Protein AF-0000000072101162 (afdb_homodimer)

InterPro domains:
  IPR002129 Pyridoxal phosphate-dependent decarboxylase, major domain [PF00282] (118-331)
  IPR015421 Pyridoxal phosphate-dependent transferase, major domain [G3DSA:3.40.640.10] (48-287)
  IPR015422 Pyridoxal phosphate-dependent transferase, small domain [G3DSA:3.90.1150.10] (288-378)
  IPR015424 Pyridoxal phosphate-dependent transferase [SSF53383] (5-379)
  IPR021115 Pyridoxal-phosphate binding site [PS00392] (230-251)
  IPR051151 Group II amino acid decarboxylase [PTHR46101] (6-407)

Foldseek 3Di:
DDPPDDPPDDDPVVVVVVVVVVCVVQVLQAFAAQFDPPDPCVVVLVVVVVAAEWDFFFLVDDDPDDRYQSVLFLVLQVVLCVLQPHDSVWKGWTKFQALLQQLLLQVVLFCLLFVQAEEEEEPLDDVSNVVSCVVSVHHYDYFYADLLREGDLVRVLVVCLVVVVGAYEYEWEQQRSARTDGYQQVSNVVSCVVSPHDLSRYEYEYSNAACSLQVSLVHNRRHVVDSHFKYKYWCCGQLRDPGTMMMIMGTPVSQVVSCVVPVPCDSSNSGPDRIDRRSRSVSSSVSDVVCDDCNSSVLSVQLLVLLVVLLVLCVVLLWQWAHDNRFSKIKTFAQPDVVLCVSSVWDDDDRITITRRHSPHDNVSSVVNSVVSSVVVCVVCPPPPDWGDACCSNHNLCRGRTPVSNDPPPPD/DDPPDDPPDDDPVVVVVVVVVVCVVQVLQAFAAQFDPPDPCVVVLVVVVVAAEWDFFFLVDDDPDPRYQSVLFLVLQVVLCVLQPHDSVWKGWTKFQALLQQLLLQVVLFCLLFVQAEEEEEPLDDVSNVVSCVVSVHHYDYFYADLLREGDLVRVLVVCLVVVVGAYEYEWEQQRSARTDGYQQVSNVVSCVVSPHDLSRYEYEYSNAACSLQVSLVHNRRHVVDSHFKYKYWCCGQLRDPGTMMMIMGTPVSLVVSCVVPVPCDSSNSGPDRIDRRSRSVSSSVSDVVCDDCNSSVLSVQLLVLQVVLLVLCVVLLWQWAHDPRFSKIKTFAQPDVVLCVSSVWDDDDRITITRRHSPHDNVSSVVNSVVSSVVVCVVCPPPPDWGDACCSNHNLCRGRTPVSNDPPPPD

pLDDT: mean 89.55, std 12.21, range [34.84, 98.94]

Radius of gyration: 28.06 Å; Cα contacts (8 Å, |Δi|>4): 1674; chains: 2; bounding box: 61×104×65 Å

Secondary structure (DSSP, 8-state):
--TT--TTSPPHHHHHHHHHHHHHHHTT---SS------TTHHHHGGGGGS--B--S-TTS--S-S---HHHHHHHHHHHHHHTT--TTTEEEEEESSHHHHHHHHHHHHHHHSTTPEEEEETTS-HHHHHHHHHTT-EEEEEPB-TTS-B-HHHHHHHHHHTTTS-EEEEEEBS-TTT--B--HHHHHHHHHHTT--GGGEEEEEE-TTTTTTHHHH-S-S-TTSS--EEEEETIIIII-SS--EEEEEEHHHHHHHHHH-TT--GGGGSS-SS-BSHHHHHHHHHHHHHTTTHHHHHHHHHHHHHHHHHHHHHHTT--EEE-TT--EEEEEPPS-HHHHHHTT-EEETTEEEEE--TT--HHHHHHHHHHHHHHHHHHTTTSSSPPP--HHHH-GGG--STTT-------/--TT--TTS--HHHHHHHHHHHHHHHTT---SS------TTHHHHGGGGGS--B--S-TTS--S-S---HHHHHHHHHHHHHHTT--TTTEEEEEESSHHHHHHHHHHHHHHHSTTPEEEEETTS-HHHHHHHHHTT-EEEEEPB-TTS-B-HHHHHHHHHHTTTS-EEEEEEBS-TTT--B--HHHHHHHHHHTT--GGGEEEEEE-TTTTTTHHHH-S-S-TTSS--EEEEETIIIII-SS--EEEEEEHHHHHHHHHH-TT--GGGGSS-SS-BSHHHHHHHHHHHHHTTTHHHHHHHHHHHHHHHHHHHHHHTT--EEE-TT--EEEEEPPS-HHHHHHHT-EEETTEEEEE--TT--HHHHHHHHHHHHHHHHHHTGGGSSPPP--HHHH-GGG--STTT-------

Organism: Capsicum annuum (NCBI:txid4072)

Structure (mmCIF, N/CA/C/O backbone):
data_AF-0000000072101162-model_v1
#
loop_
_entity.id
_entity.type
_entity.pdbx_description
1 polymer 'Serine decarboxylase 1'
#
loop_
_atom_site.group_PDB
_atom_site.id
_atom_site.type_symbol
_atom_site.label_atom_id
_atom_site.label_alt_id
_atom_site.label_comp_id
_atom_site.label_asym_id
_atom_site.label_entity_id
_atom_site.label_seq_id
_atom_site.pdbx_PDB_ins_code
_atom_site.Cartn_x
_atom_site.Cartn_y
_atom_site.Cartn_z
_atom_site.occupancy
_atom_site.B_iso_or_equiv
_atom_site.auth_seq_id
_atom_site.auth_comp_id
_atom_site.auth_asym_id
_atom_site.auth_atom_id
_atom_site.pdbx_PDB_model_num
ATOM 1 N N . MET A 1 1 ? -25.672 -1.918 -5.711 1 63.66 1 MET A N 1
ATOM 2 C CA . MET A 1 1 ? -24.406 -1.812 -6.434 1 63.66 1 MET A CA 1
ATOM 3 C C . MET A 1 1 ? -23.703 -3.162 -6.492 1 63.66 1 MET A C 1
ATOM 5 O O . MET A 1 1 ? -22.484 -3.223 -6.688 1 63.66 1 MET A O 1
ATOM 9 N N . GLU A 1 2 ? -24.453 -4.07 -6.176 1 69.19 2 GLU A N 1
ATOM 10 C CA . GLU A 1 2 ? -23.859 -5.402 -6.25 1 69.19 2 GLU A CA 1
ATOM 11 C C . GLU A 1 2 ? -23.406 -5.727 -7.668 1 69.19 2 GLU A C 1
ATOM 13 O O . GLU A 1 2 ? -24.141 -5.516 -8.625 1 69.19 2 GLU A O 1
ATOM 18 N N . PRO A 1 3 ? -22.094 -6.141 -7.676 1 70.5 3 PRO A N 1
ATOM 19 C CA . PRO A 1 3 ? -21.656 -6.508 -9.023 1 70.5 3 PRO A CA 1
ATOM 20 C C . PRO A 1 3 ? -22.484 -7.641 -9.625 1 70.5 3 PRO A C 1
ATOM 22 O O . PRO A 1 3 ? -22.875 -8.57 -8.914 1 70.5 3 PRO A O 1
ATOM 25 N N . GLY A 1 4 ? -22.734 -7.492 -10.891 1 62.41 4 GLY A N 1
ATOM 26 C CA . GLY A 1 4 ? -23.453 -8.523 -11.617 1 62.41 4 GLY A CA 1
ATOM 27 C C . GLY A 1 4 ? -24.969 -8.422 -11.477 1 62.41 4 GLY A C 1
ATOM 28 O O . GLY A 1 4 ? -25.656 -9.438 -11.414 1 62.41 4 GLY A O 1
ATOM 29 N N . LEU A 1 5 ? -25.422 -7.203 -11.289 1 56.94 5 LEU A N 1
ATOM 30 C CA . LEU A 1 5 ? -26.812 -6.859 -11.031 1 56.94 5 LEU A CA 1
ATOM 31 C C . LEU A 1 5 ? -27.734 -7.504 -12.07 1 56.94 5 LEU A C 1
ATOM 33 O O . LEU A 1 5 ? -27.312 -7.797 -13.188 1 56.94 5 LEU A O 1
ATOM 37 N N . ARG A 1 6 ? -29.078 -7.379 -11.734 1 55.53 6 ARG A N 1
ATOM 38 C CA . ARG A 1 6 ? -30.312 -7.828 -12.359 1 55.53 6 ARG A CA 1
ATOM 39 C C . ARG A 1 6 ? -30.484 -7.215 -13.742 1 55.53 6 ARG A C 1
ATOM 41 O O . ARG A 1 6 ? -30.094 -6.066 -13.969 1 55.53 6 ARG A O 1
ATOM 48 N N . LYS A 1 7 ? -30.609 -7.969 -14.641 1 57.16 7 LYS A N 1
ATOM 49 C CA . LYS A 1 7 ? -30.984 -7.656 -16.016 1 57.16 7 LYS A CA 1
ATOM 50 C C . LYS A 1 7 ? -31.781 -6.359 -16.094 1 57.16 7 LYS A C 1
ATOM 52 O O . LYS A 1 7 ? -31.656 -5.598 -17.047 1 57.16 7 LYS A O 1
ATOM 57 N N . ASP A 1 8 ? -32.406 -5.988 -15.086 1 60.22 8 ASP A N 1
ATOM 58 C CA . ASP A 1 8 ? -33.375 -4.883 -15.172 1 60.22 8 ASP A CA 1
ATOM 59 C C . ASP A 1 8 ? -32.844 -3.646 -14.453 1 60.22 8 ASP A C 1
ATOM 61 O O . ASP A 1 8 ? -33.531 -2.641 -14.336 1 60.22 8 ASP A O 1
ATOM 65 N N . GLY A 1 9 ? -31.531 -3.648 -14 1 61.78 9 GLY A N 1
ATOM 66 C CA . GLY A 1 9 ? -31 -2.492 -13.297 1 61.78 9 GLY A CA 1
ATOM 67 C C . GLY A 1 9 ? -30.281 -1.511 -14.211 1 61.78 9 GLY A C 1
ATOM 68 O O . GLY A 1 9 ? -30.25 -1.704 -15.422 1 61.78 9 GLY A O 1
ATOM 69 N N . PRO A 1 10 ? -30.078 -0.328 -13.68 1 69.88 10 PRO A N 1
ATOM 70 C CA . PRO A 1 10 ? -29.344 0.659 -14.469 1 69.88 10 PRO A CA 1
ATOM 71 C C . PRO A 1 10 ? -28.078 0.085 -15.086 1 69.88 10 PRO A C 1
ATOM 73 O O . PRO A 1 10 ? -27.5 -0.865 -14.547 1 69.88 10 PRO A O 1
ATOM 76 N N . SER A 1 11 ? -27.828 0.609 -16.25 1 78.25 11 SER A N 1
ATOM 77 C CA . SER A 1 11 ? -26.594 0.182 -16.922 1 78.25 11 SER A CA 1
ATOM 78 C C . SER A 1 11 ? -25.359 0.574 -16.094 1 78.25 11 SER A C 1
ATOM 80 O O . SER A 1 11 ? -25.422 1.503 -15.289 1 78.25 11 SER A O 1
ATOM 82 N N . LEU A 1 12 ? -24.344 -0.136 -16.188 1 79.12 12 LEU A N 1
ATOM 83 C CA . LEU A 1 12 ? -23.078 0.163 -15.531 1 79.12 12 LEU A CA 1
ATOM 84 C C . LEU A 1 12 ? -22.656 1.599 -15.812 1 79.12 12 LEU A C 1
ATOM 86 O O . LEU A 1 12 ? -22.203 2.305 -14.906 1 79.12 12 LEU A O 1
ATOM 90 N N . ASP A 1 13 ? -22.938 2.023 -17 1 78.5 13 ASP A N 1
ATOM 91 C CA . ASP A 1 13 ? -22.531 3.363 -17.406 1 78.5 13 ASP A CA 1
ATOM 92 C C . ASP A 1 13 ? -23.359 4.434 -16.688 1 78.5 13 ASP A C 1
ATOM 94 O O . ASP A 1 13 ? -22.844 5.488 -16.328 1 78.5 13 ASP A O 1
ATOM 98 N N . SER A 1 14 ? -24.609 4.086 -16.516 1 80.69 14 SER A N 1
ATOM 99 C CA . SER A 1 14 ? -25.469 5.047 -15.844 1 80.69 14 SER A CA 1
ATOM 100 C C . SER A 1 14 ? -25.062 5.223 -14.383 1 80.69 14 SER A C 1
ATOM 102 O O . SER A 1 14 ? -25.109 6.332 -13.852 1 80.69 14 SER A O 1
ATOM 104 N N . ILE A 1 15 ? -24.719 4.199 -13.805 1 83.38 15 ILE A N 1
ATOM 105 C CA . ILE A 1 15 ? -24.266 4.25 -12.414 1 83.38 15 ILE A CA 1
ATOM 106 C C . ILE A 1 15 ? -23 5.098 -12.312 1 83.38 15 ILE A C 1
ATOM 108 O O . ILE A 1 15 ? -22.891 5.949 -11.43 1 83.38 15 ILE A O 1
ATOM 112 N N . LEU A 1 16 ? -22.094 4.93 -13.258 1 82.69 16 LEU A N 1
ATOM 113 C CA . LEU A 1 16 ? -20.828 5.664 -13.25 1 82.69 16 LEU A CA 1
ATOM 114 C C . LEU A 1 16 ? -21.062 7.148 -13.516 1 82.69 16 LEU A C 1
ATOM 116 O O . LEU A 1 16 ? -20.438 8 -12.898 1 82.69 16 LEU A O 1
ATOM 120 N N . VAL A 1 17 ? -21.953 7.418 -14.43 1 79.94 17 VAL A N 1
ATOM 121 C CA . VAL A 1 17 ? -22.25 8.805 -14.773 1 79.94 17 VAL A CA 1
ATOM 122 C C . VAL A 1 17 ? -22.859 9.523 -13.57 1 79.94 17 VAL A C 1
ATOM 124 O O . VAL A 1 17 ? -22.5 10.664 -13.281 1 79.94 17 VAL A O 1
ATOM 127 N N . ASN A 1 18 ? -23.766 8.828 -12.883 1 85.69 18 ASN A N 1
ATOM 128 C CA . ASN A 1 18 ? -24.359 9.414 -11.695 1 85.69 18 ASN A CA 1
ATOM 129 C C . ASN A 1 18 ? -23.328 9.664 -10.602 1 85.69 18 ASN A C 1
ATOM 131 O O . ASN A 1 18 ? -23.391 10.672 -9.906 1 85.69 18 ASN A O 1
ATOM 135 N N . TYR A 1 19 ? -22.5 8.773 -10.492 1 87.56 19 TYR A N 1
ATOM 136 C CA . TYR A 1 19 ? -21.438 8.93 -9.516 1 87.56 19 TYR A CA 1
ATOM 137 C C . TYR A 1 19 ? -20.531 10.109 -9.875 1 87.56 19 TYR A C 1
ATOM 139 O O . TYR A 1 19 ? -20.203 10.922 -9.016 1 87.56 19 TYR A O 1
ATOM 147 N N . LEU A 1 20 ? -20.141 10.258 -11.125 1 83.56 20 LEU A N 1
ATOM 148 C CA . LEU A 1 20 ? -19.297 11.359 -11.586 1 83.56 20 LEU A CA 1
ATOM 149 C C . LEU A 1 20 ? -20 12.695 -11.359 1 83.56 20 LEU A C 1
ATOM 151 O O . LEU A 1 20 ? -19.344 13.688 -11 1 83.56 20 LEU A O 1
ATOM 155 N N . ASP A 1 21 ? -21.25 12.68 -11.547 1 83.38 21 ASP A N 1
ATOM 156 C CA . ASP A 1 21 ? -22.031 13.891 -11.328 1 83.38 21 ASP A CA 1
ATOM 157 C C . ASP A 1 21 ? -22 14.305 -9.859 1 83.38 21 ASP A C 1
ATOM 159 O O . ASP A 1 21 ? -21.906 15.492 -9.547 1 83.38 21 ASP A O 1
ATOM 163 N N . THR A 1 22 ? -22.078 13.359 -9.031 1 84.19 22 THR A N 1
ATOM 164 C CA . THR A 1 22 ? -22.031 13.633 -7.602 1 84.19 22 THR A CA 1
ATOM 165 C C . THR A 1 22 ? -20.672 14.227 -7.219 1 84.19 22 THR A C 1
ATOM 167 O O . THR A 1 22 ? -20.609 15.156 -6.414 1 84.19 22 THR A O 1
ATOM 170 N N . LEU A 1 23 ? -19.625 13.727 -7.766 1 83.81 23 LEU A N 1
ATOM 171 C CA . LEU A 1 23 ? -18.281 14.242 -7.492 1 83.81 23 LEU A CA 1
ATOM 172 C C . LEU A 1 23 ? -18.141 15.68 -7.988 1 83.81 23 LEU A C 1
ATOM 174 O O . LEU A 1 23 ? -17.562 16.531 -7.301 1 83.81 23 LEU A O 1
ATOM 178 N N . THR A 1 24 ? -18.688 15.938 -9.117 1 81.31 24 THR A N 1
ATOM 179 C CA . THR A 1 24 ? -18.562 17.25 -9.75 1 81.31 24 THR A CA 1
ATOM 180 C C . THR A 1 24 ? -19.25 18.312 -8.906 1 81.31 24 THR A C 1
ATOM 182 O O . THR A 1 24 ? -18.781 19.453 -8.828 1 81.31 24 THR A O 1
ATOM 185 N N . GLN A 1 25 ? -20.25 17.953 -8.242 1 79.75 25 GLN A N 1
ATOM 186 C CA . GLN A 1 25 ? -21.016 18.891 -7.434 1 79.75 25 GLN A CA 1
ATOM 187 C C . GLN A 1 25 ? -20.281 19.234 -6.145 1 79.75 25 GLN A C 1
ATOM 189 O O . GLN A 1 25 ? -20.531 20.281 -5.535 1 79.75 25 GLN A O 1
ATOM 194 N N . ARG A 1 26 ? -19.312 18.469 -5.863 1 79.31 26 ARG A N 1
ATOM 195 C CA . ARG A 1 26 ? -18.719 18.609 -4.539 1 79.31 26 ARG A CA 1
ATOM 196 C C . ARG A 1 26 ? -17.266 19.094 -4.645 1 79.31 26 ARG A C 1
ATOM 198 O O . ARG A 1 26 ? -16.688 19.531 -3.652 1 79.31 26 ARG A O 1
ATOM 205 N N . VAL A 1 27 ? -16.734 19.156 -5.758 1 75.44 27 VAL A N 1
ATOM 206 C CA . VAL A 1 27 ? -15.305 19.375 -5.965 1 75.44 27 VAL A CA 1
ATOM 207 C C . VAL A 1 27 ? -14.914 20.781 -5.539 1 75.44 27 VAL A C 1
ATOM 209 O O . VAL A 1 27 ? -13.781 21.031 -5.133 1 75.44 27 VAL A O 1
ATOM 212 N N . ASN A 1 28 ? -15.836 21.641 -5.453 1 73.69 28 ASN A N 1
ATOM 213 C CA . ASN A 1 28 ? -15.508 23.031 -5.152 1 73.69 28 ASN A CA 1
ATOM 214 C C . ASN A 1 28 ? -15.648 23.328 -3.664 1 73.69 28 ASN A C 1
ATOM 216 O O . ASN A 1 28 ? -15.352 24.438 -3.221 1 73.69 28 ASN A O 1
ATOM 220 N N . PHE A 1 29 ? -16.016 22.328 -2.889 1 78.5 29 PHE A N 1
ATOM 221 C CA . PHE A 1 29 ? -16.281 22.562 -1.472 1 78.5 29 PHE A CA 1
ATOM 222 C C . PHE A 1 29 ? -15.406 21.656 -0.609 1 78.5 29 PHE A C 1
ATOM 224 O O . PHE A 1 29 ? -15.914 20.906 0.23 1 78.5 29 PHE A O 1
ATOM 231 N N . HIS A 1 30 ? -14.07 21.703 -0.846 1 80.56 30 HIS A N 1
ATOM 232 C CA . HIS A 1 30 ? -13.195 20.812 -0.093 1 80.56 30 HIS A CA 1
ATOM 233 C C . HIS A 1 30 ? -12.102 21.594 0.623 1 80.56 30 HIS A C 1
ATOM 235 O O . HIS A 1 30 ? -10.922 21.469 0.279 1 80.56 30 HIS A O 1
ATOM 241 N N . LEU A 1 31 ? -12.422 22.141 1.758 1 86.69 31 LEU A N 1
ATOM 242 C CA . LEU A 1 31 ? -11.438 22.984 2.428 1 86.69 31 LEU A CA 1
ATOM 243 C C . LEU A 1 31 ? -10.781 22.25 3.59 1 86.69 31 LEU A C 1
ATOM 245 O O . LEU A 1 31 ? -9.758 22.688 4.113 1 86.69 31 LEU A O 1
ATOM 249 N N . GLY A 1 32 ? -11.367 21.109 3.957 1 84 32 GLY A N 1
ATOM 250 C CA . GLY A 1 32 ? -10.93 20.484 5.199 1 84 32 GLY A CA 1
ATOM 251 C C . GLY A 1 32 ? -9.93 19.375 4.996 1 84 32 GLY A C 1
ATOM 252 O O . GLY A 1 32 ? -9.414 18.797 5.961 1 84 32 GLY A O 1
ATOM 253 N N . TYR A 1 33 ? -9.562 19.047 3.812 1 80.69 33 TYR A N 1
ATOM 254 C CA . TYR A 1 33 ? -8.68 17.906 3.539 1 80.69 33 TYR A CA 1
ATOM 255 C C . TYR A 1 33 ? -7.613 18.281 2.514 1 80.69 33 TYR A C 1
ATOM 257 O O . TYR A 1 33 ? -7.852 19.125 1.64 1 80.69 33 TYR A O 1
ATOM 265 N N . PRO A 1 34 ? -6.492 17.688 2.668 1 78.81 34 PRO A N 1
ATOM 266 C CA . PRO A 1 34 ? -5.375 18.062 1.803 1 78.81 34 PRO A CA 1
ATOM 267 C C . PRO A 1 34 ? -5.457 17.422 0.417 1 78.81 34 PRO A C 1
ATOM 269 O O . PRO A 1 34 ? -4.715 16.484 0.122 1 78.81 34 PRO A O 1
ATOM 272 N N . VAL A 1 35 ? -6.352 17.938 -0.38 1 75.56 35 VAL A N 1
ATOM 273 C CA . VAL A 1 35 ? -6.52 17.438 -1.742 1 75.56 35 VAL A CA 1
ATOM 274 C C . VAL A 1 35 ? -6.242 18.562 -2.738 1 75.56 35 VAL A C 1
ATOM 276 O O . VAL A 1 35 ? -6.676 19.703 -2.535 1 75.56 35 VAL A O 1
ATOM 279 N N . ASN A 1 36 ? -5.355 18.188 -3.68 1 72.19 36 ASN A N 1
ATOM 280 C CA . ASN A 1 36 ? -5.086 19.094 -4.785 1 72.19 36 ASN A CA 1
ATOM 281 C C . ASN A 1 36 ? -5.699 18.594 -6.09 1 72.19 36 ASN A C 1
ATOM 283 O O . ASN A 1 36 ? -5.227 17.609 -6.664 1 72.19 36 ASN A O 1
ATOM 287 N N . ILE A 1 37 ? -6.73 19.266 -6.516 1 64.31 37 ILE A N 1
ATOM 288 C CA . ILE A 1 37 ? -7.492 18.797 -7.664 1 64.31 37 ILE A CA 1
ATOM 289 C C . ILE A 1 37 ? -7.066 19.562 -8.914 1 64.31 37 ILE A C 1
ATOM 291 O O . ILE A 1 37 ? -7.68 19.406 -9.977 1 64.31 37 ILE A O 1
ATOM 295 N N . CYS A 1 38 ? -6.078 20.25 -8.859 1 58.94 38 CYS A N 1
ATOM 296 C CA . CYS A 1 38 ? -5.645 21.047 -10.016 1 58.94 38 CYS A CA 1
ATOM 297 C C . CYS A 1 38 ? -4.805 20.188 -10.969 1 58.94 38 CYS A C 1
ATOM 299 O O . CYS A 1 38 ? -3.578 20.281 -10.961 1 58.94 38 CYS A O 1
ATOM 301 N N . TYR A 1 39 ? -5.387 19.141 -11.5 1 63.59 39 TYR A N 1
ATOM 302 C CA . TYR A 1 39 ? -4.57 18.422 -12.469 1 63.59 39 TYR A CA 1
ATOM 303 C C . TYR A 1 39 ? -5.23 18.422 -13.844 1 63.59 39 TYR A C 1
ATOM 305 O O . TYR A 1 39 ? -6.051 17.547 -14.141 1 63.59 39 TYR A O 1
ATOM 313 N N . ASP A 1 40 ? -4.969 19.422 -14.602 1 62.16 40 ASP A N 1
ATOM 314 C CA . ASP A 1 40 ? -5.527 19.641 -15.93 1 62.16 40 ASP A CA 1
ATOM 315 C C . ASP A 1 40 ? -4.941 18.672 -16.938 1 62.16 40 ASP A C 1
ATOM 317 O O . ASP A 1 40 ? -5.355 18.641 -18.109 1 62.16 40 ASP A O 1
ATOM 321 N N . HIS A 1 41 ? -4.094 17.844 -16.484 1 67.12 41 HIS A N 1
ATOM 322 C CA . HIS A 1 41 ? -3.41 17.047 -17.484 1 67.12 41 HIS A CA 1
ATOM 323 C C . HIS A 1 41 ? -3.869 15.586 -17.422 1 67.12 41 HIS A C 1
ATOM 325 O O . HIS A 1 41 ? -3.252 14.711 -18.031 1 67.12 41 HIS A O 1
ATOM 331 N N . TYR A 1 42 ? -4.941 15.383 -16.766 1 70.38 42 TYR A N 1
ATOM 332 C CA . TYR A 1 42 ? -5.414 14.016 -16.578 1 70.38 42 TYR A CA 1
ATOM 333 C C . TYR A 1 42 ? -5.812 13.398 -17.922 1 70.38 42 TYR A C 1
ATOM 335 O O . TYR A 1 42 ? -5.645 12.195 -18.125 1 70.38 42 TYR A O 1
ATOM 343 N N . ALA A 1 43 ? -6.273 14.172 -18.75 1 69.69 43 ALA A N 1
ATOM 344 C CA . ALA A 1 43 ? -6.758 13.656 -20.031 1 69.69 43 ALA A CA 1
ATOM 345 C C . ALA A 1 43 ? -5.625 13.023 -20.828 1 69.69 43 ALA A C 1
ATOM 347 O O . ALA A 1 43 ? -5.812 11.992 -21.484 1 69.69 43 ALA A O 1
ATOM 348 N N . ASN A 1 44 ? -4.469 13.602 -20.766 1 74.62 44 ASN A N 1
ATOM 349 C CA . ASN A 1 44 ? -3.311 13.086 -21.484 1 74.62 44 ASN A CA 1
ATOM 350 C C . ASN A 1 44 ? -2.834 11.758 -20.906 1 74.62 44 ASN A C 1
ATOM 352 O O . ASN A 1 44 ? -2.254 10.938 -21.625 1 74.62 44 ASN A O 1
ATOM 356 N N . LEU A 1 45 ? -3.17 11.578 -19.688 1 81.81 45 LEU A N 1
ATOM 357 C CA . LEU A 1 45 ? -2.635 10.406 -19 1 81.81 45 LEU A CA 1
ATOM 358 C C . LEU A 1 45 ? -3.664 9.281 -18.953 1 81.81 45 LEU A C 1
ATOM 360 O O . LEU A 1 45 ? -3.346 8.156 -18.562 1 81.81 45 LEU A O 1
ATOM 364 N N . ALA A 1 46 ? -4.855 9.586 -19.438 1 83.81 46 ALA A N 1
ATOM 365 C CA . ALA A 1 46 ? -5.953 8.625 -19.422 1 83.81 46 ALA A CA 1
ATOM 366 C C . ALA A 1 46 ? -5.613 7.383 -20.234 1 83.81 46 ALA A C 1
ATOM 368 O O . ALA A 1 46 ? -6.047 6.277 -19.922 1 83.81 46 ALA A O 1
ATOM 369 N N . ARG A 1 47 ? -4.805 7.539 -21.25 1 81.94 47 ARG A N 1
ATOM 370 C CA . ARG A 1 47 ? -4.465 6.441 -22.156 1 81.94 47 ARG A CA 1
ATOM 371 C C . ARG A 1 47 ? -3.629 5.387 -21.438 1 81.94 47 ARG A C 1
ATOM 373 O O . ARG A 1 47 ? -3.566 4.234 -21.875 1 81.94 47 ARG A O 1
ATOM 380 N N . LEU A 1 48 ? -3.002 5.785 -20.375 1 85.56 48 LEU A N 1
ATOM 381 C CA . LEU A 1 48 ? -2.18 4.852 -19.625 1 85.56 48 LEU A CA 1
ATOM 382 C C . LEU A 1 48 ? -3.037 3.75 -19 1 85.56 48 LEU A C 1
ATOM 384 O O . LEU A 1 48 ? -2.533 2.67 -18.688 1 85.56 48 LEU A O 1
ATOM 388 N N . LEU A 1 49 ? -4.332 3.998 -18.875 1 86.94 49 LEU A N 1
ATOM 389 C CA . LEU A 1 49 ? -5.23 3.062 -18.219 1 86.94 49 LEU A CA 1
ATOM 390 C C . LEU A 1 49 ? -5.469 1.825 -19.078 1 86.94 49 LEU A C 1
ATOM 392 O O . LEU A 1 49 ? -5.996 0.821 -18.594 1 86.94 49 LEU A O 1
ATOM 396 N N . GLN A 1 50 ? -5.008 1.822 -20.297 1 81.88 50 GLN A N 1
ATOM 397 C CA . GLN A 1 50 ? -5.164 0.678 -21.203 1 81.88 50 GLN A CA 1
ATOM 398 C C . GLN A 1 50 ? -4.137 -0.408 -20.875 1 81.88 50 GLN A C 1
ATOM 400 O O . GLN A 1 50 ? -4.277 -1.55 -21.328 1 81.88 50 GLN A O 1
ATOM 405 N N . PHE A 1 51 ? -3.182 -0.022 -20.094 1 83.5 51 PHE A N 1
ATOM 406 C CA . PHE A 1 51 ? -2.092 -0.944 -19.781 1 83.5 51 PHE A CA 1
ATOM 407 C C . PHE A 1 51 ? -2.055 -1.271 -18.297 1 83.5 51 PHE A C 1
ATOM 409 O O . PHE A 1 51 ? -2.555 -0.503 -17.469 1 83.5 51 PHE A O 1
ATOM 416 N N . HIS A 1 52 ? -1.545 -2.453 -18.031 1 86.75 52 HIS A N 1
ATOM 417 C CA . HIS A 1 52 ? -1.198 -2.791 -16.656 1 86.75 52 HIS A CA 1
ATOM 418 C C . HIS A 1 52 ? 0.226 -2.359 -16.328 1 86.75 52 HIS A C 1
ATOM 420 O O . HIS A 1 52 ? 1.188 -2.881 -16.891 1 86.75 52 HIS A O 1
ATOM 426 N N . LEU A 1 53 ? 0.346 -1.385 -15.531 1 89.25 53 LEU A N 1
ATOM 427 C CA . LEU A 1 53 ? 1.665 -0.896 -15.148 1 89.25 53 LEU A CA 1
ATOM 428 C C . LEU A 1 53 ? 1.964 -1.235 -13.688 1 89.25 53 LEU A C 1
ATOM 430 O O . LEU A 1 53 ? 1.235 -0.816 -12.789 1 89.25 53 LEU A O 1
ATOM 434 N N . ASN A 1 54 ? 2.969 -1.987 -13.461 1 90.62 54 ASN A N 1
ATOM 435 C CA . ASN A 1 54 ? 3.385 -2.463 -12.148 1 90.62 54 ASN A CA 1
ATOM 436 C C . ASN A 1 54 ? 4.883 -2.26 -11.93 1 90.62 54 ASN A C 1
ATOM 438 O O . ASN A 1 54 ? 5.703 -2.854 -12.625 1 90.62 54 ASN A O 1
ATOM 442 N N . ASN A 1 55 ? 5.277 -1.38 -11.047 1 91 55 ASN A N 1
ATOM 443 C CA . ASN A 1 55 ? 6.668 -1.213 -10.641 1 91 55 ASN A CA 1
ATOM 444 C C . ASN A 1 55 ? 7.027 -2.143 -9.484 1 91 55 ASN A C 1
ATOM 446 O O . ASN A 1 55 ? 7.07 -1.715 -8.328 1 91 55 ASN A O 1
ATOM 450 N N . CYS A 1 56 ? 7.41 -3.242 -9.766 1 85.62 56 CYS A N 1
ATOM 451 C CA . CYS A 1 56 ? 7.648 -4.258 -8.75 1 85.62 56 CYS A CA 1
ATOM 452 C C . CYS A 1 56 ? 9.023 -4.086 -8.117 1 85.62 56 CYS A C 1
ATOM 454 O O . CYS A 1 56 ? 10.016 -3.9 -8.828 1 85.62 56 CYS A O 1
ATOM 456 N N . GLY A 1 57 ? 9.133 -4.062 -6.836 1 82.81 57 GLY A N 1
ATOM 457 C CA . GLY A 1 57 ? 10.375 -4.152 -6.086 1 82.81 57 GLY A CA 1
ATOM 458 C C . GLY A 1 57 ? 11.211 -2.893 -6.164 1 82.81 57 GLY A C 1
ATOM 459 O O . GLY A 1 57 ? 10.688 -1.783 -6.039 1 82.81 57 GLY A O 1
ATOM 460 N N . ASP A 1 58 ? 12.539 -3.098 -6.324 1 87.12 58 ASP A N 1
ATOM 461 C CA . ASP A 1 58 ? 13.562 -2.055 -6.273 1 87.12 58 ASP A CA 1
ATOM 462 C C . ASP A 1 58 ? 13.594 -1.25 -7.57 1 87.12 58 ASP A C 1
ATOM 464 O O . ASP A 1 58 ? 13.906 -1.787 -8.633 1 87.12 58 ASP A O 1
ATOM 468 N N . PRO A 1 59 ? 13.32 0.043 -7.449 1 90.12 59 PRO A N 1
ATOM 469 C CA . PRO A 1 59 ? 13.336 0.864 -8.664 1 90.12 59 PRO A CA 1
ATOM 470 C C . PRO A 1 59 ? 14.711 0.928 -9.32 1 90.12 59 PRO A C 1
ATOM 472 O O . PRO A 1 59 ? 14.82 1.248 -10.508 1 90.12 59 PRO A O 1
ATOM 475 N N . PHE A 1 60 ? 15.758 0.614 -8.602 1 89.69 60 PHE A N 1
ATOM 476 C CA . PHE A 1 60 ? 17.125 0.756 -9.094 1 89.69 60 PHE A CA 1
ATOM 477 C C . PHE A 1 60 ? 17.578 -0.511 -9.812 1 89.69 60 PHE A C 1
ATOM 479 O O . PHE A 1 60 ? 18.656 -0.551 -10.383 1 89.69 60 PHE A O 1
ATOM 486 N N . MET A 1 61 ? 16.734 -1.488 -9.844 1 83.12 61 MET A N 1
ATOM 487 C CA . MET A 1 61 ? 17.047 -2.746 -10.516 1 83.12 61 MET A CA 1
ATOM 488 C C . MET A 1 61 ? 16.156 -2.941 -11.742 1 83.12 61 MET A C 1
ATOM 490 O O . MET A 1 61 ? 14.992 -2.537 -11.742 1 83.12 61 MET A O 1
ATOM 494 N N . LYS A 1 62 ? 16.719 -3.545 -12.703 1 74.75 62 LYS A N 1
ATOM 495 C CA . LYS A 1 62 ? 15.969 -3.785 -13.93 1 74.75 62 LYS A CA 1
ATOM 496 C C . LYS A 1 62 ? 14.945 -4.898 -13.734 1 74.75 62 LYS A C 1
ATOM 498 O O . LYS A 1 62 ? 15.188 -5.852 -12.992 1 74.75 62 LYS A O 1
ATOM 503 N N . ASN A 1 63 ? 13.812 -4.625 -14.375 1 66.5 63 ASN A N 1
ATOM 504 C CA . ASN A 1 63 ? 12.773 -5.645 -14.367 1 66.5 63 ASN A CA 1
ATOM 505 C C . ASN A 1 63 ? 12.859 -6.551 -15.594 1 66.5 63 ASN A C 1
ATOM 507 O O . ASN A 1 63 ? 13.391 -6.152 -16.625 1 66.5 63 ASN A O 1
ATOM 511 N N . THR A 1 64 ? 12.398 -7.684 -15.344 1 62.53 64 THR A N 1
ATOM 512 C CA . THR A 1 64 ? 12.312 -8.602 -16.484 1 62.53 64 THR A CA 1
ATOM 513 C C . THR A 1 64 ? 11.055 -8.336 -17.297 1 62.53 64 THR A C 1
ATOM 515 O O . THR A 1 64 ? 10.938 -8.789 -18.438 1 62.53 64 THR A O 1
ATOM 518 N N . VAL A 1 65 ? 10.18 -7.559 -16.625 1 69.75 65 VAL A N 1
ATOM 519 C CA . VAL A 1 65 ? 8.938 -7.273 -17.328 1 69.75 65 VAL A CA 1
ATOM 520 C C . VAL A 1 65 ? 8.953 -5.84 -17.859 1 69.75 65 VAL A C 1
ATOM 522 O O . VAL A 1 65 ? 9.469 -4.938 -17.188 1 69.75 65 VAL A O 1
ATOM 525 N N . ASP A 1 66 ? 8.367 -5.633 -18.984 1 74.44 66 ASP A N 1
ATOM 526 C CA . ASP A 1 66 ? 8.453 -4.332 -19.641 1 74.44 66 ASP A CA 1
ATOM 527 C C . ASP A 1 66 ? 7.289 -3.434 -19.234 1 74.44 66 ASP A C 1
ATOM 529 O O . ASP A 1 66 ? 7.289 -2.236 -19.531 1 74.44 66 ASP A O 1
ATOM 533 N N . PHE A 1 67 ? 6.379 -3.924 -18.547 1 83.56 67 PHE A N 1
ATOM 534 C CA . PHE A 1 67 ? 5.207 -3.135 -18.203 1 83.56 67 PHE A CA 1
ATOM 535 C C . PHE A 1 67 ? 5.402 -2.434 -16.859 1 83.56 67 PHE A C 1
ATOM 537 O O . PHE A 1 67 ? 4.711 -2.74 -15.891 1 83.56 67 PHE A O 1
ATOM 544 N N . HIS A 1 68 ? 6.312 -1.536 -16.891 1 87.38 68 HIS A N 1
ATOM 545 C CA . HIS A 1 68 ? 6.625 -0.755 -15.703 1 87.38 68 HIS A CA 1
ATOM 546 C C . HIS A 1 68 ? 6.945 0.692 -16.062 1 87.38 68 HIS A C 1
ATOM 548 O O . HIS A 1 68 ? 7.055 1.034 -17.234 1 87.38 68 HIS A O 1
ATOM 554 N N . SER A 1 69 ? 7.047 1.526 -15.086 1 92.94 69 SER A N 1
ATOM 555 C CA . SER A 1 69 ? 7.367 2.938 -15.273 1 92.94 69 SER A CA 1
ATOM 556 C C . SER A 1 69 ? 8.547 3.357 -14.398 1 92.94 69 SER A C 1
ATOM 558 O O . SER A 1 69 ? 8.562 4.469 -13.867 1 92.94 69 SER A O 1
ATOM 560 N N . LYS A 1 70 ? 9.508 2.518 -14.211 1 92.38 70 LYS A N 1
ATOM 561 C CA . LYS A 1 70 ? 10.594 2.736 -13.266 1 92.38 70 LYS A CA 1
ATOM 562 C C . LYS A 1 70 ? 11.445 3.938 -13.672 1 92.38 70 LYS A C 1
ATOM 564 O O . LYS A 1 70 ? 11.977 4.648 -12.82 1 92.38 70 LYS A O 1
ATOM 569 N N . ASP A 1 71 ? 11.547 4.195 -15.008 1 92 71 ASP A N 1
ATOM 570 C CA . ASP A 1 71 ? 12.305 5.363 -15.438 1 92 71 ASP A CA 1
ATOM 571 C C . ASP A 1 71 ? 11.664 6.652 -14.922 1 92 71 ASP A C 1
ATOM 573 O O . ASP A 1 71 ? 12.367 7.582 -14.516 1 92 71 ASP A O 1
ATOM 577 N N . PHE A 1 72 ? 10.352 6.711 -15 1 93.56 72 PHE A N 1
ATOM 578 C CA . PHE A 1 72 ? 9.641 7.855 -14.445 1 93.56 72 PHE A CA 1
ATOM 579 C C . PHE A 1 72 ? 9.812 7.914 -12.93 1 93.56 72 PHE A C 1
ATOM 581 O O . PHE A 1 72 ? 9.969 8.992 -12.359 1 93.56 72 PHE A O 1
ATOM 588 N N . GLU A 1 73 ? 9.742 6.711 -12.32 1 95.69 73 GLU A N 1
ATOM 589 C CA . GLU A 1 73 ? 9.93 6.613 -10.875 1 95.69 73 GLU A CA 1
ATOM 590 C C . GLU A 1 73 ? 11.297 7.16 -10.461 1 95.69 73 GLU A C 1
ATOM 592 O O . GLU A 1 73 ? 11.391 7.961 -9.523 1 95.69 73 GLU A O 1
ATOM 597 N N . MET A 1 74 ? 12.305 6.816 -11.18 1 95.25 74 MET A N 1
ATOM 598 C CA . MET A 1 74 ? 13.664 7.27 -10.883 1 95.25 74 MET A CA 1
ATOM 599 C C . MET A 1 74 ? 13.781 8.781 -11.062 1 95.25 74 MET A C 1
ATOM 601 O O . MET A 1 74 ? 14.461 9.453 -10.281 1 95.25 74 MET A O 1
ATOM 605 N N . ALA A 1 75 ? 13.156 9.281 -12.078 1 94.75 75 ALA A N 1
ATOM 606 C CA . ALA A 1 75 ? 13.195 10.719 -12.32 1 94.75 75 ALA A CA 1
ATOM 607 C C . ALA A 1 75 ? 12.555 11.492 -11.172 1 94.75 75 ALA A C 1
ATOM 609 O O . ALA A 1 75 ? 13.055 12.539 -10.758 1 94.75 75 ALA A O 1
ATOM 610 N N . VAL A 1 76 ? 11.477 10.969 -10.68 1 96.06 76 VAL A N 1
ATOM 611 C CA . VAL A 1 76 ? 10.789 11.586 -9.547 1 96.06 76 VAL A CA 1
ATOM 612 C C . VAL A 1 76 ? 11.688 11.531 -8.312 1 96.06 76 VAL A C 1
ATOM 614 O O . VAL A 1 76 ? 11.844 12.531 -7.602 1 96.06 76 VAL A O 1
ATOM 617 N N . LEU A 1 77 ? 12.273 10.367 -8.086 1 97.38 77 LEU A N 1
ATOM 618 C CA . LEU A 1 77 ? 13.148 10.195 -6.938 1 97.38 77 LEU A CA 1
ATOM 619 C C . LEU A 1 77 ? 14.344 11.141 -7.016 1 97.38 77 LEU A C 1
ATOM 621 O O . LEU A 1 77 ? 14.734 11.734 -6.016 1 97.38 77 LEU A O 1
ATOM 625 N N . ASP A 1 78 ? 14.875 11.297 -8.188 1 96.56 78 ASP A N 1
ATOM 626 C CA . ASP A 1 78 ? 16 12.203 -8.398 1 96.56 78 ASP A CA 1
ATOM 627 C C . ASP A 1 78 ? 15.625 13.641 -8.047 1 96.56 78 ASP A C 1
ATOM 629 O O . ASP A 1 78 ? 16.422 14.375 -7.461 1 96.56 78 ASP A O 1
ATOM 633 N N . TRP A 1 79 ? 14.5 14.008 -8.445 1 95 79 TRP A N 1
ATOM 634 C CA . TRP A 1 79 ? 14.023 15.359 -8.172 1 95 79 TRP A CA 1
ATOM 635 C C . TRP A 1 79 ? 13.961 15.625 -6.668 1 95 79 TRP A C 1
ATOM 637 O O . TRP A 1 79 ? 14.43 16.656 -6.191 1 95 79 TRP A O 1
ATOM 647 N N . PHE A 1 80 ? 13.453 14.734 -5.922 1 95.75 80 PHE A N 1
ATOM 648 C CA . PHE A 1 80 ? 13.312 14.898 -4.48 1 95.75 80 PHE A CA 1
ATOM 649 C C . PHE A 1 80 ? 14.664 14.773 -3.783 1 95.75 80 PHE A C 1
ATOM 651 O O . PHE A 1 80 ? 14.906 15.438 -2.773 1 95.75 80 PHE A O 1
ATOM 658 N N . ALA A 1 81 ? 15.469 13.836 -4.285 1 96.62 81 ALA A N 1
ATOM 659 C CA . ALA A 1 81 ? 16.828 13.734 -3.738 1 96.62 81 ALA A CA 1
ATOM 660 C C . ALA A 1 81 ? 17.547 15.078 -3.812 1 96.62 81 ALA A C 1
ATOM 662 O O . ALA A 1 81 ? 18.219 15.477 -2.863 1 96.62 81 ALA A O 1
ATOM 663 N N . GLN A 1 82 ? 17.391 15.727 -4.926 1 94.69 82 GLN A N 1
ATOM 664 C CA . GLN A 1 82 ? 17.984 17.047 -5.086 1 94.69 82 GLN A CA 1
ATOM 665 C C . GLN A 1 82 ? 17.359 18.047 -4.129 1 94.69 82 GLN A C 1
ATOM 667 O O . GLN A 1 82 ? 18.062 18.859 -3.52 1 94.69 82 GLN A O 1
ATOM 672 N N . LEU A 1 83 ? 16.094 18 -4.023 1 93.75 83 LEU A N 1
ATOM 673 C CA . LEU A 1 83 ? 15.367 18.906 -3.146 1 93.75 83 LEU A CA 1
ATOM 674 C C . LEU A 1 83 ? 15.859 18.797 -1.71 1 93.75 83 LEU A C 1
ATOM 676 O O . LEU A 1 83 ? 15.984 19.797 -1.01 1 93.75 83 LEU A O 1
ATOM 680 N N . TRP A 1 84 ? 16.156 17.578 -1.281 1 96.06 84 TRP A N 1
ATOM 681 C CA . TRP A 1 84 ? 16.531 17.328 0.109 1 96.06 84 TRP A CA 1
ATOM 682 C C . TRP A 1 84 ? 18.031 17.156 0.251 1 96.06 84 TRP A C 1
ATOM 684 O O . TRP A 1 84 ? 18.531 16.75 1.306 1 96.06 84 TRP A O 1
ATOM 694 N N . GLU A 1 85 ? 18.766 17.406 -0.788 1 96.81 85 GLU A N 1
ATOM 695 C CA . GLU A 1 85 ? 20.219 17.578 -0.807 1 96.81 85 GLU A CA 1
ATOM 696 C C . GLU A 1 85 ? 20.938 16.266 -0.496 1 96.81 85 GLU A C 1
ATOM 698 O O . GLU A 1 85 ? 21.828 16.234 0.361 1 96.81 85 GLU A O 1
ATOM 703 N N . ILE A 1 86 ? 20.594 15.25 -1.174 1 97.44 86 ILE A N 1
ATOM 704 C CA . ILE A 1 86 ? 21.359 14.008 -1.132 1 97.44 86 ILE A CA 1
ATOM 705 C C . ILE A 1 86 ? 21.812 13.633 -2.539 1 97.44 86 ILE A C 1
ATOM 707 O O . ILE A 1 86 ? 21.062 13.781 -3.504 1 97.44 86 ILE A O 1
ATOM 711 N N . GLU A 1 87 ? 23.047 13.18 -2.656 1 97.12 87 GLU A N 1
ATOM 712 C CA . GLU A 1 87 ? 23.625 12.875 -3.957 1 97.12 87 GLU A CA 1
ATOM 713 C C . GLU A 1 87 ? 22.984 11.633 -4.574 1 97.12 87 GLU A C 1
ATOM 715 O O . GLU A 1 87 ? 22.547 10.734 -3.855 1 97.12 87 GLU A O 1
ATOM 720 N N . LYS A 1 88 ? 23.016 11.555 -5.883 1 94.88 88 LYS A N 1
ATOM 721 C CA . LYS A 1 88 ? 22.344 10.508 -6.656 1 94.88 88 LYS A CA 1
ATOM 722 C C . LYS A 1 88 ? 22.875 9.125 -6.285 1 94.88 88 LYS A C 1
ATOM 724 O O . LYS A 1 88 ? 22.125 8.156 -6.273 1 94.88 88 LYS A O 1
ATOM 729 N N . ASP A 1 89 ? 24.094 9.016 -5.945 1 95.56 89 ASP A N 1
ATOM 730 C CA . ASP A 1 89 ? 24.703 7.711 -5.664 1 95.56 89 ASP A CA 1
ATOM 731 C C . ASP A 1 89 ? 24.609 7.383 -4.176 1 95.56 89 ASP A C 1
ATOM 733 O O . ASP A 1 89 ? 25.078 6.324 -3.74 1 95.56 89 ASP A O 1
ATOM 737 N N . GLN A 1 90 ? 23.953 8.258 -3.436 1 97.31 90 GLN A N 1
ATOM 738 C CA . GLN A 1 90 ? 23.938 8.078 -1.988 1 97.31 90 GLN A CA 1
ATOM 739 C C . GLN A 1 90 ? 22.531 7.816 -1.477 1 97.31 90 GLN A C 1
ATOM 741 O O . GLN A 1 90 ? 22.328 7.527 -0.295 1 97.31 90 GLN A O 1
ATOM 746 N N . TYR A 1 91 ? 21.594 7.914 -2.395 1 96.94 91 TYR A N 1
ATOM 747 C CA . TYR A 1 91 ? 20.234 7.727 -1.901 1 96.94 91 TYR A CA 1
ATOM 748 C C . TYR A 1 91 ? 19.625 6.461 -2.482 1 96.94 91 TYR A C 1
ATOM 750 O O . TYR A 1 91 ? 20.094 5.941 -3.5 1 96.94 91 TYR A O 1
ATOM 758 N N . TRP A 1 92 ? 18.734 5.949 -1.756 1 95.88 92 TRP A N 1
ATOM 759 C CA . TRP A 1 92 ? 17.766 4.957 -2.209 1 95.88 92 TRP A CA 1
ATOM 760 C C . TRP A 1 92 ? 16.344 5.422 -1.935 1 95.88 92 TRP A C 1
ATOM 762 O O . TRP A 1 92 ? 16.125 6.355 -1.159 1 95.88 92 TRP A O 1
ATOM 772 N N . GLY A 1 93 ? 15.406 4.871 -2.594 1 96.62 93 GLY A N 1
ATOM 773 C CA . GLY A 1 93 ? 14.016 5.242 -2.361 1 96.62 93 GLY A CA 1
ATOM 774 C C . GLY A 1 93 ? 13.055 4.621 -3.359 1 96.62 93 GLY A C 1
ATOM 775 O O . GLY A 1 93 ? 13.469 3.822 -4.207 1 96.62 93 GLY A O 1
ATOM 776 N N . TYR A 1 94 ? 11.789 4.945 -3.238 1 96.75 94 TYR A N 1
ATOM 777 C CA . TYR A 1 94 ? 10.773 4.484 -4.18 1 96.75 94 TYR A CA 1
ATOM 778 C C . TYR A 1 94 ? 9.484 5.285 -4.027 1 96.75 94 TYR A C 1
ATOM 780 O O . TYR A 1 94 ? 9.32 6.023 -3.057 1 96.75 94 TYR A O 1
ATOM 788 N N . VAL A 1 95 ? 8.664 5.262 -5.066 1 97.44 95 VAL A N 1
ATOM 789 C CA . VAL A 1 95 ? 7.324 5.832 -4.996 1 97.44 95 VAL A CA 1
ATOM 790 C C . VAL A 1 95 ? 6.391 4.863 -4.273 1 97.44 95 VAL A C 1
ATOM 792 O O . VAL A 1 95 ? 6.289 3.691 -4.648 1 97.44 95 VAL A O 1
ATOM 795 N N . THR A 1 96 ? 5.797 5.363 -3.195 1 97.31 96 THR A N 1
ATOM 796 C CA . THR A 1 96 ? 4.965 4.531 -2.334 1 97.31 96 THR A CA 1
ATOM 797 C C . THR A 1 96 ? 3.488 4.695 -2.682 1 97.31 96 THR A C 1
ATOM 799 O O . THR A 1 96 ? 3.135 5.508 -3.539 1 97.31 96 THR A O 1
ATOM 802 N N . ASN A 1 97 ? 2.666 3.881 -2.008 1 95.75 97 ASN A N 1
ATOM 803 C CA . ASN A 1 97 ? 1.221 3.975 -2.178 1 95.75 97 ASN A CA 1
ATOM 804 C C . ASN A 1 97 ? 0.624 5.07 -1.301 1 95.75 97 ASN A C 1
ATOM 806 O O . ASN A 1 97 ? -0.59 5.285 -1.305 1 95.75 97 ASN A O 1
ATOM 810 N N . GLY A 1 98 ? 1.443 5.785 -0.569 1 95.38 98 GLY A N 1
ATOM 811 C CA . GLY A 1 98 ? 0.994 6.859 0.304 1 95.38 98 GLY A CA 1
ATOM 812 C C . GLY A 1 98 ? 1.977 7.176 1.416 1 95.38 98 GLY A C 1
ATOM 813 O O . GLY A 1 98 ? 2.975 6.473 1.588 1 95.38 98 GLY A O 1
ATOM 814 N N . GLY A 1 99 ? 1.657 8.219 2.133 1 95.19 99 GLY A N 1
ATOM 815 C CA . GLY A 1 99 ? 2.516 8.625 3.232 1 95.19 99 GLY A CA 1
ATOM 816 C C . GLY A 1 99 ? 2.631 7.578 4.32 1 95.19 99 GLY A C 1
ATOM 817 O O . GLY A 1 99 ? 3.682 7.441 4.949 1 95.19 99 GLY A O 1
ATOM 818 N N . THR A 1 100 ? 1.58 6.84 4.559 1 95.69 100 THR A N 1
ATOM 819 C CA . THR A 1 100 ? 1.6 5.785 5.566 1 95.69 100 THR A CA 1
ATOM 820 C C . THR A 1 100 ? 2.658 4.738 5.234 1 95.69 100 THR A C 1
ATOM 822 O O . THR A 1 100 ? 3.422 4.316 6.105 1 95.69 100 THR A O 1
ATOM 825 N N . GLU A 1 101 ? 2.664 4.34 3.998 1 96.75 101 GLU A N 1
ATOM 826 C CA . GLU A 1 101 ? 3.686 3.369 3.611 1 96.75 101 GLU A CA 1
ATOM 827 C C . GLU A 1 101 ? 5.09 3.941 3.795 1 96.75 101 GLU A C 1
ATOM 829 O O . GLU A 1 101 ? 6.016 3.221 4.168 1 96.75 101 GLU A O 1
ATOM 834 N N . GLY A 1 102 ? 5.266 5.199 3.482 1 97.56 102 GLY A N 1
ATOM 835 C CA . GLY A 1 102 ? 6.547 5.844 3.73 1 97.56 102 GLY A CA 1
ATOM 836 C C . GLY A 1 102 ? 6.957 5.816 5.191 1 97.56 102 GLY A C 1
ATOM 837 O O . GLY A 1 102 ? 8.117 5.543 5.508 1 97.56 102 GLY A O 1
ATOM 838 N N . ASN A 1 103 ? 6.008 6.141 6.086 1 97.94 103 ASN A N 1
ATOM 839 C CA . ASN A 1 103 ? 6.277 6.09 7.52 1 97.94 103 ASN A CA 1
ATOM 840 C C . ASN A 1 103 ? 6.625 4.676 7.977 1 97.94 103 ASN A C 1
ATOM 842 O O . ASN A 1 103 ? 7.578 4.48 8.734 1 97.94 103 ASN A O 1
ATOM 846 N N . LEU A 1 104 ? 5.848 3.719 7.469 1 97.44 104 LEU A N 1
ATOM 847 C CA . LEU A 1 104 ? 6.125 2.33 7.816 1 97.44 104 LEU A CA 1
ATOM 848 C C . LEU A 1 104 ? 7.535 1.933 7.391 1 97.44 104 LEU A C 1
ATOM 850 O O . LEU A 1 104 ? 8.273 1.316 8.164 1 97.44 104 LEU A O 1
ATOM 854 N N . HIS A 1 105 ? 7.891 2.283 6.203 1 97.06 105 HIS A N 1
ATOM 855 C CA . HIS A 1 105 ? 9.195 1.915 5.664 1 97.06 105 HIS A CA 1
ATOM 856 C C . HIS A 1 105 ? 10.32 2.609 6.422 1 97.06 105 HIS A C 1
ATOM 858 O O . HIS A 1 105 ? 11.312 1.971 6.793 1 97.06 105 HIS A O 1
ATOM 864 N N . GLY A 1 106 ? 10.211 3.934 6.617 1 98.12 106 GLY A N 1
ATOM 865 C CA . GLY A 1 106 ? 11.234 4.684 7.324 1 98.12 106 GLY A CA 1
ATOM 866 C C . GLY A 1 106 ? 11.484 4.18 8.734 1 98.12 106 GLY A C 1
ATOM 867 O O . GLY A 1 106 ? 12.633 3.977 9.133 1 98.12 106 GLY A O 1
ATOM 868 N N . ILE A 1 107 ? 10.438 3.945 9.461 1 98.44 107 ILE A N 1
ATOM 869 C CA . ILE A 1 107 ? 10.555 3.48 10.836 1 98.44 107 ILE A CA 1
ATOM 870 C C . ILE A 1 107 ? 11.109 2.061 10.852 1 98.44 107 ILE A C 1
ATOM 872 O O . ILE A 1 107 ? 11.906 1.713 11.727 1 98.44 107 ILE A O 1
ATOM 876 N N . LEU A 1 108 ? 10.703 1.256 9.859 1 96.88 108 LEU A N 1
ATOM 877 C CA . LEU A 1 108 ? 11.227 -0.104 9.773 1 96.88 108 LEU A CA 1
ATOM 878 C C . LEU A 1 108 ? 12.742 -0.095 9.586 1 96.88 108 LEU A C 1
ATOM 880 O O . LEU A 1 108 ? 13.445 -0.908 10.18 1 96.88 108 LEU A O 1
ATOM 884 N N . ILE A 1 109 ? 13.25 0.788 8.711 1 96.19 109 ILE A N 1
ATOM 885 C CA . ILE A 1 109 ? 14.688 0.9 8.5 1 96.19 109 ILE A CA 1
ATOM 886 C C . ILE A 1 109 ? 15.383 1.216 9.828 1 96.19 109 ILE A C 1
ATOM 888 O O . ILE A 1 109 ? 16.375 0.578 10.18 1 96.19 109 ILE A O 1
ATOM 892 N N . GLY A 1 110 ? 14.859 2.217 10.57 1 97.5 110 GLY A N 1
ATOM 893 C CA . GLY A 1 110 ? 15.414 2.547 11.875 1 97.5 110 GLY A CA 1
ATOM 894 C C . GLY A 1 110 ? 15.438 1.369 12.828 1 97.5 110 GLY A C 1
ATOM 895 O O . GLY A 1 110 ? 16.453 1.119 13.484 1 97.5 110 GLY A O 1
ATOM 896 N N . ARG A 1 111 ? 14.328 0.623 12.844 1 97 111 ARG A N 1
ATOM 897 C CA . ARG A 1 111 ? 14.18 -0.522 13.734 1 97 111 ARG A CA 1
ATOM 898 C C . ARG A 1 111 ? 15.172 -1.628 13.383 1 97 111 ARG A C 1
ATOM 900 O O . ARG A 1 111 ? 15.688 -2.312 14.266 1 97 111 ARG A O 1
ATOM 907 N N . GLU A 1 112 ? 15.352 -1.879 12.117 1 94 112 GLU A N 1
ATOM 908 C CA . GLU A 1 112 ? 16.266 -2.924 11.688 1 94 112 GLU A CA 1
ATOM 909 C C . GLU A 1 112 ? 17.719 -2.521 11.953 1 94 112 GLU A C 1
ATOM 911 O O . GLU A 1 112 ? 18.562 -3.369 12.25 1 94 112 GLU A O 1
ATOM 916 N N . LEU A 1 113 ? 18.047 -1.253 11.82 1 95.12 113 LEU A N 1
ATOM 917 C CA . LEU A 1 113 ? 19.391 -0.751 12.094 1 95.12 113 LEU A CA 1
ATOM 918 C C . LEU A 1 113 ? 19.672 -0.741 13.586 1 95.12 113 LEU A C 1
ATOM 920 O O . LEU A 1 113 ? 20.812 -0.943 14.008 1 95.12 113 LEU A O 1
ATOM 924 N N . LEU A 1 114 ? 18.656 -0.399 14.375 1 97.19 114 LEU A N 1
ATOM 925 C CA . LEU A 1 114 ? 18.719 -0.324 15.836 1 97.19 114 LEU A CA 1
ATOM 926 C C . LEU A 1 114 ? 17.656 -1.208 16.484 1 97.19 114 LEU A C 1
ATOM 928 O O . LEU A 1 114 ? 16.688 -0.705 17.047 1 97.19 114 LEU A O 1
ATOM 932 N N . PRO A 1 115 ? 17.844 -2.531 16.469 1 95.38 115 PRO A N 1
ATOM 933 C CA . PRO A 1 115 ? 16.797 -3.488 16.844 1 95.38 115 PRO A CA 1
ATOM 934 C C . PRO A 1 115 ? 16.281 -3.277 18.266 1 95.38 115 PRO A C 1
ATOM 936 O O . PRO A 1 115 ? 15.141 -3.623 18.562 1 95.38 115 PRO A O 1
ATOM 939 N N . ASP A 1 116 ? 17.078 -2.656 19.156 1 97.31 116 ASP A N 1
ATOM 940 C CA . ASP A 1 116 ? 16.656 -2.42 20.531 1 97.31 116 ASP A CA 1
ATOM 941 C C . ASP A 1 116 ? 16.281 -0.955 20.75 1 97.31 116 ASP A C 1
ATOM 943 O O . ASP A 1 116 ? 16.156 -0.503 21.891 1 97.31 116 ASP A O 1
ATOM 947 N N . GLY A 1 117 ? 16.156 -0.224 19.672 1 98.44 117 GLY A N 1
ATOM 948 C CA . GLY A 1 117 ? 15.844 1.193 19.766 1 98.44 117 GLY A CA 1
ATOM 949 C C . GLY A 1 117 ? 14.422 1.462 20.219 1 98.44 117 GLY A C 1
ATOM 950 O O . GLY A 1 117 ? 13.523 0.66 19.969 1 98.44 117 GLY A O 1
ATOM 951 N N . ILE A 1 118 ? 14.266 2.607 20.859 1 98.88 118 ILE A N 1
ATOM 952 C CA . ILE A 1 118 ? 12.953 3.096 21.266 1 98.88 118 ILE A CA 1
ATOM 953 C C . ILE A 1 118 ? 12.453 4.137 20.266 1 98.88 118 ILE A C 1
ATOM 955 O O . ILE A 1 118 ? 13.203 5.031 19.859 1 98.88 118 ILE A O 1
ATOM 959 N N . LEU A 1 119 ? 11.211 4 19.812 1 98.88 119 LEU A N 1
ATOM 960 C CA . LEU A 1 119 ? 10.609 5.008 18.938 1 98.88 119 LEU A CA 1
ATOM 961 C C . LEU A 1 119 ? 10.078 6.184 19.766 1 98.88 119 LEU A C 1
ATOM 963 O O . LEU A 1 119 ? 9.32 5.992 20.719 1 98.88 119 LEU A O 1
ATOM 967 N N . TYR A 1 120 ? 10.562 7.344 19.484 1 98.94 120 TYR A N 1
ATOM 968 C CA . TYR A 1 120 ? 10.062 8.586 20.062 1 98.94 120 TYR A CA 1
ATOM 969 C C . TYR A 1 120 ? 9.219 9.352 19.031 1 98.94 120 TYR A C 1
ATOM 971 O O . TYR A 1 120 ? 9.688 9.641 17.938 1 98.94 120 TYR A O 1
ATOM 979 N N . ALA A 1 121 ? 7.988 9.68 19.359 1 98.69 121 ALA A N 1
ATOM 980 C CA . ALA A 1 121 ? 7.074 10.406 18.484 1 98.69 121 ALA A CA 1
ATOM 981 C C . ALA A 1 121 ? 6.141 11.305 19.281 1 98.69 121 ALA A C 1
ATOM 983 O O . ALA A 1 121 ? 5.684 10.93 20.359 1 98.69 121 ALA A O 1
ATOM 984 N N . SER A 1 122 ? 5.898 12.469 18.75 1 98.12 122 SER A N 1
ATO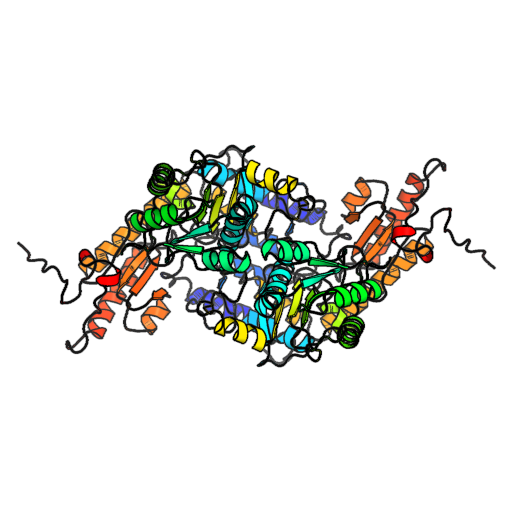M 985 C CA . SER A 1 122 ? 4.965 13.367 19.438 1 98.12 122 SER A CA 1
ATOM 986 C C . SER A 1 122 ? 3.557 12.789 19.453 1 98.12 122 SER A C 1
ATOM 988 O O . SER A 1 122 ? 3.184 12.016 18.562 1 98.12 122 SER A O 1
ATOM 990 N N . LYS A 1 123 ? 2.773 13.172 20.422 1 96.38 123 LYS A N 1
ATOM 991 C CA . LYS A 1 123 ? 1.41 12.664 20.547 1 96.38 123 LYS A CA 1
ATOM 992 C C . LYS A 1 123 ? 0.549 13.125 19.359 1 96.38 123 LYS A C 1
ATOM 994 O O . LYS A 1 123 ? -0.505 12.539 19.094 1 96.38 123 LYS A O 1
ATOM 999 N N . ASP A 1 124 ? 1.029 14.156 18.641 1 95 124 ASP A N 1
ATOM 1000 C CA . ASP A 1 124 ? 0.268 14.672 17.5 1 95 124 ASP A CA 1
ATOM 1001 C C . ASP A 1 124 ? 0.785 14.086 16.188 1 95 124 ASP A C 1
ATOM 1003 O O . ASP A 1 124 ? 0.396 14.531 15.117 1 95 124 ASP A O 1
ATOM 1007 N N . SER A 1 125 ? 1.707 13.078 16.328 1 96.06 125 SER A N 1
ATOM 1008 C CA . SER A 1 125 ? 2.156 12.375 15.125 1 96.06 125 SER A CA 1
ATOM 1009 C C . SER A 1 125 ? 1 11.656 14.438 1 96.06 125 SER A C 1
ATOM 1011 O O . SER A 1 125 ? -0.018 11.359 15.062 1 96.06 125 SER A O 1
ATOM 1013 N N . HIS A 1 126 ? 1.132 11.5 13.172 1 94.31 126 HIS A N 1
ATOM 1014 C CA . HIS A 1 126 ? 0.144 10.742 12.414 1 94.31 126 HIS A CA 1
ATOM 1015 C C . HIS A 1 126 ? -0.038 9.344 12.977 1 94.31 126 HIS A C 1
ATOM 1017 O O . HIS A 1 126 ? 0.928 8.719 13.422 1 94.31 126 HIS A O 1
ATOM 1023 N N . TYR A 1 127 ? -1.184 8.797 12.977 1 91.5 127 TYR A N 1
ATOM 1024 C CA . TYR A 1 127 ? -1.522 7.527 13.609 1 91.5 127 TYR A CA 1
ATOM 1025 C C . TYR A 1 127 ? -0.689 6.391 13.031 1 91.5 127 TYR A C 1
ATOM 1027 O O . TYR A 1 127 ? -0.452 5.383 13.703 1 91.5 127 TYR A O 1
ATOM 1035 N N . SER A 1 128 ? -0.226 6.504 11.781 1 94.38 128 SER A N 1
ATOM 1036 C CA . SER A 1 128 ? 0.565 5.457 11.141 1 94.38 128 SER A CA 1
ATOM 1037 C C . SER A 1 128 ? 1.886 5.238 11.875 1 94.38 128 SER A C 1
ATOM 1039 O O . SER A 1 128 ? 2.479 4.164 11.789 1 94.38 128 SER A O 1
ATOM 1041 N N . VAL A 1 129 ? 2.357 6.25 12.57 1 96.69 129 VAL A N 1
ATOM 1042 C CA . VAL A 1 129 ? 3.596 6.125 13.336 1 96.69 129 VAL A CA 1
ATOM 1043 C C . VAL A 1 129 ? 3.383 5.18 14.516 1 96.69 129 VAL A C 1
ATOM 1045 O O . VAL A 1 129 ? 4.211 4.301 14.766 1 96.69 129 VAL A O 1
ATOM 1048 N N . PHE A 1 130 ? 2.303 5.348 15.195 1 94.56 130 PHE A N 1
ATOM 1049 C CA . PHE A 1 130 ? 1.975 4.488 16.328 1 94.56 130 PHE A CA 1
ATOM 1050 C C . PHE A 1 130 ? 1.625 3.082 15.859 1 94.56 130 PHE A C 1
ATOM 1052 O O . PHE A 1 130 ? 1.947 2.1 16.531 1 94.56 130 PHE A O 1
ATOM 1059 N N . LYS A 1 131 ? 0.966 3.012 14.758 1 93.19 131 LYS A N 1
ATOM 1060 C CA . LYS A 1 131 ? 0.699 1.72 14.133 1 93.19 131 LYS A CA 1
ATOM 1061 C C . LYS A 1 131 ? 1.996 0.97 13.844 1 93.19 131 LYS A C 1
ATOM 1063 O O . LYS A 1 131 ? 2.084 -0.239 14.07 1 93.19 131 LYS A O 1
ATOM 1068 N N . ALA A 1 132 ? 2.99 1.637 13.289 1 96.06 132 ALA A N 1
ATOM 1069 C CA . ALA A 1 132 ? 4.289 1.029 13.016 1 96.06 132 ALA A CA 1
ATOM 1070 C C . ALA A 1 132 ? 4.906 0.448 14.281 1 96.06 132 ALA A C 1
ATOM 1072 O O . ALA A 1 132 ? 5.434 -0.667 14.266 1 96.06 132 ALA A O 1
ATOM 1073 N N . ALA A 1 133 ? 4.824 1.227 15.352 1 96.31 133 ALA A N 1
ATOM 1074 C CA . ALA A 1 133 ? 5.383 0.762 16.609 1 96.31 133 ALA A CA 1
ATOM 1075 C C . ALA A 1 133 ? 4.73 -0.548 17.062 1 96.31 133 ALA A C 1
ATOM 1077 O O . ALA A 1 133 ? 5.418 -1.468 17.5 1 96.31 133 ALA A O 1
ATOM 1078 N N . ARG A 1 134 ? 3.451 -0.612 16.922 1 93.56 134 ARG A N 1
ATOM 1079 C CA . ARG A 1 134 ? 2.711 -1.808 17.312 1 93.56 134 ARG A CA 1
ATOM 1080 C C . ARG A 1 134 ? 3.029 -2.975 16.391 1 93.56 134 ARG A C 1
ATOM 1082 O O . ARG A 1 134 ? 3.307 -4.086 16.844 1 93.56 134 ARG A O 1
ATOM 1089 N N . MET A 1 135 ? 2.971 -2.713 15.141 1 94.56 135 MET A N 1
ATOM 1090 C CA . MET A 1 135 ? 3.219 -3.75 14.141 1 94.56 135 MET A CA 1
ATOM 1091 C C . MET A 1 135 ? 4.613 -4.348 14.312 1 94.56 135 MET A C 1
ATOM 1093 O O . MET A 1 135 ? 4.789 -5.562 14.211 1 94.56 135 MET A O 1
ATOM 1097 N N . TYR A 1 136 ? 5.605 -3.486 14.609 1 97 136 TYR A N 1
ATOM 1098 C CA . TYR A 1 136 ? 7 -3.908 14.609 1 97 136 TYR A CA 1
ATOM 1099 C C . TYR A 1 136 ? 7.457 -4.285 16.016 1 97 136 TYR A C 1
ATOM 1101 O O . TYR A 1 136 ? 8.641 -4.551 16.234 1 97 136 TYR A O 1
ATOM 1109 N N . ARG A 1 137 ? 6.535 -4.285 17.047 1 97.06 137 ARG A N 1
ATOM 1110 C CA . ARG A 1 137 ? 6.824 -4.59 18.438 1 97.06 137 ARG A CA 1
ATOM 1111 C C . ARG A 1 137 ? 7.992 -3.756 18.953 1 97.06 137 ARG A C 1
ATOM 1113 O O . ARG A 1 137 ? 8.961 -4.297 19.5 1 97.06 137 ARG A O 1
ATOM 1120 N N . MET A 1 138 ? 7.82 -2.449 18.812 1 97.88 138 MET A N 1
ATOM 1121 C CA . MET A 1 138 ? 8.812 -1.496 19.297 1 97.88 138 MET A CA 1
ATOM 1122 C C . MET A 1 138 ? 8.367 -0.874 20.609 1 97.88 138 MET A C 1
ATOM 1124 O O . MET A 1 138 ? 7.168 -0.709 20.859 1 97.88 138 MET A O 1
ATOM 1128 N N . ASP A 1 139 ? 9.359 -0.603 21.453 1 98.31 139 ASP A N 1
ATOM 1129 C CA . ASP A 1 139 ? 9.062 0.297 22.562 1 98.31 139 ASP A CA 1
ATOM 1130 C C . ASP A 1 139 ? 8.789 1.713 22.062 1 98.31 139 ASP A C 1
ATOM 1132 O O . ASP A 1 139 ? 9.445 2.186 21.125 1 98.31 139 ASP A O 1
ATOM 1136 N N . LEU A 1 140 ? 7.777 2.322 22.672 1 98.38 140 LEU A N 1
ATOM 1137 C CA . LEU A 1 140 ? 7.332 3.633 22.219 1 98.38 140 LEU A CA 1
ATOM 1138 C C . LEU A 1 140 ? 7.297 4.633 23.359 1 98.38 140 LEU A C 1
ATOM 1140 O O . LEU A 1 140 ? 6.785 4.324 24.438 1 98.38 140 LEU A O 1
ATOM 1144 N N . GLU A 1 141 ? 7.945 5.727 23.188 1 98.75 141 GLU A N 1
ATOM 1145 C CA . GLU A 1 141 ? 7.797 6.883 24.062 1 98.75 141 GLU A CA 1
ATOM 1146 C C . GLU A 1 141 ? 7.02 8 23.375 1 98.75 141 GLU A C 1
ATOM 1148 O O . GLU A 1 141 ? 7.512 8.609 22.422 1 98.75 141 GLU A O 1
ATOM 1153 N N . MET A 1 142 ? 5.875 8.242 23.812 1 98.25 142 MET A N 1
ATOM 1154 C CA . MET A 1 142 ? 5.062 9.328 23.297 1 98.25 142 MET A CA 1
ATOM 1155 C C . MET A 1 142 ? 5.453 10.656 23.922 1 98.25 142 MET A C 1
ATOM 1157 O O . MET A 1 142 ? 5.414 10.805 25.156 1 98.25 142 MET A O 1
ATOM 1161 N N . ILE A 1 143 ? 5.797 11.609 23.172 1 98.81 143 ILE A N 1
ATOM 1162 C CA . ILE A 1 143 ? 6.27 12.906 23.641 1 98.81 143 ILE A CA 1
ATOM 1163 C C . ILE A 1 143 ? 5.113 13.898 23.656 1 98.81 143 ILE A C 1
ATOM 1165 O O . ILE A 1 143 ? 4.324 13.961 22.703 1 98.81 143 ILE A O 1
ATOM 1169 N N . ASN A 1 144 ? 5.035 14.703 24.656 1 98.38 144 ASN A N 1
ATOM 1170 C CA . ASN A 1 144 ? 4.031 15.758 24.719 1 98.38 144 ASN A CA 1
ATOM 1171 C C . ASN A 1 144 ? 4.254 16.812 23.641 1 98.38 144 ASN A C 1
ATOM 1173 O O . ASN A 1 144 ? 5.324 16.875 23.031 1 98.38 144 ASN A O 1
ATOM 1177 N N . THR A 1 145 ? 3.182 17.562 23.406 1 97.88 145 THR A N 1
ATOM 1178 C CA . THR A 1 145 ? 3.262 18.656 22.453 1 97.88 145 THR A CA 1
ATOM 1179 C C . THR A 1 145 ? 2.869 19.984 23.109 1 97.88 145 THR A C 1
ATOM 1181 O O . THR A 1 145 ? 2.168 19.984 24.125 1 97.88 145 THR A O 1
ATOM 1184 N N . SER A 1 146 ? 3.404 21.078 22.578 1 96 146 SER A N 1
ATOM 1185 C CA . SER A 1 146 ? 2.939 22.406 22.953 1 96 146 SER A CA 1
ATOM 1186 C C . SER A 1 146 ? 1.547 22.688 22.391 1 96 146 SER A C 1
ATOM 1188 O O . SER A 1 146 ? 1.014 21.891 21.609 1 96 146 SER A O 1
ATOM 1190 N N . VAL A 1 147 ? 0.983 23.766 22.766 1 94.81 147 VAL A N 1
ATOM 1191 C CA . VAL A 1 147 ? -0.379 24.125 22.375 1 94.81 147 VAL A CA 1
ATOM 1192 C C . VAL A 1 147 ? -0.473 24.234 20.859 1 94.81 147 VAL A C 1
ATOM 1194 O O . VAL A 1 147 ? -1.508 23.922 20.266 1 94.81 147 VAL A O 1
ATOM 1197 N N . ASN A 1 148 ? 0.596 24.594 20.234 1 95.25 148 ASN A N 1
ATOM 1198 C CA . ASN A 1 148 ? 0.574 24.781 18.781 1 95.25 148 ASN A CA 1
ATOM 1199 C C . ASN A 1 148 ? 0.736 23.453 18.031 1 95.25 148 ASN A C 1
ATOM 1201 O O . ASN A 1 148 ? 0.662 23.422 16.812 1 95.25 148 ASN A O 1
ATOM 1205 N N . GLY A 1 149 ? 1.016 22.359 18.766 1 96.44 149 GLY A N 1
ATOM 1206 C CA . GLY A 1 149 ? 1.114 21.047 18.156 1 96.44 149 GLY A CA 1
ATOM 1207 C C . GLY A 1 149 ? 2.547 20.578 17.969 1 96.44 149 GLY A C 1
ATOM 1208 O O . GLY A 1 149 ? 2.787 19.422 17.594 1 96.44 149 GLY A O 1
ATOM 1209 N N . GLU A 1 150 ? 3.51 21.422 18.234 1 97.25 150 GLU A N 1
ATOM 1210 C CA . GLU A 1 150 ? 4.926 21.094 18.109 1 97.25 150 GLU A CA 1
ATOM 1211 C C . GLU A 1 150 ? 5.398 20.219 19.266 1 97.25 150 GLU A C 1
ATOM 1213 O O . GLU A 1 150 ? 4.914 20.359 20.391 1 97.25 150 GLU A O 1
ATOM 1218 N N . MET A 1 151 ? 6.387 19.391 19 1 98.31 151 MET A N 1
ATOM 1219 C CA . MET A 1 151 ? 6.977 18.516 20 1 98.31 151 MET A CA 1
ATOM 1220 C C . MET A 1 151 ? 7.504 19.328 21.188 1 98.31 151 MET A C 1
ATOM 1222 O O . MET A 1 151 ? 8.102 20.391 21 1 98.31 151 MET A O 1
ATOM 1226 N N . ASP A 1 152 ? 7.184 18.875 22.406 1 98.69 152 ASP A N 1
ATOM 1227 C CA . ASP A 1 152 ? 7.793 19.438 23.594 1 98.69 152 ASP A CA 1
ATOM 1228 C C . ASP A 1 152 ? 9.211 18.906 23.797 1 98.69 152 ASP A C 1
ATOM 1230 O O . ASP A 1 152 ? 9.406 17.812 24.328 1 98.69 152 ASP A O 1
ATOM 1234 N N . TYR A 1 153 ? 10.211 19.688 23.562 1 98.62 153 TYR A N 1
ATOM 1235 C CA . TYR A 1 153 ? 11.602 19.234 23.531 1 98.62 153 TYR A CA 1
ATOM 1236 C C . TYR A 1 153 ? 12.117 18.984 24.938 1 98.62 153 TYR A C 1
ATOM 1238 O O . TYR A 1 153 ? 13.07 18.234 25.141 1 98.62 153 TYR A O 1
ATOM 1246 N N . SER A 1 154 ? 11.5 19.656 25.938 1 98.69 154 SER A N 1
ATOM 1247 C CA . SER A 1 154 ? 11.867 19.344 27.328 1 98.69 154 SER A CA 1
ATOM 1248 C C . SER A 1 154 ? 11.438 17.938 27.703 1 98.69 154 SER A C 1
ATOM 1250 O O . SER A 1 154 ? 12.164 17.234 28.422 1 98.69 154 SER A O 1
ATOM 1252 N N . ASP A 1 155 ? 10.273 17.594 27.234 1 98.81 155 ASP A N 1
ATOM 1253 C CA . ASP A 1 155 ? 9.789 16.234 27.484 1 98.81 155 ASP A CA 1
ATOM 1254 C C . ASP A 1 155 ? 10.641 15.211 26.734 1 98.81 155 ASP A C 1
ATOM 1256 O O . ASP A 1 155 ? 10.953 14.148 27.266 1 98.81 155 ASP A O 1
ATOM 1260 N N . LEU A 1 156 ? 11.008 15.5 25.5 1 98.88 156 LEU A N 1
ATOM 1261 C CA . LEU A 1 156 ? 11.891 14.625 24.734 1 98.88 156 LEU A CA 1
ATOM 1262 C C . LEU A 1 156 ? 13.211 14.406 25.469 1 98.88 156 LEU A C 1
ATOM 1264 O O . LEU A 1 156 ? 13.672 13.273 25.609 1 98.88 156 LEU A O 1
ATOM 1268 N N . ARG A 1 157 ? 13.773 15.508 25.969 1 98.75 157 ARG A N 1
ATOM 1269 C CA . ARG A 1 157 ? 15.031 15.445 26.688 1 98.75 157 ARG A CA 1
ATOM 1270 C C . ARG A 1 157 ? 14.922 14.531 27.906 1 98.75 157 ARG A C 1
ATOM 1272 O O . ARG A 1 157 ? 15.781 13.68 28.125 1 98.75 157 ARG A O 1
ATOM 1279 N N . ALA A 1 158 ? 13.898 14.703 28.672 1 98.81 158 ALA A N 1
ATOM 1280 C CA . ALA A 1 158 ? 13.703 13.922 29.891 1 98.81 158 ALA A CA 1
ATOM 1281 C C . ALA A 1 158 ? 13.602 12.43 29.562 1 98.81 158 ALA A C 1
ATOM 1283 O O . ALA A 1 158 ? 14.203 11.602 30.266 1 98.81 158 ALA A O 1
ATOM 1284 N N . LYS A 1 159 ? 12.906 12.086 28.547 1 98.75 159 LYS A N 1
ATOM 1285 C CA . LYS A 1 159 ? 12.672 10.688 28.203 1 98.75 159 LYS A CA 1
ATOM 1286 C C . LYS A 1 159 ? 13.914 10.055 27.578 1 98.75 159 LYS A C 1
ATOM 1288 O O . LYS A 1 159 ? 14.18 8.867 27.781 1 98.75 159 LYS A O 1
ATOM 1293 N N . LEU A 1 160 ? 14.633 10.836 26.812 1 98.75 160 LEU A N 1
ATOM 1294 C CA . LEU A 1 160 ? 15.898 10.344 26.266 1 98.75 160 LEU A CA 1
ATOM 1295 C C . LEU A 1 160 ? 16.875 10.031 27.406 1 98.75 160 LEU A C 1
ATOM 1297 O O . LEU A 1 160 ? 17.562 9.016 27.359 1 98.75 160 LEU A O 1
ATOM 1301 N N . LEU A 1 161 ? 16.938 10.914 28.406 1 98.56 161 LEU A N 1
ATOM 1302 C CA . LEU A 1 161 ? 17.844 10.719 29.531 1 98.56 161 LEU A CA 1
ATOM 1303 C C . LEU A 1 161 ? 17.453 9.492 30.359 1 98.56 161 LEU A C 1
ATOM 1305 O O . LEU A 1 161 ? 18.312 8.773 30.859 1 98.56 161 LEU A O 1
ATOM 1309 N N . GLN A 1 162 ? 16.188 9.25 30.469 1 98.31 162 GLN A N 1
ATOM 1310 C CA . GLN A 1 162 ? 15.68 8.094 31.203 1 98.31 162 GLN A CA 1
ATOM 1311 C C . GLN A 1 162 ? 16.062 6.793 30.5 1 98.31 162 GLN A C 1
ATOM 1313 O O . GLN A 1 162 ? 16.172 5.742 31.141 1 98.31 162 GLN A O 1
ATOM 1318 N N . ASN A 1 163 ? 16.25 6.871 29.125 1 98.19 163 ASN A N 1
ATOM 1319 C CA . ASN A 1 163 ? 16.531 5.68 28.328 1 98.19 163 ASN A CA 1
ATOM 1320 C C . ASN A 1 163 ? 17.891 5.766 27.641 1 98.19 163 ASN A C 1
ATOM 1322 O O . ASN A 1 163 ? 18.047 5.285 26.516 1 98.19 163 ASN A O 1
ATOM 1326 N N . LYS A 1 164 ? 18.828 6.402 28.266 1 95.12 164 LYS A N 1
ATOM 1327 C CA . LYS A 1 164 ? 20.078 6.789 27.641 1 95.12 164 LYS A CA 1
ATOM 1328 C C . LYS A 1 164 ? 20.875 5.566 27.203 1 95.12 164 LYS A C 1
ATOM 1330 O O . LYS A 1 164 ? 21.734 5.664 26.328 1 95.12 164 LYS A O 1
ATOM 1335 N N . ASP A 1 165 ? 20.594 4.391 27.688 1 95.94 165 ASP A N 1
ATOM 1336 C CA . ASP A 1 165 ? 21.344 3.174 27.391 1 95.94 165 ASP A CA 1
ATOM 1337 C C . ASP A 1 165 ? 20.781 2.482 26.141 1 95.94 165 ASP A C 1
ATOM 1339 O O . ASP A 1 165 ? 21.375 1.509 25.656 1 95.94 165 ASP A O 1
ATOM 1343 N N . LYS A 1 166 ? 19.688 2.965 25.562 1 98.12 166 LYS A N 1
ATOM 1344 C CA . LYS A 1 166 ? 19.078 2.389 24.375 1 98.12 166 LYS A CA 1
ATOM 1345 C C . LYS A 1 166 ? 19.156 3.361 23.203 1 98.12 166 LYS A C 1
ATOM 1347 O O . LYS A 1 166 ? 19.094 4.578 23.391 1 98.12 166 LYS A O 1
ATOM 1352 N N . PRO A 1 167 ? 19.281 2.816 21.969 1 98.69 167 PRO A N 1
ATOM 1353 C CA . PRO A 1 167 ? 19.234 3.709 20.812 1 98.69 167 PRO A CA 1
ATOM 1354 C C . PRO A 1 167 ? 17.891 4.41 20.656 1 98.69 167 PRO A C 1
ATOM 1356 O O . PRO A 1 167 ? 16.891 3.971 21.234 1 98.69 167 PRO A O 1
ATOM 1359 N N . ALA A 1 168 ? 17.953 5.5 19.938 1 98.88 168 ALA A N 1
ATOM 1360 C CA . ALA A 1 168 ? 16.75 6.305 19.766 1 98.88 168 ALA A CA 1
ATOM 1361 C C . ALA A 1 168 ? 16.344 6.371 18.297 1 98.88 168 ALA A C 1
ATOM 1363 O O . ALA A 1 168 ? 17.172 6.676 17.438 1 98.88 168 ALA A O 1
ATOM 1364 N N . ILE A 1 169 ? 15.164 6.004 18 1 98.94 169 ILE A N 1
ATOM 1365 C CA . ILE A 1 169 ? 14.531 6.246 16.703 1 98.94 169 ILE A CA 1
ATOM 1366 C C . ILE A 1 169 ? 13.508 7.371 16.828 1 98.94 169 ILE A C 1
ATOM 1368 O O . ILE A 1 169 ? 12.523 7.238 17.562 1 98.94 169 ILE A O 1
ATOM 1372 N N . ILE A 1 170 ? 13.711 8.492 16.156 1 98.94 170 ILE A N 1
ATOM 1373 C CA . ILE A 1 170 ? 12.883 9.672 16.344 1 98.94 170 ILE A CA 1
ATOM 1374 C C . ILE A 1 170 ? 12.055 9.93 15.078 1 98.94 170 ILE A C 1
ATOM 1376 O O . ILE A 1 170 ? 12.602 10.023 13.977 1 98.94 170 ILE A O 1
ATOM 1380 N N . ASN A 1 171 ? 10.766 9.969 15.219 1 98.88 171 ASN A N 1
ATOM 1381 C CA . ASN A 1 171 ? 9.898 10.492 14.164 1 98.88 171 ASN A CA 1
ATOM 1382 C C . ASN A 1 171 ? 9.711 12.008 14.297 1 98.88 171 ASN A C 1
ATOM 1384 O O . ASN A 1 171 ? 9.211 12.492 15.312 1 98.88 171 ASN A O 1
ATOM 1388 N N . VAL A 1 172 ? 10.141 12.703 13.336 1 98.69 172 VAL A N 1
ATOM 1389 C CA . VAL A 1 172 ? 9.969 14.148 13.273 1 98.69 172 VAL A CA 1
ATOM 1390 C C . VAL A 1 172 ? 8.766 14.484 12.391 1 98.69 172 VAL A C 1
ATOM 1392 O O . VAL A 1 172 ? 8.75 14.18 11.195 1 98.69 172 VAL A O 1
ATOM 1395 N N . THR A 1 173 ? 7.797 15.109 12.969 1 97.94 173 THR A N 1
ATOM 1396 C CA . THR A 1 173 ? 6.586 15.453 12.227 1 97.94 173 THR A CA 1
ATOM 1397 C C . THR A 1 173 ? 6.727 16.812 11.562 1 97.94 173 THR A C 1
ATOM 1399 O O . THR A 1 173 ? 6.898 17.828 12.25 1 97.94 173 THR A O 1
ATOM 1402 N N . ILE A 1 174 ? 6.664 16.812 10.305 1 96.75 174 ILE A N 1
ATOM 1403 C CA . ILE A 1 174 ? 6.73 18.047 9.531 1 96.75 174 ILE A CA 1
ATOM 1404 C C . ILE A 1 174 ? 5.352 18.391 8.977 1 96.75 174 ILE A C 1
ATOM 1406 O O . ILE A 1 174 ? 5.098 18.219 7.785 1 96.75 174 ILE A O 1
ATOM 1410 N N . GLY A 1 175 ? 4.547 19.047 9.797 1 95.19 175 GLY A N 1
ATOM 1411 C CA . GLY A 1 175 ? 3.156 19.312 9.477 1 95.19 175 GLY A CA 1
ATOM 1412 C C . GLY A 1 175 ? 2.195 18.328 10.117 1 95.19 175 GLY A C 1
ATOM 1413 O O . GLY A 1 175 ? 1.774 17.359 9.484 1 95.19 175 GLY A O 1
ATOM 1414 N N . THR A 1 176 ? 1.851 18.609 11.391 1 94.44 176 THR A N 1
ATOM 1415 C CA . THR A 1 176 ? 0.846 17.766 12.031 1 94.44 176 THR A CA 1
ATOM 1416 C C . THR A 1 176 ? -0.486 17.844 11.289 1 94.44 176 THR A C 1
ATOM 1418 O O . THR A 1 176 ? -0.792 18.875 10.672 1 94.44 176 THR A O 1
ATOM 1421 N N . THR A 1 177 ? -1.22 16.797 11.367 1 87.88 177 THR A N 1
ATOM 1422 C CA . THR A 1 177 ? -2.432 16.641 10.578 1 87.88 177 THR A CA 1
ATOM 1423 C C . THR A 1 177 ? -3.439 17.734 10.891 1 87.88 177 THR A C 1
ATOM 1425 O O . THR A 1 177 ? -4.027 18.328 9.977 1 87.88 177 THR A O 1
ATOM 1428 N N . PHE A 1 178 ? -3.625 18.062 12.094 1 92.81 178 PHE A N 1
ATOM 1429 C CA . PHE A 1 178 ? -4.746 18.922 12.422 1 92.81 178 PHE A CA 1
ATOM 1430 C C . PHE A 1 178 ? -4.293 20.375 12.523 1 92.81 178 PHE A C 1
ATOM 1432 O O . PHE A 1 178 ? -5.004 21.281 12.086 1 92.81 178 PHE A O 1
ATOM 1439 N N . LYS A 1 179 ? -3.098 20.641 13.102 1 95.81 179 LYS A N 1
ATOM 1440 C CA . LYS A 1 179 ? -2.715 22.016 13.383 1 95.81 179 LYS A CA 1
ATOM 1441 C C . LYS A 1 179 ? -1.608 22.484 12.445 1 95.81 179 LYS A C 1
ATOM 1443 O O . LYS A 1 179 ? -1.304 23.672 12.375 1 95.81 179 LYS A O 1
ATOM 1448 N N . GLY A 1 180 ? -0.997 21.578 11.773 1 95.62 180 GLY A N 1
ATOM 1449 C CA . GLY A 1 180 ? 0.038 21.938 10.812 1 95.62 180 GLY A CA 1
ATOM 1450 C C . GLY A 1 180 ? 1.354 22.312 11.469 1 95.62 180 GLY A C 1
ATOM 1451 O O . GLY A 1 180 ? 2.156 23.047 10.891 1 95.62 180 GLY A O 1
ATOM 1452 N N . ALA A 1 181 ? 1.554 21.828 12.648 1 96.5 181 ALA A N 1
ATOM 1453 C CA . ALA A 1 181 ? 2.781 22.156 13.367 1 96.5 181 ALA A CA 1
ATOM 1454 C C . ALA A 1 181 ? 3.977 21.406 12.781 1 96.5 181 ALA A C 1
ATOM 1456 O O . ALA A 1 181 ? 3.842 20.281 12.328 1 96.5 181 ALA A O 1
ATOM 1457 N N . ILE A 1 182 ? 5.129 22.016 12.836 1 96.62 182 ILE A N 1
ATOM 1458 C CA . ILE A 1 182 ? 6.375 21.438 12.336 1 96.62 182 ILE A CA 1
ATOM 1459 C C . ILE A 1 182 ? 7.367 21.297 13.492 1 96.62 182 ILE A C 1
ATOM 1461 O O . ILE A 1 182 ? 7.707 22.266 14.156 1 96.62 182 ILE A O 1
ATOM 1465 N N . ASP A 1 183 ? 7.816 20.047 13.766 1 97.62 183 ASP A N 1
ATOM 1466 C CA . ASP A 1 183 ? 8.891 19.828 14.727 1 97.62 183 ASP A CA 1
ATOM 1467 C C . ASP A 1 183 ? 10.211 20.406 14.211 1 97.62 183 ASP A C 1
ATOM 1469 O O . ASP A 1 183 ? 10.523 20.297 13.023 1 97.62 183 ASP A O 1
ATOM 1473 N N . ASP A 1 184 ? 10.93 21.031 15.094 1 96.75 184 ASP A N 1
ATOM 1474 C CA . ASP A 1 184 ? 12.203 21.641 14.711 1 96.75 184 ASP A CA 1
ATOM 1475 C C . ASP A 1 184 ? 13.328 20.609 14.766 1 96.75 184 ASP A C 1
ATOM 1477 O O . ASP A 1 184 ? 13.859 20.297 15.836 1 96.75 184 ASP A O 1
ATOM 1481 N N . LEU A 1 185 ? 13.773 20.125 13.602 1 97.75 185 LEU A N 1
ATOM 1482 C CA . LEU A 1 185 ? 14.789 19.094 13.477 1 97.75 185 LEU A CA 1
ATOM 1483 C C . LEU A 1 185 ? 16.094 19.531 14.125 1 97.75 185 LEU A C 1
ATOM 1485 O O . LEU A 1 185 ? 16.781 18.734 14.773 1 97.75 185 LEU A O 1
ATOM 1489 N N . ASP A 1 186 ? 16.484 20.797 14 1 97.44 186 ASP A N 1
ATOM 1490 C CA . ASP A 1 186 ? 17.734 21.281 14.555 1 97.44 186 ASP A CA 1
ATOM 1491 C C . ASP A 1 186 ? 17.719 21.234 16.078 1 97.44 186 ASP A C 1
ATOM 1493 O O . ASP A 1 186 ? 18.719 20.891 16.703 1 97.44 186 ASP A O 1
ATOM 1497 N N . VAL A 1 187 ? 16.594 21.594 16.656 1 98.12 187 VAL A N 1
ATOM 1498 C CA . VAL A 1 187 ? 16.453 21.531 18.109 1 98.12 187 VAL A CA 1
ATOM 1499 C C . VAL A 1 187 ? 16.531 20.078 18.578 1 98.12 187 VAL A C 1
ATOM 1501 O O . VAL A 1 187 ? 17.156 19.781 19.594 1 98.12 187 VAL A O 1
ATOM 1504 N N . ILE A 1 188 ? 15.938 19.156 17.859 1 98.69 188 ILE A N 1
ATOM 1505 C CA . ILE A 1 188 ? 15.938 17.734 18.203 1 98.69 188 ILE A CA 1
ATOM 1506 C C . ILE A 1 188 ? 17.375 17.203 18.156 1 98.69 188 ILE A C 1
ATOM 1508 O O . ILE A 1 188 ? 17.781 16.453 19.047 1 98.69 188 ILE A O 1
ATOM 1512 N N . LEU A 1 189 ? 18.125 17.578 17.125 1 98.44 189 LEU A N 1
ATOM 1513 C CA . LEU A 1 189 ? 19.5 17.141 17 1 98.44 189 LEU A CA 1
ATOM 1514 C C . LEU A 1 189 ? 20.344 17.672 18.156 1 98.44 189 LEU A C 1
ATOM 1516 O O . LEU A 1 189 ? 21.219 16.953 18.672 1 98.44 189 LEU A O 1
ATOM 1520 N N . GLU A 1 190 ? 20.078 18.906 18.547 1 98.38 190 GLU A N 1
ATOM 1521 C CA . GLU A 1 190 ? 20.781 19.484 19.703 1 98.38 190 GLU A CA 1
ATOM 1522 C C . GLU A 1 190 ? 20.438 18.734 20.984 1 98.38 190 GLU A C 1
ATOM 1524 O O . GLU A 1 190 ? 21.312 18.484 21.812 1 98.38 190 GLU A O 1
ATOM 1529 N N . VAL A 1 191 ? 19.172 18.406 21.156 1 98.69 191 VAL A N 1
ATOM 1530 C CA . VAL A 1 191 ? 18.734 17.672 22.344 1 98.69 191 VAL A CA 1
ATOM 1531 C C . VAL A 1 191 ? 19.422 16.312 22.391 1 98.69 191 VAL A C 1
ATOM 1533 O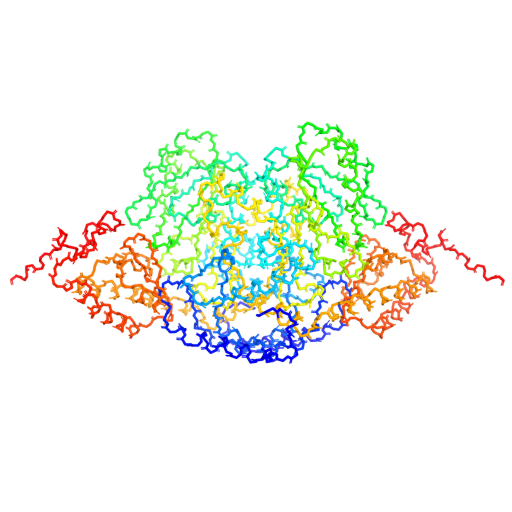 O . VAL A 1 191 ? 19.891 15.883 23.438 1 98.69 191 VAL A O 1
ATOM 1536 N N . LEU A 1 192 ? 19.531 15.586 21.25 1 98.62 192 LEU A N 1
ATOM 1537 C CA . LEU A 1 192 ? 20.203 14.297 21.172 1 98.62 192 LEU A CA 1
ATOM 1538 C C . LEU A 1 192 ? 21.672 14.43 21.562 1 98.62 192 LEU A C 1
ATOM 1540 O O . LEU A 1 192 ? 22.172 13.633 22.359 1 98.62 192 LEU A O 1
ATOM 1544 N N . LYS A 1 193 ? 22.312 15.461 21.031 1 97.94 193 LYS A N 1
ATOM 1545 C CA . LYS A 1 193 ? 23.719 15.719 21.344 1 97.94 193 LYS A CA 1
ATOM 1546 C C . LYS A 1 193 ? 23.906 15.977 22.844 1 97.94 193 LYS A C 1
ATOM 1548 O O . LYS A 1 193 ? 24.797 15.398 23.469 1 97.94 193 LYS A O 1
ATOM 1553 N N . ASP A 1 194 ? 23.062 16.797 23.359 1 97.94 194 ASP A N 1
ATOM 1554 C CA . ASP A 1 194 ? 23.156 17.172 24.766 1 97.94 194 ASP A CA 1
ATOM 1555 C C . ASP A 1 194 ? 22.938 15.953 25.672 1 97.94 194 ASP A C 1
ATOM 1557 O O . ASP A 1 194 ? 23.484 15.883 26.766 1 97.94 194 ASP A O 1
ATOM 1561 N N . CYS A 1 195 ? 22.109 15.023 25.234 1 98.25 195 CYS A N 1
ATOM 1562 C CA . CYS A 1 195 ? 21.797 13.836 26.016 1 98.25 195 CYS A CA 1
ATOM 1563 C C . CYS A 1 195 ? 22.875 12.766 25.828 1 98.25 195 CYS A C 1
ATOM 1565 O O . CYS A 1 195 ? 22.828 11.711 26.469 1 98.25 195 CYS A O 1
ATOM 1567 N N . GLY A 1 196 ? 23.812 12.961 24.891 1 97.62 196 GLY A N 1
ATOM 1568 C CA . GLY A 1 196 ? 24.969 12.086 24.766 1 97.62 196 GLY A CA 1
ATOM 1569 C C . GLY A 1 196 ? 24.812 11.047 23.672 1 97.62 196 GLY A C 1
ATOM 1570 O O . GLY A 1 196 ? 25.562 10.07 23.625 1 97.62 196 GLY A O 1
ATOM 1571 N N . TYR A 1 197 ? 23.875 11.188 22.781 1 98.19 197 TYR A N 1
ATOM 1572 C CA . TYR A 1 197 ? 23.672 10.227 21.703 1 98.19 197 TYR A CA 1
ATOM 1573 C C . TYR A 1 197 ? 24.672 10.477 20.562 1 98.19 197 TYR A C 1
ATOM 1575 O O . TYR A 1 197 ? 24.719 11.57 20 1 98.19 197 TYR A O 1
ATOM 1583 N N . SER A 1 198 ? 25.406 9.516 20.266 1 97.19 198 SER A N 1
ATOM 1584 C CA . SER A 1 198 ? 26.219 9.562 19.062 1 97.19 198 SER A CA 1
ATOM 1585 C C . SER A 1 198 ? 25.406 9.211 17.828 1 97.19 198 SER A C 1
ATOM 1587 O O . SER A 1 198 ? 24.297 8.664 17.938 1 97.19 198 SER A O 1
ATOM 1589 N N . GLN A 1 199 ? 25.906 9.461 16.703 1 95.12 199 GLN A N 1
ATOM 1590 C CA . GLN A 1 199 ? 25.156 9.305 15.461 1 95.12 199 GLN A CA 1
ATOM 1591 C C . GLN A 1 199 ? 24.781 7.848 15.219 1 95.12 199 GLN A C 1
ATOM 1593 O O . GLN A 1 199 ? 23.781 7.555 14.555 1 95.12 199 GLN A O 1
ATOM 1598 N N . ASP A 1 200 ? 25.578 6.949 15.773 1 95.44 200 ASP A N 1
ATOM 1599 C CA . ASP A 1 200 ? 25.297 5.527 15.578 1 95.44 200 ASP A CA 1
ATOM 1600 C C . ASP A 1 200 ? 24.266 5.023 16.578 1 95.44 200 ASP A C 1
ATOM 1602 O O . ASP A 1 200 ? 23.828 3.873 16.516 1 95.44 200 ASP A O 1
ATOM 1606 N N . MET A 1 201 ? 23.812 5.949 17.391 1 97.75 201 MET A N 1
ATOM 1607 C CA . MET A 1 201 ? 22.875 5.551 18.438 1 97.75 201 MET A CA 1
ATOM 1608 C C . MET A 1 201 ? 21.5 6.133 18.188 1 97.75 201 MET A C 1
ATOM 1610 O O . MET A 1 201 ? 20.609 6.023 19.047 1 97.75 201 MET A O 1
ATOM 1614 N N . PHE A 1 202 ? 21.328 6.766 17.062 1 98.62 202 PHE A N 1
ATOM 1615 C CA . PHE A 1 202 ? 19.969 7.234 16.781 1 98.62 202 PHE A CA 1
ATOM 1616 C C . PHE A 1 202 ? 19.688 7.18 15.281 1 98.62 202 PHE A C 1
ATOM 1618 O O . PHE A 1 202 ? 20.594 7.027 14.477 1 98.62 202 PHE A O 1
ATOM 1625 N N . TYR A 1 203 ? 18.469 7.168 14.906 1 98.75 203 TYR A N 1
ATOM 1626 C CA . TYR A 1 203 ? 17.891 7.227 13.562 1 98.75 203 TYR A CA 1
ATOM 1627 C C . TYR A 1 203 ? 16.734 8.219 13.508 1 98.75 203 TYR A C 1
ATOM 1629 O O . TYR A 1 203 ? 15.867 8.211 14.383 1 98.75 203 TYR A O 1
ATOM 1637 N N . ILE A 1 204 ? 16.766 9.094 12.547 1 98.88 204 ILE A N 1
ATOM 1638 C CA . ILE A 1 204 ? 15.719 10.102 12.445 1 98.88 204 ILE A CA 1
ATOM 1639 C C . ILE A 1 204 ? 14.906 9.875 11.172 1 98.88 204 ILE A C 1
ATOM 1641 O O . ILE A 1 204 ? 15.469 9.844 10.07 1 98.88 204 ILE A O 1
ATOM 1645 N N . HIS A 1 205 ? 13.656 9.664 11.273 1 98.88 205 HIS A N 1
ATOM 1646 C CA . HIS A 1 205 ? 12.703 9.656 10.172 1 98.88 205 HIS A CA 1
ATOM 1647 C C . HIS A 1 205 ? 11.898 10.953 10.125 1 98.88 205 HIS A C 1
ATOM 1649 O O . HIS A 1 205 ? 11.32 11.359 11.141 1 98.88 205 HIS A O 1
ATOM 1655 N N . CYS A 1 206 ? 11.844 11.578 9 1 98.75 206 CYS A N 1
ATOM 1656 C CA . CYS A 1 206 ? 11.055 12.789 8.812 1 98.75 206 CYS A CA 1
ATOM 1657 C C . CYS A 1 206 ? 9.742 12.484 8.102 1 98.75 206 CYS A C 1
ATOM 1659 O O . CYS A 1 206 ? 9.734 12.219 6.898 1 98.75 206 CYS A O 1
ATOM 1661 N N . ASP A 1 207 ? 8.672 12.5 8.883 1 98.5 207 ASP A N 1
ATOM 1662 C CA . ASP A 1 207 ? 7.336 12.438 8.289 1 98.5 207 ASP A CA 1
ATOM 1663 C C . ASP A 1 207 ? 6.895 13.805 7.77 1 98.5 207 ASP A C 1
ATOM 1665 O O . ASP A 1 207 ? 6.324 14.602 8.516 1 98.5 207 ASP A O 1
ATOM 1669 N N . ALA A 1 208 ? 7.094 13.969 6.508 1 97.56 208 ALA A N 1
ATOM 1670 C CA . ALA A 1 208 ? 6.777 15.242 5.863 1 97.56 208 ALA A CA 1
ATOM 1671 C C . ALA A 1 208 ? 5.664 15.078 4.836 1 97.56 208 ALA A C 1
ATOM 1673 O O . ALA A 1 208 ? 5.711 15.672 3.754 1 97.56 208 ALA A O 1
ATOM 1674 N N . ALA A 1 209 ? 4.648 14.305 5.172 1 95.31 209 ALA A N 1
ATOM 1675 C CA . ALA A 1 209 ? 3.594 13.93 4.234 1 95.31 209 ALA A CA 1
ATOM 1676 C C . ALA A 1 209 ? 2.961 15.164 3.6 1 95.31 209 ALA A C 1
ATOM 1678 O O . ALA A 1 209 ? 2.744 15.211 2.387 1 95.31 209 ALA A O 1
ATOM 1679 N N . LEU A 1 210 ? 2.701 16.156 4.34 1 90.31 210 LEU A N 1
ATOM 1680 C CA . LEU A 1 210 ? 2.016 17.328 3.816 1 90.31 210 LEU A CA 1
ATOM 1681 C C . LEU A 1 210 ? 3.014 18.422 3.432 1 90.31 210 LEU A C 1
ATOM 1683 O O . LEU A 1 210 ? 2.979 18.922 2.311 1 90.31 210 LEU A O 1
ATOM 1687 N N . CYS A 1 211 ? 4.031 18.672 4.273 1 89.5 211 CYS A N 1
ATOM 1688 C CA . CYS A 1 211 ? 4.82 19.891 4.133 1 89.5 211 CYS A CA 1
ATOM 1689 C C . CYS A 1 211 ? 6.207 19.578 3.58 1 89.5 211 CYS A C 1
ATOM 1691 O O . CYS A 1 211 ? 7.051 20.469 3.469 1 89.5 211 CYS A O 1
ATOM 1693 N N . GLY A 1 212 ? 6.477 18.375 3.219 1 89.25 212 GLY A N 1
ATOM 1694 C CA . GLY A 1 212 ? 7.789 18 2.725 1 89.25 212 GLY A CA 1
ATOM 1695 C C . GLY A 1 212 ? 8.164 18.688 1.43 1 89.25 212 GLY A C 1
ATOM 1696 O O . GLY A 1 212 ? 9.344 18.875 1.136 1 89.25 212 GLY A O 1
ATOM 1697 N N . LEU A 1 213 ? 7.176 19.031 0.694 1 88.19 213 LEU A N 1
ATOM 1698 C CA . LEU A 1 213 ? 7.41 19.734 -0.555 1 88.19 213 LEU A CA 1
ATOM 1699 C C . LEU A 1 213 ? 7.395 21.25 -0.33 1 88.19 213 LEU A C 1
ATOM 1701 O O . LEU A 1 213 ? 7.781 22.016 -1.213 1 88.19 213 LEU A O 1
ATOM 1705 N N . MET A 1 214 ? 7.059 21.672 0.818 1 91.5 214 MET A N 1
ATOM 1706 C CA . MET A 1 214 ? 6.914 23.109 1.094 1 91.5 214 MET A CA 1
ATOM 1707 C C . MET A 1 214 ? 8.141 23.641 1.823 1 91.5 214 MET A C 1
ATOM 1709 O O . MET A 1 214 ? 8.75 24.625 1.39 1 91.5 214 MET A O 1
ATOM 1713 N N . VAL A 1 215 ? 8.555 22.938 2.779 1 91.75 215 VAL A N 1
ATOM 1714 C CA . VAL A 1 215 ? 9.523 23.422 3.764 1 91.75 215 VAL A CA 1
ATOM 1715 C C . VAL A 1 215 ? 10.844 23.75 3.078 1 91.75 215 VAL A C 1
ATOM 1717 O O . VAL A 1 215 ? 11.469 24.766 3.371 1 91.75 215 VAL A O 1
ATOM 1720 N N . PRO A 1 216 ? 11.203 22.969 2.111 1 91.12 216 PRO A N 1
ATOM 1721 C CA . PRO A 1 216 ? 12.5 23.25 1.492 1 91.12 216 PRO A CA 1
ATOM 1722 C C . PRO A 1 216 ? 12.531 24.562 0.729 1 91.12 216 PRO A C 1
ATOM 1724 O O . PRO A 1 216 ? 13.609 25.094 0.446 1 91.12 216 PRO A O 1
ATOM 1727 N N . PHE A 1 217 ? 11.406 25.078 0.379 1 90.94 217 PHE A N 1
ATOM 1728 C CA . PHE A 1 217 ? 11.344 26.344 -0.333 1 90.94 217 PHE A CA 1
ATOM 1729 C C . PHE A 1 217 ? 11.258 27.5 0.646 1 90.94 217 PHE A C 1
ATOM 1731 O O . PHE A 1 217 ? 11.336 28.672 0.243 1 90.94 217 PHE A O 1
ATOM 1738 N N . ILE A 1 218 ? 11.117 27.203 1.848 1 89.94 218 ILE A N 1
ATOM 1739 C CA . ILE A 1 218 ? 11.031 28.203 2.896 1 89.94 218 ILE A CA 1
ATOM 1740 C C . ILE A 1 218 ? 12.352 28.266 3.668 1 89.94 218 ILE A C 1
ATOM 1742 O O . ILE A 1 218 ? 12.883 29.344 3.926 1 89.94 218 ILE A O 1
ATOM 1746 N N . ASN A 1 219 ? 12.852 27.078 4.051 1 88.38 219 ASN A N 1
ATOM 1747 C CA . ASN A 1 219 ? 14.133 26.969 4.738 1 88.38 219 ASN A CA 1
ATOM 1748 C C . ASN A 1 219 ? 14.789 25.609 4.496 1 88.38 219 ASN A C 1
ATOM 1750 O O . ASN A 1 219 ? 14.281 24.812 3.715 1 88.38 219 ASN A O 1
ATOM 1754 N N . ASN A 1 220 ? 15.945 25.375 5.129 1 84.81 220 ASN A N 1
ATOM 1755 C CA . ASN A 1 220 ? 16.703 24.156 4.875 1 84.81 220 ASN A CA 1
ATOM 1756 C C . ASN A 1 220 ? 16.578 23.172 6.031 1 84.81 220 ASN A C 1
ATOM 1758 O O . ASN A 1 220 ? 17.516 22.422 6.324 1 84.81 220 ASN A O 1
ATOM 1762 N N . MET A 1 221 ? 15.469 23.188 6.602 1 89.5 221 MET A N 1
ATOM 1763 C CA . MET A 1 221 ? 15.289 22.359 7.789 1 89.5 221 MET A CA 1
ATOM 1764 C C . MET A 1 221 ? 15.352 20.875 7.43 1 89.5 221 MET A C 1
ATOM 1766 O O . MET A 1 221 ? 15.938 20.078 8.164 1 89.5 221 MET A O 1
ATOM 1770 N N . ILE A 1 222 ? 14.812 20.5 6.34 1 93 222 ILE A N 1
ATOM 1771 C CA . ILE A 1 222 ? 14.875 19.109 5.898 1 93 222 ILE A CA 1
ATOM 1772 C C . ILE A 1 222 ? 16 18.953 4.883 1 93 222 ILE A C 1
ATOM 1774 O O . ILE A 1 222 ? 15.867 19.344 3.723 1 93 222 ILE A O 1
ATOM 1778 N N . SER A 1 223 ? 17.078 18.312 5.297 1 96.69 223 SER A N 1
ATOM 1779 C CA . SER A 1 223 ? 18.25 18.109 4.438 1 96.69 223 SER A CA 1
ATOM 1780 C C . SER A 1 223 ? 19.031 16.875 4.855 1 96.69 223 SER A C 1
ATOM 1782 O O . SER A 1 223 ? 19.234 16.641 6.051 1 96.69 223 SER A O 1
ATOM 1784 N N . PHE A 1 224 ? 19.5 16.109 3.891 1 97.88 224 PHE A N 1
ATOM 1785 C CA . PHE A 1 224 ? 20.312 14.93 4.18 1 97.88 224 PHE A CA 1
ATOM 1786 C C . PHE A 1 224 ? 21.75 15.32 4.484 1 97.88 224 PHE A C 1
ATOM 1788 O O . PHE A 1 224 ? 22.562 14.469 4.828 1 97.88 224 PHE A O 1
ATOM 1795 N N . LYS A 1 225 ? 22.047 16.625 4.395 1 97.44 225 LYS A N 1
ATOM 1796 C CA . LYS A 1 225 ? 23.297 17.094 4.961 1 97.44 225 LYS A CA 1
ATOM 1797 C C . LYS A 1 225 ? 23.312 16.969 6.48 1 97.44 225 LYS A C 1
ATOM 1799 O O . LYS A 1 225 ? 24.375 16.953 7.102 1 97.44 225 LYS A O 1
ATOM 1804 N N . LYS A 1 226 ? 22.172 16.938 7.035 1 97.69 226 LYS A N 1
ATOM 1805 C CA . LYS A 1 226 ? 21.984 16.578 8.438 1 97.69 226 LYS A CA 1
ATOM 1806 C C . LYS A 1 226 ? 21.875 15.062 8.609 1 97.69 226 LYS A C 1
ATOM 1808 O O . LYS A 1 226 ? 21.641 14.336 7.641 1 97.69 226 LYS A O 1
ATOM 1813 N N . PRO A 1 227 ? 22.109 14.555 9.828 1 97.94 227 PRO A N 1
ATOM 1814 C CA . PRO A 1 227 ? 22.125 13.109 10.023 1 97.94 227 PRO A CA 1
ATOM 1815 C C . PRO A 1 227 ? 20.719 12.508 10.133 1 97.94 227 PRO A C 1
ATOM 1817 O O . PRO A 1 227 ? 20.422 11.781 11.086 1 97.94 227 PRO A O 1
ATOM 1820 N N . ILE A 1 228 ? 19.922 12.703 9.133 1 98.19 228 ILE A N 1
ATOM 1821 C CA . ILE A 1 228 ? 18.594 12.086 9.086 1 98.19 228 ILE A CA 1
ATOM 1822 C C . ILE A 1 228 ? 18.656 10.789 8.281 1 98.19 228 ILE A C 1
ATOM 1824 O O . ILE A 1 228 ? 19.547 10.625 7.43 1 98.19 228 ILE A O 1
ATOM 1828 N N . GLY A 1 229 ? 17.781 9.891 8.57 1 98.25 229 GLY A N 1
ATOM 1829 C CA . GLY A 1 229 ? 17.781 8.578 7.945 1 98.25 229 GLY A CA 1
ATOM 1830 C C . GLY A 1 229 ? 16.844 8.484 6.754 1 98.25 229 GLY A C 1
ATOM 1831 O O . GLY A 1 229 ? 17.172 7.832 5.758 1 98.25 229 GLY A O 1
ATOM 1832 N N . SER A 1 230 ? 15.68 9.109 6.84 1 98.5 230 SER A N 1
ATOM 1833 C CA . SER A 1 230 ? 14.703 9 5.766 1 98.5 230 SER A CA 1
ATOM 1834 C C . SER A 1 230 ? 13.695 10.141 5.812 1 98.5 230 SER A C 1
ATOM 1836 O O . SER A 1 230 ? 13.508 10.766 6.859 1 98.5 230 SER A O 1
ATOM 1838 N N . VAL A 1 231 ? 13.125 10.484 4.672 1 98.44 231 VAL A N 1
ATOM 1839 C CA . VAL A 1 231 ? 12.07 11.484 4.516 1 98.44 231 VAL A CA 1
ATOM 1840 C C . VAL A 1 231 ? 10.953 10.93 3.639 1 98.44 231 VAL A C 1
ATOM 1842 O O . VAL A 1 231 ? 11.211 10.242 2.65 1 98.44 231 VAL A O 1
ATOM 1845 N N . THR A 1 232 ? 9.703 11.172 4.051 1 98.06 232 THR A N 1
ATOM 1846 C CA . THR A 1 232 ? 8.57 10.734 3.246 1 98.06 232 THR A CA 1
ATOM 1847 C C . THR A 1 232 ? 7.625 11.898 2.965 1 98.06 232 THR A C 1
ATOM 1849 O O . THR A 1 232 ? 7.473 12.797 3.795 1 98.06 232 THR A O 1
ATOM 1852 N N . ILE A 1 233 ? 6.988 11.891 1.774 1 96.88 233 ILE A N 1
ATOM 1853 C CA . ILE A 1 233 ? 5.906 12.82 1.464 1 96.88 233 ILE A CA 1
ATOM 1854 C C . ILE A 1 233 ? 4.715 12.055 0.897 1 96.88 233 ILE A C 1
ATOM 1856 O O . ILE A 1 233 ? 4.867 10.93 0.407 1 96.88 233 ILE A O 1
ATOM 1860 N N . SER A 1 234 ? 3.553 12.648 1.012 1 95.62 234 SER A N 1
ATOM 1861 C CA . SER A 1 234 ? 2.396 12.227 0.229 1 95.62 234 SER A CA 1
ATOM 1862 C C . SER A 1 234 ? 2.305 13 -1.082 1 95.62 234 SER A C 1
ATOM 1864 O O . SER A 1 234 ? 2.139 14.219 -1.078 1 95.62 234 SER A O 1
ATOM 1866 N N . GLY A 1 235 ? 2.369 12.312 -2.119 1 91.88 235 GLY A N 1
ATOM 1867 C CA . GLY A 1 235 ? 2.354 12.945 -3.43 1 91.88 235 GLY A CA 1
ATOM 1868 C C . GLY A 1 235 ? 0.979 13.445 -3.832 1 91.88 235 GLY A C 1
ATOM 1869 O O . GLY A 1 235 ? 0.862 14.375 -4.637 1 91.88 235 GLY A O 1
ATOM 1870 N N . HIS A 1 236 ? -0.022 12.914 -3.266 1 89.12 236 HIS A N 1
ATOM 1871 C CA . HIS A 1 236 ? -1.382 13.25 -3.672 1 89.12 236 HIS A CA 1
ATOM 1872 C C . HIS A 1 236 ? -1.919 14.438 -2.871 1 89.12 236 HIS A C 1
ATOM 1874 O O . HIS A 1 236 ? -3.047 14.875 -3.092 1 89.12 236 HIS A O 1
ATOM 1880 N N . LYS A 1 237 ? -1.181 14.891 -1.98 1 90.94 237 LYS A N 1
ATOM 1881 C CA . LYS A 1 237 ? -1.62 16.031 -1.184 1 90.94 237 LYS A CA 1
ATOM 1882 C C . LYS A 1 237 ? -1.25 17.344 -1.858 1 90.94 237 LYS A C 1
ATOM 1884 O O . LYS A 1 237 ? -1.951 17.812 -2.764 1 90.94 237 LYS A O 1
ATOM 1889 N N . PHE A 1 238 ? -0.027 17.891 -1.606 1 88.88 238 PHE A N 1
ATOM 1890 C CA . PHE A 1 238 ? 0.356 19.219 -2.09 1 88.88 238 PHE A CA 1
ATOM 1891 C C . PHE A 1 238 ? 0.541 19.203 -3.602 1 88.88 238 PHE A C 1
ATOM 1893 O O . PHE A 1 238 ? 0.12 20.141 -4.289 1 88.88 238 PHE A O 1
ATOM 1900 N N . LEU A 1 239 ? 1.188 18.172 -4.137 1 87.31 239 LEU A N 1
ATOM 1901 C CA . LEU A 1 239 ? 1.485 18.094 -5.562 1 87.31 239 LEU A CA 1
ATOM 1902 C C . LEU A 1 239 ? 0.231 17.766 -6.367 1 87.31 239 LEU A C 1
ATOM 1904 O O . LEU A 1 239 ? 0.041 18.281 -7.469 1 87.31 239 LEU A O 1
ATOM 1908 N N . GLY A 1 240 ? -0.488 16.922 -5.781 1 85.75 240 GLY A N 1
ATOM 1909 C CA . GLY A 1 240 ? -1.71 16.516 -6.457 1 85.75 240 GLY A CA 1
ATOM 1910 C C . GLY A 1 240 ? -1.542 15.266 -7.301 1 85.75 240 GLY A C 1
ATOM 1911 O O . GLY A 1 240 ? -0.577 15.148 -8.062 1 85.75 240 GLY A O 1
ATOM 1912 N N . CYS A 1 241 ? -2.33 14.383 -7.137 1 88.69 241 CYS A N 1
ATOM 1913 C CA . CYS A 1 241 ? -2.439 13.117 -7.855 1 88.69 241 CYS A CA 1
ATOM 1914 C C . CYS A 1 241 ? -3.838 12.523 -7.711 1 88.69 241 CYS A C 1
ATOM 1916 O O . CYS A 1 241 ? -4.449 12.625 -6.645 1 88.69 241 CYS A O 1
ATOM 1918 N N . PRO A 1 242 ? -4.414 11.945 -8.734 1 88.56 242 PRO A N 1
ATOM 1919 C CA . PRO A 1 242 ? -5.789 11.445 -8.664 1 88.56 242 PRO A CA 1
ATOM 1920 C C . PRO A 1 242 ? -5.945 10.289 -7.676 1 88.56 242 PRO A C 1
ATOM 1922 O O . PRO A 1 242 ? -7.066 9.961 -7.281 1 88.56 242 PRO A O 1
ATOM 1925 N N . MET A 1 243 ? -4.883 9.656 -7.316 1 92.25 243 MET A N 1
ATOM 1926 C CA . MET A 1 243 ? -4.918 8.562 -6.344 1 92.25 243 MET A CA 1
ATOM 1927 C C . MET A 1 243 ? -3.803 8.719 -5.312 1 92.25 243 MET A C 1
ATOM 1929 O O . MET A 1 243 ? -2.789 9.367 -5.582 1 92.25 243 MET A O 1
ATOM 1933 N N . PRO A 1 244 ? -3.982 8.133 -4.176 1 94.44 244 PRO A N 1
ATOM 1934 C CA . PRO A 1 244 ? -2.938 8.227 -3.154 1 94.44 244 PRO A CA 1
ATOM 1935 C C . PRO A 1 244 ? -1.596 7.676 -3.629 1 94.44 244 PRO A C 1
ATOM 1937 O O . PRO A 1 244 ? -1.555 6.66 -4.328 1 94.44 244 PRO A O 1
ATOM 1940 N N . CYS A 1 245 ? -0.557 8.305 -3.279 1 96.38 245 CYS A N 1
ATOM 1941 C CA . CYS A 1 245 ? 0.825 7.902 -3.521 1 96.38 245 CYS A CA 1
ATOM 1942 C C . CYS A 1 245 ? 1.783 8.68 -2.629 1 96.38 245 CYS A C 1
ATOM 1944 O O . CYS A 1 245 ? 1.36 9.555 -1.87 1 96.38 245 CYS A O 1
ATOM 1946 N N . GLY A 1 246 ? 3.016 8.375 -2.621 1 96.75 246 GLY A N 1
ATOM 1947 C CA . GLY A 1 246 ? 4.047 9.047 -1.846 1 96.75 246 GLY A CA 1
ATOM 1948 C C . GLY A 1 246 ? 5.441 8.836 -2.398 1 96.75 246 GLY A C 1
ATOM 1949 O O . GLY A 1 246 ? 5.621 8.148 -3.408 1 96.75 246 GLY A O 1
ATOM 1950 N N . VAL A 1 247 ? 6.395 9.492 -1.845 1 97.75 247 VAL A N 1
ATOM 1951 C CA . VAL A 1 247 ? 7.812 9.336 -2.154 1 97.75 247 VAL A CA 1
ATOM 1952 C C . VAL A 1 247 ? 8.602 9.102 -0.867 1 97.75 247 VAL A C 1
ATOM 1954 O O . VAL A 1 247 ? 8.43 9.828 0.114 1 97.75 247 VAL A O 1
ATOM 1957 N N . GLN A 1 248 ? 9.336 8.07 -0.871 1 98.06 248 GLN A N 1
ATOM 1958 C CA . GLN A 1 248 ? 10.219 7.734 0.244 1 98.06 248 GLN A CA 1
ATOM 1959 C C . GLN A 1 248 ? 11.68 7.793 -0.176 1 98.06 248 GLN A C 1
ATOM 1961 O O . GLN A 1 248 ? 12.078 7.148 -1.149 1 98.06 248 GLN A O 1
ATOM 1966 N N . ILE A 1 249 ? 12.484 8.625 0.495 1 98.12 249 ILE A N 1
ATOM 1967 C CA . ILE A 1 249 ? 13.922 8.688 0.249 1 98.12 249 ILE A CA 1
ATOM 1968 C C . ILE A 1 249 ? 14.68 8.289 1.515 1 98.12 249 ILE A C 1
ATOM 1970 O O . ILE A 1 249 ? 14.312 8.695 2.619 1 98.12 249 ILE A O 1
ATOM 1974 N N . THR A 1 250 ? 15.68 7.469 1.41 1 97.62 250 THR A N 1
ATOM 1975 C CA . THR A 1 250 ? 16.562 7.062 2.504 1 97.62 250 THR A CA 1
ATOM 1976 C C . THR A 1 250 ? 18.016 6.996 2.039 1 97.62 250 THR A C 1
ATOM 1978 O O . THR A 1 250 ? 18.297 7.203 0.859 1 97.62 250 THR A O 1
ATOM 1981 N N . ARG A 1 251 ? 18.891 6.859 2.924 1 97.38 251 ARG A N 1
ATOM 1982 C CA . ARG A 1 251 ? 20.297 6.688 2.578 1 97.38 251 ARG A CA 1
ATOM 1983 C C . ARG A 1 251 ? 20.547 5.297 2.012 1 97.38 251 ARG A C 1
ATOM 1985 O O . ARG A 1 251 ? 20.109 4.297 2.576 1 97.38 251 ARG A O 1
ATOM 1992 N N . LYS A 1 252 ? 21.25 5.25 0.923 1 95.06 252 LYS A N 1
ATOM 1993 C CA . LYS A 1 252 ? 21.609 3.975 0.309 1 95.06 252 LYS A CA 1
ATOM 1994 C C . LYS A 1 252 ? 22.391 3.1 1.281 1 95.06 252 LYS A C 1
ATOM 1996 O O . LYS A 1 252 ? 22.234 1.875 1.284 1 95.06 252 LYS A O 1
ATOM 2001 N N . SER A 1 253 ? 23.188 3.67 2.055 1 93.94 253 SER A N 1
ATOM 2002 C CA . SER A 1 253 ? 23.984 2.943 3.025 1 93.94 253 SER A CA 1
ATOM 2003 C C . SER A 1 253 ? 23.125 2.176 4.012 1 93.94 253 SER A C 1
ATOM 2005 O O . SER A 1 253 ? 23.469 1.074 4.438 1 93.94 253 SER A O 1
ATOM 2007 N N . ASN A 1 254 ? 22.016 2.783 4.449 1 93.19 254 ASN A N 1
ATOM 2008 C CA . ASN A 1 254 ? 21.094 2.102 5.359 1 93.19 254 ASN A CA 1
ATOM 2009 C C . ASN A 1 254 ? 20.5 0.846 4.727 1 93.19 254 ASN A C 1
ATOM 2011 O O . ASN A 1 254 ? 20.359 -0.183 5.387 1 93.19 254 ASN A O 1
ATOM 2015 N N . ILE A 1 255 ? 20.156 0.903 3.434 1 89.44 255 ILE A N 1
ATOM 2016 C CA . ILE A 1 255 ? 19.594 -0.222 2.699 1 89.44 255 ILE A CA 1
ATOM 2017 C C . ILE A 1 255 ? 20.641 -1.318 2.539 1 89.44 255 ILE A C 1
ATOM 2019 O O . ILE A 1 255 ? 20.344 -2.504 2.703 1 89.44 255 ILE A O 1
ATOM 2023 N N . ASN A 1 256 ? 21.797 -0.955 2.209 1 84.44 256 ASN A N 1
ATOM 2024 C CA . ASN A 1 256 ? 22.891 -1.903 2.055 1 84.44 256 ASN A CA 1
ATOM 2025 C C . ASN A 1 256 ? 23.172 -2.645 3.357 1 84.44 256 ASN A C 1
ATOM 2027 O O . ASN A 1 256 ? 23.469 -3.842 3.346 1 84.44 256 ASN A O 1
ATOM 2031 N N . ASN A 1 257 ? 23.156 -1.942 4.379 1 80.75 257 ASN A N 1
ATOM 2032 C CA . ASN A 1 257 ? 23.391 -2.549 5.688 1 80.75 257 ASN A CA 1
ATOM 2033 C C . ASN A 1 257 ? 22.312 -3.588 6.02 1 80.75 257 ASN A C 1
ATOM 2035 O O . ASN A 1 257 ? 22.625 -4.633 6.602 1 80.75 257 ASN A O 1
ATOM 2039 N N . LEU A 1 258 ? 21.125 -3.299 5.633 1 78.94 258 LEU A N 1
ATOM 2040 C CA . LEU A 1 258 ? 20.031 -4.23 5.891 1 78.94 258 LEU A CA 1
ATOM 2041 C C . LEU A 1 258 ? 20.172 -5.484 5.031 1 78.94 258 LEU A C 1
ATOM 2043 O O . LEU A 1 258 ? 19.875 -6.59 5.488 1 78.94 258 LEU A O 1
ATOM 2047 N N . SER A 1 259 ? 20.484 -5.34 3.812 1 68 259 SER A N 1
ATOM 2048 C CA . SER A 1 259 ? 20.641 -6.461 2.893 1 68 259 SER A CA 1
ATOM 2049 C C . SER A 1 259 ? 21.75 -7.398 3.352 1 68 259 SER A C 1
ATOM 2051 O O . SER A 1 259 ? 21.672 -8.609 3.143 1 68 259 SER A O 1
ATOM 2053 N N . ARG A 1 260 ? 22.75 -6.93 3.762 1 58.16 260 ARG A N 1
ATOM 2054 C CA . ARG A 1 260 ? 23.875 -7.734 4.23 1 58.16 260 ARG A CA 1
ATOM 2055 C C . ARG A 1 260 ? 23.484 -8.555 5.461 1 58.16 260 ARG A C 1
ATOM 2057 O O . ARG A 1 260 ? 23.906 -9.703 5.605 1 58.16 260 ARG A O 1
ATOM 2064 N N . ASN A 1 261 ? 22.828 -7.941 6.223 1 50.03 261 ASN A N 1
ATOM 2065 C CA . ASN A 1 261 ? 22.484 -8.578 7.496 1 50.03 261 ASN A CA 1
ATOM 2066 C C . ASN A 1 261 ? 21.344 -9.57 7.344 1 50.03 261 ASN A C 1
ATOM 2068 O O . ASN A 1 261 ? 21.219 -10.508 8.133 1 50.03 261 ASN A O 1
ATOM 2072 N N . VAL A 1 262 ? 20.609 -9.273 6.312 1 46.81 262 VAL A N 1
ATOM 2073 C CA . VAL A 1 262 ? 19.469 -10.148 6.129 1 46.81 262 VAL A CA 1
ATOM 2074 C C . VAL A 1 262 ? 19.594 -10.914 4.809 1 46.81 262 VAL A C 1
ATOM 2076 O O . VAL A 1 262 ? 19.469 -10.328 3.732 1 46.81 262 VAL A O 1
ATOM 2079 N N . GLU A 1 263 ? 20.281 -12.016 4.762 1 44.72 263 GLU A N 1
ATOM 2080 C CA . GLU A 1 263 ? 20.562 -12.828 3.582 1 44.72 263 GLU A CA 1
ATOM 2081 C C . GLU A 1 263 ? 19.406 -12.781 2.588 1 44.72 263 GLU A C 1
ATOM 2083 O O . GLU A 1 263 ? 19.625 -12.906 1.379 1 44.72 263 GLU A O 1
ATOM 2088 N N . TYR A 1 264 ? 18.188 -12.719 3.139 1 38.81 264 TYR A N 1
ATOM 2089 C CA . TYR A 1 264 ? 17.062 -13.016 2.26 1 38.81 264 TYR A CA 1
ATOM 2090 C C . TYR A 1 264 ? 16.5 -11.742 1.651 1 38.81 264 TYR A C 1
ATOM 2092 O O . TYR A 1 264 ? 15.539 -11.789 0.876 1 38.81 264 TYR A O 1
ATOM 2100 N N . ILE A 1 265 ? 17.094 -10.633 2.041 1 40.59 265 ILE A N 1
ATOM 2101 C CA . ILE A 1 265 ? 16.391 -9.477 1.476 1 40.59 265 ILE A CA 1
ATOM 2102 C C . ILE A 1 265 ? 16.797 -9.297 0.016 1 40.59 265 ILE A C 1
ATOM 2104 O O . ILE A 1 265 ? 17.922 -8.859 -0.272 1 40.59 265 ILE A O 1
ATOM 2108 N N . ALA A 1 266 ? 16.172 -10.148 -0.836 1 48.5 266 ALA A N 1
ATOM 2109 C CA . ALA A 1 266 ? 16.281 -9.969 -2.283 1 48.5 266 ALA A CA 1
ATOM 2110 C C . ALA A 1 266 ? 15.68 -8.633 -2.717 1 48.5 266 ALA A C 1
ATOM 2112 O O . ALA A 1 266 ? 14.953 -8 -1.955 1 48.5 266 ALA A O 1
ATOM 2113 N N . SER A 1 267 ? 16.172 -8.039 -3.82 1 51.44 267 SER A N 1
ATOM 2114 C CA . SER A 1 267 ? 15.789 -6.789 -4.465 1 51.44 267 SER A CA 1
ATOM 2115 C C . SER A 1 267 ? 14.289 -6.551 -4.352 1 51.44 267 SER A C 1
ATOM 2117 O O . SER A 1 267 ? 13.844 -5.422 -4.137 1 51.44 267 SER A O 1
ATOM 2119 N N . VAL A 1 268 ? 13.531 -7.613 -4.281 1 51.5 268 VAL A N 1
ATOM 2120 C CA . VAL A 1 268 ? 12.078 -7.504 -4.281 1 51.5 268 VAL A CA 1
ATOM 2121 C C . VAL A 1 268 ? 11.586 -7.168 -2.875 1 51.5 268 VAL A C 1
ATOM 2123 O O . VAL A 1 268 ? 10.492 -6.625 -2.709 1 51.5 268 VAL A O 1
ATOM 2126 N N . ASP A 1 269 ? 12.5 -7.129 -1.916 1 65.81 269 ASP A N 1
ATOM 2127 C CA . ASP A 1 269 ? 12.102 -6.992 -0.518 1 65.81 269 ASP A CA 1
ATOM 2128 C C . ASP A 1 269 ? 12.422 -5.598 0.011 1 65.81 269 ASP A C 1
ATOM 2130 O O . ASP A 1 269 ? 12.18 -5.297 1.182 1 65.81 269 ASP A O 1
ATOM 2134 N N . ALA A 1 270 ? 12.789 -4.855 -0.844 1 76.38 270 ALA A N 1
ATOM 2135 C CA . ALA A 1 270 ? 13.273 -3.582 -0.32 1 76.38 270 ALA A CA 1
ATOM 2136 C C . ALA A 1 270 ? 12.109 -2.633 -0.031 1 76.38 270 ALA A C 1
ATOM 2138 O O . ALA A 1 270 ? 12.25 -1.698 0.762 1 76.38 270 ALA A O 1
ATOM 2139 N N . THR A 1 271 ? 11 -2.861 -0.62 1 88.69 271 THR A N 1
ATOM 2140 C CA . THR A 1 271 ? 9.82 -2.027 -0.405 1 88.69 271 THR A CA 1
ATOM 2141 C C . THR A 1 271 ? 8.812 -2.738 0.492 1 88.69 271 THR A C 1
ATOM 2143 O O . THR A 1 271 ? 8.891 -3.953 0.684 1 88.69 271 THR A O 1
ATOM 2146 N N . ILE A 1 272 ? 7.984 -1.935 1.13 1 92.88 272 ILE A N 1
ATOM 2147 C CA . ILE A 1 272 ? 6.938 -2.541 1.946 1 92.88 272 ILE A CA 1
ATOM 2148 C C . ILE A 1 272 ? 5.977 -3.322 1.056 1 92.88 272 ILE A C 1
ATOM 2150 O O . ILE A 1 272 ? 5.652 -4.477 1.342 1 92.88 272 ILE A O 1
ATOM 2154 N N . SER A 1 273 ? 5.727 -2.533 -0.029 1 88.88 273 SER A N 1
ATOM 2155 C CA . SER A 1 273 ? 4.805 -3.162 -0.97 1 88.88 273 SER A CA 1
ATOM 2156 C C . SER A 1 273 ? 5.559 -3.928 -2.053 1 88.88 273 SER A C 1
ATOM 2158 O O . SER A 1 273 ? 6.715 -3.619 -2.35 1 88.88 273 SER A O 1
ATOM 2160 N N . GLY A 1 274 ? 5.289 -5.164 -2.533 1 87.69 274 GLY A N 1
ATOM 2161 C CA . GLY A 1 274 ? 5.809 -5.895 -3.676 1 87.69 274 GLY A CA 1
ATOM 2162 C C . GLY A 1 274 ? 5.402 -5.293 -5.008 1 87.69 274 GLY A C 1
ATOM 2163 O O . GLY A 1 274 ? 6.129 -4.473 -5.57 1 87.69 274 GLY A O 1
ATOM 2164 N N . SER A 1 275 ? 4.27 -5.367 -5.391 1 90.5 275 SER A N 1
ATOM 2165 C CA . SER A 1 275 ? 3.67 -4.68 -6.531 1 90.5 275 SER A CA 1
ATOM 2166 C C . SER A 1 275 ? 3.26 -3.258 -6.168 1 90.5 275 SER A C 1
ATOM 2168 O O . SER A 1 275 ? 2.682 -3.027 -5.102 1 90.5 275 SER A O 1
ATOM 2170 N N . ARG A 1 276 ? 3.691 -2.318 -7.023 1 93.81 276 ARG A N 1
ATOM 2171 C CA . ARG A 1 276 ? 3.354 -0.919 -6.789 1 93.81 276 ARG A CA 1
ATOM 2172 C C . ARG A 1 276 ? 2.723 -0.295 -8.031 1 93.81 276 ARG A C 1
ATOM 2174 O O . ARG A 1 276 ? 3.004 -0.714 -9.156 1 93.81 276 ARG A O 1
ATOM 2181 N N . ASN A 1 277 ? 1.915 0.7 -7.82 1 96.06 277 ASN A N 1
ATOM 2182 C CA . ASN A 1 277 ? 1.195 1.376 -8.898 1 96.06 277 ASN A CA 1
ATOM 2183 C C . ASN A 1 277 ? 2.15 2.084 -9.852 1 96.06 277 ASN A C 1
ATOM 2185 O O . ASN A 1 277 ? 2.793 3.068 -9.477 1 96.06 277 ASN A O 1
ATOM 2189 N N . GLY A 1 278 ? 2.186 1.601 -11.094 1 94.12 278 GLY A N 1
ATOM 2190 C CA . GLY A 1 278 ? 3.086 2.184 -12.078 1 94.12 278 GLY A CA 1
ATOM 2191 C C . GLY A 1 278 ? 2.561 3.475 -12.672 1 94.12 278 GLY A C 1
ATOM 2192 O O . GLY A 1 278 ? 3.289 4.184 -13.375 1 94.12 278 GLY A O 1
ATOM 2193 N N . LEU A 1 279 ? 1.332 3.871 -12.398 1 92.81 279 LEU A N 1
ATOM 2194 C CA . LEU A 1 279 ? 0.747 5.102 -12.922 1 92.81 279 LEU A CA 1
ATOM 2195 C C . LEU A 1 279 ? 1.207 6.309 -12.117 1 92.81 279 LEU A C 1
ATOM 2197 O O . LEU A 1 279 ? 1.452 7.379 -12.68 1 92.81 279 LEU A O 1
ATOM 2201 N N . THR A 1 280 ? 1.349 6.168 -10.852 1 95.44 280 THR A N 1
ATOM 2202 C CA . THR A 1 280 ? 1.558 7.297 -9.953 1 95.44 280 THR A CA 1
ATOM 2203 C C . THR A 1 280 ? 2.906 7.961 -10.227 1 95.44 280 THR A C 1
ATOM 2205 O O . THR A 1 280 ? 3.014 9.188 -10.211 1 95.44 280 THR A O 1
ATOM 2208 N N . PRO A 1 281 ? 4.012 7.168 -10.547 1 95.38 281 PRO A N 1
ATOM 2209 C CA . PRO A 1 281 ? 5.258 7.852 -10.898 1 95.38 281 PRO A CA 1
ATOM 2210 C C . PRO A 1 281 ? 5.117 8.734 -12.141 1 95.38 281 PRO A C 1
ATOM 2212 O O . PRO A 1 281 ? 5.742 9.789 -12.219 1 95.38 281 PRO A O 1
ATOM 2215 N N . ILE A 1 282 ? 4.332 8.281 -13.086 1 92.81 282 ILE A N 1
ATOM 2216 C CA . ILE A 1 282 ? 4.145 9.047 -14.305 1 92.81 282 ILE A CA 1
ATOM 2217 C C . ILE A 1 282 ? 3.385 10.336 -13.992 1 92.81 282 ILE A C 1
ATOM 2219 O O . ILE A 1 282 ? 3.738 11.406 -14.484 1 92.81 282 ILE A O 1
ATOM 2223 N N . PHE A 1 283 ? 2.371 10.25 -13.188 1 91 283 PHE A N 1
ATOM 2224 C CA . PHE A 1 283 ? 1.603 11.422 -12.805 1 91 283 PHE A CA 1
ATOM 2225 C C . PHE A 1 283 ? 2.477 12.414 -12.047 1 91 283 PHE A C 1
ATOM 2227 O O . PHE A 1 283 ? 2.42 13.617 -12.297 1 91 283 PHE A O 1
ATOM 2234 N N . LEU A 1 284 ? 3.232 11.922 -11.07 1 92.44 284 LEU A N 1
ATOM 2235 C CA . LEU A 1 284 ? 4.121 12.781 -10.305 1 92.44 284 LEU A CA 1
ATOM 2236 C C . LEU A 1 284 ? 5.145 13.453 -11.211 1 92.44 284 LEU A C 1
ATOM 2238 O O . LEU A 1 284 ? 5.398 14.656 -11.094 1 92.44 284 LEU A O 1
ATOM 2242 N N . TRP A 1 285 ? 5.711 12.633 -12.086 1 92.19 285 TRP A N 1
ATOM 2243 C CA . TRP A 1 285 ? 6.695 13.148 -13.031 1 92.19 285 TRP A CA 1
ATOM 2244 C C . TRP A 1 285 ? 6.094 14.25 -13.898 1 92.19 285 TRP A C 1
ATOM 2246 O O . TRP A 1 285 ? 6.715 15.289 -14.102 1 92.19 285 TRP A O 1
ATOM 2256 N N . TYR A 1 286 ? 4.934 13.992 -14.414 1 88.75 286 TYR A N 1
ATOM 2257 C CA . TYR A 1 286 ? 4.266 14.953 -15.281 1 88.75 286 TYR A CA 1
ATOM 2258 C C . TYR A 1 286 ? 3.975 16.25 -14.539 1 88.75 286 TYR A C 1
ATOM 2260 O O . TYR A 1 286 ? 4.199 17.344 -15.07 1 88.75 286 TYR A O 1
ATOM 2268 N N . SER A 1 287 ? 3.461 16.172 -13.328 1 86.88 287 SER A N 1
ATOM 2269 C CA . SER A 1 287 ? 3.131 17.344 -12.516 1 86.88 287 SER A CA 1
ATOM 2270 C C . SER A 1 287 ? 4.375 18.172 -12.203 1 86.88 287 SER A C 1
ATOM 2272 O O . SER A 1 287 ? 4.355 19.391 -12.32 1 86.88 287 SER A O 1
ATOM 2274 N N . LEU A 1 288 ? 5.422 17.516 -11.773 1 88.94 288 LEU A N 1
ATOM 2275 C CA . LEU A 1 288 ? 6.668 18.203 -11.445 1 88.94 288 LEU A CA 1
ATOM 2276 C C . LEU A 1 288 ? 7.254 18.859 -12.688 1 88.94 288 LEU A C 1
ATOM 2278 O O . LEU A 1 288 ? 7.75 20 -12.617 1 88.94 288 LEU A O 1
ATOM 2282 N N . SER A 1 289 ? 7.172 18.141 -13.82 1 87.44 289 SER A N 1
ATOM 2283 C CA . SER A 1 289 ? 7.727 18.656 -15.07 1 87.44 289 SER A CA 1
ATOM 2284 C C . SER A 1 289 ? 6.918 19.844 -15.578 1 87.44 289 SER A C 1
ATOM 2286 O O . SER A 1 289 ? 7.488 20.828 -16.062 1 87.44 289 SER A O 1
ATOM 2288 N N . ALA A 1 290 ? 5.645 19.719 -15.484 1 83.56 290 ALA A N 1
ATOM 2289 C CA . ALA A 1 290 ? 4.766 20.797 -15.953 1 83.56 290 ALA A CA 1
ATOM 2290 C C . ALA A 1 290 ? 4.945 22.047 -15.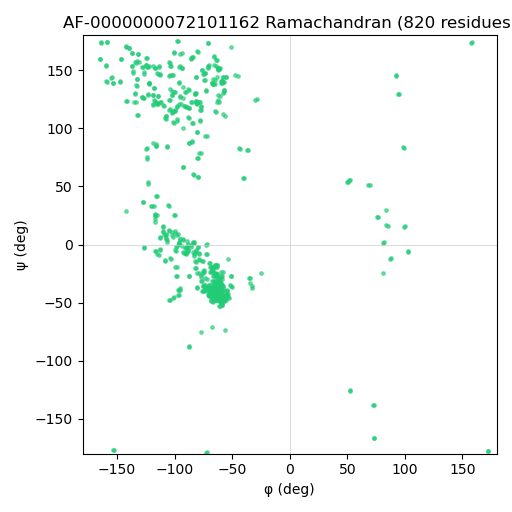109 1 83.56 290 ALA A C 1
ATOM 2292 O O . ALA A 1 290 ? 4.863 23.172 -15.625 1 83.56 290 ALA A O 1
ATOM 2293 N N . LYS A 1 291 ? 5.156 21.938 -13.852 1 84.19 291 LYS A N 1
ATOM 2294 C CA . LYS A 1 291 ? 5.328 23.062 -12.945 1 84.19 291 LYS A CA 1
ATOM 2295 C C . LYS A 1 291 ? 6.719 23.672 -13.078 1 84.19 291 LYS A C 1
ATOM 2297 O O . LYS A 1 291 ? 6.902 24.875 -12.844 1 84.19 291 LYS A O 1
ATOM 2302 N N . GLY A 1 292 ? 7.633 22.844 -13.398 1 81.25 292 GLY A N 1
ATOM 2303 C CA . GLY A 1 292 ? 9 23.328 -13.5 1 81.25 292 GLY A CA 1
ATOM 2304 C C . GLY A 1 292 ? 9.633 23.609 -12.148 1 81.25 292 GLY A C 1
ATOM 2305 O O . GLY A 1 292 ? 9.062 23.266 -11.109 1 81.25 292 GLY A O 1
ATOM 2306 N N . HIS A 1 293 ? 10.766 24.312 -12.164 1 77.69 293 HIS A N 1
ATOM 2307 C CA . HIS A 1 293 ? 11.547 24.531 -10.953 1 77.69 293 HIS A CA 1
ATOM 2308 C C . HIS A 1 293 ? 10.922 25.609 -10.078 1 77.69 293 HIS A C 1
ATOM 2310 O O . HIS A 1 293 ? 11.023 25.562 -8.852 1 77.69 293 HIS A O 1
ATOM 2316 N N . ILE A 1 294 ? 10.227 26.5 -10.672 1 87.25 294 ILE A N 1
ATOM 2317 C CA . ILE A 1 294 ? 9.742 27.656 -9.938 1 87.25 294 ILE A CA 1
ATOM 2318 C C . ILE A 1 294 ? 8.289 27.438 -9.508 1 87.25 294 ILE A C 1
ATOM 2320 O O . ILE A 1 294 ? 7.812 28.062 -8.555 1 87.25 294 ILE A O 1
ATOM 2324 N N . GLY A 1 295 ? 7.668 26.531 -10.164 1 88.19 295 GLY A N 1
ATOM 2325 C CA . GLY A 1 295 ? 6.25 26.297 -9.953 1 88.19 295 GLY A CA 1
ATOM 2326 C C . GLY A 1 295 ? 5.91 25.922 -8.516 1 88.19 295 GLY A C 1
ATOM 2327 O O . GLY A 1 295 ? 5.09 26.594 -7.883 1 88.19 295 GLY A O 1
ATOM 2328 N N . PRO A 1 296 ? 6.586 24.953 -8.008 1 89.06 296 PRO A N 1
ATOM 2329 C CA . PRO A 1 296 ? 6.312 24.578 -6.625 1 89.06 296 PRO A CA 1
ATOM 2330 C C . PRO A 1 296 ? 6.59 25.703 -5.633 1 89.06 296 PRO A C 1
ATOM 2332 O O . PRO A 1 296 ? 5.848 25.875 -4.664 1 89.06 296 PRO A O 1
ATOM 2335 N N . LYS A 1 297 ? 7.629 26.422 -5.844 1 92.62 297 LYS A N 1
ATOM 2336 C CA . LYS A 1 297 ? 7.953 27.562 -4.988 1 92.62 297 LYS A CA 1
ATOM 2337 C C . LYS A 1 297 ? 6.828 28.594 -4.988 1 92.62 297 LYS A C 1
ATOM 2339 O O . LYS A 1 297 ? 6.457 29.109 -3.936 1 92.62 297 LYS A O 1
ATOM 2344 N N . ASN A 1 298 ? 6.316 28.875 -6.156 1 93.81 298 ASN A N 1
ATOM 2345 C CA . ASN A 1 298 ? 5.211 29.812 -6.285 1 93.81 298 ASN A CA 1
ATOM 2346 C C . ASN A 1 298 ? 3.953 29.297 -5.594 1 93.81 298 ASN A C 1
ATOM 2348 O O . ASN A 1 298 ? 3.225 30.078 -4.969 1 93.81 298 ASN A O 1
ATOM 2352 N N . ASP A 1 299 ? 3.688 28.047 -5.762 1 92.44 299 ASP A N 1
ATOM 2353 C CA . ASP A 1 299 ? 2.539 27.453 -5.094 1 92.44 299 ASP A CA 1
ATOM 2354 C C . ASP A 1 299 ? 2.65 27.594 -3.576 1 92.44 299 ASP A C 1
ATOM 2356 O O . ASP A 1 299 ? 1.677 27.953 -2.908 1 92.44 299 ASP A O 1
ATOM 2360 N N . VAL A 1 300 ? 3.826 27.312 -3.068 1 94.44 300 VAL A N 1
ATOM 2361 C CA . VAL A 1 300 ? 4.062 27.391 -1.631 1 94.44 300 VAL A CA 1
ATOM 2362 C C . VAL A 1 300 ? 3.824 28.812 -1.135 1 94.44 300 VAL A C 1
ATOM 2364 O O . VAL A 1 300 ? 3.121 29.016 -0.144 1 94.44 300 VAL A O 1
ATOM 2367 N N . LYS A 1 301 ? 4.379 29.734 -1.823 1 95.25 301 LYS A N 1
ATOM 2368 C CA . LYS A 1 301 ? 4.23 31.141 -1.442 1 95.25 301 LYS A CA 1
ATOM 2369 C C . LYS A 1 301 ? 2.76 31.547 -1.427 1 95.25 301 LYS A C 1
ATOM 2371 O O . LYS A 1 301 ? 2.295 32.188 -0.471 1 95.25 301 LYS A O 1
ATOM 2376 N N . ARG A 1 302 ? 2.092 31.203 -2.436 1 95.5 302 ARG A N 1
ATOM 2377 C CA . ARG A 1 302 ? 0.682 31.547 -2.553 1 95.5 302 ARG A CA 1
ATOM 2378 C C . ARG A 1 302 ? -0.139 30.922 -1.438 1 95.5 302 ARG A C 1
ATOM 2380 O O . ARG A 1 302 ? -1.002 31.562 -0.845 1 95.5 302 ARG A O 1
ATOM 2387 N N . CYS A 1 303 ? 0.098 29.656 -1.169 1 95.56 303 CYS A N 1
ATOM 2388 C CA . CYS A 1 303 ? -0.64 28.938 -0.131 1 95.56 303 CYS A CA 1
ATOM 2389 C C . CYS A 1 303 ? -0.401 29.578 1.236 1 95.56 303 CYS A C 1
ATOM 2391 O O . CYS A 1 303 ? -1.338 29.75 2.016 1 95.56 303 CYS A O 1
ATOM 2393 N N . LEU A 1 304 ? 0.816 29.922 1.496 1 96.75 304 LEU A N 1
ATOM 2394 C CA . LEU A 1 304 ? 1.155 30.547 2.773 1 96.75 304 LEU A CA 1
ATOM 2395 C C . LEU A 1 304 ? 0.484 31.906 2.916 1 96.75 304 LEU A C 1
ATOM 2397 O O . LEU A 1 304 ? -0.058 32.219 3.975 1 96.75 304 LEU A O 1
ATOM 2401 N N . GLU A 1 305 ? 0.51 32.688 1.891 1 97.56 305 GLU A N 1
ATOM 2402 C CA . GLU A 1 305 ? -0.12 34 1.904 1 97.56 305 GLU A CA 1
ATOM 2403 C C . GLU A 1 305 ? -1.631 33.875 2.092 1 97.56 305 GLU A C 1
ATOM 2405 O O . GLU A 1 305 ? -2.225 34.656 2.859 1 97.56 305 GLU A O 1
ATOM 2410 N N . ASN A 1 306 ? -2.195 32.938 1.373 1 97.5 306 ASN A N 1
ATOM 2411 C CA . ASN A 1 306 ? -3.639 32.75 1.47 1 97.5 306 ASN A CA 1
ATOM 2412 C C . ASN A 1 306 ? -4.043 32.25 2.85 1 97.5 306 ASN A C 1
ATOM 2414 O O . ASN A 1 306 ? -5.121 32.562 3.348 1 97.5 306 ASN A O 1
ATOM 2418 N N . ALA A 1 307 ? -3.223 31.406 3.439 1 97.88 307 ALA A N 1
ATOM 2419 C CA . ALA A 1 307 ? -3.496 30.922 4.793 1 97.88 307 ALA A CA 1
ATOM 2420 C C . ALA A 1 307 ? -3.471 32.094 5.797 1 97.88 307 ALA A C 1
ATOM 2422 O O . ALA A 1 307 ? -4.328 32.156 6.676 1 97.88 307 ALA A O 1
ATOM 2423 N N . ARG A 1 308 ? -2.535 32.938 5.664 1 98 308 ARG A N 1
ATOM 2424 C CA . ARG A 1 308 ? -2.457 34.125 6.516 1 98 308 ARG A CA 1
ATOM 2425 C C . ARG A 1 308 ? -3.666 35.031 6.312 1 98 308 ARG A C 1
ATOM 2427 O O . ARG A 1 308 ? -4.219 35.562 7.273 1 98 308 ARG A O 1
ATOM 2434 N N . TYR A 1 309 ? -3.973 35.188 5.059 1 98.25 309 TYR A N 1
ATOM 2435 C CA . TYR A 1 309 ? -5.145 35.969 4.719 1 98.25 309 TYR A CA 1
ATOM 2436 C C . TYR A 1 309 ? -6.391 35.438 5.406 1 98.25 309 TYR A C 1
ATOM 2438 O O . TYR A 1 309 ? -7.156 36.188 6.004 1 98.25 309 TYR A O 1
ATOM 2446 N N . LEU A 1 310 ? -6.562 34.156 5.324 1 98.44 310 LEU A N 1
ATOM 2447 C CA . LEU A 1 310 ? -7.723 33.531 5.938 1 98.44 310 LEU A CA 1
ATOM 2448 C C . LEU A 1 310 ? -7.73 33.75 7.445 1 98.44 310 LEU A C 1
ATOM 2450 O O . LEU A 1 310 ? -8.75 34.156 8.016 1 98.44 310 LEU A O 1
ATOM 2454 N N . LYS A 1 311 ? -6.641 33.406 8.102 1 98.19 311 LYS A N 1
ATOM 2455 C CA . LYS A 1 311 ? -6.535 33.594 9.547 1 98.19 311 LYS A CA 1
ATOM 2456 C C . LYS A 1 311 ? -6.871 35.031 9.953 1 98.19 311 LYS A C 1
ATOM 2458 O O . LYS A 1 311 ? -7.66 35.25 10.875 1 98.19 311 LYS A O 1
ATOM 2463 N N . ASP A 1 312 ? -6.324 36 9.234 1 97.31 312 ASP A N 1
ATOM 2464 C CA . ASP A 1 312 ? -6.527 37.406 9.555 1 97.31 312 ASP A CA 1
ATOM 2465 C C . ASP A 1 312 ? -7.992 37.781 9.383 1 97.31 312 ASP A C 1
ATOM 2467 O O . ASP A 1 312 ? -8.555 38.5 10.227 1 97.31 312 ASP A O 1
ATOM 2471 N N . ARG A 1 313 ? -8.562 37.375 8.312 1 97.62 313 ARG A N 1
ATOM 2472 C CA . ARG A 1 313 ? -9.961 37.719 8.039 1 97.62 313 ARG A CA 1
ATOM 2473 C C . ARG A 1 313 ? -10.891 37.094 9.07 1 97.62 313 ARG A C 1
ATOM 2475 O O . ARG A 1 313 ? -11.898 37.688 9.453 1 97.62 313 ARG A O 1
ATOM 2482 N N . LEU A 1 314 ? -10.602 35.906 9.484 1 97.5 314 LEU A N 1
ATOM 2483 C CA . LEU A 1 314 ? -11.398 35.25 10.516 1 97.5 314 LEU A CA 1
ATOM 2484 C C . LEU A 1 314 ? -11.312 36 11.836 1 97.5 314 LEU A C 1
ATOM 2486 O O . LEU A 1 314 ? -12.336 36.281 12.469 1 97.5 314 LEU A O 1
ATOM 2490 N N . GLN A 1 315 ? -10.164 36.312 12.203 1 95.69 315 GLN A N 1
ATOM 2491 C CA . GLN A 1 315 ? -9.969 37.031 13.461 1 95.69 315 GLN A CA 1
ATOM 2492 C C . GLN A 1 315 ? -10.633 38.406 13.43 1 95.69 315 GLN A C 1
ATOM 2494 O O . GLN A 1 315 ? -11.219 38.844 14.414 1 95.69 315 GLN A O 1
ATOM 2499 N N . GLN A 1 316 ? -10.5 39.062 12.32 1 95.19 316 GLN A N 1
ATOM 2500 C CA . GLN A 1 316 ? -11.156 40.344 12.148 1 95.19 316 GLN A CA 1
ATOM 2501 C C . GLN A 1 316 ? -12.672 40.219 12.305 1 95.19 316 GLN A C 1
ATOM 2503 O O . GLN A 1 316 ? -13.328 41.156 12.781 1 95.19 316 GLN A O 1
ATOM 2508 N N . ALA A 1 317 ? -13.125 39.062 11.953 1 95 317 ALA A N 1
ATOM 2509 C CA . ALA A 1 317 ? -14.57 38.844 12.031 1 95 317 ALA A CA 1
ATOM 2510 C C . ALA A 1 317 ? -14.961 38.312 13.406 1 95 317 ALA A C 1
ATOM 2512 O O . ALA A 1 317 ? -16.125 37.969 13.633 1 95 317 ALA A O 1
ATOM 2513 N N . GLY A 1 318 ? -14.016 38.188 14.305 1 93.38 318 GLY A N 1
ATOM 2514 C CA . GLY A 1 318 ? -14.297 37.719 15.664 1 93.38 318 GLY A CA 1
ATOM 2515 C C . GLY A 1 318 ? -14.344 36.219 15.797 1 93.38 318 GLY A C 1
ATOM 2516 O O . GLY A 1 318 ? -14.906 35.688 16.766 1 93.38 318 GLY A O 1
ATOM 2517 N N . VAL A 1 319 ? -13.836 35.531 14.859 1 96 319 VAL A N 1
ATOM 2518 C CA . VAL A 1 319 ? -13.789 34.062 14.898 1 96 319 VAL A CA 1
ATOM 2519 C C . VAL A 1 319 ? -12.438 33.594 15.43 1 96 319 VAL A C 1
ATOM 2521 O O . VAL A 1 319 ? -11.391 34.062 14.961 1 96 319 VAL A O 1
ATOM 2524 N N . SER A 1 320 ? -12.438 32.719 16.469 1 96.81 320 SER A N 1
ATOM 2525 C CA . SER A 1 320 ? -11.18 32.156 16.953 1 96.81 320 SER A CA 1
ATOM 2526 C C . SER A 1 320 ? -10.43 31.438 15.844 1 96.81 320 SER A C 1
ATOM 2528 O O . SER A 1 320 ? -11.016 30.625 15.125 1 96.81 320 SER A O 1
ATOM 2530 N N . ALA A 1 321 ? -9.148 31.75 15.711 1 97.56 321 ALA A N 1
ATOM 2531 C CA . ALA A 1 321 ? -8.367 31.125 14.641 1 97.56 321 ALA A CA 1
ATOM 2532 C C . ALA A 1 321 ? -6.883 31.109 14.992 1 97.56 321 ALA A C 1
ATOM 2534 O O . ALA A 1 321 ? -6.375 32.031 15.625 1 97.56 321 ALA A O 1
ATOM 2535 N N . MET A 1 322 ? -6.254 30.078 14.609 1 97.75 322 MET A N 1
ATOM 2536 C CA . MET A 1 322 ? -4.82 29.906 14.828 1 97.75 322 MET A CA 1
ATOM 2537 C C . MET A 1 322 ? -4.125 29.453 13.547 1 97.75 322 MET A C 1
ATOM 2539 O O . MET A 1 322 ? -4.691 28.703 12.758 1 97.75 322 MET A O 1
ATOM 2543 N N . LEU A 1 323 ? -2.947 29.922 13.305 1 98.06 323 LEU A N 1
ATOM 2544 C CA . LEU A 1 323 ? -2.08 29.516 12.203 1 98.06 323 LEU A CA 1
ATOM 2545 C C . LEU A 1 323 ? -0.624 29.453 12.648 1 98.06 323 LEU A C 1
ATOM 2547 O O . LEU A 1 323 ? -0.076 30.438 13.141 1 98.06 323 LEU A O 1
ATOM 2551 N N . ASN A 1 324 ? -0.032 28.312 12.469 1 96.06 324 ASN A N 1
ATOM 2552 C CA . ASN A 1 324 ? 1.396 28.188 12.742 1 96.06 324 ASN A CA 1
ATOM 2553 C C . ASN A 1 324 ? 2.234 28.844 11.648 1 96.06 324 ASN A C 1
ATOM 2555 O O . ASN A 1 324 ? 1.809 28.922 10.492 1 96.06 324 ASN A O 1
ATOM 2559 N N . GLU A 1 325 ? 3.42 29.438 11.922 1 85.88 325 GLU A N 1
ATOM 2560 C CA . GLU A 1 325 ? 4.273 30.25 11.055 1 85.88 325 GLU A CA 1
ATOM 2561 C C . GLU A 1 325 ? 4.566 29.547 9.742 1 85.88 325 GLU A C 1
ATOM 2563 O O . GLU A 1 325 ? 4.52 30.156 8.672 1 85.88 325 GLU A O 1
ATOM 2568 N N . LEU A 1 326 ? 4.734 28.328 9.5 1 88.56 326 LEU A N 1
ATOM 2569 C CA . LEU A 1 326 ? 5.102 27.594 8.297 1 88.56 326 LEU A CA 1
ATOM 2570 C C . LEU A 1 326 ? 4.012 26.594 7.906 1 88.56 326 LEU A C 1
ATOM 2572 O O . LEU A 1 326 ? 4.289 25.578 7.273 1 88.56 326 LEU A O 1
ATOM 2576 N N . SER A 1 327 ? 2.852 27.016 8.195 1 94.69 327 SER A N 1
ATOM 2577 C CA . SER A 1 327 ? 1.771 26.062 7.969 1 94.69 327 SER A CA 1
ATOM 2578 C C . SER A 1 327 ? 0.726 26.625 7.012 1 94.69 327 SER A C 1
ATOM 2580 O O . SER A 1 327 ? 0.628 27.844 6.84 1 94.69 327 SER A O 1
ATOM 2582 N N . ILE A 1 328 ? 0.045 25.781 6.332 1 96.06 328 ILE A N 1
ATOM 2583 C CA . ILE A 1 328 ? -1.067 26.172 5.473 1 96.06 328 ILE A CA 1
ATOM 2584 C C . ILE A 1 328 ? -2.381 25.688 6.074 1 96.06 328 ILE A C 1
ATOM 2586 O O . ILE A 1 328 ? -3.416 25.672 5.402 1 96.06 328 ILE A O 1
ATOM 2590 N N . VAL A 1 329 ? -2.312 25.219 7.348 1 97 329 VAL A N 1
ATOM 2591 C CA . VAL A 1 329 ? -3.488 24.734 8.062 1 97 329 VAL A CA 1
ATOM 2592 C C . VAL A 1 329 ? -3.998 25.812 9.008 1 97 329 VAL A C 1
ATOM 2594 O O . VAL A 1 329 ? -3.307 26.188 9.961 1 97 329 VAL A O 1
ATOM 2597 N N . VAL A 1 330 ? -5.164 26.312 8.758 1 98.12 330 VAL A N 1
ATOM 2598 C CA . VAL A 1 330 ? -5.797 27.297 9.641 1 98.12 330 VAL A CA 1
ATOM 2599 C C . VAL A 1 330 ? -6.816 26.594 10.539 1 98.12 330 VAL A C 1
ATOM 2601 O O . VAL A 1 330 ? -7.805 26.047 10.055 1 98.12 330 VAL A O 1
ATOM 2604 N N . VAL A 1 331 ? -6.543 26.594 11.82 1 98 331 VAL A N 1
ATOM 2605 C CA . VAL A 1 331 ? -7.473 26.031 12.797 1 98 331 VAL A CA 1
ATOM 2606 C C . VAL A 1 331 ? -8.469 27.094 13.242 1 98 331 VAL A C 1
ATOM 2608 O O . VAL A 1 331 ? -8.094 28.234 13.492 1 98 331 VAL A O 1
ATOM 2611 N N . LEU A 1 332 ? -9.727 26.812 13.289 1 97.62 332 LEU A N 1
ATOM 2612 C CA . LEU A 1 332 ? -10.766 27.766 13.711 1 97.62 332 LEU A CA 1
ATOM 2613 C C . LEU A 1 332 ? -11.773 27.078 14.633 1 97.62 332 LEU A C 1
ATOM 2615 O O . LEU A 1 332 ? -11.766 25.859 14.781 1 97.62 332 LEU A O 1
ATOM 2619 N N . GLU A 1 333 ? -12.539 27.938 15.297 1 96.62 333 GLU A N 1
ATOM 2620 C CA . GLU A 1 333 ? -13.609 27.375 16.109 1 96.62 333 GLU A CA 1
ATOM 2621 C C . GLU A 1 333 ? -14.578 26.547 15.258 1 96.62 333 GLU A C 1
ATOM 2623 O O . GLU A 1 333 ? -14.891 26.938 14.133 1 96.62 333 GLU A O 1
ATOM 2628 N N . ARG A 1 334 ? -15 25.484 15.719 1 95.88 334 ARG A N 1
ATOM 2629 C CA . ARG A 1 334 ? -15.875 24.562 15 1 95.88 334 ARG A CA 1
ATOM 2630 C C . ARG A 1 334 ? -17.219 25.219 14.688 1 95.88 334 ARG A C 1
ATOM 2632 O O . ARG A 1 334 ? -17.891 25.719 15.586 1 95.88 334 ARG A O 1
ATOM 2639 N N . PRO A 1 335 ? -17.578 25.266 13.391 1 95.25 335 PRO A N 1
ATOM 2640 C CA . PRO A 1 335 ? -18.953 25.703 13.078 1 95.25 335 PRO A CA 1
ATOM 2641 C C . PRO A 1 335 ? -20.016 24.844 13.766 1 95.25 335 PRO A C 1
ATOM 2643 O O . PRO A 1 335 ? -19.875 23.625 13.844 1 95.25 335 PRO A O 1
ATOM 2646 N N . ARG A 1 336 ? -21.031 25.406 14.242 1 92.06 336 ARG A N 1
ATOM 2647 C CA . ARG A 1 336 ? -22.062 24.734 15.031 1 92.06 336 ARG A CA 1
ATOM 2648 C C . ARG A 1 336 ? -22.953 23.859 14.141 1 92.06 336 ARG A C 1
ATOM 2650 O O . ARG A 1 336 ? -23.406 22.797 14.555 1 92.06 336 ARG A O 1
ATOM 2657 N N . ASP A 1 337 ? -23.188 24.281 13 1 92.31 337 ASP A N 1
ATOM 2658 C CA . ASP A 1 337 ? -24.109 23.625 12.078 1 92.31 337 ASP A CA 1
ATOM 2659 C C . ASP A 1 337 ? -23.406 22.5 11.312 1 92.31 337 ASP A C 1
ATOM 2661 O O . ASP A 1 337 ? -22.453 22.766 10.562 1 92.31 337 ASP A O 1
ATOM 2665 N N . GLN A 1 338 ? -23.922 21.344 11.422 1 90.56 338 GLN A N 1
ATOM 2666 C CA . GLN A 1 338 ? -23.344 20.172 10.766 1 90.56 338 GLN A CA 1
ATOM 2667 C C . GLN A 1 338 ? -23.469 20.281 9.25 1 90.56 338 GLN A C 1
ATOM 2669 O O . GLN A 1 338 ? -22.609 19.781 8.516 1 90.56 338 GLN A O 1
ATOM 2674 N N . GLU A 1 339 ? -24.469 20.906 8.828 1 90.38 339 GLU A N 1
ATOM 2675 C CA . GLU A 1 339 ? -24.641 21.094 7.387 1 90.38 339 GLU A CA 1
ATOM 2676 C C . GLU A 1 339 ? -23.547 21.969 6.805 1 90.38 339 GLU A C 1
ATOM 2678 O O . GLU A 1 339 ? -23.094 21.766 5.676 1 90.38 339 GLU A O 1
ATOM 2683 N N . PHE A 1 340 ? -23.156 22.984 7.582 1 93.62 340 PHE A N 1
ATOM 2684 C CA . PHE A 1 340 ? -22.062 23.844 7.16 1 93.62 340 PHE A CA 1
ATOM 2685 C C . PHE A 1 340 ? -20.766 23.062 7.066 1 93.62 340 PHE A C 1
ATOM 2687 O O . PHE A 1 340 ? -20.016 23.203 6.094 1 93.62 340 PHE A O 1
ATOM 2694 N N . VAL A 1 341 ? -20.516 22.25 8.086 1 92.31 341 VAL A N 1
ATOM 2695 C CA . VAL A 1 341 ? -19.312 21.422 8.133 1 92.31 341 VAL A CA 1
ATOM 2696 C C . VAL A 1 341 ? -19.297 20.469 6.945 1 92.31 341 VAL A C 1
ATOM 2698 O O . VAL A 1 341 ? -18.266 20.281 6.305 1 92.31 341 VAL A O 1
ATOM 2701 N N . ARG A 1 342 ? -20.406 19.922 6.617 1 87.88 342 ARG A N 1
ATOM 2702 C CA . ARG A 1 342 ? -20.531 18.984 5.508 1 87.88 342 ARG A CA 1
ATOM 2703 C C . ARG A 1 342 ? -20.344 19.688 4.168 1 87.88 342 ARG A C 1
ATOM 2705 O O . ARG A 1 342 ? -19.672 19.172 3.277 1 87.88 342 ARG A O 1
ATOM 2712 N N . ARG A 1 343 ? -20.938 20.812 4.059 1 87.81 343 ARG A N 1
ATOM 2713 C CA . ARG A 1 343 ? -20.875 21.562 2.809 1 87.81 343 ARG A CA 1
ATOM 2714 C C . ARG A 1 343 ? -19.438 21.891 2.443 1 87.81 343 ARG A C 1
ATOM 2716 O O . ARG A 1 343 ? -19.016 21.672 1.306 1 87.81 343 ARG A O 1
ATOM 2723 N N . TRP A 1 344 ? -18.719 22.312 3.439 1 91.75 344 TRP A N 1
ATOM 2724 C CA . TRP A 1 344 ? -17.344 22.734 3.174 1 91.75 344 TRP A CA 1
ATOM 2725 C C . TRP A 1 344 ? -16.359 21.609 3.457 1 91.75 344 TRP A C 1
ATOM 2727 O O . TRP A 1 344 ? -15.148 21.797 3.338 1 91.75 344 TRP A O 1
ATOM 2737 N N . GLN A 1 345 ? -16.891 20.453 3.85 1 89.06 345 GLN A N 1
ATOM 2738 C CA . GLN A 1 345 ? -16.109 19.25 4.133 1 89.06 345 GLN A CA 1
ATOM 2739 C C . GLN A 1 345 ? -14.953 19.562 5.082 1 89.06 345 GLN A C 1
ATOM 2741 O O . GLN A 1 345 ? -13.805 19.234 4.797 1 89.06 345 GLN A O 1
ATOM 2746 N N . LEU A 1 346 ? -15.273 20.156 6.188 1 91.69 346 LEU A N 1
ATOM 2747 C CA . LEU A 1 346 ? -14.289 20.5 7.207 1 91.69 346 LEU A CA 1
ATOM 2748 C C . LEU A 1 346 ? -13.969 19.281 8.078 1 91.69 346 LEU A C 1
ATOM 2750 O O . LEU A 1 346 ? -14.805 18.391 8.234 1 91.69 346 LEU A O 1
ATOM 2754 N N . SER A 1 347 ? -12.773 19.203 8.461 1 89.81 347 SER A N 1
ATOM 2755 C CA . SER A 1 347 ? -12.398 18.234 9.484 1 89.81 347 SER A CA 1
ATOM 2756 C C . SER A 1 347 ? -12.492 18.844 10.883 1 89.81 347 SER A C 1
ATOM 2758 O O . SER A 1 347 ? -11.977 19.922 11.133 1 89.81 347 SER A O 1
ATOM 2760 N N . CYS A 1 348 ? -13.164 18.094 11.773 1 91.25 348 CYS A N 1
ATOM 2761 C CA . CYS A 1 348 ? -13.422 18.641 13.094 1 91.25 348 CYS A CA 1
ATOM 2762 C C . CYS A 1 348 ? -12.836 17.75 14.18 1 91.25 348 CYS A C 1
ATOM 2764 O O . CYS A 1 348 ? -12.852 16.531 14.055 1 91.25 348 CYS A O 1
ATOM 2766 N N . VAL A 1 349 ? -12.281 18.328 15.141 1 90.44 349 VAL A N 1
ATOM 2767 C CA . VAL A 1 349 ? -11.836 17.688 16.375 1 90.44 349 VAL A CA 1
ATOM 2768 C C . VAL A 1 349 ? -12.25 18.547 17.578 1 90.44 349 VAL A C 1
ATOM 2770 O O . VAL A 1 349 ? -11.922 19.734 17.641 1 90.44 349 VAL A O 1
ATOM 2773 N N . LYS A 1 350 ? -13.008 17.953 18.484 1 92.69 350 LYS A N 1
ATOM 2774 C CA . LYS A 1 350 ? -13.531 18.719 19.609 1 92.69 350 LYS A CA 1
ATOM 2775 C C . LYS A 1 350 ? -14.258 19.969 19.141 1 92.69 350 LYS A C 1
ATOM 2777 O O . LYS A 1 350 ? -15.141 19.891 18.281 1 92.69 350 LYS A O 1
ATOM 2782 N N . ASP A 1 351 ? -13.875 21.125 19.625 1 95.19 351 ASP A N 1
ATOM 2783 C CA . ASP A 1 351 ? -14.547 22.375 19.266 1 95.19 351 ASP A CA 1
ATOM 2784 C C . ASP A 1 351 ? -13.766 23.141 18.203 1 95.19 351 ASP A C 1
ATOM 2786 O O . ASP A 1 351 ? -13.883 24.359 18.094 1 95.19 351 ASP A O 1
ATOM 2790 N N . MET A 1 352 ? -13 22.375 17.453 1 96.69 352 MET A N 1
ATOM 2791 C CA . MET A 1 352 ? -12.18 23 16.438 1 96.69 352 MET A CA 1
ATOM 2792 C C . MET A 1 352 ? -12.453 22.391 15.062 1 96.69 352 MET A C 1
ATOM 2794 O O . MET A 1 352 ? -12.984 21.281 14.961 1 96.69 352 MET A O 1
ATOM 2798 N N . ALA A 1 353 ? -12.219 23.125 14.086 1 95.88 353 ALA A N 1
ATOM 2799 C CA . ALA A 1 353 ? -12.133 22.688 12.695 1 95.88 353 ALA A CA 1
ATOM 2800 C C . ALA A 1 353 ? -10.883 23.25 12.023 1 95.88 353 ALA A C 1
ATOM 2802 O O . ALA A 1 353 ? -10.188 24.094 12.594 1 95.88 353 ALA A O 1
ATOM 2803 N N . HIS A 1 354 ? -10.562 22.688 10.938 1 96.38 354 HIS A N 1
ATOM 2804 C CA . HIS A 1 354 ? -9.445 23.328 10.234 1 96.38 354 HIS A CA 1
ATOM 2805 C C . HIS A 1 354 ? -9.719 23.422 8.734 1 96.38 354 HIS A C 1
ATOM 2807 O O . HIS A 1 354 ? -10.578 22.703 8.219 1 96.38 354 HIS A O 1
ATOM 2813 N N . VAL A 1 355 ? -9.109 24.375 8.164 1 95.75 355 VAL A N 1
ATOM 2814 C CA . VAL A 1 355 ? -9.039 24.578 6.719 1 95.75 355 VAL A CA 1
ATOM 2815 C C . VAL A 1 355 ? -7.594 24.422 6.246 1 95.75 355 VAL A C 1
ATOM 2817 O O . VAL A 1 355 ? -6.676 25.016 6.812 1 95.75 355 VAL A O 1
ATOM 2820 N N . ILE A 1 356 ? -7.398 23.609 5.285 1 95.44 356 ILE A N 1
ATOM 2821 C CA . ILE A 1 356 ? -6.082 23.438 4.684 1 95.44 356 ILE A CA 1
ATOM 2822 C C . ILE A 1 356 ? -6.023 24.188 3.352 1 95.44 356 ILE A C 1
ATOM 2824 O O . ILE A 1 356 ? -6.676 23.797 2.383 1 95.44 356 ILE A O 1
ATOM 2828 N N . VAL A 1 357 ? -5.219 25.203 3.289 1 95.56 357 VAL A N 1
ATOM 2829 C CA . VAL A 1 357 ? -5.168 26.062 2.115 1 95.56 357 VAL A CA 1
ATOM 2830 C C . VAL A 1 357 ? -4.23 25.469 1.07 1 95.56 357 VAL A C 1
ATOM 2832 O O . VAL A 1 357 ? -3.084 25.906 0.935 1 95.56 357 VAL A O 1
ATOM 2835 N N . MET A 1 358 ? -4.742 24.672 0.27 1 93.12 358 MET A N 1
ATOM 2836 C CA . MET A 1 358 ? -4.012 23.953 -0.767 1 93.12 358 MET A CA 1
ATOM 2837 C C . MET A 1 358 ? -3.857 24.797 -2.021 1 93.12 358 MET A C 1
ATOM 2839 O O . MET A 1 358 ? -4.5 25.844 -2.15 1 93.12 358 MET A O 1
ATOM 2843 N N . PRO A 1 359 ? -2.891 24.516 -3.012 1 88.75 359 PRO A N 1
ATOM 2844 C CA . PRO A 1 359 ? -2.645 25.328 -4.207 1 88.75 359 PRO A CA 1
ATOM 2845 C C . PRO A 1 359 ? -3.92 25.625 -4.992 1 88.75 359 PRO A C 1
ATOM 2847 O O . PRO A 1 359 ? -4.023 26.672 -5.629 1 88.75 359 PRO A O 1
ATOM 2850 N N . GLY A 1 360 ? -4.945 24.875 -4.977 1 84.81 360 GLY A N 1
ATOM 2851 C CA . GLY A 1 360 ? -6.18 25.094 -5.715 1 84.81 360 GLY A CA 1
ATOM 2852 C C . GLY A 1 360 ? -7.156 26 -4.988 1 84.81 360 GLY A C 1
ATOM 2853 O O . GLY A 1 360 ? -8.141 26.453 -5.57 1 84.81 360 GLY A O 1
ATOM 2854 N N . ILE A 1 361 ? -6.875 26.453 -3.84 1 90.75 361 ILE A N 1
ATOM 2855 C CA . ILE A 1 361 ? -7.754 27.297 -3.041 1 90.75 361 ILE A CA 1
ATOM 2856 C C . ILE A 1 361 ? -7.414 28.766 -3.283 1 90.75 361 ILE A C 1
ATOM 2858 O O . ILE A 1 361 ? -6.301 29.219 -2.998 1 90.75 361 ILE A O 1
ATOM 2862 N N . THR A 1 362 ? -8.391 29.5 -3.752 1 90.62 362 THR A N 1
ATOM 2863 C CA . THR A 1 362 ? -8.188 30.906 -4.102 1 90.62 362 THR A CA 1
ATOM 2864 C C . THR A 1 362 ? -8.711 31.812 -3.002 1 90.62 362 THR A C 1
ATOM 2866 O O . THR A 1 362 ? -9.469 31.375 -2.135 1 90.62 362 THR A O 1
ATOM 2869 N N . ARG A 1 363 ? -8.32 33.062 -3.078 1 94.81 363 ARG A N 1
ATOM 2870 C CA . ARG A 1 363 ? -8.828 34.062 -2.129 1 94.81 363 ARG A CA 1
ATOM 2871 C C . ARG A 1 363 ? -10.336 34.219 -2.287 1 94.81 363 ARG A C 1
ATOM 2873 O O . ARG A 1 363 ? -11.047 34.469 -1.309 1 94.81 363 ARG A O 1
ATOM 2880 N N . GLU A 1 364 ? -10.75 34.125 -3.527 1 94.38 364 GLU A N 1
ATOM 2881 C CA . GLU A 1 364 ? -12.188 34.219 -3.783 1 94.38 364 GLU A CA 1
ATOM 2882 C C . GLU A 1 364 ? -12.961 33.156 -3.039 1 94.38 364 GLU A C 1
ATOM 2884 O O . GLU A 1 364 ? -14 33.406 -2.439 1 94.38 364 GLU A O 1
ATOM 2889 N N . MET A 1 365 ? -12.453 31.984 -3.123 1 92.56 365 MET A N 1
ATOM 2890 C CA . MET A 1 365 ? -13.086 30.891 -2.41 1 92.56 365 MET A CA 1
ATOM 2891 C C . MET A 1 365 ? -13.078 31.125 -0.905 1 92.56 365 MET A C 1
ATOM 2893 O O . MET A 1 365 ? -14.047 30.828 -0.214 1 92.56 365 MET A O 1
ATOM 2897 N N . LEU A 1 366 ? -11.984 31.609 -0.431 1 96.5 366 LEU A N 1
ATOM 2898 C CA . LEU A 1 366 ? -11.859 31.906 0.994 1 96.5 366 LEU A CA 1
ATOM 2899 C C . LEU A 1 366 ? -12.836 33 1.412 1 96.5 366 LEU A C 1
ATOM 2901 O O . LEU A 1 366 ? -13.43 32.906 2.49 1 96.5 366 LEU A O 1
ATOM 2905 N N . ASP A 1 367 ? -13.008 33.938 0.544 1 97.06 367 ASP A N 1
ATOM 2906 C CA . ASP A 1 367 ? -13.953 35 0.835 1 97.06 367 ASP A CA 1
ATOM 2907 C C . ASP A 1 367 ? -15.383 34.469 0.935 1 97.06 367 ASP A C 1
ATOM 2909 O O . ASP A 1 367 ? -16.156 34.906 1.801 1 97.06 367 ASP A O 1
ATOM 2913 N N . ILE A 1 368 ? -15.703 33.625 0.044 1 95.62 368 ILE A N 1
ATOM 2914 C CA . ILE A 1 368 ? -17.031 33.031 0.067 1 95.62 368 ILE A CA 1
ATOM 2915 C C . ILE A 1 368 ? -17.203 32.219 1.353 1 95.62 368 ILE A C 1
ATOM 2917 O O . ILE A 1 368 ? -18.25 32.344 2.018 1 95.62 368 ILE A O 1
ATOM 2921 N N . PHE A 1 369 ? -16.281 31.484 1.692 1 96.44 369 PHE A N 1
ATOM 2922 C CA . PHE A 1 369 ? -16.312 30.672 2.906 1 96.44 369 PHE A CA 1
ATOM 2923 C C . PHE A 1 369 ? -16.5 31.562 4.137 1 96.44 369 PHE A C 1
ATOM 2925 O O . PHE A 1 369 ? -17.391 31.312 4.957 1 96.44 369 PHE A O 1
ATOM 2932 N N . ILE A 1 370 ? -15.672 32.594 4.227 1 97.5 370 ILE A N 1
ATOM 2933 C CA . ILE A 1 370 ? -15.711 33.5 5.363 1 97.5 370 ILE A CA 1
ATOM 2934 C C . ILE A 1 370 ? -17.078 34.188 5.438 1 97.5 370 ILE A C 1
ATOM 2936 O O . ILE A 1 370 ? -17.656 34.281 6.512 1 97.5 370 ILE A O 1
ATOM 2940 N N . GLY A 1 371 ? -17.484 34.656 4.289 1 97.19 371 GLY A N 1
ATOM 2941 C CA . GLY A 1 371 ? -18.781 35.312 4.246 1 97.19 371 GLY A CA 1
ATOM 2942 C C . GLY A 1 371 ? -19.906 34.406 4.742 1 97.19 371 GLY A C 1
ATOM 2943 O O . GLY A 1 371 ? -20.75 34.844 5.535 1 97.19 371 GLY A O 1
ATOM 2944 N N . GLU A 1 372 ? -19.906 33.219 4.293 1 96.25 372 GLU A N 1
ATOM 2945 C CA . GLU A 1 372 ? -20.938 32.281 4.723 1 96.25 372 GLU A CA 1
ATOM 2946 C C . GLU A 1 372 ? -20.797 31.953 6.207 1 96.25 372 GLU A C 1
ATOM 2948 O O . GLU A 1 372 ? -21.812 31.828 6.914 1 96.25 372 GLU A O 1
ATOM 2953 N N . LEU A 1 373 ? -19.625 31.766 6.648 1 96.81 373 LEU A N 1
ATOM 2954 C CA . LEU A 1 373 ? -19.375 31.438 8.047 1 96.81 373 LEU A CA 1
ATOM 2955 C C . LEU A 1 373 ? -19.875 32.562 8.953 1 96.81 373 LEU A C 1
ATOM 2957 O O . LEU A 1 373 ? -20.562 32.312 9.945 1 96.81 373 LEU A O 1
ATOM 2961 N N . VAL A 1 374 ? -19.562 33.75 8.609 1 95.69 374 VAL A N 1
ATOM 2962 C CA . VAL A 1 374 ? -19.922 34.906 9.43 1 95.69 374 VAL A CA 1
ATOM 2963 C C . VAL A 1 374 ? -21.438 35.062 9.461 1 95.69 374 VAL A C 1
ATOM 2965 O O . VAL A 1 374 ? -22.016 35.344 10.516 1 95.69 374 VAL A O 1
ATOM 2968 N N . GLN A 1 375 ? -22 34.906 8.328 1 95.56 375 GLN A N 1
ATOM 2969 C CA . GLN A 1 375 ? -23.453 35 8.242 1 95.56 375 GLN A CA 1
ATOM 2970 C C . GLN A 1 375 ? -24.141 33.938 9.102 1 95.56 375 GLN A C 1
ATOM 2972 O O . GLN A 1 375 ? -25.047 34.25 9.875 1 95.56 375 GLN A O 1
ATOM 2977 N N . GLN A 1 376 ? -23.734 32.781 8.992 1 95.06 376 GLN A N 1
ATOM 2978 C CA . GLN A 1 376 ? -24.359 31.688 9.742 1 95.06 376 GLN A CA 1
ATOM 2979 C C . GLN A 1 376 ? -24.031 31.797 11.234 1 95.06 376 GLN A C 1
ATOM 2981 O O . GLN A 1 376 ? -24.875 31.484 12.078 1 95.06 376 GLN A O 1
ATOM 2986 N N . ARG A 1 377 ? -22.844 32.125 11.508 1 93.88 377 ARG A N 1
ATOM 2987 C CA . ARG A 1 377 ? -22.406 32.281 12.891 1 93.88 377 ARG A CA 1
ATOM 2988 C C . ARG A 1 377 ? -23.297 33.25 13.633 1 93.88 377 ARG A C 1
ATOM 2990 O O . ARG A 1 377 ? -23.625 33.062 14.805 1 93.88 377 ARG A O 1
ATOM 2997 N N . LYS A 1 378 ? -23.734 34.312 13.031 1 91.44 378 LYS A N 1
ATOM 2998 C CA . LYS A 1 378 ? -24.656 35.281 13.617 1 91.44 378 LYS A CA 1
ATOM 2999 C C . LYS A 1 378 ? -25.969 34.625 14.016 1 91.44 378 LYS A C 1
ATOM 3001 O O . LYS A 1 378 ? -26.562 34.969 15.047 1 91.44 378 LYS A O 1
ATOM 3006 N N . GLN A 1 379 ? -26.297 33.688 13.203 1 91.88 379 GLN A N 1
ATOM 3007 C CA . GLN A 1 379 ? -27.531 32.969 13.484 1 91.88 379 GLN A CA 1
ATOM 3008 C C . GLN A 1 379 ? -27.359 31.984 14.625 1 91.88 379 GLN A C 1
ATOM 3010 O O . GLN A 1 379 ? -28.25 31.797 15.445 1 91.88 379 GLN A O 1
ATOM 3015 N N . TRP A 1 380 ? -26.188 31.297 14.641 1 92.12 380 TRP A N 1
ATOM 3016 C CA . TRP A 1 380 ? -25.922 30.281 15.648 1 92.12 380 TRP A CA 1
ATOM 3017 C C . TRP A 1 380 ? -25.969 30.875 17.047 1 92.12 380 TRP A C 1
ATOM 3019 O O . TRP A 1 380 ? -26.391 30.219 18 1 92.12 380 TRP A O 1
ATOM 3029 N N . TYR A 1 381 ? -25.562 32.094 17.141 1 88.62 381 TYR A N 1
ATOM 3030 C CA . TYR A 1 381 ? -25.375 32.656 18.469 1 88.62 381 TYR A CA 1
ATOM 3031 C C . TYR A 1 381 ? -26.312 33.812 18.703 1 88.62 381 TYR A C 1
ATOM 3033 O O . TYR A 1 381 ? -26.094 34.625 19.609 1 88.62 381 TYR A O 1
ATOM 3041 N N . GLN A 1 382 ? -27.297 33.75 17.859 1 84.31 382 GLN A N 1
ATOM 3042 C CA . GLN A 1 382 ? -28.297 34.781 18.031 1 84.31 382 GLN A CA 1
ATOM 3043 C C . GLN A 1 382 ? -29.016 34.656 19.359 1 84.31 382 GLN A C 1
ATOM 3045 O O . GLN A 1 382 ? -29.328 33.531 19.781 1 84.31 382 GLN A O 1
ATOM 3050 N N . GLY A 1 383 ? -29.328 35.781 20.016 1 79.12 383 GLY A N 1
ATOM 3051 C CA . GLY A 1 383 ? -30.141 35.781 21.219 1 79.12 383 GLY A CA 1
ATOM 3052 C C . GLY A 1 383 ? -29.328 35.594 22.484 1 79.12 383 GLY A C 1
ATOM 3053 O O . GLY A 1 383 ? -29.828 35.781 23.594 1 79.12 383 GLY A O 1
ATOM 3054 N N . GLY A 1 384 ? -28.062 35.219 22.406 1 73.5 384 GLY A N 1
ATOM 3055 C CA . GLY A 1 384 ? -27.141 35.156 23.547 1 73.5 384 GLY A CA 1
ATOM 3056 C C . GLY A 1 384 ? -27.281 33.906 24.375 1 73.5 384 GLY A C 1
ATOM 3057 O O . GLY A 1 384 ? -26.594 33.719 25.375 1 73.5 384 GLY A O 1
ATOM 3058 N N . GLU A 1 385 ? -28.172 32.938 24.047 1 79.31 385 GLU A N 1
ATOM 3059 C CA . GLU A 1 385 ? -28.375 31.734 24.828 1 79.31 385 GLU A CA 1
ATOM 3060 C C . GLU A 1 385 ? -27.203 30.766 24.656 1 79.31 385 GLU A C 1
ATOM 3062 O O . GLU A 1 385 ? -26.859 30.031 25.594 1 79.31 385 GLU A O 1
ATOM 3067 N N . VAL A 1 386 ? -26.562 30.797 23.547 1 86.31 386 VAL A N 1
ATOM 3068 C CA . VAL A 1 386 ? -25.391 29.969 23.266 1 86.31 386 VAL A CA 1
ATOM 3069 C C . VAL A 1 386 ? -24.203 30.844 22.891 1 86.31 386 VAL A C 1
ATOM 3071 O O . VAL A 1 386 ? -24.359 31.812 22.141 1 86.31 386 VAL A O 1
ATOM 3074 N N . GLU A 1 387 ? -23.078 30.625 23.547 1 88 387 GLU A N 1
ATOM 3075 C CA . GLU A 1 387 ? -21.875 31.406 23.281 1 88 387 GLU A CA 1
ATOM 3076 C C . GLU A 1 387 ? -20.875 30.609 22.438 1 88 387 GLU A C 1
ATOM 3078 O O . GLU A 1 387 ? -20.922 29.375 22.438 1 88 387 GLU A O 1
ATOM 3083 N N . PRO A 1 388 ? -20.062 31.375 21.719 1 91 388 PRO A N 1
ATOM 3084 C CA . PRO A 1 388 ? -19 30.672 21 1 91 388 PRO A CA 1
ATOM 3085 C C . PRO A 1 388 ? -18.094 29.859 21.938 1 91 388 PRO A C 1
ATOM 3087 O O . PRO A 1 388 ? -17.844 30.281 23.062 1 91 388 PRO A O 1
ATOM 3090 N N . PRO A 1 389 ? -17.672 28.734 21.453 1 92 389 PRO A N 1
ATOM 3091 C CA . PRO A 1 389 ? -16.844 27.891 22.297 1 92 389 PRO A CA 1
ATOM 3092 C C . PRO A 1 389 ? -15.484 28.516 22.641 1 92 389 PRO A C 1
ATOM 3094 O O . PRO A 1 389 ? -14.883 29.172 21.781 1 92 389 PRO A O 1
ATOM 3097 N N . CYS A 1 390 ? -15.086 28.375 23.859 1 94.19 390 CYS A N 1
ATOM 3098 C CA . CYS A 1 390 ? -13.719 28.719 24.25 1 94.19 390 CYS A CA 1
ATOM 3099 C C . CYS A 1 390 ? -12.75 27.625 23.828 1 94.19 390 CYS A C 1
ATOM 3101 O O . CYS A 1 390 ? -12.852 26.484 24.297 1 94.19 390 CYS A O 1
ATOM 3103 N N . ILE A 1 391 ? -11.828 28.016 22.891 1 95.69 391 ILE A N 1
ATOM 3104 C CA . ILE A 1 391 ? -10.867 27 22.453 1 95.69 391 ILE A CA 1
ATOM 3105 C C . ILE A 1 391 ? -9.453 27.438 22.828 1 95.69 391 ILE A C 1
ATOM 3107 O O . ILE A 1 391 ? -8.477 27.047 22.188 1 95.69 391 ILE A O 1
ATOM 3111 N N . ALA A 1 392 ? -9.305 28.25 23.859 1 95 392 ALA A N 1
ATOM 3112 C CA . ALA A 1 392 ? -8.023 28.797 24.297 1 95 392 ALA A CA 1
ATOM 3113 C C . ALA A 1 392 ? -7.059 27.703 24.719 1 95 392 ALA A C 1
ATOM 3115 O O . ALA A 1 392 ? -5.855 27.781 24.453 1 95 392 ALA A O 1
ATOM 3116 N N . ASP A 1 393 ? -7.57 26.719 25.344 1 94 393 ASP A N 1
ATOM 3117 C CA . ASP A 1 393 ? -6.73 25.625 25.812 1 94 393 ASP A CA 1
ATOM 3118 C C . ASP A 1 393 ? -6.145 24.828 24.641 1 94 393 ASP A C 1
ATOM 3120 O O . ASP A 1 393 ? -5.098 24.203 24.781 1 94 393 ASP A O 1
ATOM 3124 N N . ASP A 1 394 ? -6.832 24.938 23.531 1 95.06 394 ASP A N 1
ATOM 3125 C CA . ASP A 1 394 ? -6.438 24.125 22.391 1 95.06 394 ASP A CA 1
ATOM 3126 C C . ASP A 1 394 ? -5.582 24.922 21.406 1 95.06 394 ASP A C 1
ATOM 3128 O O . ASP A 1 394 ? -4.762 24.344 20.688 1 95.06 394 ASP A O 1
ATOM 3132 N N . VAL A 1 395 ? -5.793 26.234 21.406 1 95.75 395 VAL A N 1
ATOM 3133 C CA . VAL A 1 395 ? -5.113 27 20.359 1 95.75 395 VAL A CA 1
ATOM 3134 C C . VAL A 1 395 ? -4.316 28.141 20.984 1 95.75 395 VAL A C 1
ATOM 3136 O O . VAL A 1 395 ? -3.572 28.828 20.297 1 95.75 395 VAL A O 1
ATOM 3139 N N . GLY A 1 396 ? -4.328 28.375 22.25 1 94.44 396 GLY A N 1
ATOM 3140 C CA . GLY A 1 396 ? -3.721 29.516 22.922 1 94.44 396 GLY A CA 1
ATOM 3141 C C . GLY A 1 396 ? -4.68 30.672 23.109 1 94.44 396 GLY A C 1
ATOM 3142 O O . GLY A 1 396 ? -5.488 30.969 22.234 1 94.44 396 GLY A O 1
ATOM 3143 N N . ALA A 1 397 ? -4.539 31.359 24.188 1 93.69 397 ALA A N 1
ATOM 3144 C CA . ALA A 1 397 ? -5.445 32.438 24.547 1 93.69 397 ALA A CA 1
ATOM 3145 C C . ALA A 1 397 ? -5.434 33.531 23.5 1 93.69 397 ALA A C 1
ATOM 3147 O O . ALA A 1 397 ? -6.465 34.156 23.219 1 93.69 397 ALA A O 1
ATOM 3148 N N . GLN A 1 398 ? -4.34 33.75 22.906 1 92.19 398 GLN A N 1
ATOM 3149 C CA . GLN A 1 398 ? -4.188 34.844 21.953 1 92.19 398 GLN A CA 1
ATOM 3150 C C . GLN A 1 398 ? -4.965 34.562 20.672 1 92.19 398 GLN A C 1
ATOM 3152 O O . GLN A 1 398 ? -5.219 35.469 19.875 1 92.19 398 GLN A O 1
ATOM 3157 N N . ASN A 1 399 ? -5.359 33.281 20.469 1 94.94 399 ASN A N 1
ATOM 3158 C CA . ASN A 1 399 ? -6.039 32.875 19.234 1 94.94 399 ASN A CA 1
ATOM 3159 C C . ASN A 1 399 ? -7.527 32.625 19.469 1 94.94 399 ASN A C 1
ATOM 3161 O O . ASN A 1 399 ? -8.242 32.219 18.562 1 94.94 399 ASN A O 1
ATOM 3165 N N . CYS A 1 400 ? -7.992 32.875 20.688 1 95.38 400 CYS A N 1
ATOM 3166 C CA . CYS A 1 400 ? -9.391 32.625 21.062 1 95.38 400 CYS A CA 1
ATOM 3167 C C . CYS A 1 400 ? -10.148 33.969 21.125 1 95.38 400 CYS A C 1
ATOM 3169 O O . CYS A 1 400 ? -9.703 34.906 21.781 1 95.38 400 CYS A O 1
ATOM 3171 N N . SER A 1 401 ? -11.344 34 20.516 1 91.25 401 SER A N 1
ATOM 3172 C CA . SER A 1 401 ? -12.125 35.25 20.469 1 91.25 401 SER A CA 1
ATOM 3173 C C . SER A 1 401 ? -13.445 35.094 21.219 1 91.25 401 SER A C 1
ATOM 3175 O O . SER A 1 401 ? -14.43 35.75 20.906 1 9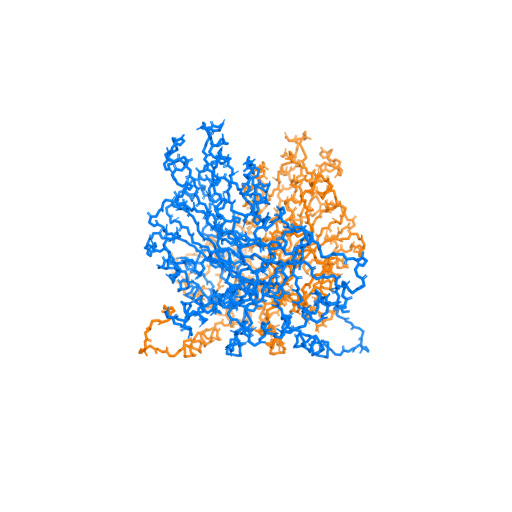1.25 401 SER A O 1
ATOM 3177 N N . CYS A 1 402 ? -13.453 34.188 22.125 1 89.44 402 CYS A N 1
ATOM 3178 C CA . CYS A 1 402 ? -14.672 34.062 22.906 1 89.44 402 CYS A CA 1
ATOM 3179 C C . CYS A 1 402 ? -14.844 35.219 23.875 1 89.44 402 CYS A C 1
ATOM 3181 O O . CYS A 1 402 ? -14 36.125 23.922 1 89.44 402 CYS A O 1
ATOM 3183 N N . SER A 1 403 ? -15.945 35.156 24.656 1 84.56 403 SER A N 1
ATOM 3184 C CA . SER A 1 403 ? -16.312 36.281 25.516 1 84.56 403 SER A CA 1
ATOM 3185 C C . SER A 1 403 ? -15.266 36.531 26.594 1 84.56 403 SER A C 1
ATOM 3187 O O . SER A 1 403 ? -15.078 37.656 27.047 1 84.56 403 SER A O 1
ATOM 3189 N N . TYR A 1 404 ? -14.492 35.438 26.922 1 86.5 404 TYR A N 1
ATOM 3190 C CA . TYR A 1 404 ? -13.508 35.531 27.984 1 86.5 404 TYR A CA 1
ATOM 3191 C C . TYR A 1 404 ? -12.172 36.031 27.453 1 86.5 404 TYR A C 1
ATOM 3193 O O . TYR A 1 404 ? -11.391 36.656 28.188 1 86.5 404 TYR A O 1
ATOM 3201 N N . HIS A 1 405 ? -11.906 35.781 26.188 1 86.5 405 HIS A N 1
ATOM 3202 C CA . HIS A 1 405 ? -10.578 36.062 25.641 1 86.5 405 HIS A CA 1
ATOM 3203 C C . HIS A 1 405 ? -10.625 37.188 24.641 1 86.5 405 HIS A C 1
ATOM 3205 O O . HIS A 1 405 ? -9.578 37.656 24.156 1 86.5 405 HIS A O 1
ATOM 3211 N N . LYS A 1 406 ? -11.789 37.656 24.344 1 73.88 406 LYS A N 1
ATOM 3212 C CA . LYS A 1 406 ? -11.945 38.75 23.375 1 73.88 406 LYS A CA 1
ATOM 3213 C C . LYS A 1 406 ? -11.141 39.969 23.781 1 73.88 406 LYS A C 1
ATOM 3215 O O . LYS A 1 406 ? -11.156 40.375 24.953 1 73.88 406 LYS A O 1
ATOM 3220 N N . ILE A 1 407 ? -10.133 40.219 23.016 1 56.47 407 ILE A N 1
ATOM 3221 C CA . ILE A 1 407 ? -9.391 41.469 23.25 1 56.47 407 ILE A CA 1
ATOM 3222 C C . ILE A 1 407 ? -10.227 42.656 22.797 1 56.47 407 ILE A C 1
ATOM 3224 O O . ILE A 1 407 ? -10.734 42.688 21.672 1 56.47 407 ILE A O 1
ATOM 3228 N N . ASP A 1 408 ? -10.938 43.25 23.594 1 49.19 408 ASP A N 1
ATOM 3229 C CA . ASP A 1 408 ? -11.633 44.5 23.312 1 49.19 408 ASP A CA 1
ATOM 3230 C C . ASP A 1 408 ? -10.781 45.406 22.406 1 49.19 408 ASP A C 1
ATOM 3232 O O . ASP A 1 408 ? -9.617 45.688 22.703 1 49.19 408 ASP A O 1
ATOM 3236 N N . ASP A 1 409 ? -10.82 45.156 21.188 1 44.22 409 ASP A N 1
ATOM 3237 C CA . ASP A 1 409 ? -10.289 46.25 20.375 1 44.22 409 ASP A CA 1
ATOM 3238 C C . ASP A 1 409 ? -10.742 47.594 20.922 1 44.22 409 ASP A C 1
ATOM 3240 O O . ASP A 1 409 ? -11.891 48 20.734 1 44.22 409 ASP A O 1
ATOM 3244 N N . ILE A 1 410 ? -10.5 47.969 22.125 1 38.75 410 ILE A N 1
ATOM 3245 C CA . ILE A 1 410 ? -10.648 49.375 22.469 1 38.75 410 ILE A CA 1
ATOM 3246 C C . ILE A 1 410 ? -10.039 50.25 21.375 1 38.75 410 ILE A C 1
ATOM 3248 O O . ILE A 1 410 ? -8.844 50.156 21.094 1 38.75 410 ILE A O 1
ATOM 3252 N N . SER A 1 411 ? -10.82 50.5 20.266 1 35.88 411 SER A N 1
ATOM 3253 C CA . SER A 1 411 ? -10.438 51.688 19.5 1 35.88 411 SER A CA 1
ATOM 3254 C C . SER A 1 411 ? -9.781 52.719 20.406 1 35.88 411 SER A C 1
ATOM 3256 O O . SER A 1 411 ? -10.305 53.062 21.469 1 35.88 411 SER A O 1
ATOM 3258 N N . PRO A 1 412 ? -8.594 53.094 20 1 34.84 412 PRO A N 1
ATOM 3259 C CA . PRO A 1 412 ? -8.172 54.312 20.703 1 34.84 412 PRO A CA 1
ATOM 3260 C C . PRO A 1 412 ? -9.211 55.438 20.609 1 34.84 412 PRO A C 1
ATOM 3262 O O . PRO A 1 412 ? -9.961 55.5 19.625 1 34.84 412 PRO A O 1
ATOM 3265 N N . MET B 1 1 ? 15.055 12.375 -18.375 1 64.56 1 MET B N 1
ATOM 3266 C CA . MET B 1 1 ? 13.672 12.375 -17.906 1 64.56 1 MET B CA 1
ATOM 3267 C C . MET B 1 1 ? 13.539 13.195 -16.625 1 64.56 1 MET B C 1
ATOM 3269 O O . MET B 1 1 ? 12.57 13.039 -15.883 1 64.56 1 MET B O 1
ATOM 3273 N N . GLU B 1 2 ? 14.531 13.906 -16.453 1 68.56 2 GLU B N 1
ATOM 3274 C CA . GLU B 1 2 ? 14.461 14.75 -15.273 1 68.56 2 GLU B CA 1
ATOM 3275 C C . GLU B 1 2 ? 13.305 15.742 -15.367 1 68.56 2 GLU B C 1
ATOM 3277 O O . GLU B 1 2 ? 13.141 16.422 -16.391 1 68.56 2 GLU B O 1
ATOM 3282 N N . PRO B 1 3 ? 12.484 15.758 -14.281 1 71.75 3 PRO B N 1
ATOM 3283 C CA . PRO B 1 3 ? 11.375 16.719 -14.352 1 71.75 3 PRO B CA 1
ATOM 3284 C C . PRO B 1 3 ? 11.852 18.172 -14.414 1 71.75 3 PRO B C 1
ATOM 3286 O O . PRO B 1 3 ? 12.805 18.531 -13.727 1 71.75 3 PRO B O 1
ATOM 3289 N N . GLY B 1 4 ? 11.18 19.094 -15.164 1 60.72 4 GLY B N 1
ATOM 3290 C CA . GLY B 1 4 ? 11.328 20.547 -15.188 1 60.72 4 GLY B CA 1
ATOM 3291 C C . GLY B 1 4 ? 12.5 21.016 -16.031 1 60.72 4 GLY B C 1
ATOM 3292 O O . GLY B 1 4 ? 12.711 22.219 -16.188 1 60.72 4 GLY B O 1
ATOM 3293 N N . LEU B 1 5 ? 13.5 20.359 -16.297 1 52.19 5 LEU B N 1
ATOM 3294 C CA . LEU B 1 5 ? 14.75 21 -16.703 1 52.19 5 LEU B CA 1
ATOM 3295 C C . LEU B 1 5 ? 14.688 21.453 -18.156 1 52.19 5 LEU B C 1
ATOM 3297 O O . LEU B 1 5 ? 15.156 22.547 -18.484 1 52.19 5 LEU B O 1
ATOM 3301 N N . ARG B 1 6 ? 14.781 20.594 -19.281 1 53.94 6 ARG B N 1
ATOM 3302 C CA . ARG B 1 6 ? 15.492 21.125 -20.422 1 53.94 6 ARG B CA 1
ATOM 3303 C C . ARG B 1 6 ? 14.531 21.797 -21.406 1 53.94 6 ARG B C 1
ATOM 3305 O O . ARG B 1 6 ? 13.547 21.188 -21.828 1 53.94 6 ARG B O 1
ATOM 3312 N N . LYS B 1 7 ? 14.422 23.141 -21.406 1 55.84 7 LYS B N 1
ATOM 3313 C CA . LYS B 1 7 ? 13.727 23.953 -22.391 1 55.84 7 LYS B CA 1
ATOM 3314 C C . LYS B 1 7 ? 13.836 23.344 -23.781 1 55.84 7 LYS B C 1
ATOM 3316 O O . LYS B 1 7 ? 12.898 23.438 -24.578 1 55.84 7 LYS B O 1
ATOM 3321 N N . ASP B 1 8 ? 14.844 22.75 -24.047 1 59.94 8 ASP B N 1
ATOM 3322 C CA . ASP B 1 8 ? 15.109 22.312 -25.406 1 59.94 8 ASP B CA 1
ATOM 3323 C C . ASP B 1 8 ? 14.836 20.828 -25.578 1 59.94 8 ASP B C 1
ATOM 3325 O O . ASP B 1 8 ? 15.117 20.25 -26.641 1 59.94 8 ASP B O 1
ATOM 3329 N N . GLY B 1 9 ? 14.188 20.188 -24.547 1 61.62 9 GLY B N 1
ATOM 3330 C CA . GLY B 1 9 ? 13.945 18.766 -24.656 1 61.62 9 GLY B CA 1
ATOM 3331 C C . GLY B 1 9 ? 12.562 18.438 -25.203 1 61.62 9 GLY B C 1
ATOM 3332 O O . GLY B 1 9 ? 11.805 19.344 -25.547 1 61.62 9 GLY B O 1
ATOM 3333 N N . PRO B 1 10 ? 12.422 17.203 -25.625 1 69.69 10 PRO B N 1
ATOM 3334 C CA . PRO B 1 10 ? 11.102 16.781 -26.078 1 69.69 10 PRO B CA 1
ATOM 3335 C C . PRO B 1 10 ? 9.977 17.219 -25.156 1 69.69 10 PRO B C 1
ATOM 3337 O O . PRO B 1 10 ? 10.203 17.406 -23.953 1 69.69 10 PRO B O 1
ATOM 3340 N N . SER B 1 11 ? 8.891 17.516 -25.812 1 78.06 11 SER B N 1
ATOM 3341 C CA . SER B 1 11 ? 7.727 17.891 -25.016 1 78.06 11 SER B CA 1
ATOM 3342 C C . SER B 1 11 ? 7.289 16.75 -24.094 1 78.06 11 SER B C 1
ATOM 3344 O O . SER B 1 11 ? 7.594 15.586 -24.375 1 78.06 11 SER B O 1
ATOM 3346 N N . LEU B 1 12 ? 6.727 17.031 -23.031 1 79.38 12 LEU B N 1
ATOM 3347 C CA . LEU B 1 12 ? 6.191 16.047 -22.094 1 79.38 12 LEU B CA 1
ATOM 3348 C C . LEU B 1 12 ? 5.293 15.055 -22.812 1 79.38 12 LEU B C 1
ATOM 3350 O O . LEU B 1 12 ? 5.379 13.844 -22.578 1 79.38 12 LEU B O 1
ATOM 3354 N N . ASP B 1 13 ? 4.594 15.555 -23.781 1 78.62 13 ASP B N 1
ATOM 3355 C CA . ASP B 1 13 ? 3.654 14.719 -24.516 1 78.62 13 ASP B CA 1
ATOM 3356 C C . ASP B 1 13 ? 4.391 13.734 -25.422 1 78.62 13 ASP B C 1
ATOM 3358 O O . ASP B 1 13 ? 3.959 12.586 -25.578 1 78.62 13 ASP B O 1
ATOM 3362 N N . SER B 1 14 ? 5.453 14.234 -25.953 1 80.81 14 SER B N 1
ATOM 3363 C CA . SER B 1 14 ? 6.227 13.359 -26.844 1 80.81 14 SER B CA 1
ATOM 3364 C C . SER B 1 14 ? 6.859 12.211 -26.062 1 80.81 14 SER B C 1
ATOM 3366 O O . SER B 1 14 ? 6.922 11.086 -26.547 1 80.81 14 SER B O 1
ATOM 3368 N N . ILE B 1 15 ? 7.305 12.5 -24.938 1 83.44 15 ILE B N 1
ATOM 3369 C CA . ILE B 1 15 ? 7.895 11.477 -24.094 1 83.44 15 ILE B CA 1
ATOM 3370 C C . ILE B 1 15 ? 6.84 10.43 -23.734 1 83.44 15 ILE B C 1
ATOM 3372 O O . ILE B 1 15 ? 7.105 9.227 -23.812 1 83.44 15 ILE B O 1
ATOM 3376 N N . LEU B 1 16 ? 5.633 10.875 -23.438 1 82.88 16 LEU B N 1
ATOM 3377 C CA . LEU B 1 16 ? 4.551 9.969 -23.062 1 82.88 16 LEU B CA 1
ATOM 3378 C C . LEU B 1 16 ? 4.109 9.125 -24.25 1 82.88 16 LEU B C 1
ATOM 3380 O O . LEU B 1 16 ? 3.834 7.93 -24.094 1 82.88 16 LEU B O 1
ATOM 3384 N N . VAL B 1 17 ? 4.047 9.75 -25.391 1 79.94 17 VAL B N 1
ATOM 3385 C CA . VAL B 1 17 ? 3.625 9.039 -26.594 1 79.94 17 VAL B CA 1
ATOM 3386 C C . VAL B 1 17 ? 4.629 7.938 -26.922 1 79.94 17 VAL B C 1
ATOM 3388 O O . VAL B 1 17 ? 4.246 6.82 -27.266 1 79.94 17 VAL B O 1
ATOM 3391 N N . ASN B 1 18 ? 5.906 8.273 -26.797 1 85.75 18 ASN B N 1
ATOM 3392 C CA . ASN B 1 18 ? 6.941 7.277 -27.062 1 85.75 18 ASN B CA 1
ATOM 3393 C C . ASN B 1 18 ? 6.867 6.121 -26.062 1 85.75 18 ASN B C 1
ATOM 3395 O O . ASN B 1 18 ? 7.07 4.965 -26.438 1 85.75 18 ASN B O 1
ATOM 3399 N N . TYR B 1 19 ? 6.629 6.473 -24.922 1 87.69 19 TYR B N 1
ATOM 3400 C CA . TYR B 1 19 ? 6.477 5.449 -23.891 1 87.69 19 TYR B CA 1
ATOM 3401 C C . TYR B 1 19 ? 5.277 4.559 -24.188 1 87.69 19 TYR B C 1
ATOM 3403 O O . TYR B 1 19 ? 5.371 3.33 -24.094 1 87.69 19 TYR B O 1
ATOM 3411 N N . LEU B 1 20 ? 4.133 5.109 -24.547 1 83.81 20 LEU B N 1
ATOM 3412 C CA . LEU B 1 20 ? 2.932 4.352 -24.875 1 83.81 20 LEU B CA 1
ATOM 3413 C C . LEU B 1 20 ? 3.18 3.43 -26.062 1 83.81 20 LEU B C 1
ATOM 3415 O O . LEU B 1 20 ? 2.682 2.303 -26.094 1 83.81 20 LEU B O 1
ATOM 3419 N N . ASP B 1 21 ? 3.934 3.92 -26.953 1 83.62 21 ASP B N 1
ATOM 3420 C CA . ASP B 1 21 ? 4.273 3.121 -28.141 1 83.62 21 ASP B CA 1
ATOM 3421 C C . ASP B 1 21 ? 5.102 1.897 -27.75 1 83.62 21 ASP B C 1
ATOM 3423 O O . ASP B 1 21 ? 4.898 0.808 -28.281 1 83.62 21 ASP B O 1
ATOM 3427 N N . THR B 1 22 ? 5.973 2.105 -26.859 1 84.31 22 THR B N 1
ATOM 3428 C CA . THR B 1 22 ? 6.797 1.002 -26.375 1 84.31 22 THR B CA 1
ATOM 3429 C C . THR B 1 22 ? 5.938 -0.055 -25.688 1 84.31 22 THR B C 1
ATOM 3431 O O . THR B 1 22 ? 6.148 -1.255 -25.875 1 84.31 22 THR B O 1
ATOM 3434 N N . LEU B 1 23 ? 5 0.348 -24.922 1 84.06 23 LEU B N 1
ATOM 3435 C CA . LEU B 1 23 ? 4.098 -0.578 -24.25 1 84.06 23 LEU B CA 1
ATOM 3436 C C . LEU B 1 23 ? 3.262 -1.359 -25.25 1 84.06 23 LEU B C 1
ATOM 3438 O O . LEU B 1 23 ? 3.072 -2.568 -25.094 1 84.06 23 LEU B O 1
ATOM 3442 N N . THR B 1 24 ? 2.816 -0.686 -26.25 1 81.38 24 THR B N 1
ATOM 3443 C CA . THR B 1 24 ? 1.943 -1.283 -27.25 1 81.38 24 THR B CA 1
ATOM 3444 C C . THR B 1 24 ? 2.664 -2.398 -28 1 81.38 24 THR B C 1
ATOM 3446 O O . THR B 1 24 ? 2.057 -3.412 -28.344 1 81.38 24 THR B O 1
ATOM 3449 N N . GLN B 1 25 ? 3.895 -2.252 -28.156 1 79.81 25 GLN B N 1
ATOM 3450 C CA . GLN B 1 25 ? 4.688 -3.225 -28.906 1 79.81 25 GLN B CA 1
ATOM 3451 C C . GLN B 1 25 ? 4.926 -4.488 -28.078 1 79.81 25 GLN B C 1
ATOM 3453 O O . GLN B 1 25 ? 5.207 -5.555 -28.625 1 79.81 25 GLN B O 1
ATOM 3458 N N . ARG B 1 26 ? 4.672 -4.371 -26.844 1 79.44 26 ARG B N 1
ATOM 3459 C CA . ARG B 1 26 ? 5.082 -5.469 -25.969 1 79.44 26 ARG B CA 1
ATOM 3460 C C . ARG B 1 26 ? 3.871 -6.176 -25.375 1 79.44 26 ARG B C 1
ATOM 3462 O O . ARG B 1 26 ? 3.992 -7.277 -24.844 1 79.44 26 ARG B O 1
ATOM 3469 N N . VAL B 1 27 ? 2.74 -5.688 -25.531 1 75.38 27 VAL B N 1
ATOM 3470 C CA . VAL B 1 27 ? 1.552 -6.117 -24.797 1 75.38 27 VAL B CA 1
ATOM 3471 C C . VAL B 1 27 ? 1.152 -7.523 -25.234 1 75.38 27 VAL B C 1
ATOM 3473 O O . VAL B 1 27 ? 0.566 -8.281 -24.469 1 75.38 27 VAL B O 1
ATOM 3476 N N . ASN B 1 28 ? 1.603 -7.93 -26.328 1 73.81 28 ASN B N 1
ATOM 3477 C CA . ASN B 1 28 ? 1.166 -9.219 -26.844 1 73.81 28 ASN B CA 1
ATOM 3478 C C . ASN B 1 28 ? 2.148 -10.328 -26.484 1 73.81 28 ASN B C 1
ATOM 3480 O O . ASN B 1 28 ? 1.912 -11.5 -26.797 1 73.81 28 ASN B O 1
ATOM 3484 N N . PHE B 1 29 ? 3.199 -9.992 -25.781 1 78.5 29 PHE B N 1
ATOM 3485 C CA . PHE B 1 29 ? 4.246 -10.969 -25.5 1 78.5 29 PHE B CA 1
ATOM 3486 C C . PHE B 1 29 ? 4.469 -11.102 -24 1 78.5 29 PHE B C 1
ATOM 3488 O O . PHE B 1 29 ? 5.594 -10.953 -23.516 1 78.5 29 PHE B O 1
ATOM 3495 N N . HIS B 1 30 ? 3.375 -11.336 -23.25 1 80.69 30 HIS B N 1
ATOM 3496 C CA . HIS B 1 30 ? 3.527 -11.414 -21.812 1 80.69 30 HIS B CA 1
ATOM 3497 C C . HIS B 1 30 ? 3.006 -12.742 -21.266 1 80.69 30 HIS B C 1
ATOM 3499 O O . HIS B 1 30 ? 1.968 -12.781 -20.594 1 80.69 30 HIS B O 1
ATOM 3505 N N . LEU B 1 31 ? 3.818 -13.766 -21.312 1 86.69 31 LEU B N 1
ATOM 3506 C CA . LEU B 1 31 ? 3.332 -15.078 -20.906 1 86.69 31 LEU B CA 1
ATOM 3507 C C . LEU B 1 31 ? 3.852 -15.445 -19.531 1 86.69 31 LEU B C 1
ATOM 3509 O O . LEU B 1 31 ? 3.357 -16.391 -18.906 1 86.69 31 LEU B O 1
ATOM 3513 N N . GLY B 1 32 ? 4.828 -14.672 -19.031 1 84.5 32 GLY B N 1
ATOM 3514 C CA . GLY B 1 32 ? 5.52 -15.117 -17.844 1 84.5 32 GLY B CA 1
ATOM 3515 C C . GLY B 1 32 ? 5 -14.469 -16.578 1 84.5 32 GLY B C 1
ATOM 3516 O O . GLY B 1 32 ? 5.441 -14.797 -15.469 1 84.5 32 GLY B O 1
ATOM 3517 N N . TYR B 1 33 ? 4.066 -13.594 -16.641 1 81.12 33 TYR B N 1
ATOM 3518 C CA . TYR B 1 33 ? 3.596 -12.859 -15.469 1 81.12 33 TYR B CA 1
ATOM 3519 C C . TYR B 1 33 ? 2.072 -12.797 -15.445 1 81.12 33 TYR B C 1
ATOM 3521 O O . TYR B 1 33 ? 1.426 -12.797 -16.5 1 81.12 33 TYR B O 1
ATOM 3529 N N . PRO B 1 34 ? 1.566 -12.766 -14.258 1 79.12 34 PRO B N 1
ATOM 3530 C CA . PRO B 1 34 ? 0.108 -12.828 -14.133 1 79.12 34 PRO B CA 1
ATOM 3531 C C . PRO B 1 34 ? -0.563 -11.484 -14.383 1 79.12 34 PRO B C 1
ATOM 3533 O O . PRO B 1 34 ? -0.995 -10.82 -13.438 1 79.12 34 PRO B O 1
ATOM 3536 N N . VAL B 1 35 ? -0.616 -11.109 -15.625 1 75.75 35 VAL B N 1
ATOM 3537 C CA . VAL B 1 35 ? -1.252 -9.859 -16.016 1 75.75 35 VAL B CA 1
ATOM 3538 C C . VAL B 1 35 ? -2.424 -10.141 -16.953 1 75.75 35 VAL B C 1
ATOM 3540 O O . VAL B 1 35 ? -2.318 -10.977 -17.859 1 75.75 35 VAL B O 1
ATOM 3543 N N . ASN B 1 36 ? -3.545 -9.516 -16.531 1 72.5 36 ASN B N 1
ATOM 3544 C CA . ASN B 1 36 ? -4.723 -9.578 -17.391 1 72.5 36 ASN B CA 1
ATOM 3545 C C . ASN B 1 36 ? -5.008 -8.227 -18.047 1 72.5 36 ASN B C 1
ATOM 3547 O O . ASN B 1 36 ? -5.43 -7.285 -17.375 1 72.5 36 ASN B O 1
ATOM 3551 N N . ILE B 1 37 ? -4.758 -8.18 -19.328 1 64.56 37 ILE B N 1
ATOM 3552 C CA . ILE B 1 37 ? -4.855 -6.902 -20.031 1 64.56 37 ILE B CA 1
ATOM 3553 C C . ILE B 1 37 ? -6.199 -6.809 -20.766 1 64.56 37 ILE B C 1
ATOM 3555 O O . ILE B 1 37 ? -6.449 -5.852 -21.5 1 64.56 37 ILE B O 1
ATOM 3559 N N . CYS B 1 38 ? -7.039 -7.652 -20.531 1 59.09 38 CYS B N 1
ATOM 3560 C CA . CYS B 1 38 ? -8.328 -7.645 -21.219 1 59.09 38 CYS B CA 1
ATOM 3561 C C . CYS B 1 38 ? -9.297 -6.684 -20.547 1 59.09 38 CYS B C 1
ATOM 3563 O O . CYS B 1 38 ? -10.188 -7.109 -19.797 1 59.09 38 CYS B O 1
ATOM 3565 N N . TYR B 1 39 ? -8.898 -5.41 -20.5 1 63.53 39 TYR B N 1
ATOM 3566 C CA . TYR B 1 39 ? -9.867 -4.492 -19.922 1 63.53 39 TYR B CA 1
ATOM 3567 C C . TYR B 1 39 ? -10.344 -3.475 -20.953 1 63.53 39 TYR B C 1
ATOM 3569 O O . TYR B 1 39 ? -9.719 -2.424 -21.125 1 63.53 39 TYR B O 1
ATOM 3577 N N . ASP B 1 40 ? -11.328 -3.832 -21.688 1 62.06 40 ASP B N 1
ATOM 3578 C CA . ASP B 1 40 ? -11.875 -3.035 -22.781 1 62.06 40 ASP B CA 1
ATOM 3579 C C . ASP B 1 40 ? -12.656 -1.838 -22.25 1 62.06 40 ASP B C 1
ATOM 3581 O O . ASP B 1 40 ? -13.117 -0.991 -23.016 1 62.06 40 ASP B O 1
ATOM 3585 N N . HIS B 1 41 ? -12.711 -1.736 -20.984 1 67.12 41 HIS B N 1
ATOM 3586 C CA . HIS B 1 41 ? -13.617 -0.702 -20.484 1 67.12 41 HIS B CA 1
ATOM 3587 C C . HIS B 1 41 ? -12.844 0.45 -19.859 1 67.12 41 HIS B C 1
ATOM 3589 O O . HIS B 1 41 ? -13.422 1.284 -19.156 1 67.12 41 HIS B O 1
ATOM 3595 N N . TYR B 1 42 ? -11.602 0.492 -20.156 1 70.12 42 TYR B N 1
ATOM 3596 C CA . TYR B 1 42 ? -10.766 1.515 -19.547 1 70.12 42 TYR B CA 1
ATOM 3597 C C . TYR B 1 42 ? -11.188 2.908 -20 1 70.12 42 TYR B C 1
ATOM 3599 O O . TYR B 1 42 ? -11.102 3.867 -19.219 1 70.12 42 TYR B O 1
ATOM 3607 N N . ALA B 1 43 ? -11.641 3 -21.125 1 69 43 ALA B N 1
ATOM 3608 C CA . ALA B 1 43 ? -11.992 4.309 -21.672 1 69 43 ALA B CA 1
ATOM 3609 C C . ALA B 1 43 ? -13.133 4.945 -20.891 1 69 43 ALA B C 1
ATOM 3611 O O . ALA B 1 43 ? -13.125 6.156 -20.641 1 69 43 ALA B O 1
ATOM 3612 N N . ASN B 1 44 ? -14.062 4.168 -20.469 1 74.38 44 ASN B N 1
ATOM 3613 C CA . ASN B 1 44 ? -15.195 4.668 -19.703 1 74.38 44 ASN B CA 1
ATOM 3614 C C . ASN B 1 44 ? -14.766 5.137 -18.312 1 74.38 44 ASN B C 1
ATOM 3616 O O . ASN B 1 44 ? -15.406 6.008 -17.719 1 74.38 44 ASN B O 1
ATOM 3620 N N . LEU B 1 45 ? -13.68 4.594 -17.891 1 81.81 45 LEU B N 1
ATOM 3621 C CA . LEU B 1 45 ? -13.266 4.867 -16.516 1 81.81 45 LEU B CA 1
ATOM 3622 C C . LEU B 1 45 ? -12.203 5.961 -16.469 1 81.81 45 LEU B C 1
ATOM 3624 O O . LEU B 1 45 ? -11.844 6.441 -15.398 1 81.81 45 LEU B O 1
ATOM 3628 N N . ALA B 1 46 ? -11.773 6.379 -17.656 1 83.81 46 ALA B N 1
ATOM 3629 C CA . ALA B 1 46 ? -10.719 7.383 -17.766 1 83.81 46 ALA B CA 1
ATOM 3630 C C . ALA B 1 46 ? -11.141 8.703 -17.125 1 83.81 46 ALA B C 1
ATOM 3632 O O . ALA B 1 46 ? -10.312 9.43 -16.594 1 83.81 46 ALA B O 1
ATOM 3633 N N . ARG B 1 47 ? -12.422 8.992 -17.125 1 82.06 47 ARG B N 1
ATOM 3634 C CA . ARG B 1 47 ? -12.938 10.258 -16.594 1 82.06 47 ARG B CA 1
ATOM 3635 C C . ARG B 1 47 ? -12.75 10.344 -15.086 1 82.06 47 ARG B C 1
ATOM 3637 O O . ARG B 1 47 ? -12.75 11.438 -14.523 1 82.06 47 ARG B O 1
ATOM 3644 N N . LEU B 1 48 ? -12.602 9.211 -14.477 1 85.69 48 LEU B N 1
ATOM 3645 C CA . LEU B 1 48 ? -12.406 9.188 -13.031 1 85.69 48 LEU B CA 1
ATOM 3646 C C . LEU B 1 48 ? -11.094 9.852 -12.641 1 85.69 48 LEU B C 1
ATOM 3648 O O . LEU B 1 48 ? -10.93 10.305 -11.508 1 85.69 48 LEU B O 1
ATOM 3652 N N . LEU B 1 49 ? -10.18 9.969 -13.594 1 87 49 LEU B N 1
ATOM 3653 C CA . LEU B 1 49 ? -8.852 10.492 -13.32 1 87 49 LEU B CA 1
ATOM 3654 C C . LEU B 1 49 ? -8.898 12 -13.07 1 87 49 LEU B C 1
ATOM 3656 O O . LEU B 1 49 ? -7.93 12.586 -12.594 1 87 49 LEU B O 1
ATOM 3660 N N . GLN B 1 50 ? -10.023 12.633 -13.289 1 82.06 50 GLN B N 1
ATOM 3661 C CA . GLN B 1 50 ? -10.18 14.07 -13.062 1 82.06 50 GLN B CA 1
ATOM 3662 C C . GLN B 1 50 ? -10.383 14.367 -11.578 1 82.06 50 GLN B C 1
ATOM 3664 O O . GLN B 1 50 ? -10.258 15.516 -11.148 1 82.06 50 GLN B O 1
ATOM 3669 N N . PHE B 1 51 ? -10.641 13.32 -10.852 1 83.69 51 PHE B N 1
ATOM 3670 C CA . PHE B 1 51 ? -10.945 13.5 -9.43 1 83.69 51 PHE B CA 1
ATOM 3671 C C . PHE B 1 51 ? -9.898 12.805 -8.562 1 83.69 51 PHE B C 1
ATOM 3673 O O . PHE B 1 51 ? -9.227 11.875 -9.016 1 83.69 51 PHE B O 1
ATOM 3680 N N . HIS B 1 52 ? -9.734 13.359 -7.395 1 86.94 52 HIS B N 1
ATOM 3681 C CA . HIS B 1 52 ? -8.977 12.664 -6.363 1 86.94 52 HIS B CA 1
ATOM 3682 C C . HIS B 1 52 ? -9.875 11.734 -5.551 1 86.94 52 HIS B C 1
ATOM 3684 O O . HIS B 1 52 ? -10.773 12.188 -4.848 1 86.94 52 HIS B O 1
ATOM 3690 N N . LEU B 1 53 ? -9.711 10.5 -5.73 1 89.5 53 LEU B N 1
ATOM 3691 C CA . LEU B 1 53 ? -10.516 9.531 -5 1 89.5 53 LEU B CA 1
ATOM 3692 C C . LEU B 1 53 ? -9.664 8.789 -3.971 1 89.5 53 LEU B C 1
ATOM 3694 O O . LEU B 1 53 ? -8.688 8.125 -4.328 1 89.5 53 LEU B O 1
ATOM 3698 N N . ASN B 1 54 ? -10.008 8.898 -2.742 1 90.81 54 ASN B N 1
ATOM 3699 C CA . ASN B 1 54 ? -9.297 8.312 -1.612 1 90.81 54 ASN B CA 1
ATOM 3700 C C . ASN B 1 54 ? -10.25 7.598 -0.661 1 90.81 54 ASN B C 1
ATOM 3702 O O . ASN B 1 54 ? -11.109 8.227 -0.051 1 90.81 54 ASN B O 1
ATOM 3706 N N . ASN B 1 55 ? -10.195 6.305 -0.572 1 91.19 55 ASN B N 1
ATOM 3707 C CA . ASN B 1 55 ? -10.938 5.531 0.411 1 91.19 55 ASN B CA 1
ATOM 3708 C C . ASN B 1 55 ? -10.172 5.387 1.719 1 91.19 55 ASN B C 1
ATOM 3710 O O . ASN B 1 55 ? -9.57 4.34 1.978 1 91.19 55 ASN B O 1
ATOM 3714 N N . CYS B 1 56 ? -10.305 6.254 2.529 1 85.81 56 CYS B N 1
ATOM 3715 C CA . CYS B 1 56 ? -9.508 6.293 3.75 1 85.81 56 CYS B CA 1
ATOM 3716 C C . CYS B 1 56 ? -10.102 5.383 4.82 1 85.81 56 CYS B C 1
ATOM 3718 O O . CYS B 1 56 ? -11.312 5.402 5.051 1 85.81 56 CYS B O 1
ATOM 3720 N N . GLY B 1 57 ? -9.336 4.543 5.434 1 82.94 57 GLY B N 1
ATOM 3721 C CA . GLY B 1 57 ? -9.68 3.795 6.629 1 82.94 57 GLY B CA 1
ATOM 3722 C C . GLY B 1 57 ? -10.68 2.68 6.367 1 82.94 57 GLY B C 1
ATOM 3723 O O . GLY B 1 57 ? -10.547 1.94 5.391 1 82.94 57 GLY B O 1
ATOM 3724 N N . ASP B 1 58 ? -11.648 2.555 7.301 1 87.25 58 ASP B N 1
ATOM 3725 C CA . ASP B 1 58 ? -12.625 1.471 7.348 1 87.25 58 ASP B CA 1
ATOM 3726 C C . ASP B 1 58 ? -13.727 1.679 6.316 1 87.25 58 ASP B C 1
ATOM 3728 O O . ASP B 1 58 ? -14.5 2.641 6.406 1 87.25 58 ASP B O 1
ATOM 3732 N N . PRO B 1 59 ? -13.836 0.733 5.391 1 90.25 59 PRO B N 1
ATOM 3733 C CA . PRO B 1 59 ? -14.883 0.883 4.375 1 90.25 59 PRO B CA 1
ATOM 3734 C C . PRO B 1 59 ? -16.297 0.85 4.961 1 90.25 59 PRO B C 1
ATOM 3736 O O . PRO B 1 59 ? -17.234 1.323 4.332 1 90.25 59 PRO B O 1
ATOM 3739 N N . PHE B 1 60 ? -16.453 0.336 6.148 1 89.75 60 PHE B N 1
ATOM 3740 C CA . PHE B 1 60 ? -17.766 0.148 6.75 1 89.75 60 PHE B CA 1
ATOM 3741 C C . PHE B 1 60 ? -18.188 1.389 7.527 1 89.75 60 PHE B C 1
ATOM 3743 O O . PHE B 1 60 ? -19.312 1.462 8.031 1 89.75 60 PHE B O 1
ATOM 3750 N N . MET B 1 61 ? -17.344 2.363 7.562 1 83.19 61 MET B N 1
ATOM 3751 C CA . MET B 1 61 ? -17.641 3.611 8.258 1 83.19 61 MET B CA 1
ATOM 3752 C C . MET B 1 61 ? -17.781 4.766 7.27 1 83.19 61 MET B C 1
ATOM 3754 O O . MET B 1 61 ? -17.094 4.801 6.25 1 83.19 61 MET B O 1
ATOM 3758 N N . LYS B 1 62 ? -18.641 5.637 7.598 1 74.75 62 LYS B N 1
ATOM 3759 C CA . LYS B 1 62 ? -18.859 6.785 6.723 1 74.75 62 LYS B CA 1
ATOM 3760 C C . LYS B 1 62 ? -17.703 7.777 6.82 1 74.75 62 LYS B C 1
ATOM 3762 O O . LYS B 1 62 ? -17.109 7.949 7.891 1 74.75 62 LYS B O 1
ATOM 3767 N N . ASN B 1 63 ? -17.406 8.297 5.625 1 66.62 63 ASN B N 1
ATOM 3768 C CA . ASN B 1 63 ? -16.391 9.336 5.578 1 66.62 63 ASN B CA 1
ATOM 3769 C C . ASN B 1 63 ? -17 10.727 5.66 1 66.62 63 ASN B C 1
ATOM 3771 O O . ASN B 1 63 ? -18.156 10.922 5.305 1 66.62 63 ASN B O 1
ATOM 3775 N N . THR B 1 64 ? -16.203 11.539 6.176 1 62.53 64 THR B N 1
ATOM 3776 C CA . THR B 1 64 ? -16.641 12.93 6.199 1 62.53 64 THR B CA 1
ATOM 3777 C C . THR B 1 64 ? -16.375 13.602 4.855 1 62.53 64 THR B C 1
ATOM 3779 O O . THR B 1 64 ? -16.938 14.656 4.559 1 62.53 64 THR B O 1
ATOM 3782 N N . VAL B 1 65 ? -15.531 12.875 4.098 1 69.69 65 VAL B N 1
ATOM 3783 C CA . VAL B 1 65 ? -15.211 13.461 2.801 1 69.69 65 VAL B CA 1
ATOM 3784 C C . VAL B 1 65 ? -15.977 12.727 1.701 1 69.69 65 VAL B C 1
ATOM 3786 O O . VAL B 1 65 ? -16.156 11.508 1.77 1 69.69 65 VAL B O 1
ATOM 3789 N N . ASP B 1 66 ? -16.359 13.438 0.7 1 74.31 66 ASP B N 1
ATOM 3790 C CA . ASP B 1 66 ? -17.234 12.867 -0.333 1 74.31 66 ASP B CA 1
ATOM 3791 C C . ASP B 1 66 ? -16.406 12.305 -1.484 1 74.31 66 ASP B C 1
ATOM 3793 O O . ASP B 1 66 ? -16.938 11.609 -2.355 1 74.31 66 ASP B O 1
ATOM 3797 N N . PHE B 1 67 ? -15.172 12.492 -1.479 1 83.69 67 PHE B N 1
ATOM 3798 C CA . PHE B 1 67 ? -14.352 12.039 -2.592 1 83.69 67 PHE B CA 1
ATOM 3799 C C . PHE B 1 67 ? -13.797 10.641 -2.326 1 83.69 67 PHE B C 1
ATOM 3801 O O . PHE B 1 67 ? -12.594 10.461 -2.176 1 83.69 67 PHE B O 1
ATOM 3808 N N . HIS B 1 68 ? -14.711 9.75 -2.289 1 87.5 68 HIS B N 1
ATOM 3809 C CA . HIS B 1 68 ? -14.359 8.352 -2.062 1 87.5 68 HIS B CA 1
ATOM 3810 C C . HIS B 1 68 ? -15.234 7.422 -2.902 1 87.5 68 HIS B C 1
ATOM 3812 O O . HIS B 1 68 ? -16.188 7.871 -3.551 1 87.5 68 HIS B O 1
ATOM 3818 N N . SER B 1 69 ? -14.914 6.176 -2.934 1 93 69 SER B N 1
ATOM 3819 C CA . SER B 1 69 ? -15.656 5.172 -3.68 1 93 69 SER B CA 1
ATOM 3820 C C . SER B 1 69 ? -16.031 3.986 -2.793 1 93 69 SER B C 1
ATOM 3822 O O . SER B 1 69 ? -16.016 2.84 -3.242 1 93 69 SER B O 1
ATOM 3824 N N . LYS B 1 70 ? -16.344 4.215 -1.566 1 92.44 70 LYS B N 1
ATOM 3825 C CA . LYS B 1 70 ? -16.547 3.156 -0.58 1 92.44 70 LYS B CA 1
ATOM 3826 C C . LYS B 1 70 ? -17.75 2.289 -0.944 1 92.44 70 LYS B C 1
ATOM 3828 O O . LYS B 1 70 ? -17.75 1.089 -0.665 1 92.44 70 LYS B O 1
ATOM 3833 N N . ASP B 1 71 ? -18.766 2.896 -1.598 1 92.06 71 ASP B N 1
ATOM 3834 C CA . ASP B 1 71 ? -19.906 2.092 -2.012 1 92.06 71 ASP B CA 1
ATOM 3835 C C . ASP B 1 71 ? -19.484 1.013 -3.008 1 92.06 71 ASP B C 1
ATOM 3837 O O . ASP B 1 71 ? -19.969 -0.118 -2.947 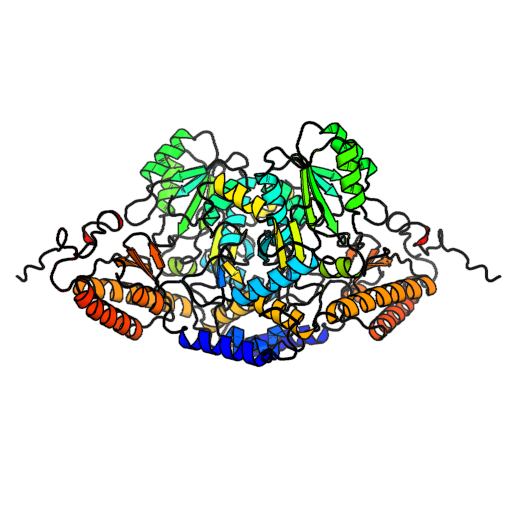1 92.06 71 ASP B O 1
ATOM 3841 N N . PHE B 1 72 ? -18.641 1.395 -3.943 1 93.62 72 PHE B N 1
ATOM 3842 C CA . PHE B 1 72 ? -18.109 0.416 -4.883 1 93.62 72 PHE B CA 1
ATOM 3843 C C . PHE B 1 72 ? -17.25 -0.614 -4.156 1 93.62 72 PHE B C 1
ATOM 3845 O O . PHE B 1 72 ? -17.297 -1.804 -4.48 1 93.62 72 PHE B O 1
ATOM 3852 N N . GLU B 1 73 ? -16.453 -0.095 -3.199 1 95.75 73 GLU B N 1
ATOM 3853 C CA . GLU B 1 73 ? -15.609 -0.975 -2.396 1 95.75 73 GLU B CA 1
ATOM 3854 C C . GLU B 1 73 ? -16.438 -2.021 -1.662 1 95.75 73 GLU B C 1
ATOM 3856 O O . GLU B 1 73 ? -16.125 -3.211 -1.698 1 95.75 73 GLU B O 1
ATOM 3861 N N . MET B 1 74 ? -17.516 -1.609 -1.087 1 95.25 74 MET B N 1
ATOM 3862 C CA . MET B 1 74 ? -18.391 -2.514 -0.35 1 95.25 74 MET B CA 1
ATOM 3863 C C . MET B 1 74 ? -19.031 -3.539 -1.284 1 95.25 74 MET B C 1
ATOM 3865 O O . MET B 1 74 ? -19.188 -4.707 -0.921 1 95.25 74 MET B O 1
ATOM 3869 N N . ALA B 1 75 ? -19.406 -3.098 -2.438 1 94.75 75 ALA B N 1
ATOM 3870 C CA . ALA B 1 75 ? -20.016 -4.008 -3.41 1 94.75 75 ALA B CA 1
ATOM 3871 C C . ALA B 1 75 ? -19.031 -5.102 -3.814 1 94.75 75 ALA B C 1
ATOM 3873 O O . ALA B 1 75 ? -19.406 -6.266 -3.955 1 94.75 75 ALA B O 1
ATOM 3874 N N . VAL B 1 76 ? -17.797 -4.715 -3.992 1 96.06 76 VAL B N 1
ATOM 3875 C CA . VAL B 1 76 ? -16.75 -5.676 -4.34 1 96.06 76 VAL B CA 1
ATOM 3876 C C . VAL B 1 76 ? -16.547 -6.656 -3.188 1 96.06 76 VAL B C 1
ATOM 3878 O O . VAL B 1 76 ? -16.484 -7.867 -3.402 1 96.06 76 VAL B O 1
ATOM 3881 N N . LEU B 1 77 ? -16.484 -6.109 -1.987 1 97.31 77 LEU B N 1
ATOM 3882 C CA . LEU B 1 77 ? -16.281 -6.949 -0.809 1 97.31 77 LEU B CA 1
ATOM 3883 C C . LEU B 1 77 ? -17.438 -7.93 -0.642 1 97.31 77 LEU B C 1
ATOM 3885 O O . LEU B 1 77 ? -17.219 -9.102 -0.332 1 97.31 77 LEU B O 1
ATOM 3889 N N . ASP B 1 78 ? -18.625 -7.477 -0.896 1 96.56 78 ASP B N 1
ATOM 3890 C CA . ASP B 1 78 ? -19.797 -8.328 -0.803 1 96.56 78 ASP B CA 1
ATOM 3891 C C . ASP B 1 78 ? -19.719 -9.484 -1.795 1 96.56 78 ASP B C 1
ATOM 3893 O O . ASP B 1 78 ? -20.094 -10.617 -1.472 1 96.56 78 ASP B O 1
ATOM 3897 N N . TRP B 1 79 ? -19.312 -9.188 -2.932 1 95.06 79 TRP B N 1
ATOM 3898 C CA . TRP B 1 79 ? -19.188 -10.211 -3.965 1 95.06 79 TRP B CA 1
ATOM 3899 C C . TRP B 1 79 ? -18.219 -11.312 -3.525 1 95.06 79 TRP B C 1
ATOM 3901 O O . TRP B 1 79 ? -18.531 -12.5 -3.652 1 95.06 79 TRP B O 1
ATOM 3911 N N . PHE B 1 80 ? -17.125 -10.984 -2.984 1 95.75 80 PHE B N 1
ATOM 3912 C CA . PHE B 1 80 ? -16.125 -11.953 -2.568 1 95.75 80 PHE B CA 1
ATOM 3913 C C . PHE B 1 80 ? -16.562 -12.688 -1.306 1 95.75 80 PHE B C 1
ATOM 3915 O O . PHE B 1 80 ? -16.266 -13.867 -1.123 1 95.75 80 PHE B O 1
ATOM 3922 N N . ALA B 1 81 ? -17.188 -11.922 -0.402 1 96.62 81 ALA B N 1
ATOM 3923 C CA . ALA B 1 81 ? -17.75 -12.57 0.784 1 96.62 81 ALA B CA 1
ATOM 3924 C C . ALA B 1 81 ? -18.688 -13.711 0.397 1 96.62 81 ALA B C 1
ATOM 3926 O O . ALA B 1 81 ? -18.641 -14.789 0.999 1 96.62 81 ALA B O 1
ATOM 3927 N N . GLN B 1 82 ? -19.484 -13.453 -0.582 1 94.69 82 GLN B N 1
ATOM 3928 C CA . GLN B 1 82 ? -20.391 -14.492 -1.077 1 94.69 82 GLN B CA 1
ATOM 3929 C C . GLN B 1 82 ? -19.609 -15.641 -1.708 1 94.69 82 GLN B C 1
ATOM 3931 O O . GLN B 1 82 ? -19.922 -16.812 -1.485 1 94.69 82 GLN B O 1
ATOM 3936 N N . LEU B 1 83 ? -18.656 -15.312 -2.463 1 93.75 83 LEU B N 1
ATOM 3937 C CA . LEU B 1 83 ? -17.812 -16.312 -3.133 1 93.75 83 LEU B CA 1
ATOM 3938 C C . LEU B 1 83 ? -17.188 -17.25 -2.121 1 93.75 83 LEU B C 1
ATOM 3940 O O . LEU B 1 83 ? -17.109 -18.469 -2.363 1 93.75 83 LEU B O 1
ATOM 3944 N N . TRP B 1 84 ? -16.75 -16.719 -0.982 1 96.12 84 TRP B N 1
ATOM 3945 C CA . TRP B 1 84 ? -16.031 -17.5 0.008 1 96.12 84 TRP B CA 1
ATOM 3946 C C . TRP B 1 84 ? -16.938 -17.906 1.163 1 96.12 84 TRP B C 1
ATOM 3948 O O . TRP B 1 84 ? -16.469 -18.391 2.191 1 96.12 84 TRP B O 1
ATOM 3958 N N . GLU B 1 85 ? -18.203 -17.625 1.051 1 96.81 85 GLU B N 1
ATOM 3959 C CA . GLU B 1 85 ? -19.281 -18.156 1.886 1 96.81 85 GLU B CA 1
ATOM 3960 C C . GLU B 1 85 ? -19.203 -17.594 3.303 1 96.81 85 GLU B C 1
ATOM 3962 O O . GLU B 1 85 ? -19.25 -18.359 4.277 1 96.81 85 GLU B O 1
ATOM 3967 N N . ILE B 1 86 ? -19.125 -16.344 3.426 1 97.44 86 ILE B N 1
ATOM 3968 C CA . ILE B 1 86 ? -19.281 -15.68 4.715 1 97.44 86 ILE B CA 1
ATOM 3969 C C . ILE B 1 86 ? -20.422 -14.664 4.645 1 97.44 86 ILE B C 1
ATOM 3971 O O . ILE B 1 86 ? -20.562 -13.953 3.645 1 97.44 86 ILE B O 1
ATOM 3975 N N . GLU B 1 87 ? -21.219 -14.602 5.676 1 97.06 87 GLU B N 1
ATOM 3976 C CA . GLU B 1 87 ? -22.391 -13.742 5.695 1 97.06 87 GLU B CA 1
ATOM 3977 C C . GLU B 1 87 ? -22 -12.273 5.781 1 97.06 87 GLU B C 1
ATOM 3979 O O . GLU B 1 87 ? -20.969 -11.93 6.359 1 97.06 87 GLU B O 1
ATOM 3984 N N . LYS B 1 88 ? -22.859 -11.406 5.289 1 94.75 88 LYS B N 1
ATOM 3985 C CA . LYS B 1 88 ? -22.594 -9.977 5.168 1 94.75 88 LYS B CA 1
ATOM 3986 C C . LYS B 1 88 ? -22.328 -9.344 6.531 1 94.75 88 LYS B C 1
ATOM 3988 O O . LYS B 1 88 ? -21.516 -8.422 6.645 1 94.75 88 LYS B O 1
ATOM 3993 N N . ASP B 1 89 ? -22.922 -9.82 7.555 1 95.5 89 ASP B N 1
ATOM 3994 C CA . ASP B 1 89 ? -22.781 -9.219 8.875 1 95.5 89 ASP B CA 1
ATOM 3995 C C . ASP B 1 89 ? -21.656 -9.875 9.664 1 95.5 89 ASP B C 1
ATOM 3997 O O . ASP B 1 89 ? -21.391 -9.5 10.805 1 95.5 89 ASP B O 1
ATOM 4001 N N . GLN B 1 90 ? -20.953 -10.789 9 1 97.31 90 GLN B N 1
ATOM 4002 C CA . GLN B 1 90 ? -19.953 -11.547 9.727 1 97.31 90 GLN B CA 1
ATOM 4003 C C . GLN B 1 90 ? -18.547 -11.273 9.172 1 97.31 90 GLN B C 1
ATOM 4005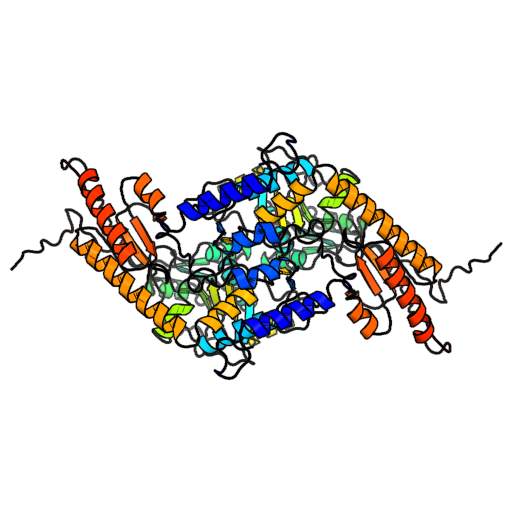 O O . GLN B 1 90 ? -17.547 -11.742 9.727 1 97.31 90 GLN B O 1
ATOM 4010 N N . TYR B 1 91 ? -18.531 -10.516 8.109 1 96.94 91 TYR B N 1
ATOM 4011 C CA . TYR B 1 91 ? -17.203 -10.297 7.543 1 96.94 91 TYR B CA 1
ATOM 4012 C C . TYR B 1 91 ? -16.797 -8.836 7.672 1 96.94 91 TYR B C 1
ATOM 4014 O O . TYR B 1 91 ? -17.641 -7.957 7.867 1 96.94 91 TYR B O 1
ATOM 4022 N N . TRP B 1 92 ? -15.547 -8.656 7.723 1 95.81 92 TRP B N 1
ATOM 4023 C CA . TRP B 1 92 ? -14.883 -7.375 7.508 1 95.81 92 TRP B CA 1
ATOM 4024 C C . TRP B 1 92 ? -13.844 -7.48 6.398 1 95.81 92 TRP B C 1
ATOM 4026 O O . TRP B 1 92 ? -13.453 -8.586 6.004 1 95.81 92 TRP B O 1
ATOM 4036 N N . GLY B 1 93 ? -13.461 -6.402 5.836 1 96.62 93 GLY B N 1
ATOM 4037 C CA . GLY B 1 93 ? -12.453 -6.422 4.793 1 96.62 93 GLY B CA 1
ATOM 4038 C C . GLY B 1 93 ? -12.266 -5.074 4.121 1 96.62 93 GLY B C 1
ATOM 4039 O O . GLY B 1 93 ? -12.875 -4.082 4.527 1 96.62 93 GLY B O 1
ATOM 4040 N N . TYR B 1 94 ? -11.398 -5.02 3.139 1 96.75 94 TYR B N 1
ATOM 4041 C CA . TYR B 1 94 ? -11.188 -3.809 2.355 1 96.75 94 TYR B CA 1
ATOM 4042 C C . TYR B 1 94 ? -10.414 -4.117 1.075 1 96.75 94 TYR B C 1
ATOM 4044 O O . TYR B 1 94 ? -9.867 -5.211 0.923 1 96.75 94 TYR B O 1
ATOM 4052 N N . VAL B 1 95 ? -10.523 -3.227 0.1 1 97.44 95 VAL B N 1
ATOM 4053 C CA . VAL B 1 95 ? -9.711 -3.303 -1.106 1 97.44 95 VAL B CA 1
ATOM 4054 C C . VAL B 1 95 ? -8.305 -2.775 -0.814 1 97.44 95 VAL B C 1
ATOM 4056 O O . VAL B 1 95 ? -8.148 -1.659 -0.313 1 97.44 95 VAL B O 1
ATOM 4059 N N . THR B 1 96 ? -7.32 -3.633 -1.06 1 97.38 96 THR B N 1
ATOM 4060 C CA . THR B 1 96 ? -5.938 -3.318 -0.721 1 97.38 96 THR B CA 1
ATOM 4061 C C . THR B 1 96 ? -5.188 -2.803 -1.945 1 97.38 96 THR B C 1
ATOM 4063 O O . THR B 1 96 ? -5.738 -2.76 -3.047 1 97.38 96 THR B O 1
ATOM 4066 N N . ASN B 1 97 ? -3.936 -2.398 -1.688 1 95.75 97 ASN B N 1
ATOM 4067 C CA . ASN B 1 97 ? -3.068 -1.951 -2.771 1 95.75 97 ASN B CA 1
ATOM 4068 C C . ASN B 1 97 ? -2.389 -3.127 -3.469 1 95.75 97 ASN B C 1
ATOM 4070 O O . ASN B 1 97 ? -1.614 -2.934 -4.406 1 95.75 97 ASN B O 1
ATOM 4074 N N . GLY B 1 98 ? -2.676 -4.332 -3.062 1 95.44 98 GLY B N 1
ATOM 4075 C CA . GLY B 1 98 ? -2.1 -5.531 -3.65 1 95.44 98 GLY B CA 1
ATOM 4076 C C . GLY B 1 98 ? -2.146 -6.73 -2.725 1 95.44 98 GLY B C 1
ATOM 4077 O O . GLY B 1 98 ? -2.523 -6.605 -1.558 1 95.44 98 GLY B O 1
ATOM 4078 N N . GLY B 1 99 ? -1.747 -7.852 -3.277 1 95.25 99 GLY B N 1
ATOM 4079 C CA . GLY B 1 99 ? -1.74 -9.078 -2.492 1 95.25 99 GLY B CA 1
ATOM 4080 C C . GLY B 1 99 ? -0.802 -9.016 -1.302 1 95.25 99 GLY B C 1
ATOM 4081 O O . GLY B 1 99 ? -1.082 -9.602 -0.255 1 95.25 99 GLY B O 1
ATOM 4082 N N . THR B 1 100 ? 0.294 -8.32 -1.434 1 95.69 100 THR B N 1
ATOM 4083 C CA . THR B 1 100 ? 1.244 -8.18 -0.336 1 95.69 100 THR B CA 1
ATOM 4084 C C . THR B 1 100 ? 0.586 -7.508 0.867 1 95.69 100 THR B C 1
ATOM 4086 O O . THR B 1 100 ? 0.746 -7.965 2.002 1 95.69 100 THR B O 1
ATOM 4089 N N . GLU B 1 101 ? -0.116 -6.453 0.589 1 96.75 101 GLU B N 1
ATOM 4090 C CA . GLU B 1 101 ? -0.805 -5.793 1.696 1 96.75 101 GLU B CA 1
ATOM 4091 C C . GLU B 1 101 ? -1.826 -6.727 2.342 1 96.75 101 GLU B C 1
ATOM 4093 O O . GLU B 1 101 ? -2.021 -6.695 3.559 1 96.75 101 GLU B O 1
ATOM 4098 N N . GLY B 1 102 ? -2.51 -7.5 1.544 1 97.56 102 GLY B N 1
ATOM 4099 C CA . GLY B 1 102 ? -3.424 -8.492 2.094 1 97.56 102 GLY B CA 1
ATOM 4100 C C . GLY B 1 102 ? -2.742 -9.492 3.004 1 97.56 102 GLY B C 1
ATOM 4101 O O . GLY B 1 102 ? -3.26 -9.82 4.074 1 97.56 102 GLY B O 1
ATOM 4102 N N . ASN B 1 103 ? -1.591 -10.016 2.559 1 98 103 ASN B N 1
ATOM 4103 C CA . ASN B 1 103 ? -0.822 -10.945 3.379 1 98 103 ASN B CA 1
ATOM 4104 C C . ASN B 1 103 ? -0.361 -10.297 4.68 1 98 103 ASN B C 1
ATOM 4106 O O . ASN B 1 103 ? -0.471 -10.898 5.75 1 98 103 ASN B O 1
ATOM 4110 N N . LEU B 1 104 ? 0.123 -9.062 4.551 1 97.44 104 LEU B N 1
ATOM 4111 C CA . LEU B 1 104 ? 0.556 -8.344 5.746 1 97.44 104 LEU B CA 1
ATOM 4112 C C . LEU B 1 104 ? -0.594 -8.188 6.734 1 97.44 104 LEU B C 1
ATOM 4114 O O . LEU B 1 104 ? -0.425 -8.43 7.93 1 97.44 104 LEU B O 1
ATOM 4118 N N . HIS B 1 105 ? -1.719 -7.812 6.246 1 97.06 105 HIS B N 1
ATOM 4119 C CA . HIS B 1 105 ? -2.877 -7.578 7.102 1 97.06 105 HIS B CA 1
ATOM 4120 C C . HIS B 1 105 ? -3.361 -8.875 7.738 1 97.06 105 HIS B C 1
ATOM 4122 O O . HIS B 1 105 ? -3.621 -8.93 8.945 1 97.06 105 HIS B O 1
ATOM 4128 N N . GLY B 1 106 ? -3.531 -9.93 6.926 1 98.12 106 GLY B N 1
ATOM 4129 C CA . GLY B 1 106 ? -3.996 -11.211 7.434 1 98.12 106 GLY B CA 1
ATOM 4130 C C . GLY B 1 106 ? -3.098 -11.781 8.508 1 98.12 106 GLY B C 1
ATOM 4131 O O . GLY B 1 106 ? -3.574 -12.211 9.562 1 98.12 106 GLY B O 1
ATOM 4132 N N . ILE B 1 107 ? -1.827 -11.766 8.273 1 98.44 107 ILE B N 1
ATOM 4133 C CA . ILE B 1 107 ? -0.871 -12.32 9.227 1 98.44 107 ILE B CA 1
ATOM 4134 C C . ILE B 1 107 ? -0.842 -11.453 10.484 1 98.44 107 ILE B C 1
ATOM 4136 O O . ILE B 1 107 ? -0.724 -11.969 11.602 1 98.44 107 ILE B O 1
ATOM 4140 N N . LEU B 1 108 ? -0.983 -10.133 10.305 1 96.88 108 LEU B N 1
ATOM 4141 C CA . LEU B 1 108 ? -1.016 -9.234 11.453 1 96.88 108 LEU B CA 1
ATOM 4142 C C . LEU B 1 108 ? -2.195 -9.555 12.359 1 96.88 108 LEU B C 1
ATOM 4144 O O . LEU B 1 108 ? -2.061 -9.531 13.586 1 96.88 108 LEU B O 1
ATOM 4148 N N . ILE B 1 109 ? -3.375 -9.797 11.773 1 96.12 109 ILE B N 1
ATOM 4149 C CA . ILE B 1 109 ? -4.547 -10.164 12.562 1 96.12 109 ILE B CA 1
ATOM 4150 C C . ILE B 1 109 ? -4.25 -11.414 13.383 1 96.12 109 ILE B C 1
ATOM 4152 O O . ILE B 1 109 ? -4.527 -11.453 14.586 1 96.12 109 ILE B O 1
ATOM 4156 N N . GLY B 1 110 ? -3.684 -12.453 12.727 1 97.5 110 GLY B N 1
ATOM 4157 C CA . GLY B 1 110 ? -3.307 -13.656 13.445 1 97.5 110 GLY B CA 1
ATOM 4158 C C . GLY B 1 110 ? -2.359 -13.398 14.602 1 97.5 110 GLY B C 1
ATOM 4159 O O . GLY B 1 110 ? -2.557 -13.914 15.703 1 97.5 110 GLY B O 1
ATOM 4160 N N . ARG B 1 111 ? -1.365 -12.555 14.344 1 97 111 ARG B N 1
ATOM 4161 C CA . ARG B 1 111 ? -0.345 -12.227 15.336 1 97 111 ARG B CA 1
ATOM 4162 C C . ARG B 1 111 ? -0.95 -11.477 16.516 1 97 111 ARG B C 1
ATOM 4164 O O . ARG B 1 111 ? -0.538 -11.68 17.656 1 97 111 ARG B O 1
ATOM 4171 N N . GLU B 1 112 ? -1.829 -10.57 16.25 1 94 112 GLU B N 1
ATOM 4172 C CA . GLU B 1 112 ? -2.457 -9.805 17.328 1 94 112 GLU B CA 1
ATOM 4173 C C . GLU B 1 112 ? -3.406 -10.672 18.141 1 94 112 GLU B C 1
ATOM 4175 O O . GLU B 1 112 ? -3.545 -10.484 19.359 1 94 112 GLU B O 1
ATOM 4180 N N . LEU B 1 113 ? -4.082 -11.602 17.516 1 95.12 113 LEU B N 1
ATOM 4181 C CA . LEU B 1 113 ? -4.98 -12.523 18.203 1 95.12 113 LEU B CA 1
ATOM 4182 C C . LEU B 1 113 ? -4.195 -13.539 19.031 1 95.12 113 LEU B C 1
ATOM 4184 O O . LEU B 1 113 ? -4.656 -13.984 20.078 1 95.12 113 LEU B O 1
ATOM 4188 N N . LEU B 1 114 ? -3.062 -13.984 18.469 1 97.25 114 LEU B N 1
ATOM 4189 C CA . LEU B 1 114 ? -2.18 -14.961 19.094 1 97.25 114 LEU B CA 1
ATOM 4190 C C . LEU B 1 114 ? -0.763 -14.414 19.219 1 97.25 114 LEU B C 1
ATOM 4192 O O . LEU B 1 114 ? 0.145 -14.852 18.516 1 97.25 114 LEU B O 1
ATOM 4196 N N . PRO B 1 115 ? -0.515 -13.5 20.172 1 95.5 115 PRO B N 1
ATOM 4197 C CA . PRO B 1 115 ? 0.73 -12.734 20.234 1 95.5 115 PRO B CA 1
ATOM 4198 C C . PRO B 1 115 ? 1.965 -13.617 20.375 1 95.5 115 PRO B C 1
ATOM 4200 O O . PRO B 1 115 ? 3.061 -13.227 19.969 1 95.5 115 PRO B O 1
ATOM 4203 N N . ASP B 1 116 ? 1.833 -14.844 20.891 1 97.31 116 ASP B N 1
ATOM 4204 C CA . ASP B 1 116 ? 2.963 -15.758 21.062 1 97.31 116 ASP B CA 1
ATOM 4205 C C . ASP B 1 116 ? 2.949 -16.859 20 1 97.31 116 ASP B C 1
ATOM 4207 O O . ASP B 1 116 ? 3.654 -17.859 20.125 1 97.31 116 ASP B O 1
ATOM 4211 N N . GLY B 1 117 ? 2.123 -16.672 19 1 98.44 117 GLY B N 1
ATOM 4212 C CA . GLY B 1 117 ? 1.993 -17.688 17.953 1 98.44 117 GLY B CA 1
ATOM 4213 C C . GLY B 1 117 ? 3.209 -17.766 17.047 1 98.44 117 GLY B C 1
ATOM 4214 O O . GLY B 1 117 ? 3.898 -16.766 16.844 1 98.44 117 GLY B O 1
ATOM 4215 N N . ILE B 1 118 ? 3.404 -18.938 16.5 1 98.88 118 ILE B N 1
ATOM 4216 C CA . ILE B 1 118 ? 4.449 -19.188 15.516 1 98.88 118 ILE B CA 1
ATOM 4217 C C . ILE B 1 118 ? 3.842 -19.188 14.117 1 98.88 118 ILE B C 1
ATOM 4219 O O . ILE B 1 118 ? 2.797 -19.797 13.883 1 98.88 118 ILE B O 1
ATOM 4223 N N . LEU B 1 119 ? 4.438 -18.453 13.18 1 98.88 119 LEU B N 1
ATOM 4224 C CA . LEU B 1 119 ? 3.996 -18.484 11.797 1 98.88 119 LEU B CA 1
ATOM 4225 C C . LEU B 1 119 ? 4.562 -19.703 11.07 1 98.88 119 LEU B C 1
ATOM 4227 O O . LEU B 1 119 ? 5.773 -19.938 11.094 1 98.88 119 LEU B O 1
ATOM 4231 N N . TYR B 1 120 ? 3.719 -20.516 10.555 1 98.94 120 TYR B N 1
ATOM 4232 C CA . TYR B 1 120 ? 4.086 -21.625 9.688 1 98.94 120 TYR B CA 1
ATOM 4233 C C . TYR B 1 120 ? 3.779 -21.312 8.227 1 98.94 120 TYR B C 1
ATOM 4235 O O . TYR B 1 120 ? 2.643 -20.984 7.883 1 98.94 120 TYR B O 1
ATOM 4243 N N . ALA B 1 121 ? 4.762 -21.406 7.355 1 98.69 121 ALA B N 1
ATOM 4244 C CA . ALA B 1 121 ? 4.609 -21.125 5.93 1 98.69 121 ALA B CA 1
ATOM 4245 C C . ALA B 1 121 ? 5.531 -22.016 5.098 1 98.69 121 ALA B C 1
ATOM 4247 O O . ALA B 1 121 ? 6.672 -22.281 5.488 1 98.69 121 ALA B O 1
ATOM 4248 N N . SER B 1 122 ? 5.023 -22.484 3.99 1 98.19 122 SER B N 1
ATOM 4249 C CA . SER B 1 122 ? 5.867 -23.281 3.111 1 98.19 122 SER B CA 1
ATOM 4250 C C . SER B 1 122 ? 7.023 -22.469 2.549 1 98.19 122 SER B C 1
ATOM 4252 O O . SER B 1 122 ? 6.914 -21.25 2.398 1 98.19 122 SER B O 1
ATOM 4254 N N . LYS B 1 123 ? 8.102 -23.125 2.213 1 96.31 123 LYS B N 1
ATOM 4255 C CA . LYS B 1 123 ? 9.273 -22.438 1.684 1 96.31 123 LYS B CA 1
ATOM 4256 C C . LYS B 1 123 ? 8.969 -21.797 0.332 1 96.31 123 LYS B C 1
ATOM 4258 O O . LYS B 1 123 ? 9.695 -20.906 -0.115 1 96.31 123 LYS B O 1
ATOM 4263 N N . ASP B 1 124 ? 7.863 -22.25 -0.308 1 95 124 ASP B N 1
ATOM 4264 C CA . ASP B 1 124 ? 7.5 -21.688 -1.61 1 95 124 ASP B CA 1
ATOM 4265 C C . ASP B 1 124 ? 6.441 -20.594 -1.471 1 95 124 ASP B C 1
ATOM 4267 O O . ASP B 1 124 ? 5.871 -20.156 -2.467 1 95 124 ASP B O 1
ATOM 4271 N N . SER B 1 125 ? 6.168 -20.203 -0.179 1 96.06 125 SER B N 1
ATOM 4272 C CA . SER B 1 125 ? 5.262 -19.078 0.038 1 96.06 125 SER B CA 1
ATOM 4273 C C . SER B 1 125 ? 5.82 -17.797 -0.571 1 96.06 125 SER B C 1
ATOM 4275 O O . SER B 1 125 ? 7.031 -17.688 -0.786 1 96.06 125 SER B O 1
ATOM 4277 N N . HIS B 1 126 ? 4.949 -16.938 -0.932 1 94.25 126 HIS B N 1
ATOM 4278 C CA . HIS B 1 126 ? 5.348 -15.641 -1.443 1 94.25 126 HIS B CA 1
ATOM 4279 C C . HIS B 1 126 ? 6.246 -14.914 -0.45 1 94.25 126 HIS B C 1
ATOM 4281 O O . HIS B 1 126 ? 6.047 -15.008 0.763 1 94.25 126 HIS B O 1
ATOM 4287 N N . TYR B 1 127 ? 7.211 -14.188 -0.865 1 91.5 127 TYR B N 1
ATOM 4288 C CA . TYR B 1 127 ? 8.227 -13.555 -0.031 1 91.5 127 TYR B CA 1
ATOM 4289 C C . TYR B 1 127 ? 7.586 -12.609 0.978 1 91.5 127 TYR B C 1
ATOM 4291 O O . TYR B 1 127 ? 8.148 -12.359 2.047 1 91.5 127 TYR B O 1
ATOM 4299 N N . SER B 1 128 ? 6.402 -12.047 0.677 1 94.44 128 SER B N 1
ATOM 4300 C CA . SER B 1 128 ? 5.73 -11.117 1.572 1 94.44 128 SER B CA 1
ATOM 4301 C C . SER B 1 128 ? 5.355 -11.789 2.891 1 94.44 128 SER B C 1
ATOM 4303 O O . SER B 1 128 ? 5.203 -11.117 3.912 1 94.44 128 SER B O 1
ATOM 4305 N N . VAL B 1 129 ? 5.191 -13.078 2.877 1 96.69 129 VAL B N 1
ATOM 4306 C CA . VAL B 1 129 ? 4.867 -13.812 4.094 1 96.69 129 VAL B CA 1
ATOM 4307 C C . VAL B 1 129 ? 6.062 -13.797 5.043 1 96.69 129 VAL B C 1
ATOM 4309 O O . VAL B 1 129 ? 5.906 -13.547 6.242 1 96.69 129 VAL B O 1
ATOM 4312 N N . PHE B 1 130 ? 7.215 -14.031 4.527 1 94.56 130 PHE B N 1
ATOM 4313 C CA . PHE B 1 130 ? 8.438 -14.016 5.328 1 94.56 130 PHE B CA 1
ATOM 4314 C C . PHE B 1 130 ? 8.773 -12.594 5.766 1 94.56 130 PHE B C 1
ATOM 4316 O O . PHE B 1 130 ? 9.273 -12.383 6.871 1 94.56 130 PHE B O 1
ATOM 4323 N N . LYS B 1 131 ? 8.539 -11.672 4.902 1 93.25 131 LYS B N 1
ATOM 4324 C CA . LYS B 1 131 ? 8.68 -10.266 5.258 1 93.25 131 LYS B CA 1
ATOM 4325 C C . LYS B 1 131 ? 7.801 -9.906 6.453 1 93.25 131 LYS B C 1
ATOM 4327 O O . LYS B 1 131 ? 8.234 -9.188 7.355 1 93.25 131 LYS B O 1
ATOM 4332 N N . ALA B 1 132 ? 6.551 -10.336 6.461 1 96.06 132 ALA B N 1
ATOM 4333 C CA . ALA B 1 132 ? 5.637 -10.094 7.57 1 96.06 132 ALA B CA 1
ATOM 4334 C C . ALA B 1 132 ? 6.203 -10.625 8.883 1 96.06 132 ALA B C 1
ATOM 4336 O O . ALA B 1 132 ? 6.148 -9.953 9.914 1 96.06 132 ALA B O 1
ATOM 4337 N N . ALA B 1 133 ? 6.742 -11.836 8.805 1 96.31 133 ALA B N 1
ATOM 4338 C CA . ALA B 1 133 ? 7.32 -12.438 10 1 96.31 133 ALA B CA 1
ATOM 4339 C C . ALA B 1 133 ? 8.438 -11.57 10.57 1 96.31 133 ALA B C 1
ATOM 4341 O O . ALA B 1 133 ? 8.523 -11.367 11.789 1 96.31 133 ALA B O 1
ATOM 4342 N N . ARG B 1 134 ? 9.266 -11.078 9.711 1 93.62 134 ARG B N 1
ATOM 4343 C CA . ARG B 1 134 ? 10.383 -10.234 10.133 1 93.62 134 ARG B CA 1
ATOM 4344 C C . ARG B 1 134 ? 9.883 -8.898 10.672 1 93.62 134 ARG B C 1
ATOM 4346 O O . ARG B 1 134 ? 10.312 -8.453 11.734 1 93.62 134 ARG B O 1
ATOM 4353 N N . MET B 1 135 ? 9.016 -8.305 9.938 1 94.62 135 MET B N 1
ATOM 4354 C CA . MET B 1 135 ? 8.484 -7.004 10.32 1 94.62 135 MET B CA 1
ATOM 4355 C C . MET B 1 135 ? 7.797 -7.07 11.68 1 94.62 135 MET B C 1
ATOM 4357 O O . MET B 1 135 ? 7.945 -6.164 12.5 1 94.62 135 MET B O 1
ATOM 4361 N N . TYR B 1 136 ? 7.051 -8.156 11.922 1 97 136 TYR B N 1
ATOM 4362 C CA . TYR B 1 136 ? 6.195 -8.25 13.102 1 97 136 TYR B CA 1
ATOM 4363 C C . TYR B 1 136 ? 6.91 -8.977 14.234 1 97 136 TYR B C 1
ATOM 4365 O O . TYR B 1 136 ? 6.305 -9.266 15.273 1 97 136 TYR B O 1
ATOM 4373 N N . ARG B 1 137 ? 8.234 -9.344 14.078 1 97.06 137 ARG B N 1
ATOM 4374 C CA . ARG B 1 137 ? 9.039 -10.062 15.055 1 97.06 137 ARG B CA 1
ATOM 4375 C C . ARG B 1 137 ? 8.32 -11.328 15.523 1 97.06 137 ARG B C 1
ATOM 4377 O O . ARG B 1 137 ? 8.156 -11.547 16.719 1 97.06 137 ARG B O 1
ATOM 4384 N N . MET B 1 138 ? 7.977 -12.141 14.547 1 97.94 138 MET B N 1
ATOM 4385 C CA . MET B 1 138 ? 7.336 -13.422 14.812 1 97.94 138 MET B CA 1
ATOM 4386 C C . MET B 1 138 ? 8.344 -14.57 14.695 1 97.94 138 MET B C 1
ATOM 4388 O O . MET B 1 138 ? 9.289 -14.492 13.914 1 97.94 138 MET B O 1
ATOM 4392 N N . ASP B 1 139 ? 8.117 -15.578 15.539 1 98.31 139 ASP B N 1
ATOM 4393 C CA . ASP B 1 139 ? 8.797 -16.844 15.25 1 98.31 139 ASP B CA 1
ATOM 4394 C C . ASP B 1 139 ? 8.258 -17.484 13.977 1 98.31 139 ASP B C 1
ATOM 4396 O O . ASP B 1 139 ? 7.051 -17.438 13.719 1 98.31 139 ASP B O 1
ATOM 4400 N N . LEU B 1 140 ? 9.188 -18.031 13.195 1 98.38 140 LEU B N 1
ATOM 4401 C CA . LEU B 1 140 ? 8.82 -18.562 11.891 1 98.38 140 LEU B CA 1
ATOM 4402 C C . LEU B 1 140 ? 9.32 -20 11.742 1 98.38 140 LEU B C 1
ATOM 4404 O O . LEU B 1 140 ? 10.469 -20.297 12.07 1 98.38 140 LEU B O 1
ATOM 4408 N N . GLU B 1 141 ? 8.445 -20.875 11.414 1 98.75 141 GLU B N 1
ATOM 4409 C CA . GLU B 1 141 ? 8.797 -22.219 10.969 1 98.75 141 GLU B CA 1
ATOM 4410 C C . GLU B 1 141 ? 8.562 -22.391 9.469 1 98.75 141 GLU B C 1
ATOM 4412 O O . GLU B 1 141 ? 7.418 -22.375 9.016 1 98.75 141 GLU B O 1
ATOM 4417 N N . MET B 1 142 ? 9.586 -22.5 8.758 1 98.25 142 MET B N 1
ATOM 4418 C CA . MET B 1 142 ? 9.492 -22.75 7.32 1 98.25 142 MET B CA 1
ATOM 4419 C C . MET B 1 142 ? 9.258 -24.219 7.027 1 98.25 142 MET B C 1
ATOM 4421 O O . MET B 1 142 ? 10.047 -25.078 7.434 1 98.25 142 MET B O 1
ATOM 4425 N N . ILE B 1 143 ? 8.242 -24.531 6.34 1 98.81 143 ILE B N 1
ATOM 4426 C CA . ILE B 1 143 ? 7.855 -25.906 6.051 1 98.81 143 ILE B CA 1
ATOM 4427 C C . ILE B 1 143 ? 8.383 -26.312 4.68 1 98.81 143 ILE B C 1
ATOM 4429 O O . ILE B 1 143 ? 8.297 -25.547 3.719 1 98.81 143 ILE B O 1
ATOM 4433 N N . ASN B 1 144 ? 8.852 -27.5 4.555 1 98.38 144 ASN B N 1
ATOM 4434 C CA . ASN B 1 144 ? 9.297 -28.031 3.27 1 98.38 144 ASN B CA 1
ATOM 4435 C C . ASN B 1 144 ? 8.133 -28.188 2.297 1 98.38 144 ASN B C 1
ATOM 4437 O O . ASN B 1 144 ? 6.973 -28.172 2.701 1 98.38 144 ASN B O 1
ATOM 4441 N N . THR B 1 145 ? 8.508 -28.297 1.036 1 97.88 145 THR B N 1
ATOM 4442 C CA . THR B 1 145 ? 7.516 -28.531 -0.003 1 97.88 145 THR B CA 1
ATOM 4443 C C . THR B 1 145 ? 7.852 -29.781 -0.801 1 97.88 145 THR B C 1
ATOM 4445 O O . THR B 1 145 ? 9.008 -30.219 -0.834 1 97.88 145 THR B O 1
ATOM 4448 N N . SER B 1 146 ? 6.828 -30.406 -1.357 1 96.06 146 SER B N 1
ATOM 4449 C CA . SER B 1 146 ? 7.027 -31.469 -2.324 1 96.06 146 SER B CA 1
ATOM 4450 C C . SER B 1 146 ? 7.551 -30.938 -3.652 1 96.06 146 SER B C 1
ATOM 4452 O O . SER B 1 146 ? 7.625 -29.719 -3.846 1 96.06 146 SER B O 1
ATOM 4454 N N . VAL B 1 147 ? 7.875 -31.797 -4.527 1 94.81 147 VAL B N 1
ATOM 4455 C CA . VAL B 1 147 ? 8.469 -31.422 -5.809 1 94.81 147 VAL B CA 1
ATOM 4456 C C . VAL B 1 147 ? 7.5 -30.547 -6.598 1 94.81 147 VAL B C 1
ATOM 4458 O O . VAL B 1 147 ? 7.922 -29.656 -7.332 1 94.81 147 VAL B O 1
ATOM 4461 N N . ASN B 1 148 ? 6.246 -30.703 -6.387 1 95.25 148 ASN B N 1
ATOM 4462 C CA . ASN B 1 148 ? 5.254 -29.953 -7.145 1 95.25 148 ASN B CA 1
ATOM 4463 C C . ASN B 1 148 ? 5.02 -28.578 -6.535 1 95.25 148 ASN B C 1
ATOM 4465 O O . ASN B 1 148 ? 4.27 -27.766 -7.082 1 95.25 148 ASN B O 1
ATOM 4469 N N . GLY B 1 149 ? 5.613 -28.297 -5.363 1 96.44 149 GLY B N 1
ATOM 4470 C CA . GLY B 1 149 ? 5.52 -26.984 -4.742 1 96.44 149 GLY B CA 1
ATOM 4471 C C . GLY B 1 149 ? 4.527 -26.938 -3.594 1 96.44 149 GLY B C 1
ATOM 4472 O O . GLY B 1 149 ? 4.449 -25.938 -2.875 1 96.44 149 GLY B O 1
ATOM 4473 N N . GLU B 1 150 ? 3.791 -28 -3.361 1 97.25 150 GLU B N 1
ATOM 4474 C CA . GLU B 1 150 ? 2.809 -28.094 -2.285 1 97.25 150 GLU B CA 1
ATOM 4475 C C . GLU B 1 150 ? 3.488 -28.297 -0.935 1 97.25 150 GLU B C 1
ATOM 4477 O O . GLU B 1 150 ? 4.527 -28.969 -0.853 1 97.25 150 GLU B O 1
ATOM 4482 N N . MET B 1 151 ? 2.863 -27.812 0.106 1 98.31 151 MET B N 1
ATOM 4483 C CA . MET B 1 151 ? 3.363 -27.969 1.47 1 98.31 151 MET B CA 1
ATOM 4484 C C . MET B 1 151 ? 3.543 -29.438 1.823 1 98.31 151 MET B C 1
ATOM 4486 O O . MET B 1 151 ? 2.701 -30.266 1.483 1 98.31 151 MET B O 1
ATOM 4490 N N . ASP B 1 152 ? 4.691 -29.766 2.41 1 98.69 152 ASP B N 1
ATOM 4491 C CA . ASP B 1 152 ? 4.891 -31.094 2.973 1 98.69 152 ASP B CA 1
ATOM 4492 C C . ASP B 1 152 ? 4.188 -31.234 4.32 1 98.69 152 ASP B C 1
ATOM 4494 O O . ASP B 1 152 ? 4.723 -30.828 5.352 1 98.69 152 ASP B O 1
ATOM 4498 N N . TYR B 1 153 ? 3.113 -31.938 4.402 1 98.62 153 TYR B N 1
ATOM 4499 C CA . TYR B 1 153 ? 2.26 -32 5.582 1 98.62 153 TYR B CA 1
ATOM 4500 C C . TYR B 1 153 ? 2.906 -32.844 6.684 1 98.62 153 TYR B C 1
ATOM 4502 O O . TYR B 1 153 ? 2.584 -32.656 7.863 1 98.62 153 TYR B O 1
ATOM 4510 N N . SER B 1 154 ? 3.805 -33.75 6.293 1 98.69 154 SER B N 1
ATOM 4511 C CA . SER B 1 154 ? 4.543 -34.5 7.312 1 98.69 154 SER B CA 1
ATOM 4512 C C . SER B 1 154 ? 5.5 -33.594 8.07 1 98.69 154 SER B C 1
ATOM 4514 O O . SER B 1 154 ? 5.664 -33.719 9.289 1 98.69 154 SER B O 1
ATOM 4516 N N . ASP B 1 155 ? 6.098 -32.719 7.309 1 98.81 155 ASP B N 1
ATOM 4517 C CA . ASP B 1 155 ? 6.984 -31.734 7.941 1 98.81 155 ASP B CA 1
ATOM 4518 C C . ASP B 1 155 ? 6.195 -30.766 8.82 1 98.81 155 ASP B C 1
ATOM 4520 O O . ASP B 1 155 ? 6.637 -30.406 9.914 1 98.81 155 ASP B O 1
ATOM 4524 N N . LEU B 1 156 ? 5.043 -30.312 8.352 1 98.88 156 LEU B N 1
ATOM 4525 C CA . LEU B 1 156 ? 4.172 -29.453 9.156 1 98.88 156 LEU B CA 1
ATOM 4526 C C . LEU B 1 156 ? 3.803 -30.141 10.469 1 98.88 156 LEU B C 1
ATOM 4528 O O . LEU B 1 156 ? 3.9 -29.516 11.531 1 98.88 156 LEU B O 1
ATOM 4532 N N . ARG B 1 157 ? 3.416 -31.391 10.367 1 98.75 157 ARG B N 1
ATOM 4533 C CA . ARG B 1 157 ? 3.031 -32.156 11.547 1 98.75 157 ARG B CA 1
ATOM 4534 C C . ARG B 1 157 ? 4.172 -32.219 12.555 1 98.75 157 ARG B C 1
ATOM 4536 O O . ARG B 1 157 ? 3.967 -31.984 13.75 1 98.75 157 ARG B O 1
ATOM 4543 N N . ALA B 1 158 ? 5.336 -32.531 12.109 1 98.81 158 ALA B N 1
ATOM 4544 C CA . ALA B 1 158 ? 6.5 -32.656 12.984 1 98.81 158 ALA B CA 1
ATOM 4545 C C . ALA B 1 158 ? 6.785 -31.344 13.711 1 98.81 158 ALA B C 1
ATOM 4547 O O . ALA B 1 158 ? 7.059 -31.344 14.906 1 98.81 158 ALA B O 1
ATOM 4548 N N . LYS B 1 159 ? 6.695 -30.25 13.023 1 98.75 159 LYS B N 1
ATOM 4549 C CA . LYS B 1 159 ? 7.035 -28.953 13.586 1 98.75 159 LYS B CA 1
ATOM 4550 C C . LYS B 1 159 ? 5.941 -28.469 14.531 1 98.75 159 LYS B C 1
ATOM 4552 O O . LYS B 1 159 ? 6.227 -27.797 15.531 1 98.75 159 LYS B O 1
ATOM 4557 N N . LEU B 1 160 ? 4.707 -28.766 14.195 1 98.75 160 LEU B N 1
ATOM 4558 C CA . LEU B 1 160 ? 3.615 -28.438 15.102 1 98.75 160 LEU B CA 1
ATOM 4559 C C . LEU B 1 160 ? 3.764 -29.188 16.422 1 98.75 160 LEU B C 1
ATOM 4561 O O . LEU B 1 160 ? 3.547 -28.609 17.5 1 98.75 160 LEU B O 1
ATOM 4565 N N . LEU B 1 161 ? 4.137 -30.453 16.344 1 98.5 161 LEU B N 1
ATOM 4566 C CA . LEU B 1 161 ? 4.293 -31.266 17.547 1 98.5 161 LEU B CA 1
ATOM 4567 C C . LEU B 1 161 ? 5.465 -30.781 18.391 1 98.5 161 LEU B C 1
ATOM 4569 O O . LEU B 1 161 ? 5.406 -30.812 19.625 1 98.5 161 LEU B O 1
ATOM 4573 N N . GLN B 1 162 ? 6.5 -30.312 17.766 1 98.31 162 GLN B N 1
ATOM 4574 C CA . GLN B 1 162 ? 7.664 -29.781 18.453 1 98.31 162 GLN B CA 1
ATOM 4575 C C . GLN B 1 162 ? 7.309 -28.5 19.219 1 98.31 162 GLN B C 1
ATOM 4577 O O . GLN B 1 162 ? 7.957 -28.156 20.203 1 98.31 162 GLN B O 1
ATOM 4582 N N . ASN B 1 163 ? 6.242 -27.766 18.719 1 98.19 163 ASN B N 1
ATOM 4583 C CA . ASN B 1 163 ? 5.871 -26.484 19.297 1 98.19 163 ASN B CA 1
ATOM 4584 C C . ASN B 1 163 ? 4.445 -26.5 19.844 1 98.19 163 ASN B C 1
ATOM 4586 O O . ASN B 1 163 ? 3.734 -25.5 19.766 1 98.19 163 ASN B O 1
ATOM 4590 N N . LYS B 1 164 ? 4.02 -27.609 20.328 1 95 164 LYS B N 1
ATOM 4591 C CA . LYS B 1 164 ? 2.619 -27.875 20.641 1 95 164 LYS B CA 1
ATOM 4592 C C . LYS B 1 164 ? 2.125 -26.922 21.75 1 95 164 LYS B C 1
ATOM 4594 O O . LYS B 1 164 ? 0.92 -26.703 21.875 1 95 164 LYS B O 1
ATOM 4599 N N . ASP B 1 165 ? 2.975 -26.297 22.484 1 95.81 165 ASP B N 1
ATOM 4600 C CA . ASP B 1 165 ? 2.6 -25.438 23.609 1 95.81 165 ASP B CA 1
ATOM 4601 C C . ASP B 1 165 ? 2.365 -24 23.141 1 95.81 165 ASP B C 1
ATOM 4603 O O . ASP B 1 165 ? 1.924 -23.156 23.922 1 95.81 165 ASP B O 1
ATOM 4607 N N . LYS B 1 166 ? 2.615 -23.672 21.875 1 98.12 166 LYS B N 1
ATOM 4608 C CA . LYS B 1 166 ? 2.42 -22.344 21.312 1 98.12 166 LYS B CA 1
ATOM 4609 C C . LYS B 1 166 ? 1.32 -22.344 20.25 1 98.12 166 LYS B C 1
ATOM 4611 O O . LYS B 1 166 ? 1.143 -23.328 19.547 1 98.12 166 LYS B O 1
ATOM 4616 N N . PRO B 1 167 ? 0.57 -21.219 20.156 1 98.69 167 PRO B N 1
ATOM 4617 C CA . PRO B 1 167 ? -0.415 -21.141 19.078 1 98.69 167 PRO B CA 1
ATOM 4618 C C . PRO B 1 167 ? 0.225 -21.172 17.688 1 98.69 167 PRO B C 1
ATOM 4620 O O . PRO B 1 167 ? 1.426 -20.922 17.562 1 98.69 167 PRO B O 1
ATOM 4623 N N . ALA B 1 168 ? -0.593 -21.547 16.75 1 98.88 168 ALA B N 1
ATOM 4624 C CA . ALA B 1 168 ? -0.101 -21.688 15.383 1 98.88 168 ALA B CA 1
ATOM 4625 C C . ALA B 1 168 ? -0.806 -20.703 14.445 1 98.88 168 ALA B C 1
ATOM 4627 O O . ALA B 1 168 ? -2.037 -20.625 14.43 1 98.88 168 ALA B O 1
ATOM 4628 N N . ILE B 1 169 ? -0.085 -19.906 13.781 1 98.94 169 ILE B N 1
ATOM 4629 C CA . ILE B 1 169 ? -0.567 -19.109 12.656 1 98.94 169 ILE B CA 1
ATOM 4630 C C . ILE B 1 169 ? -0.087 -19.719 11.344 1 98.94 169 ILE B C 1
ATOM 4632 O O . ILE B 1 169 ? 1.118 -19.797 11.094 1 98.94 169 ILE B O 1
ATOM 4636 N N . ILE B 1 170 ? -0.994 -20.172 10.484 1 98.94 170 ILE B N 1
ATOM 4637 C CA . ILE B 1 170 ? -0.631 -20.922 9.289 1 98.94 170 ILE B CA 1
ATOM 4638 C C . ILE B 1 170 ? -0.954 -20.094 8.047 1 98.94 170 ILE B C 1
ATOM 4640 O O . ILE B 1 170 ? -2.086 -19.625 7.875 1 98.94 170 ILE B O 1
ATOM 4644 N N . ASN B 1 171 ? 0.021 -19.844 7.23 1 98.88 171 ASN B N 1
ATOM 4645 C CA . ASN B 1 171 ? -0.216 -19.328 5.887 1 98.88 171 ASN B CA 1
ATOM 4646 C C . ASN B 1 171 ? -0.436 -20.453 4.883 1 98.88 171 ASN B C 1
ATOM 4648 O O . ASN B 1 171 ? 0.441 -21.297 4.688 1 98.88 171 ASN B O 1
ATOM 4652 N N . VAL B 1 172 ? -1.558 -20.484 4.324 1 98.69 172 VAL B N 1
ATOM 4653 C CA . VAL B 1 172 ? -1.894 -21.453 3.287 1 98.69 172 VAL B CA 1
ATOM 4654 C C . VAL B 1 172 ? -1.729 -20.812 1.91 1 98.69 172 VAL B C 1
ATOM 4656 O O . VAL B 1 172 ? -2.42 -19.844 1.581 1 98.69 172 VAL B O 1
ATOM 4659 N N . THR B 1 173 ? -0.86 -21.359 1.13 1 97.94 173 THR B N 1
ATOM 4660 C CA . THR B 1 173 ? -0.603 -20.797 -0.195 1 97.94 173 THR B CA 1
ATOM 4661 C C . THR B 1 173 ? -1.527 -21.422 -1.233 1 97.94 173 THR B C 1
ATOM 4663 O O . THR B 1 173 ? -1.489 -22.641 -1.453 1 97.94 173 THR B O 1
ATOM 4666 N N . ILE B 1 174 ? -2.312 -20.625 -1.811 1 96.81 174 ILE B N 1
ATOM 4667 C CA . ILE B 1 174 ? -3.221 -21.078 -2.863 1 96.81 174 ILE B CA 1
ATOM 4668 C C . ILE B 1 174 ? -2.719 -20.578 -4.219 1 96.81 174 ILE B C 1
ATOM 4670 O O . ILE B 1 174 ? -3.287 -19.641 -4.797 1 96.81 174 ILE B O 1
ATOM 4674 N N . GLY B 1 175 ? -1.806 -21.328 -4.797 1 95.25 175 GLY B N 1
ATOM 4675 C CA . GLY B 1 175 ? -1.124 -20.922 -6.02 1 95.25 175 GLY B CA 1
ATOM 4676 C C . GLY B 1 175 ? 0.249 -20.328 -5.77 1 95.25 175 GLY B C 1
ATOM 4677 O O . GLY B 1 175 ? 0.403 -19.109 -5.723 1 95.25 175 GLY B O 1
ATOM 4678 N N . THR B 1 176 ? 1.242 -21.219 -5.613 1 94.31 176 THR B N 1
ATOM 4679 C CA . THR B 1 176 ? 2.605 -20.719 -5.48 1 94.31 176 THR B CA 1
ATOM 4680 C C . THR B 1 176 ? 3.02 -19.938 -6.727 1 94.31 176 THR B C 1
ATOM 4682 O O . THR B 1 176 ? 2.535 -20.219 -7.828 1 94.31 176 THR B O 1
ATOM 4685 N N . THR B 1 177 ? 3.887 -19.031 -6.531 1 87.69 177 THR B N 1
ATOM 4686 C CA . THR B 1 177 ? 4.254 -18.062 -7.566 1 87.69 177 THR B CA 1
ATOM 4687 C C . THR B 1 177 ? 4.844 -18.781 -8.781 1 87.69 177 THR B C 1
ATOM 4689 O O . THR B 1 177 ? 4.488 -18.469 -9.922 1 87.69 177 THR B O 1
ATOM 4692 N N . PHE B 1 178 ? 5.676 -19.703 -8.594 1 92.69 178 PHE B N 1
ATOM 4693 C CA . PHE B 1 178 ? 6.422 -20.219 -9.734 1 92.69 178 PHE B CA 1
ATOM 4694 C C . PHE B 1 178 ? 5.754 -21.469 -10.297 1 92.69 178 PHE B C 1
ATOM 4696 O O . PHE B 1 178 ? 5.703 -21.656 -11.516 1 92.69 178 PHE B O 1
ATOM 4703 N N . LYS B 1 179 ? 5.234 -22.344 -9.414 1 95.88 179 LYS B N 1
ATOM 4704 C CA . LYS B 1 179 ? 4.758 -23.641 -9.898 1 95.88 179 LYS B CA 1
ATOM 4705 C C . LYS B 1 179 ? 3.232 -23.719 -9.859 1 95.88 179 LYS B C 1
ATOM 4707 O O . LYS B 1 179 ? 2.637 -24.641 -10.422 1 95.88 179 LYS B O 1
ATOM 4712 N N . GLY B 1 180 ? 2.627 -22.812 -9.188 1 95.62 180 GLY B N 1
ATOM 4713 C CA . GLY B 1 180 ? 1.174 -22.781 -9.133 1 95.62 180 GLY B CA 1
ATOM 4714 C C . GLY B 1 180 ? 0.584 -23.844 -8.219 1 95.62 180 GLY B C 1
ATOM 4715 O O . GLY B 1 180 ? -0.569 -24.234 -8.391 1 95.62 180 GLY B O 1
ATOM 4716 N N . ALA B 1 181 ? 1.363 -24.281 -7.293 1 96.5 181 ALA B N 1
ATOM 4717 C CA . ALA B 1 181 ? 0.893 -25.312 -6.379 1 96.5 181 ALA B CA 1
ATOM 4718 C C . ALA B 1 181 ? -0.111 -24.75 -5.379 1 96.5 181 ALA B C 1
ATOM 4720 O O . ALA B 1 181 ? 0.007 -23.594 -4.953 1 96.5 181 ALA B O 1
ATOM 4721 N N . ILE B 1 182 ? -1.055 -25.547 -4.969 1 96.69 182 ILE B N 1
ATOM 4722 C CA . ILE B 1 182 ? -2.084 -25.172 -4.004 1 96.69 182 ILE B CA 1
ATOM 4723 C C . ILE B 1 182 ? -1.977 -26.062 -2.77 1 96.69 182 ILE B C 1
ATOM 4725 O O . ILE B 1 182 ? -2.049 -27.297 -2.869 1 96.69 182 ILE B O 1
ATOM 4729 N N . ASP B 1 183 ? -1.752 -25.453 -1.584 1 97.62 183 ASP B N 1
ATOM 4730 C CA . ASP B 1 183 ? -1.807 -26.203 -0.331 1 97.62 183 ASP B CA 1
ATOM 4731 C C . ASP B 1 183 ? -3.227 -26.688 -0.038 1 97.62 183 ASP B C 1
ATOM 4733 O O . ASP B 1 183 ? -4.195 -25.953 -0.271 1 97.62 183 ASP B O 1
ATOM 4737 N N . ASP B 1 184 ? -3.332 -27.891 0.414 1 96.75 184 ASP B N 1
ATOM 4738 C CA . ASP B 1 184 ? -4.641 -28.469 0.721 1 96.75 184 ASP B CA 1
ATOM 4739 C C . ASP B 1 184 ? -5.098 -28.062 2.121 1 96.75 184 ASP B C 1
ATOM 4741 O O . ASP B 1 184 ? -4.668 -28.656 3.113 1 96.75 184 ASP B O 1
ATOM 4745 N N . LEU B 1 185 ? -6.035 -27.125 2.217 1 97.81 185 LEU B N 1
ATOM 4746 C CA . LEU B 1 185 ? -6.527 -26.578 3.477 1 97.81 185 LEU B CA 1
ATOM 4747 C C . LEU B 1 185 ? -7.137 -27.688 4.34 1 97.81 185 LEU B C 1
ATOM 4749 O O . LEU B 1 185 ? -6.953 -27.688 5.559 1 97.81 185 LEU B O 1
ATOM 4753 N N . ASP B 1 186 ? -7.855 -28.625 3.752 1 97.44 186 ASP B N 1
ATOM 4754 C CA . ASP B 1 186 ? -8.5 -29.688 4.508 1 97.44 186 ASP B CA 1
ATOM 4755 C C . ASP B 1 186 ? -7.473 -30.594 5.176 1 97.44 186 ASP B C 1
ATOM 4757 O O . ASP B 1 186 ? -7.652 -31 6.324 1 97.44 186 ASP B O 1
ATOM 4761 N N . VAL B 1 187 ? -6.41 -30.891 4.465 1 98.12 187 VAL B N 1
ATOM 4762 C CA . VAL B 1 187 ? -5.348 -31.719 5.031 1 98.12 187 VAL B CA 1
ATOM 4763 C C . VAL B 1 187 ? -4.672 -30.969 6.18 1 98.12 187 VAL B C 1
ATOM 4765 O O . VAL B 1 187 ? -4.352 -31.547 7.211 1 98.12 187 VAL B O 1
ATOM 4768 N N . ILE B 1 188 ? -4.465 -29.672 6.062 1 98.75 188 ILE B N 1
ATOM 4769 C CA . ILE B 1 188 ? -3.842 -28.844 7.09 1 98.75 188 ILE B CA 1
ATOM 4770 C C . ILE B 1 188 ? -4.711 -28.844 8.344 1 98.75 188 ILE B C 1
ATOM 4772 O O . ILE B 1 188 ? -4.203 -28.969 9.461 1 98.75 188 ILE B O 1
ATOM 4776 N N . LEU B 1 189 ? -6.02 -28.672 8.164 1 98.44 189 LEU B N 1
ATOM 4777 C CA . LEU B 1 189 ? -6.949 -28.688 9.289 1 98.44 189 LEU B CA 1
ATOM 4778 C C . LEU B 1 189 ? -6.922 -30.016 10.016 1 98.44 189 LEU B C 1
ATOM 4780 O O . LEU B 1 189 ? -6.984 -30.062 11.242 1 98.44 189 LEU B O 1
ATOM 4784 N N . GLU B 1 190 ? -6.832 -31.094 9.219 1 98.38 190 GLU B N 1
ATOM 4785 C CA . GLU B 1 190 ? -6.73 -32.438 9.82 1 98.38 190 GLU B CA 1
ATOM 4786 C C . GLU B 1 190 ? -5.438 -32.594 10.609 1 98.38 190 GLU B C 1
ATOM 4788 O O . GLU B 1 190 ? -5.434 -33.156 11.703 1 98.38 190 GLU B O 1
ATOM 4793 N N . VAL B 1 191 ? -4.34 -32.094 10.055 1 98.69 191 VAL B N 1
ATOM 4794 C CA . VAL B 1 191 ? -3.047 -32.156 10.734 1 98.69 191 VAL B CA 1
ATOM 4795 C C . VAL B 1 191 ? -3.115 -31.391 12.055 1 98.69 191 VAL B C 1
ATOM 4797 O O . VAL B 1 191 ? -2.619 -31.859 13.078 1 98.69 191 VAL B O 1
ATOM 4800 N N . LEU B 1 192 ? -3.721 -30.188 12.086 1 98.62 192 LEU B N 1
ATOM 4801 C CA . LEU B 1 192 ? -3.879 -29.391 13.297 1 98.62 192 LEU B CA 1
ATOM 4802 C C . LEU B 1 192 ? -4.676 -30.156 14.344 1 98.62 192 LEU B C 1
ATOM 4804 O O . LEU B 1 192 ? -4.281 -30.203 15.516 1 98.62 192 LEU B O 1
ATOM 4808 N N . LYS B 1 193 ? -5.773 -30.766 13.906 1 97.94 193 LYS B N 1
ATOM 4809 C CA . LYS B 1 193 ? -6.617 -31.547 14.805 1 97.94 193 LYS B CA 1
ATOM 4810 C C . LYS B 1 193 ? -5.844 -32.719 15.406 1 97.94 193 LYS B C 1
ATOM 4812 O O . LYS B 1 193 ? -5.879 -32.938 16.609 1 97.94 193 LYS B O 1
ATOM 4817 N N . ASP B 1 194 ? -5.148 -33.375 14.57 1 97.94 194 ASP B N 1
ATOM 4818 C CA . ASP B 1 194 ? -4.383 -34.562 15 1 97.94 194 ASP B CA 1
ATOM 4819 C C . ASP B 1 194 ? -3.293 -34.156 15.992 1 97.94 194 ASP B C 1
ATOM 4821 O O . ASP B 1 194 ? -2.943 -34.938 16.875 1 97.94 194 ASP B O 1
ATOM 4825 N N . CYS B 1 195 ? -2.746 -32.969 15.844 1 98.19 195 CYS B N 1
ATOM 4826 C CA . CYS B 1 195 ? -1.674 -32.5 16.703 1 98.19 195 CYS B CA 1
ATOM 4827 C C . CYS B 1 195 ? -2.236 -31.922 18 1 98.19 195 CYS B C 1
ATOM 4829 O O . CYS B 1 195 ? -1.479 -31.531 18.891 1 98.19 195 CYS B O 1
ATOM 4831 N N . GLY B 1 196 ? -3.564 -31.734 18.094 1 97.62 196 GLY B N 1
ATOM 4832 C CA . GLY B 1 196 ? -4.203 -31.359 19.344 1 97.62 196 GLY B CA 1
ATOM 4833 C C . GLY B 1 196 ? -4.512 -29.875 19.422 1 97.62 196 GLY B C 1
ATOM 4834 O O . GLY B 1 196 ? -4.793 -29.344 20.5 1 97.62 196 GLY B O 1
ATOM 4835 N N . TYR B 1 197 ? -4.488 -29.156 18.328 1 98.19 197 TYR B N 1
ATOM 4836 C CA . TYR B 1 197 ? -4.785 -27.734 18.328 1 98.19 197 TYR B CA 1
ATOM 4837 C C . TYR B 1 197 ? -6.289 -27.484 18.344 1 98.19 197 TYR B C 1
ATOM 4839 O O . TYR B 1 197 ? -7.008 -27.953 17.453 1 98.19 197 TYR B O 1
ATOM 4847 N N . SER B 1 198 ? -6.73 -26.828 19.312 1 97.25 198 SER B N 1
ATOM 4848 C CA . SER B 1 198 ? -8.109 -26.344 19.297 1 97.25 198 SER B CA 1
ATOM 4849 C C . SER B 1 198 ? -8.242 -25.078 18.453 1 97.25 198 SER B C 1
ATOM 4851 O O . SER B 1 198 ? -7.242 -24.438 18.125 1 97.25 198 SER B O 1
ATOM 4853 N N . GLN B 1 199 ? -9.398 -24.719 18.141 1 95.19 199 GLN B N 1
ATOM 4854 C CA . GLN B 1 199 ? -9.648 -23.625 17.203 1 95.19 199 GLN B CA 1
ATOM 4855 C C . GLN B 1 199 ? -9.133 -22.297 17.766 1 95.19 199 GLN B C 1
ATOM 4857 O O . GLN B 1 199 ? -8.789 -21.391 17 1 95.19 199 GLN B O 1
ATOM 4862 N N . ASP B 1 200 ? -9.07 -22.203 19.078 1 95.44 200 ASP B N 1
ATOM 4863 C CA . ASP B 1 200 ? -8.602 -20.953 19.688 1 95.44 200 ASP B CA 1
ATOM 4864 C C . ASP B 1 200 ? -7.078 -20.922 19.75 1 95.44 200 ASP B C 1
ATOM 4866 O O . ASP B 1 200 ? -6.496 -19.906 20.156 1 95.44 200 ASP B O 1
ATOM 4870 N N . MET B 1 201 ? -6.492 -21.969 19.219 1 97.75 201 MET B N 1
ATOM 4871 C CA . MET B 1 201 ? -5.039 -22.062 19.312 1 97.75 201 MET B CA 1
ATOM 4872 C C . MET B 1 201 ? -4.398 -21.938 17.938 1 97.75 201 MET B C 1
ATOM 4874 O O . MET B 1 201 ? -3.191 -22.125 17.781 1 97.75 201 MET B O 1
ATOM 4878 N N . PHE B 1 202 ? -5.207 -21.656 16.953 1 98.62 202 PHE B N 1
ATOM 4879 C CA . PHE B 1 202 ? -4.586 -21.438 15.648 1 98.62 202 PHE B CA 1
ATOM 4880 C C . PHE B 1 202 ? -5.348 -20.391 14.852 1 98.62 202 PHE B C 1
ATOM 4882 O O . PHE B 1 202 ? -6.477 -20.031 15.203 1 98.62 202 PHE B O 1
ATOM 4889 N N . TYR B 1 203 ? -4.75 -19.797 13.898 1 98.81 203 TYR B N 1
ATOM 4890 C CA . TYR B 1 203 ? -5.254 -18.844 12.914 1 98.81 203 TYR B CA 1
ATOM 4891 C C . TYR B 1 203 ? -4.766 -19.203 11.516 1 98.81 203 TYR B C 1
ATOM 4893 O O . TYR B 1 203 ? -3.582 -19.484 11.312 1 98.81 203 TYR B O 1
ATOM 4901 N N . ILE B 1 204 ? -5.664 -19.25 10.578 1 98.88 204 ILE B N 1
ATOM 4902 C CA . ILE B 1 204 ? -5.289 -19.641 9.219 1 98.88 204 ILE B CA 1
ATOM 4903 C C . ILE B 1 204 ? -5.5 -18.453 8.281 1 98.88 204 ILE B C 1
ATOM 4905 O O . ILE B 1 204 ? -6.602 -17.906 8.195 1 98.88 204 ILE B O 1
ATOM 4909 N N . HIS B 1 205 ? -4.504 -18 7.633 1 98.88 205 HIS B N 1
ATOM 4910 C CA . HIS B 1 205 ? -4.566 -17.047 6.539 1 98.88 205 HIS B CA 1
ATOM 4911 C C . HIS B 1 205 ? -4.402 -17.734 5.191 1 98.88 205 HIS B C 1
ATOM 4913 O O . HIS B 1 205 ? -3.453 -18.484 4.988 1 98.88 205 HIS B O 1
ATOM 4919 N N . CYS B 1 206 ? -5.277 -17.484 4.285 1 98.75 206 CYS B N 1
ATOM 4920 C CA . CYS B 1 206 ? -5.199 -18.016 2.934 1 98.75 206 CYS B CA 1
ATOM 4921 C C . CYS B 1 206 ? -4.664 -16.984 1.96 1 98.75 206 CYS B C 1
ATOM 4923 O O . CYS B 1 206 ? -5.371 -16.031 1.599 1 98.75 206 CYS B O 1
ATOM 4925 N N . ASP B 1 207 ? -3.412 -17.172 1.581 1 98.5 207 ASP B N 1
ATOM 4926 C CA . ASP B 1 207 ? -2.852 -16.375 0.494 1 98.5 207 ASP B CA 1
ATOM 4927 C C . ASP B 1 207 ? -3.277 -16.922 -0.865 1 98.5 207 ASP B C 1
ATOM 4929 O O . ASP B 1 207 ? -2.615 -17.812 -1.424 1 98.5 207 ASP B O 1
ATOM 4933 N N . ALA B 1 208 ? -4.293 -16.328 -1.381 1 97.62 208 ALA B N 1
ATOM 4934 C CA . ALA B 1 208 ? -4.863 -16.766 -2.652 1 97.62 208 ALA B CA 1
ATOM 4935 C C . ALA B 1 208 ? -4.719 -15.688 -3.721 1 97.62 208 ALA B C 1
ATOM 4937 O O . ALA B 1 208 ? -5.633 -15.461 -4.516 1 97.62 208 ALA B O 1
ATOM 4938 N N . ALA B 1 209 ? -3.574 -15.031 -3.768 1 95.25 209 ALA B N 1
ATOM 4939 C CA . ALA B 1 209 ? -3.355 -13.875 -4.637 1 95.25 209 ALA B CA 1
ATOM 4940 C C . ALA B 1 209 ? -3.684 -14.211 -6.09 1 95.25 209 ALA B C 1
ATOM 4942 O O . ALA B 1 209 ? -4.348 -13.43 -6.777 1 95.25 209 ALA B O 1
ATOM 4943 N N . LEU B 1 210 ? -3.291 -15.32 -6.547 1 90.31 210 LEU B N 1
ATOM 4944 C CA . LEU B 1 210 ? -3.488 -15.664 -7.953 1 90.31 210 LEU B CA 1
ATOM 4945 C C . LEU B 1 210 ? -4.75 -16.5 -8.133 1 90.31 210 LEU B C 1
ATOM 4947 O O . LEU B 1 210 ? -5.602 -16.172 -8.961 1 90.31 210 LEU B O 1
ATOM 4951 N N . CYS B 1 211 ? -4.98 -17.484 -7.266 1 89.69 211 CYS B N 1
ATOM 4952 C CA . CYS B 1 211 ? -5.973 -18.516 -7.562 1 89.69 211 CYS B CA 1
ATOM 4953 C C . CYS B 1 211 ? -7.211 -18.344 -6.695 1 89.69 211 CYS B C 1
ATOM 4955 O O . CYS B 1 211 ? -8.133 -19.172 -6.746 1 89.69 211 CYS B O 1
ATOM 4957 N N . GLY B 1 212 ? -7.289 -17.328 -5.918 1 89.44 212 GLY B N 1
ATOM 4958 C CA . GLY B 1 212 ? -8.422 -17.125 -5.031 1 89.44 212 GLY B CA 1
ATOM 4959 C C . GLY B 1 212 ? -9.734 -16.938 -5.773 1 89.44 212 GLY B C 1
ATOM 4960 O O . GLY B 1 212 ? -10.805 -17.219 -5.234 1 89.44 212 GLY B O 1
ATOM 4961 N N . LEU B 1 213 ? -9.625 -16.438 -6.938 1 88.19 213 LEU B N 1
ATOM 4962 C CA . LEU B 1 213 ? -10.812 -16.25 -7.762 1 88.19 213 LEU B CA 1
ATOM 4963 C C . LEU B 1 213 ? -11.086 -17.484 -8.609 1 88.19 213 LEU B C 1
ATOM 4965 O O . LEU B 1 213 ? -12.156 -17.609 -9.211 1 88.19 213 LEU B O 1
ATOM 4969 N N . MET B 1 214 ? -10.219 -18.406 -8.617 1 91.62 214 MET B N 1
ATOM 4970 C CA . MET B 1 214 ? -10.344 -19.578 -9.477 1 91.62 214 MET B CA 1
ATOM 4971 C C . MET B 1 214 ? -10.875 -20.781 -8.695 1 91.62 214 MET B C 1
ATOM 4973 O O . MET B 1 214 ? -11.859 -21.406 -9.094 1 91.62 214 MET B O 1
ATOM 4977 N N . VAL B 1 215 ? -10.336 -20.969 -7.578 1 91.88 215 VAL B N 1
ATOM 4978 C CA . VAL B 1 215 ? -10.492 -22.219 -6.82 1 91.88 215 VAL B CA 1
ATOM 4979 C C . VAL B 1 215 ? -11.961 -22.406 -6.445 1 91.88 215 VAL B C 1
ATOM 4981 O O . VAL B 1 215 ? -12.492 -23.516 -6.543 1 91.88 215 VAL B O 1
ATOM 4984 N N . PRO B 1 216 ? -12.625 -21.344 -6.133 1 91.19 216 PRO B N 1
ATOM 4985 C CA . PRO B 1 216 ? -14.016 -21.531 -5.715 1 91.19 216 PRO B CA 1
ATOM 4986 C C . PRO B 1 216 ? -14.914 -22.031 -6.844 1 91.19 216 PRO B C 1
ATOM 4988 O O . PRO B 1 216 ? -16 -22.547 -6.59 1 91.19 216 PRO B O 1
ATOM 4991 N N . PHE B 1 217 ? -14.516 -21.859 -8.047 1 90.88 217 PHE B N 1
ATOM 4992 C CA . PHE B 1 217 ? -15.297 -22.344 -9.18 1 90.88 217 PHE B CA 1
ATOM 4993 C C . PHE B 1 217 ? -14.922 -23.766 -9.539 1 90.88 217 PHE B C 1
ATOM 4995 O O . PHE B 1 217 ? -15.57 -24.391 -10.383 1 90.88 217 PHE B O 1
ATOM 5002 N N . ILE B 1 218 ? -13.938 -24.25 -8.922 1 89.94 218 ILE B N 1
ATOM 5003 C CA . ILE B 1 218 ? -13.477 -25.609 -9.148 1 89.94 218 ILE B CA 1
ATOM 5004 C C . ILE B 1 218 ? -13.898 -26.5 -7.984 1 89.94 218 ILE B C 1
ATOM 5006 O O . ILE B 1 218 ? -14.414 -27.609 -8.188 1 89.94 218 ILE B O 1
ATOM 5010 N N . ASN B 1 219 ? -13.656 -26.016 -6.762 1 88.5 219 ASN B N 1
ATOM 5011 C CA . ASN B 1 219 ? -14.07 -26.719 -5.562 1 88.5 219 ASN B CA 1
ATOM 5012 C C . ASN B 1 219 ? -14.305 -25.781 -4.391 1 88.5 219 ASN B C 1
ATOM 5014 O O . ASN B 1 219 ? -14.242 -24.547 -4.559 1 88.5 219 ASN B O 1
ATOM 5018 N N . ASN B 1 220 ? -14.625 -26.328 -3.209 1 85 220 ASN B N 1
ATOM 5019 C CA . ASN B 1 220 ? -14.977 -25.5 -2.059 1 85 220 ASN B CA 1
ATOM 5020 C C . ASN B 1 220 ? -13.844 -25.453 -1.038 1 85 220 ASN B C 1
ATOM 5022 O O . ASN B 1 220 ? -14.094 -25.359 0.166 1 85 220 ASN B O 1
ATOM 5026 N N . MET B 1 221 ? -12.688 -25.5 -1.533 1 89.56 221 MET B N 1
ATOM 5027 C CA . MET B 1 221 ? -11.547 -25.578 -0.631 1 89.56 221 MET B CA 1
ATOM 5028 C C . MET B 1 221 ? -11.398 -24.297 0.171 1 89.56 221 MET B C 1
ATOM 5030 O O . MET B 1 221 ? -11.102 -24.328 1.366 1 89.56 221 MET B O 1
ATOM 5034 N N . ILE B 1 222 ? -11.641 -23.188 -0.42 1 93.19 222 ILE B N 1
ATOM 5035 C CA . ILE B 1 222 ? -11.578 -21.906 0.289 1 93.19 222 ILE B CA 1
ATOM 5036 C C . ILE B 1 222 ? -12.984 -21.484 0.703 1 93.19 222 ILE B C 1
ATOM 5038 O O . ILE B 1 222 ? -13.773 -21.031 -0.129 1 93.19 222 ILE B O 1
ATOM 5042 N N . SER B 1 223 ? -13.281 -21.594 1.98 1 96.81 223 SER B N 1
ATOM 5043 C CA . SER B 1 223 ? -14.602 -21.25 2.502 1 96.81 223 SER B CA 1
ATOM 5044 C C . SER B 1 223 ? -14.523 -20.828 3.967 1 96.81 223 SER B C 1
ATOM 5046 O O . SER B 1 223 ? -13.812 -21.453 4.758 1 96.81 223 SER B O 1
ATOM 5048 N N . PHE B 1 224 ? -15.266 -19.797 4.336 1 97.88 224 PHE B N 1
ATOM 5049 C CA . PHE B 1 224 ? -15.305 -19.359 5.723 1 97.88 224 PHE B CA 1
ATOM 5050 C C . PHE B 1 224 ? -16.219 -20.234 6.555 1 97.88 224 PHE B C 1
ATOM 5052 O O . PHE B 1 224 ? -16.328 -20.062 7.77 1 97.88 224 PHE B O 1
ATOM 5059 N N . LYS B 1 225 ? -16.859 -21.219 5.895 1 97.5 225 LYS B N 1
ATOM 5060 C CA . LYS B 1 225 ? -17.5 -22.266 6.676 1 97.5 225 LYS B CA 1
ATOM 5061 C C . LYS B 1 225 ? -16.469 -23.109 7.418 1 97.5 225 LYS B C 1
ATOM 5063 O O . LYS B 1 225 ? -16.797 -23.797 8.391 1 97.5 225 LYS B O 1
ATOM 5068 N N . LYS B 1 226 ? -15.297 -23.109 6.926 1 97.75 226 LYS B N 1
ATOM 5069 C CA . LYS B 1 226 ? -14.141 -23.672 7.625 1 97.75 226 LYS B CA 1
ATOM 5070 C C . LYS B 1 226 ? -13.516 -22.641 8.562 1 97.75 226 LYS B C 1
ATOM 5072 O O . LYS B 1 226 ? -13.789 -21.453 8.445 1 97.75 226 LYS B O 1
ATOM 5077 N N . PRO B 1 227 ? -12.734 -23.094 9.547 1 97.94 227 PRO B N 1
ATOM 5078 C CA . PRO B 1 227 ? -12.203 -22.156 10.539 1 97.94 227 PRO B CA 1
ATOM 5079 C C . PRO B 1 227 ? -10.984 -21.391 10.031 1 97.94 227 PRO B C 1
ATOM 5081 O O . PRO B 1 227 ? -9.938 -21.375 10.688 1 97.94 227 PRO B O 1
ATOM 5084 N N . ILE B 1 228 ? -11.141 -20.688 8.961 1 98.25 228 ILE B N 1
ATOM 5085 C CA . ILE B 1 228 ? -10.07 -19.828 8.453 1 98.25 228 ILE B CA 1
ATOM 5086 C C . ILE B 1 228 ? -10.281 -18.391 8.953 1 98.25 228 ILE B C 1
ATOM 5088 O O . ILE B 1 228 ? -11.398 -18 9.266 1 98.25 228 ILE B O 1
ATOM 5092 N N . GLY B 1 229 ? -9.211 -17.672 9.062 1 98.25 229 GLY B N 1
ATOM 5093 C CA . GLY B 1 229 ? -9.258 -16.312 9.602 1 98.25 229 GLY B CA 1
ATOM 5094 C C . GLY B 1 229 ? -9.359 -15.242 8.539 1 98.25 229 GLY B C 1
ATOM 5095 O O . GLY B 1 229 ? -10.055 -14.242 8.719 1 98.25 229 GLY B O 1
ATOM 5096 N N . SER B 1 230 ? -8.672 -15.43 7.414 1 98.5 230 SER B N 1
ATOM 5097 C CA . SER B 1 230 ? -8.672 -14.406 6.379 1 98.5 230 SER B CA 1
ATOM 5098 C C . SER B 1 230 ? -8.266 -14.984 5.027 1 98.5 230 SER B C 1
ATOM 5100 O O . SER B 1 230 ? -7.625 -16.031 4.961 1 98.5 230 SER B O 1
ATOM 5102 N N .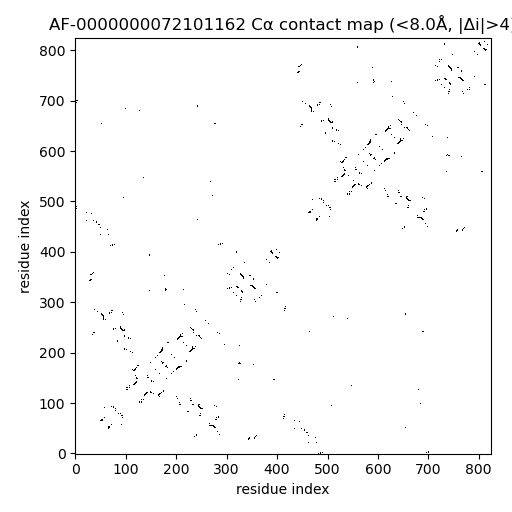 VAL B 1 231 ? -8.703 -14.352 3.957 1 98.44 231 VAL B N 1
ATOM 5103 C CA . VAL B 1 231 ? -8.367 -14.688 2.578 1 98.44 231 VAL B CA 1
ATOM 5104 C C . VAL B 1 231 ? -8 -13.422 1.81 1 98.44 231 VAL B C 1
ATOM 5106 O O . VAL B 1 231 ? -8.641 -12.383 1.981 1 98.44 231 VAL B O 1
ATOM 5109 N N . THR B 1 232 ? -6.949 -13.492 1.011 1 98.06 232 THR B N 1
ATOM 5110 C CA . THR B 1 232 ? -6.566 -12.352 0.19 1 98.06 232 THR B CA 1
ATOM 5111 C C . THR B 1 232 ? -6.43 -12.758 -1.274 1 98.06 232 THR B C 1
ATOM 5113 O O . THR B 1 232 ? -6.031 -13.883 -1.576 1 98.06 232 THR B O 1
ATOM 5116 N N . ILE B 1 233 ? -6.734 -11.828 -2.189 1 96.88 233 ILE B N 1
ATOM 5117 C CA . ILE B 1 233 ? -6.449 -12.008 -3.607 1 96.88 233 ILE B CA 1
ATOM 5118 C C . ILE B 1 233 ? -5.773 -10.758 -4.16 1 96.88 233 ILE B C 1
ATOM 5120 O O . ILE B 1 233 ? -5.883 -9.68 -3.574 1 96.88 233 ILE B O 1
ATOM 5124 N N . SER B 1 234 ? -5.07 -10.93 -5.25 1 95.62 234 SER B N 1
ATOM 5125 C CA . SER B 1 234 ? -4.66 -9.805 -6.082 1 95.62 234 SER B CA 1
ATOM 5126 C C . SER B 1 234 ? -5.684 -9.531 -7.18 1 95.62 234 SER B C 1
ATOM 5128 O O . SER B 1 234 ? -5.914 -10.375 -8.047 1 95.62 234 SER B O 1
ATOM 5130 N N . GLY B 1 235 ? -6.211 -8.406 -7.16 1 91.88 235 GLY B N 1
ATOM 5131 C CA . GLY B 1 235 ? -7.242 -8.055 -8.117 1 91.88 235 GLY B CA 1
ATOM 5132 C C . GLY B 1 235 ? -6.699 -7.781 -9.508 1 91.88 235 GLY B C 1
ATOM 5133 O O . GLY B 1 235 ? -7.414 -7.934 -10.5 1 91.88 235 GLY B O 1
ATOM 5134 N N . HIS B 1 236 ? -5.48 -7.453 -9.594 1 88.94 236 HIS B N 1
ATOM 5135 C CA . HIS B 1 236 ? -4.898 -7.066 -10.875 1 88.94 236 HIS B CA 1
ATOM 5136 C C . HIS B 1 236 ? -4.34 -8.273 -11.617 1 88.94 236 HIS B C 1
ATOM 5138 O O . HIS B 1 236 ? -3.832 -8.148 -12.734 1 88.94 236 HIS B O 1
ATOM 5144 N N . LYS B 1 237 ? -4.398 -9.375 -11.031 1 90.75 237 LYS B N 1
ATOM 5145 C CA . LYS B 1 237 ? -3.893 -10.578 -11.688 1 90.75 237 LYS B CA 1
ATOM 5146 C C . LYS B 1 237 ? -4.969 -11.234 -12.547 1 90.75 237 LYS B C 1
ATOM 5148 O O . LYS B 1 237 ? -5.215 -10.797 -13.672 1 90.75 237 LYS B O 1
ATOM 5153 N N . PHE B 1 238 ? -5.805 -12.125 -11.969 1 88.88 238 PHE B N 1
ATOM 5154 C CA . PHE B 1 238 ? -6.77 -12.898 -12.742 1 88.88 238 PHE B CA 1
ATOM 5155 C C . PHE B 1 238 ? -7.887 -12.008 -13.266 1 88.88 238 PHE B C 1
ATOM 5157 O O . PHE B 1 238 ? -8.312 -12.141 -14.414 1 88.88 238 PHE B O 1
ATOM 5164 N N . LEU B 1 239 ? -8.398 -11.109 -12.422 1 87.25 239 LEU B N 1
ATOM 5165 C CA . LEU B 1 239 ? -9.523 -10.25 -12.797 1 87.25 239 LEU B CA 1
ATOM 5166 C C . LEU B 1 239 ? -9.07 -9.156 -13.758 1 87.25 239 LEU B C 1
ATOM 5168 O O . LEU B 1 239 ? -9.805 -8.797 -14.68 1 87.25 239 LEU B O 1
ATOM 5172 N N . GLY B 1 240 ? -7.953 -8.68 -13.453 1 85.62 240 GLY B N 1
ATOM 5173 C CA . GLY B 1 240 ? -7.43 -7.621 -14.297 1 85.62 240 GLY B CA 1
ATOM 5174 C C . GLY B 1 240 ? -7.746 -6.23 -13.773 1 85.62 240 GLY B C 1
ATOM 5175 O O . GLY B 1 240 ? -8.883 -5.953 -13.383 1 85.62 240 GLY B O 1
ATOM 5176 N N . CYS B 1 241 ? -6.84 -5.461 -13.68 1 88.75 241 CYS B N 1
ATOM 5177 C CA . CYS B 1 241 ? -6.875 -4.059 -13.273 1 88.75 241 CYS B CA 1
ATOM 5178 C C . CYS B 1 241 ? -5.633 -3.32 -13.766 1 88.75 241 CYS B C 1
ATOM 5180 O O . CYS B 1 241 ? -4.535 -3.877 -13.766 1 88.75 241 CYS B O 1
ATOM 5182 N N . PRO B 1 242 ? -5.738 -2.102 -14.219 1 88.56 242 PRO B N 1
ATOM 5183 C CA . PRO B 1 242 ? -4.59 -1.388 -14.781 1 88.56 242 PRO B CA 1
ATOM 5184 C C . PRO B 1 242 ? -3.504 -1.109 -13.742 1 88.56 242 PRO B C 1
ATOM 5186 O O . PRO B 1 242 ? -2.365 -0.795 -14.102 1 88.56 242 PRO B O 1
ATOM 5189 N N . MET B 1 243 ? -3.824 -1.156 -12.508 1 92.25 243 MET B N 1
ATOM 5190 C CA . MET B 1 243 ? -2.852 -0.956 -11.438 1 92.25 243 MET B CA 1
ATOM 5191 C C . MET B 1 243 ? -2.996 -2.031 -10.359 1 92.25 243 MET B C 1
ATOM 5193 O O . MET B 1 243 ? -4.062 -2.631 -10.219 1 92.25 243 MET B O 1
ATOM 5197 N N . PRO B 1 244 ? -1.946 -2.254 -9.633 1 94.38 244 PRO B N 1
ATOM 5198 C CA . PRO B 1 244 ? -2.029 -3.26 -8.57 1 94.38 244 PRO B CA 1
ATOM 5199 C C . PRO B 1 244 ? -3.115 -2.945 -7.543 1 94.38 244 PRO B C 1
ATOM 5201 O O . PRO B 1 244 ? -3.312 -1.781 -7.184 1 94.38 244 PRO B O 1
ATOM 5204 N N . CYS B 1 245 ? -3.785 -3.922 -7.098 1 96.38 245 CYS B N 1
ATOM 5205 C CA . CYS B 1 245 ? -4.789 -3.873 -6.039 1 96.38 245 CYS B CA 1
ATOM 5206 C C . CYS B 1 245 ? -5.094 -5.27 -5.512 1 96.38 245 CYS B C 1
ATOM 5208 O O . CYS B 1 245 ? -4.547 -6.258 -6 1 96.38 245 CYS B O 1
ATOM 5210 N N . GLY B 1 246 ? -5.871 -5.391 -4.504 1 96.75 246 GLY B N 1
ATOM 5211 C CA . GLY B 1 246 ? -6.27 -6.66 -3.91 1 96.75 246 GLY B CA 1
ATOM 5212 C C . GLY B 1 246 ? -7.547 -6.562 -3.098 1 96.75 246 GLY B C 1
ATOM 5213 O O . GLY B 1 246 ? -8.141 -5.488 -2.996 1 96.75 246 GLY B O 1
ATOM 5214 N N . VAL B 1 247 ? -8.031 -7.66 -2.639 1 97.81 247 VAL B N 1
ATOM 5215 C CA . VAL B 1 247 ? -9.172 -7.758 -1.738 1 97.81 247 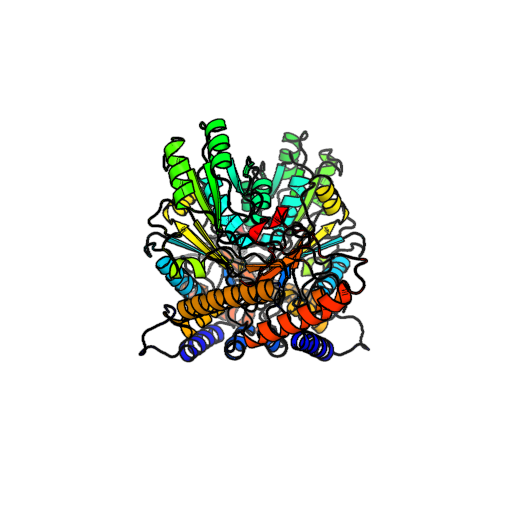VAL B CA 1
ATOM 5216 C C . VAL B 1 247 ? -8.805 -8.609 -0.526 1 97.81 247 VAL B C 1
ATOM 5218 O O . VAL B 1 247 ? -8.25 -9.703 -0.672 1 97.81 247 VAL B O 1
ATOM 5221 N N . GLN B 1 248 ? -9.023 -8.078 0.6 1 98.06 248 GLN B N 1
ATOM 5222 C CA . GLN B 1 248 ? -8.805 -8.773 1.862 1 98.06 248 GLN B CA 1
ATOM 5223 C C . GLN B 1 248 ? -10.117 -8.977 2.615 1 98.06 248 GLN B C 1
ATOM 5225 O O . GLN B 1 248 ? -10.852 -8.016 2.865 1 98.06 248 GLN B O 1
ATOM 5230 N N . ILE B 1 249 ? -10.477 -10.219 2.918 1 98.12 249 ILE B N 1
ATOM 5231 C CA . ILE B 1 249 ? -11.656 -10.523 3.719 1 98.12 249 ILE B CA 1
ATOM 5232 C C . ILE B 1 249 ? -11.242 -11.234 5.004 1 98.12 249 ILE B C 1
ATOM 5234 O O . ILE B 1 249 ? -10.375 -12.109 4.98 1 98.12 249 ILE B O 1
ATOM 5238 N N . THR B 1 250 ? -11.773 -10.859 6.125 1 97.62 250 THR B N 1
ATOM 5239 C CA . THR B 1 250 ? -11.547 -11.484 7.418 1 97.62 250 THR B CA 1
ATOM 5240 C C . THR B 1 250 ? -12.844 -11.562 8.219 1 97.62 250 THR B C 1
ATOM 5242 O O . THR B 1 250 ? -13.883 -11.07 7.777 1 97.62 250 THR B O 1
ATOM 5245 N N . ARG B 1 251 ? -12.828 -12.266 9.258 1 97.31 251 ARG B N 1
ATOM 5246 C CA . ARG B 1 251 ? -13.992 -12.328 10.148 1 97.31 251 ARG B CA 1
ATOM 5247 C C . ARG B 1 251 ? -14.148 -11.039 10.938 1 97.31 251 ARG B C 1
ATOM 5249 O O . ARG B 1 251 ? -13.172 -10.531 11.508 1 97.31 251 ARG B O 1
ATOM 5256 N N . LYS B 1 252 ? -15.336 -10.531 10.953 1 95 252 LYS B N 1
ATOM 5257 C CA . LYS B 1 252 ? -15.625 -9.32 11.719 1 95 252 LYS B CA 1
ATOM 5258 C C . LYS B 1 252 ? -15.281 -9.508 13.195 1 95 252 LYS B C 1
ATOM 5260 O O . LYS B 1 252 ? -14.82 -8.57 13.852 1 95 252 LYS B O 1
ATOM 5265 N N . SER B 1 253 ? -15.484 -10.633 13.688 1 93.88 253 SER B N 1
ATOM 5266 C CA . SER B 1 253 ? -15.195 -10.93 15.086 1 93.88 253 SER B CA 1
ATOM 5267 C C . SER B 1 253 ? -13.719 -10.734 15.406 1 93.88 253 SER B C 1
ATOM 5269 O O . SER B 1 253 ? -13.367 -10.297 16.5 1 93.88 253 SER B O 1
ATOM 5271 N N . ASN B 1 254 ? -12.836 -11.133 14.484 1 93.19 254 ASN B N 1
ATOM 5272 C CA . ASN B 1 254 ? -11.406 -10.938 14.695 1 93.19 254 ASN B CA 1
ATOM 5273 C C . ASN B 1 254 ? -11.055 -9.453 14.812 1 93.19 254 ASN B C 1
ATOM 5275 O O . ASN B 1 254 ? -10.227 -9.078 15.641 1 93.19 254 ASN B O 1
ATOM 5279 N N . ILE B 1 255 ? -11.68 -8.594 13.992 1 89.38 255 ILE B N 1
ATOM 5280 C CA . ILE B 1 255 ? -11.445 -7.156 14.008 1 89.38 255 ILE B CA 1
ATOM 5281 C C . ILE B 1 255 ? -11.977 -6.559 15.305 1 89.38 255 ILE B C 1
ATOM 5283 O O . ILE B 1 255 ? -11.32 -5.707 15.914 1 89.38 255 ILE B O 1
ATOM 5287 N N . ASN B 1 256 ? -13.094 -6.949 15.703 1 84.44 256 ASN B N 1
ATOM 5288 C CA . ASN B 1 256 ? -13.688 -6.477 16.938 1 84.44 256 ASN B CA 1
ATOM 5289 C C . ASN B 1 256 ? -12.82 -6.828 18.156 1 84.44 256 ASN B C 1
ATOM 5291 O O . ASN B 1 256 ? -12.688 -6.027 19.078 1 84.44 256 ASN B O 1
ATOM 5295 N N . ASN B 1 257 ? -12.336 -7.965 18.141 1 80.88 257 ASN B N 1
ATOM 5296 C CA . ASN B 1 257 ? -11.469 -8.398 19.219 1 80.88 257 ASN B CA 1
ATOM 5297 C C . ASN B 1 257 ? -10.203 -7.543 19.312 1 80.88 257 ASN B C 1
ATOM 5299 O O . ASN B 1 257 ? -9.734 -7.23 20.406 1 80.88 257 ASN B O 1
ATOM 5303 N N . LEU B 1 258 ? -9.711 -7.164 18.172 1 78.88 258 LEU B N 1
ATOM 5304 C CA . LEU B 1 258 ? -8.516 -6.328 18.141 1 78.88 258 LEU B CA 1
ATOM 5305 C C . LEU B 1 258 ? -8.82 -4.926 18.656 1 78.88 258 LEU B C 1
ATOM 5307 O O . LEU B 1 258 ? -7.992 -4.316 19.344 1 78.88 258 LEU B O 1
ATOM 5311 N N . SER B 1 259 ? -9.883 -4.352 18.25 1 67.94 259 SER B N 1
ATOM 5312 C CA . SER B 1 259 ? -10.273 -3.008 18.656 1 67.94 259 SER B CA 1
ATOM 5313 C C . SER B 1 259 ? -10.484 -2.93 20.172 1 67.94 259 SER B C 1
ATOM 5315 O O . SER B 1 259 ? -10.219 -1.896 20.781 1 67.94 259 SER B O 1
ATOM 5317 N N . ARG B 1 260 ? -11.039 -3.822 20.703 1 58.44 260 ARG B N 1
ATOM 5318 C CA . ARG B 1 260 ? -11.289 -3.85 22.141 1 58.44 260 ARG B CA 1
ATOM 5319 C C . ARG B 1 260 ? -9.977 -3.906 22.922 1 58.44 260 ARG B C 1
ATOM 5321 O O . ARG B 1 260 ? -9.852 -3.277 23.969 1 58.44 260 ARG B O 1
ATOM 5328 N N . ASN B 1 261 ? -9.188 -4.629 22.422 1 50.16 261 ASN B N 1
ATOM 5329 C CA . ASN B 1 261 ? -7.938 -4.867 23.141 1 50.16 261 ASN B CA 1
ATOM 5330 C C . ASN B 1 261 ? -6.949 -3.723 22.938 1 50.16 261 ASN B C 1
ATOM 5332 O O . ASN B 1 261 ? -6.074 -3.496 23.781 1 50.16 261 ASN B O 1
ATOM 5336 N N . VAL B 1 262 ? -7.207 -3.096 21.828 1 46.69 262 VAL B N 1
ATOM 5337 C CA . VAL B 1 262 ? -6.277 -2.012 21.531 1 46.69 262 VAL B CA 1
ATOM 5338 C C . VAL B 1 262 ? -7.02 -0.678 21.531 1 46.69 262 VAL B C 1
ATOM 5340 O O . VAL B 1 262 ? -7.801 -0.396 20.625 1 46.69 262 VAL B O 1
ATOM 5343 N N . GLU B 1 263 ? -7.211 -0.052 22.656 1 44.62 263 GLU B N 1
ATOM 5344 C CA . GLU B 1 263 ? -7.957 1.19 22.844 1 44.62 263 GLU B CA 1
ATOM 5345 C C . GLU B 1 263 ? -7.832 2.098 21.625 1 44.62 263 GLU B C 1
ATOM 5347 O O . GLU B 1 263 ? -8.75 2.857 21.312 1 44.62 263 GLU B O 1
ATOM 5352 N N . TYR B 1 264 ? -6.621 2.104 21.031 1 38.81 264 TYR B N 1
ATOM 5353 C CA . TYR B 1 264 ? -6.344 3.191 20.094 1 38.81 264 TYR B CA 1
ATOM 5354 C C . TYR B 1 264 ? -6.734 2.805 18.672 1 38.81 264 TYR B C 1
ATOM 5356 O O . TYR B 1 264 ? -6.566 3.596 17.75 1 38.81 264 TYR B O 1
ATOM 5364 N N . ILE B 1 265 ? -7.184 1.567 18.531 1 41.38 265 ILE B N 1
ATOM 5365 C CA . ILE B 1 265 ? -7.395 1.279 17.125 1 41.38 265 ILE B CA 1
ATOM 5366 C C . ILE B 1 265 ? -8.695 1.935 16.656 1 41.38 265 ILE B C 1
ATOM 5368 O O . ILE B 1 265 ? -9.789 1.476 16.984 1 41.38 265 ILE B O 1
ATOM 5372 N N . ALA B 1 266 ? -8.586 3.264 16.406 1 48.78 266 ALA B N 1
ATOM 5373 C CA . ALA B 1 266 ? -9.656 3.996 15.75 1 48.78 266 ALA B CA 1
ATOM 5374 C C . ALA B 1 266 ? -9.906 3.455 14.344 1 48.78 266 ALA B C 1
ATOM 5376 O O . ALA B 1 266 ? -9.07 2.734 13.789 1 48.78 266 ALA B O 1
ATOM 5377 N N . SER B 1 267 ? -11.133 3.537 13.844 1 51.47 267 SER B N 1
ATOM 5378 C CA . SER B 1 267 ? -11.648 3.131 12.547 1 51.47 267 SER B CA 1
ATOM 5379 C C . SER B 1 267 ? -10.609 3.334 11.445 1 51.47 267 SER B C 1
ATOM 5381 O O . SER B 1 267 ? -10.477 2.504 10.547 1 51.47 267 SER B O 1
ATOM 5383 N N . VAL B 1 268 ? -9.742 4.285 11.633 1 51.47 268 VAL B N 1
ATOM 5384 C CA . VAL B 1 268 ? -8.766 4.633 10.609 1 51.47 268 VAL B CA 1
ATOM 5385 C C . VAL B 1 268 ? -7.586 3.666 10.664 1 51.47 268 VAL B C 1
ATOM 5387 O O . VAL B 1 268 ? -6.875 3.484 9.68 1 51.47 268 VAL B O 1
ATOM 5390 N N . ASP B 1 269 ? -7.594 2.781 11.664 1 65.75 269 ASP B N 1
ATOM 5391 C CA . ASP B 1 269 ? -6.426 1.938 11.906 1 65.75 269 ASP B CA 1
ATOM 5392 C C . ASP B 1 269 ? -6.695 0.495 11.484 1 65.75 269 ASP B C 1
ATOM 5394 O O . ASP B 1 269 ? -5.832 -0.372 11.633 1 65.75 269 ASP B O 1
ATOM 5398 N N . ALA B 1 270 ? -7.719 0.374 10.898 1 76.12 270 ALA B N 1
ATOM 5399 C CA . ALA B 1 270 ? -8.07 -1.023 10.656 1 76.12 270 ALA B CA 1
ATOM 5400 C C . ALA B 1 270 ? -7.344 -1.561 9.422 1 76.12 270 ALA B C 1
ATOM 5402 O O . ALA B 1 270 ? -7.176 -2.773 9.273 1 76.12 270 ALA B O 1
ATOM 5403 N N . THR B 1 271 ? -6.895 -0.708 8.57 1 88.62 271 THR B N 1
ATOM 5404 C CA . THR B 1 271 ? -6.176 -1.115 7.371 1 88.62 271 THR B CA 1
ATOM 5405 C C . THR B 1 271 ? -4.68 -0.857 7.527 1 88.62 271 THR B C 1
ATOM 5407 O O . THR B 1 271 ? -4.262 -0.108 8.414 1 88.62 271 THR B O 1
ATOM 5410 N N . ILE B 1 272 ? -3.92 -1.591 6.738 1 92.88 272 ILE B N 1
ATOM 5411 C CA . ILE B 1 272 ? -2.48 -1.356 6.773 1 92.88 272 ILE B CA 1
ATOM 5412 C C . ILE B 1 272 ? -2.172 0.041 6.242 1 92.88 272 ILE B C 1
ATOM 5414 O O . ILE B 1 272 ? -1.42 0.797 6.859 1 92.88 272 ILE B O 1
ATOM 5418 N N . SER B 1 273 ? -2.943 0.198 5.105 1 88.06 273 SER B N 1
ATOM 5419 C CA . SER B 1 273 ? -2.73 1.495 4.469 1 88.06 273 SER B CA 1
ATOM 5420 C C . SER B 1 273 ? -3.744 2.523 4.961 1 88.06 273 SER B C 1
ATOM 5422 O O . SER B 1 273 ? -4.859 2.17 5.344 1 88.06 273 SER B O 1
ATOM 5424 N N . GLY B 1 274 ? -3.553 3.746 5.492 1 87.75 274 GLY B N 1
ATOM 5425 C CA . GLY B 1 274 ? -4.438 4.863 5.777 1 87.75 274 GLY B CA 1
ATOM 5426 C C . GLY B 1 274 ? -5.199 5.352 4.559 1 87.75 274 GLY B C 1
ATOM 5427 O O . GLY B 1 274 ? -6.305 4.883 4.281 1 87.75 274 GLY B O 1
ATOM 5428 N N . SER B 1 275 ? -4.633 5.996 3.672 1 90.69 275 SER B N 1
ATOM 5429 C CA . SER B 1 275 ? -5.16 6.371 2.363 1 90.69 275 SER B CA 1
ATOM 5430 C C . SER B 1 275 ? -5.039 5.219 1.369 1 90.69 275 SER B C 1
ATOM 5432 O O . SER B 1 275 ? -4.004 4.555 1.305 1 90.69 275 SER B O 1
ATOM 5434 N N . ARG B 1 276 ? -6.172 4.941 0.69 1 93.94 276 ARG B N 1
ATOM 5435 C CA . ARG B 1 276 ? -6.184 3.867 -0.299 1 93.94 276 ARG B CA 1
ATOM 5436 C C . ARG B 1 276 ? -6.738 4.359 -1.633 1 93.94 276 ARG B C 1
ATOM 5438 O O . ARG B 1 276 ? -7.547 5.285 -1.671 1 93.94 276 ARG B O 1
ATOM 5445 N N . ASN B 1 277 ? -6.312 3.738 -2.689 1 96.12 277 ASN B N 1
ATOM 5446 C CA . ASN B 1 277 ? -6.711 4.117 -4.043 1 96.12 277 ASN B CA 1
ATOM 5447 C C . ASN B 1 277 ? -8.211 3.92 -4.262 1 96.12 277 ASN B C 1
ATOM 5449 O O . ASN B 1 277 ? -8.695 2.789 -4.297 1 96.12 277 ASN B O 1
ATOM 5453 N N . GLY B 1 278 ? -8.914 5.035 -4.465 1 94.25 278 GLY B N 1
ATOM 5454 C CA . GLY B 1 278 ? -10.352 4.961 -4.656 1 94.25 278 GLY B CA 1
ATOM 5455 C C . GLY B 1 278 ? -10.75 4.543 -6.059 1 94.25 278 GLY B C 1
ATOM 5456 O O . GLY B 1 278 ? -11.922 4.254 -6.316 1 94.25 278 GLY B O 1
ATOM 5457 N N . LEU B 1 279 ? -9.828 4.43 -6.992 1 92.88 279 LEU B N 1
ATOM 5458 C CA . LEU B 1 279 ? -10.117 4.027 -8.367 1 92.88 279 LEU B CA 1
ATOM 5459 C C . LEU B 1 279 ? -10.258 2.512 -8.469 1 92.88 279 LEU B C 1
ATOM 5461 O O . LEU B 1 279 ? -11.102 2.01 -9.211 1 92.88 279 LEU B O 1
ATOM 5465 N N . THR B 1 280 ? -9.484 1.783 -7.754 1 95.5 280 THR B N 1
ATOM 5466 C CA . THR B 1 280 ? -9.367 0.341 -7.938 1 95.5 280 THR B CA 1
ATOM 5467 C C . THR B 1 280 ? -10.68 -0.357 -7.578 1 95.5 280 THR B C 1
ATOM 5469 O O . THR B 1 280 ? -11.094 -1.294 -8.258 1 95.5 280 THR B O 1
ATOM 5472 N N . PRO B 1 281 ? -11.43 0.104 -6.492 1 95.44 281 PRO B N 1
ATOM 5473 C CA . PRO B 1 281 ? -12.727 -0.531 -6.246 1 95.44 281 PRO B CA 1
ATOM 5474 C C . PRO B 1 281 ? -13.688 -0.365 -7.418 1 95.44 281 PRO B C 1
ATOM 5476 O O . PRO B 1 281 ? -14.484 -1.268 -7.699 1 95.44 281 PRO B O 1
ATOM 5479 N N . ILE B 1 282 ? -13.641 0.777 -8.055 1 92.81 282 ILE B N 1
ATOM 5480 C CA . ILE B 1 282 ? -14.531 1.026 -9.188 1 92.81 282 ILE B CA 1
ATOM 5481 C C . ILE B 1 282 ? -14.164 0.109 -10.352 1 92.81 282 ILE B C 1
ATOM 5483 O O . ILE B 1 282 ? -15.039 -0.472 -10.992 1 92.81 282 ILE B O 1
ATOM 5487 N N . PHE B 1 283 ? -12.906 -0.03 -10.609 1 91 283 PHE B N 1
ATOM 5488 C CA . PHE B 1 283 ? -12.445 -0.911 -11.68 1 91 283 PHE B CA 1
ATOM 5489 C C . PHE B 1 283 ? -12.844 -2.355 -11.398 1 91 283 PHE B C 1
ATOM 5491 O O . PHE B 1 283 ? -13.32 -3.061 -12.289 1 91 283 PHE B O 1
ATOM 5498 N N . LEU B 1 284 ? -12.586 -2.82 -10.18 1 92.44 284 LEU B N 1
ATOM 5499 C CA . LEU B 1 284 ? -12.953 -4.184 -9.805 1 92.44 284 LEU B CA 1
ATOM 5500 C C . LEU B 1 284 ? -14.453 -4.398 -9.938 1 92.44 284 LEU B C 1
ATOM 5502 O O . LEU B 1 284 ? -14.898 -5.422 -10.469 1 92.44 284 LEU B O 1
ATOM 5506 N N . TRP B 1 285 ? -15.188 -3.418 -9.414 1 92.25 285 TRP B N 1
ATOM 5507 C CA . TRP B 1 285 ? -16.641 -3.49 -9.492 1 92.25 285 TRP B CA 1
ATOM 5508 C C . TRP B 1 285 ? -17.109 -3.586 -10.945 1 92.25 285 TRP B C 1
ATOM 5510 O O . TRP B 1 285 ? -17.969 -4.398 -11.273 1 92.25 285 TRP B O 1
ATOM 5520 N N . TYR B 1 286 ? -16.578 -2.738 -11.773 1 88.75 286 TYR B N 1
ATOM 5521 C CA . TYR B 1 286 ? -16.953 -2.713 -13.18 1 88.75 286 TYR B CA 1
ATOM 5522 C C . TYR B 1 286 ? -16.641 -4.043 -13.859 1 88.75 286 TYR B C 1
ATOM 5524 O O . TYR B 1 286 ? -17.453 -4.574 -14.609 1 88.75 286 TYR B O 1
ATOM 5532 N N . SER B 1 287 ? -15.461 -4.594 -13.625 1 86.81 287 SER B N 1
ATOM 5533 C CA . SER B 1 287 ? -15.031 -5.855 -14.219 1 86.81 287 SER B CA 1
ATOM 5534 C C . SER B 1 287 ? -15.93 -7.008 -13.773 1 86.81 287 SER B C 1
ATOM 5536 O O . SER B 1 287 ? -16.344 -7.828 -14.594 1 86.81 287 SER B O 1
ATOM 5538 N N . LEU B 1 288 ? -16.172 -7.094 -12.5 1 88.94 288 LEU B N 1
ATOM 5539 C CA . LEU B 1 288 ? -17.031 -8.148 -11.969 1 88.94 288 LEU B CA 1
ATOM 5540 C C . LEU B 1 288 ? -18.453 -8.039 -12.523 1 88.94 288 LEU B C 1
ATOM 5542 O O . LEU B 1 288 ? -19.062 -9.047 -12.875 1 88.94 288 LEU B O 1
ATOM 5546 N N . SER B 1 289 ? -18.922 -6.781 -12.617 1 87.5 289 SER B N 1
ATOM 5547 C CA . SER B 1 289 ? -20.281 -6.543 -13.109 1 87.5 289 SER B CA 1
ATOM 5548 C C . SER B 1 289 ? -20.391 -6.875 -14.594 1 87.5 289 SER B C 1
ATOM 5550 O O . SER B 1 289 ? -21.391 -7.449 -15.039 1 87.5 289 SER B O 1
ATOM 5552 N N . ALA B 1 290 ? -19.406 -6.473 -15.32 1 83.44 290 ALA B N 1
ATOM 5553 C CA . ALA B 1 290 ? -19.406 -6.719 -16.766 1 83.44 290 ALA B CA 1
ATOM 5554 C C . ALA B 1 290 ? -19.344 -8.219 -17.062 1 83.44 290 ALA B C 1
ATOM 5556 O O . ALA B 1 290 ? -19.938 -8.688 -18.031 1 83.44 290 ALA B O 1
ATOM 5557 N N . LYS B 1 291 ? -18.625 -8.961 -16.312 1 84.19 291 LYS B N 1
ATOM 5558 C CA . LYS B 1 291 ? -18.469 -10.398 -16.5 1 84.19 291 LYS B CA 1
ATOM 5559 C C . LYS B 1 291 ? -19.703 -11.164 -16.031 1 84.19 291 LYS B C 1
ATOM 5561 O O . LYS B 1 291 ? -20.016 -12.234 -16.547 1 84.19 291 LYS B O 1
ATOM 5566 N N . GLY B 1 292 ? -20.328 -10.617 -15.055 1 81.12 292 GLY B N 1
ATOM 5567 C CA . GLY B 1 292 ? -21.484 -11.297 -14.5 1 81.12 292 GLY B CA 1
ATOM 5568 C C . GLY B 1 292 ? -21.125 -12.516 -13.672 1 81.12 292 GLY B C 1
ATOM 5569 O O . GLY B 1 292 ? -19.938 -12.75 -13.391 1 81.12 292 GLY B O 1
ATOM 5570 N N . HIS B 1 293 ? -22.125 -13.336 -13.367 1 77.69 293 HIS B N 1
ATOM 5571 C CA . HIS B 1 293 ? -21.938 -14.469 -12.469 1 77.69 293 HIS B CA 1
ATOM 5572 C C . HIS B 1 293 ? -21.234 -15.625 -13.164 1 77.69 293 HIS B C 1
ATOM 5574 O O . HIS B 1 293 ? -20.484 -16.375 -12.539 1 77.69 293 HIS B O 1
ATOM 5580 N N . ILE B 1 294 ? -21.359 -15.719 -14.438 1 87.19 294 ILE B N 1
ATOM 5581 C CA . ILE B 1 294 ? -20.875 -16.891 -15.156 1 87.19 294 ILE B CA 1
ATOM 5582 C C . ILE B 1 294 ? -19.516 -16.578 -15.789 1 87.19 294 ILE B C 1
ATOM 5584 O O . ILE B 1 294 ? -18.734 -17.484 -16.078 1 87.19 294 ILE B O 1
ATOM 5588 N N . GLY B 1 295 ? -19.266 -15.336 -15.922 1 88.12 295 GLY B N 1
ATOM 5589 C CA . GLY B 1 295 ? -18.062 -14.891 -16.625 1 88.12 295 GLY B CA 1
ATOM 5590 C C . GLY B 1 295 ? -16.781 -15.414 -16 1 88.12 295 GLY B C 1
ATOM 5591 O O . GLY B 1 295 ? -15.984 -16.062 -16.688 1 88.12 295 GLY B O 1
ATOM 5592 N N . PRO B 1 296 ? -16.641 -15.211 -14.742 1 89 296 PRO B N 1
ATOM 5593 C CA . PRO B 1 296 ? -15.422 -15.703 -14.094 1 89 296 PRO B CA 1
ATOM 5594 C C . PRO B 1 296 ? -15.289 -17.219 -14.18 1 89 296 PRO B C 1
ATOM 5596 O O . PRO B 1 296 ? -14.188 -17.734 -14.367 1 89 296 PRO B O 1
ATOM 5599 N N . LYS B 1 297 ? -16.359 -17.922 -14.039 1 92.62 297 LYS B N 1
ATOM 5600 C CA . LYS B 1 297 ? -16.344 -19.375 -14.164 1 92.62 297 LYS B CA 1
ATOM 5601 C C . LYS B 1 297 ? -15.859 -19.812 -15.547 1 92.62 297 LYS B C 1
ATOM 5603 O O . LYS B 1 297 ? -15.055 -20.734 -15.664 1 92.62 297 LYS B O 1
ATOM 5608 N N . ASN B 1 298 ? -16.359 -19.141 -16.547 1 93.75 298 ASN B N 1
ATOM 5609 C CA . ASN B 1 298 ? -15.945 -19.438 -17.906 1 93.75 298 ASN B CA 1
ATOM 5610 C C . ASN B 1 298 ? -14.461 -19.125 -18.125 1 93.75 298 ASN B C 1
ATOM 5612 O O . ASN B 1 298 ? -13.766 -19.875 -18.812 1 93.75 298 ASN B O 1
ATOM 5616 N N . ASP B 1 299 ? -14.031 -18.031 -17.609 1 92.38 299 ASP B N 1
ATOM 5617 C CA . ASP B 1 299 ? -12.625 -17.688 -17.703 1 92.38 299 ASP B CA 1
ATOM 5618 C C . ASP B 1 299 ? -11.742 -18.75 -17.078 1 92.38 299 ASP B C 1
ATOM 5620 O O . ASP B 1 299 ? -10.727 -19.156 -17.656 1 92.38 299 ASP B O 1
ATOM 5624 N N . VAL B 1 300 ? -12.148 -19.203 -15.914 1 94.38 300 VAL B N 1
ATOM 5625 C CA . VAL B 1 300 ? -11.383 -20.203 -15.188 1 94.38 300 VAL B CA 1
ATOM 5626 C C . VAL B 1 300 ? -11.297 -21.484 -16.016 1 94.38 300 VAL B C 1
ATOM 5628 O O . VAL B 1 300 ? -10.211 -22.062 -16.188 1 94.38 300 VAL B O 1
ATOM 5631 N N . LYS B 1 301 ? -12.398 -21.906 -16.516 1 95.19 301 LYS B N 1
ATOM 5632 C CA . LYS B 1 301 ? -12.438 -23.125 -17.312 1 95.19 301 LYS B CA 1
ATOM 5633 C C . LYS B 1 301 ? -11.523 -23.016 -18.531 1 95.19 301 LYS B C 1
ATOM 5635 O O . LYS B 1 301 ? -10.75 -23.922 -18.812 1 95.19 301 LYS B O 1
ATOM 5640 N N . ARG B 1 302 ? -11.633 -21.938 -19.188 1 95.56 302 ARG B N 1
ATOM 5641 C CA . ARG B 1 302 ? -10.828 -21.719 -20.375 1 95.56 302 ARG B CA 1
ATOM 5642 C C . ARG B 1 302 ? -9.344 -21.703 -20.047 1 95.56 302 ARG B C 1
ATOM 5644 O O . ARG B 1 302 ? -8.531 -22.297 -20.766 1 95.56 302 ARG B O 1
ATOM 5651 N N . CYS B 1 303 ? -8.969 -21.016 -19 1 95.56 303 CYS B N 1
ATOM 5652 C CA . CYS B 1 303 ? -7.57 -20.922 -18.609 1 95.56 303 CYS B CA 1
ATOM 5653 C C . CYS B 1 303 ? -7.012 -22.297 -18.25 1 95.56 303 CYS B C 1
ATOM 5655 O O . CYS B 1 303 ? -5.895 -22.641 -18.641 1 95.56 303 CYS B O 1
ATOM 5657 N N . LEU B 1 304 ? -7.781 -23.078 -17.562 1 96.75 304 LEU B N 1
ATOM 5658 C CA . LEU B 1 304 ? -7.352 -24.406 -17.172 1 96.75 304 LEU B CA 1
ATOM 5659 C C . LEU B 1 304 ? -7.18 -25.297 -18.406 1 96.75 304 LEU B C 1
ATOM 5661 O O . LEU B 1 304 ? -6.195 -26.031 -18.5 1 96.75 304 LEU B O 1
ATOM 5665 N N . GLU B 1 305 ? -8.102 -25.234 -19.297 1 97.5 305 GLU B N 1
ATOM 5666 C CA . GLU B 1 305 ? -8.031 -26.031 -20.516 1 97.5 305 GLU B CA 1
ATOM 5667 C C . GLU B 1 305 ? -6.82 -25.641 -21.359 1 97.5 305 GLU B C 1
ATOM 5669 O O . GLU B 1 305 ? -6.117 -26.5 -21.891 1 97.5 305 GLU B O 1
ATOM 5674 N N . ASN B 1 306 ? -6.641 -24.344 -21.469 1 97.5 306 ASN B N 1
ATOM 5675 C CA . ASN B 1 306 ? -5.512 -23.844 -22.25 1 97.5 306 ASN B CA 1
ATOM 5676 C C . ASN B 1 306 ? -4.18 -24.219 -21.609 1 97.5 306 ASN B C 1
ATOM 5678 O O . ASN B 1 306 ? -3.195 -24.453 -22.312 1 97.5 306 ASN B O 1
ATOM 5682 N N . ALA B 1 307 ? -4.125 -24.219 -20.297 1 97.88 307 ALA B N 1
ATOM 5683 C CA . ALA B 1 307 ? -2.906 -24.625 -19.609 1 97.88 307 ALA B CA 1
ATOM 5684 C C . ALA B 1 307 ? -2.592 -26.094 -19.859 1 97.88 307 ALA B C 1
ATOM 5686 O O . ALA B 1 307 ? -1.438 -26.453 -20.109 1 97.88 307 ALA B O 1
ATOM 5687 N N . ARG B 1 308 ? -3.578 -26.906 -19.844 1 98 308 ARG B N 1
ATOM 5688 C CA . ARG B 1 308 ? -3.408 -28.312 -20.172 1 98 308 ARG B CA 1
ATOM 5689 C C . ARG B 1 308 ? -2.961 -28.5 -21.609 1 98 308 ARG B C 1
ATOM 5691 O O . ARG B 1 308 ? -2.092 -29.328 -21.891 1 98 308 ARG B O 1
ATOM 5698 N N . TYR B 1 309 ? -3.621 -27.75 -22.422 1 98.25 309 TYR B N 1
ATOM 5699 C CA . TYR B 1 309 ? -3.258 -27.781 -23.844 1 98.25 309 TYR B CA 1
ATOM 5700 C C . TYR B 1 309 ? -1.782 -27.453 -24.031 1 98.25 309 TYR B C 1
ATOM 5702 O O . TYR B 1 309 ? -1.071 -28.156 -24.75 1 98.25 309 TYR B O 1
ATOM 5710 N N . LEU B 1 310 ? -1.346 -26.438 -23.406 1 98.44 310 LEU B N 1
ATOM 5711 C CA . LEU B 1 310 ? 0.047 -26.016 -23.5 1 98.44 310 LEU B CA 1
ATOM 5712 C C . LEU B 1 310 ? 0.985 -27.109 -23 1 98.44 310 LEU B C 1
ATOM 5714 O O . LEU B 1 310 ? 1.954 -27.469 -23.672 1 98.44 310 LEU B O 1
ATOM 5718 N N . LYS B 1 311 ? 0.747 -27.594 -21.797 1 98.12 311 LYS B N 1
ATOM 5719 C CA . LYS B 1 311 ? 1.575 -28.641 -21.219 1 98.12 311 LYS B CA 1
ATOM 5720 C C . LYS B 1 311 ? 1.665 -29.844 -22.156 1 98.12 311 LYS B C 1
ATOM 5722 O O . LYS B 1 311 ? 2.758 -30.359 -22.422 1 98.12 311 LYS B O 1
ATOM 5727 N N . ASP B 1 312 ? 0.542 -30.266 -22.703 1 97.31 312 ASP B N 1
ATOM 5728 C CA . ASP B 1 312 ? 0.493 -31.438 -23.578 1 97.31 312 ASP B CA 1
ATOM 5729 C C . ASP B 1 312 ? 1.286 -31.203 -24.859 1 97.31 312 ASP B C 1
ATOM 5731 O O . ASP B 1 312 ? 2.029 -32.094 -25.297 1 97.31 312 ASP B O 1
ATOM 5735 N N . ARG B 1 313 ? 1.093 -30.062 -25.422 1 97.62 313 ARG B N 1
ATOM 5736 C CA . ARG B 1 313 ? 1.785 -29.75 -26.656 1 97.62 313 ARG B CA 1
ATOM 5737 C C . ARG B 1 313 ? 3.293 -29.656 -26.438 1 97.62 313 ARG B C 1
ATOM 5739 O O . ARG B 1 313 ? 4.07 -30.047 -27.312 1 97.62 313 ARG B O 1
ATOM 5746 N N . LEU B 1 314 ? 3.705 -29.141 -25.344 1 97.5 314 LEU B N 1
ATOM 5747 C CA . LEU B 1 314 ? 5.125 -29.062 -25.031 1 97.5 314 LEU B CA 1
ATOM 5748 C C . LEU B 1 314 ? 5.719 -30.453 -24.875 1 97.5 314 LEU B C 1
ATOM 5750 O O . LEU B 1 314 ? 6.766 -30.766 -25.453 1 97.5 314 LEU B O 1
ATOM 5754 N N . GLN B 1 315 ? 5.074 -31.25 -24.156 1 95.62 315 GLN B N 1
ATOM 5755 C CA . GLN B 1 315 ? 5.559 -32.625 -23.938 1 95.62 315 GLN B CA 1
ATOM 5756 C C . GLN B 1 315 ? 5.605 -33.406 -25.234 1 95.62 315 GLN B C 1
ATOM 5758 O O . GLN B 1 315 ? 6.543 -34.156 -25.484 1 95.62 315 GLN B O 1
ATOM 5763 N N . GLN B 1 316 ? 4.598 -33.219 -26.031 1 95.12 316 GLN B N 1
ATOM 5764 C CA . GLN B 1 316 ? 4.57 -33.875 -27.328 1 95.12 316 GLN B CA 1
ATOM 5765 C C . GLN B 1 316 ? 5.762 -33.438 -28.188 1 95.12 316 GLN B C 1
ATOM 5767 O O . GLN B 1 316 ? 6.27 -34.25 -28.984 1 95.12 316 GLN B O 1
ATOM 5772 N N . ALA B 1 317 ? 6.172 -32.281 -27.938 1 95 317 ALA B N 1
ATOM 5773 C CA . ALA B 1 317 ? 7.293 -31.734 -28.703 1 95 317 ALA B CA 1
ATOM 5774 C C . ALA B 1 317 ? 8.625 -32.094 -28.047 1 95 317 ALA B C 1
ATOM 5776 O O . ALA B 1 317 ? 9.688 -31.641 -28.5 1 95 317 ALA B O 1
ATOM 5777 N N . GLY B 1 318 ? 8.602 -32.812 -26.953 1 93.31 318 GLY B N 1
ATOM 5778 C CA . GLY B 1 318 ? 9.812 -33.25 -26.281 1 93.31 318 GLY B CA 1
ATOM 5779 C C . GLY B 1 318 ? 10.367 -32.219 -25.312 1 93.31 318 GLY B C 1
ATOM 5780 O O . GLY B 1 318 ? 11.539 -32.281 -24.938 1 93.31 318 GLY B O 1
ATOM 5781 N N . VAL B 1 319 ? 9.602 -31.266 -24.953 1 96 319 VAL B N 1
ATOM 5782 C CA . VAL B 1 319 ? 10.016 -30.25 -24 1 96 319 VAL B CA 1
ATOM 5783 C C . VAL B 1 319 ? 9.547 -30.625 -22.594 1 96 319 VAL B C 1
ATOM 5785 O O . VAL B 1 319 ? 8.383 -30.969 -22.391 1 96 319 VAL B O 1
ATOM 5788 N N . SER B 1 320 ? 10.492 -30.625 -21.609 1 96.75 320 SER B N 1
ATOM 5789 C CA . SER B 1 320 ? 10.094 -30.875 -20.219 1 96.75 320 SER B CA 1
ATOM 5790 C C . SER B 1 320 ? 9.055 -29.875 -19.75 1 96.75 320 SER B C 1
ATOM 5792 O O . SER B 1 320 ? 9.219 -28.656 -19.953 1 96.75 320 SER B O 1
ATOM 5794 N N . ALA B 1 321 ? 7.988 -30.375 -19.172 1 97.56 321 ALA B N 1
ATOM 5795 C CA . ALA B 1 321 ? 6.926 -29.469 -18.719 1 97.56 321 ALA B CA 1
ATOM 5796 C C . ALA B 1 321 ? 6.121 -30.094 -17.578 1 97.56 321 ALA B C 1
ATOM 5798 O O . ALA B 1 321 ? 5.926 -31.312 -17.547 1 97.56 321 ALA B O 1
ATOM 5799 N N . MET B 1 322 ? 5.723 -29.297 -16.703 1 97.75 322 MET B N 1
ATOM 5800 C CA . MET B 1 322 ? 4.922 -29.703 -15.555 1 97.75 322 MET B CA 1
ATOM 5801 C C . MET B 1 322 ? 3.721 -28.781 -15.367 1 97.75 322 MET B C 1
ATOM 5803 O O . MET B 1 322 ? 3.814 -27.578 -15.609 1 97.75 322 MET B O 1
ATOM 5807 N N . LEU B 1 323 ? 2.615 -29.312 -14.977 1 98.06 323 LEU B N 1
ATOM 5808 C CA . LEU B 1 323 ? 1.4 -28.578 -14.625 1 98.06 323 LEU B CA 1
ATOM 5809 C C . LEU B 1 323 ? 0.704 -29.234 -13.43 1 98.06 323 LEU B C 1
ATOM 5811 O O . LEU B 1 323 ? 0.361 -30.406 -13.477 1 98.06 323 LEU B O 1
ATOM 5815 N N . ASN B 1 324 ? 0.492 -28.469 -12.398 1 96.06 324 ASN B N 1
ATOM 5816 C CA . ASN B 1 324 ? -0.28 -28.969 -11.258 1 96.06 324 ASN B CA 1
ATOM 5817 C C . ASN B 1 324 ? -1.772 -29.016 -11.578 1 96.06 324 ASN B C 1
ATOM 5819 O O . ASN B 1 324 ? -2.266 -28.219 -12.383 1 96.06 324 ASN B O 1
ATOM 5823 N N . GLU B 1 325 ? -2.572 -30.031 -11.008 1 85.75 325 GLU B N 1
ATOM 5824 C CA . GLU B 1 325 ? -3.971 -30.359 -11.289 1 85.75 325 GLU B CA 1
ATOM 5825 C C . GLU B 1 325 ? -4.855 -29.125 -11.133 1 85.75 325 GLU B C 1
ATOM 5827 O O . GLU B 1 325 ? -5.777 -28.906 -11.93 1 85.75 325 GLU B O 1
ATOM 5832 N N . LEU B 1 326 ? -4.812 -27.984 -10.688 1 88.5 326 LEU B N 1
ATOM 5833 C CA . LEU B 1 326 ? -5.652 -26.812 -10.492 1 88.5 326 LEU B CA 1
ATOM 5834 C C . LEU B 1 326 ? -4.863 -25.531 -10.75 1 88.5 326 LEU B C 1
ATOM 5836 O O . LEU B 1 326 ? -5.199 -24.469 -10.219 1 88.5 326 LEU B O 1
ATOM 5840 N N . SER B 1 327 ? -3.957 -25.688 -11.57 1 94.75 327 SER B N 1
ATOM 5841 C CA . SER B 1 327 ? -3.08 -24.531 -11.781 1 94.75 327 SER B CA 1
ATOM 5842 C C . SER B 1 327 ? -3.143 -24.062 -13.227 1 94.75 327 SER B C 1
ATOM 5844 O O . SER B 1 327 ? -3.531 -24.812 -14.117 1 94.75 327 SER B O 1
ATOM 5846 N N . ILE B 1 328 ? -2.885 -22.828 -13.422 1 96.06 328 ILE B N 1
ATOM 5847 C CA . ILE B 1 328 ? -2.785 -22.25 -14.766 1 96.06 328 ILE B CA 1
ATOM 5848 C C . ILE B 1 328 ? -1.332 -21.891 -15.062 1 96.06 328 ILE B C 1
ATOM 5850 O O . ILE B 1 328 ? -1.052 -21.172 -16.031 1 96.06 328 ILE B O 1
ATOM 5854 N N . VAL B 1 329 ? -0.418 -22.375 -14.195 1 97.06 329 VAL B N 1
ATOM 5855 C CA . VAL B 1 329 ? 1.01 -22.125 -14.367 1 97.06 329 VAL B CA 1
ATOM 5856 C C . VAL B 1 329 ? 1.683 -23.359 -14.961 1 97.06 329 VAL B C 1
ATOM 5858 O O . VAL B 1 329 ? 1.722 -24.422 -14.328 1 97.06 329 VAL B O 1
ATOM 5861 N N . VAL B 1 330 ? 2.191 -23.234 -16.141 1 98.12 330 VAL B N 1
ATOM 5862 C CA . VAL B 1 330 ? 2.934 -24.312 -16.781 1 98.12 330 VAL B CA 1
ATOM 5863 C C . VAL B 1 330 ? 4.434 -24.062 -16.641 1 98.12 330 VAL B C 1
ATOM 5865 O O . VAL B 1 330 ? 4.961 -23.078 -17.156 1 98.12 330 VAL B O 1
ATOM 5868 N N . VAL B 1 331 ? 5.086 -24.953 -15.914 1 98 331 VAL B N 1
ATOM 5869 C CA . VAL B 1 331 ? 6.535 -24.875 -15.766 1 98 331 VAL B CA 1
ATOM 5870 C C . VAL B 1 331 ? 7.215 -25.641 -16.891 1 98 331 VAL B C 1
ATOM 5872 O O . VAL B 1 331 ? 6.785 -26.75 -17.25 1 98 331 VAL B O 1
ATOM 5875 N N . LEU B 1 332 ? 8.203 -25.109 -17.531 1 97.56 332 LEU B N 1
ATOM 5876 C CA . LEU B 1 332 ? 8.93 -25.766 -18.609 1 97.56 332 LEU B CA 1
ATOM 5877 C C . LEU B 1 332 ? 10.438 -25.547 -18.469 1 97.56 332 LEU B C 1
ATOM 5879 O O . LEU B 1 332 ? 10.875 -24.75 -17.641 1 97.56 332 LEU B O 1
ATOM 5883 N N . GLU B 1 333 ? 11.156 -26.359 -19.219 1 96.62 333 GLU B N 1
ATOM 5884 C CA . GLU B 1 333 ? 12.602 -26.141 -19.219 1 96.62 333 GLU B CA 1
ATOM 5885 C C . GLU B 1 333 ? 12.945 -24.734 -19.719 1 96.62 333 GLU B C 1
ATOM 5887 O O . GLU B 1 333 ? 12.312 -24.219 -20.641 1 96.62 333 GLU B O 1
ATOM 5892 N N . ARG B 1 334 ? 13.852 -24.125 -19.125 1 95.81 334 ARG B N 1
ATOM 5893 C CA . ARG B 1 334 ? 14.25 -22.766 -19.453 1 95.81 334 ARG B CA 1
ATOM 5894 C C . ARG B 1 334 ? 14.781 -22.672 -20.875 1 95.81 334 ARG B C 1
ATOM 5896 O O . ARG B 1 334 ? 15.703 -23.391 -21.25 1 95.81 334 ARG B O 1
ATOM 5903 N N . PRO B 1 335 ? 14.18 -21.781 -21.688 1 95.19 335 PRO B N 1
ATOM 5904 C CA . PRO B 1 335 ? 14.797 -21.516 -23 1 95.19 335 PRO B CA 1
ATOM 5905 C C . PRO B 1 335 ? 16.234 -21.016 -22.875 1 95.19 335 PRO B C 1
ATOM 5907 O O . PRO B 1 335 ? 16.531 -20.203 -22 1 95.19 335 PRO B O 1
ATOM 5910 N N . ARG B 1 336 ? 17.109 -21.438 -23.688 1 92 336 ARG B N 1
ATOM 5911 C CA . ARG B 1 336 ? 18.531 -21.141 -23.625 1 92 336 ARG B CA 1
ATOM 5912 C C . ARG B 1 336 ? 18.812 -19.703 -24.047 1 92 336 ARG B C 1
ATOM 5914 O O . ARG B 1 336 ? 19.703 -19.047 -23.5 1 92 336 ARG B O 1
ATOM 5921 N N . ASP B 1 337 ? 18.109 -19.219 -24.938 1 92.19 337 ASP B N 1
ATOM 5922 C CA . ASP B 1 337 ? 18.328 -17.906 -25.531 1 92.19 337 ASP B CA 1
ATOM 5923 C C . ASP B 1 337 ? 17.656 -16.812 -24.703 1 92.19 337 ASP B C 1
ATOM 5925 O O . ASP B 1 337 ? 16.422 -16.812 -24.562 1 92.19 337 ASP B O 1
ATOM 5929 N N . GLN B 1 338 ? 18.438 -15.891 -24.281 1 90.56 338 GLN B N 1
ATOM 5930 C CA . GLN B 1 338 ? 17.922 -14.797 -23.453 1 90.56 338 GLN B CA 1
ATOM 5931 C C . GLN B 1 338 ? 16.969 -13.906 -24.25 1 90.56 338 GLN B C 1
ATOM 5933 O O . GLN B 1 338 ? 16.047 -13.328 -23.688 1 90.56 338 GLN B O 1
ATOM 5938 N N . GLU B 1 339 ? 17.219 -13.812 -25.469 1 90.31 339 GLU B N 1
ATOM 5939 C CA . GLU B 1 339 ? 16.344 -13.008 -26.312 1 90.31 339 GLU B CA 1
ATOM 5940 C C . GLU B 1 339 ? 14.938 -13.609 -26.391 1 90.31 339 GLU B C 1
ATOM 5942 O O . GLU B 1 339 ? 13.953 -12.875 -26.453 1 90.31 339 GLU B O 1
ATOM 5947 N N . PHE B 1 340 ? 14.898 -14.938 -26.438 1 93.56 340 PHE B N 1
ATOM 5948 C CA . PHE B 1 340 ? 13.609 -15.625 -26.422 1 93.56 340 PHE B CA 1
ATOM 5949 C C . PHE B 1 340 ? 12.867 -15.352 -25.125 1 93.56 340 PHE B C 1
ATOM 5951 O O . PHE B 1 340 ? 11.664 -15.055 -25.141 1 93.56 340 PHE B O 1
ATOM 5958 N N . VAL B 1 341 ? 13.594 -15.461 -24.016 1 92.25 341 VAL B N 1
ATOM 5959 C CA . VAL B 1 341 ? 13.031 -15.227 -22.688 1 92.25 341 VAL B CA 1
ATOM 5960 C C . VAL B 1 341 ? 12.508 -13.789 -22.594 1 92.25 341 VAL B C 1
ATOM 5962 O O . VAL B 1 341 ? 11.422 -13.547 -22.078 1 92.25 341 VAL B O 1
ATOM 5965 N N . ARG B 1 342 ? 13.219 -12.883 -23.141 1 87.88 342 ARG B N 1
ATOM 5966 C CA . ARG B 1 342 ? 12.844 -11.469 -23.109 1 87.88 342 ARG B CA 1
ATOM 5967 C C . ARG B 1 342 ? 11.633 -11.211 -24 1 87.88 342 ARG B C 1
ATOM 5969 O O . ARG B 1 342 ? 10.727 -10.469 -23.609 1 87.88 342 ARG B O 1
ATOM 5976 N N . ARG B 1 343 ? 11.648 -11.789 -25.141 1 87.81 343 ARG B N 1
ATOM 5977 C CA . ARG B 1 343 ? 10.57 -11.578 -26.094 1 87.81 343 ARG B CA 1
ATOM 5978 C C . ARG B 1 343 ? 9.227 -12.008 -25.5 1 87.81 343 ARG B C 1
ATOM 5980 O O . ARG B 1 343 ? 8.25 -11.258 -25.578 1 87.81 343 ARG B O 1
ATOM 5987 N N . TRP B 1 344 ? 9.266 -13.133 -24.859 1 91.69 344 TRP B N 1
ATOM 5988 C CA . TRP B 1 344 ? 8.016 -13.672 -24.328 1 91.69 344 TRP B CA 1
ATOM 5989 C C . TRP B 1 344 ? 7.836 -13.305 -22.859 1 91.69 344 TRP B C 1
ATOM 5991 O O . TRP B 1 344 ? 6.855 -13.703 -22.234 1 91.69 344 TRP B O 1
ATOM 6001 N N . GLN B 1 345 ? 8.797 -12.547 -22.328 1 89.06 345 GLN B N 1
ATOM 6002 C CA . GLN B 1 345 ? 8.781 -12.078 -20.953 1 89.06 345 GLN B CA 1
ATOM 6003 C C . GLN B 1 345 ? 8.516 -13.219 -19.984 1 89.06 345 GLN B C 1
ATOM 6005 O O . GLN B 1 345 ? 7.617 -13.133 -19.141 1 89.06 345 GLN B O 1
ATOM 6010 N N . LEU B 1 346 ? 9.289 -14.242 -20.078 1 91.69 346 LEU B N 1
ATOM 6011 C CA . LEU B 1 346 ? 9.18 -15.406 -19.203 1 91.69 346 LEU B CA 1
ATOM 6012 C C . LEU B 1 346 ? 9.883 -15.148 -17.875 1 91.69 346 LEU B C 1
ATOM 6014 O O . LEU B 1 346 ? 10.828 -14.367 -17.812 1 91.69 346 LEU B O 1
ATOM 6018 N N . SER B 1 347 ? 9.312 -15.672 -16.875 1 89.81 347 SER B N 1
ATOM 6019 C CA . SER B 1 347 ? 10 -15.703 -15.586 1 89.81 347 SER B CA 1
ATOM 6020 C C . SER B 1 347 ? 10.82 -16.984 -15.43 1 89.81 347 SER B C 1
ATOM 6022 O O . SER B 1 347 ? 10.312 -18.078 -15.664 1 89.81 347 SER B O 1
ATOM 6024 N N . CYS B 1 348 ? 12.086 -16.812 -15.031 1 91.25 348 CYS B N 1
ATOM 6025 C CA . CYS B 1 348 ? 12.977 -17.953 -14.977 1 91.25 348 CYS B CA 1
ATOM 6026 C C . CYS B 1 348 ? 13.547 -18.141 -13.578 1 91.25 348 CYS B C 1
ATOM 6028 O O . CYS B 1 348 ? 13.828 -17.172 -12.883 1 91.25 348 CYS B O 1
ATOM 6030 N N . VAL B 1 349 ? 13.617 -19.312 -13.156 1 90.31 349 VAL B N 1
ATOM 6031 C CA . VAL B 1 349 ? 14.305 -19.75 -11.945 1 90.31 349 VAL B CA 1
ATOM 6032 C C . VAL B 1 349 ? 15.141 -20.984 -12.234 1 90.31 349 VAL B C 1
ATOM 6034 O O . VAL B 1 349 ? 14.609 -22 -12.719 1 90.31 349 VAL B O 1
ATOM 6037 N N . LYS B 1 350 ? 16.438 -20.906 -11.977 1 92.62 350 LYS B N 1
ATOM 6038 C CA . LYS B 1 350 ? 17.328 -22.016 -12.32 1 92.62 350 LYS B CA 1
ATOM 6039 C C . LYS B 1 350 ? 17.156 -22.422 -13.781 1 92.62 350 LYS B C 1
ATOM 6041 O O . LYS B 1 350 ? 17.219 -21.594 -14.68 1 92.62 350 LYS B O 1
ATOM 6046 N N . ASP B 1 351 ? 16.891 -23.688 -14.031 1 95.12 351 ASP B N 1
ATOM 6047 C CA . ASP B 1 351 ? 16.766 -24.188 -15.398 1 95.12 351 ASP B CA 1
ATOM 6048 C C . ASP B 1 351 ? 15.305 -24.312 -15.812 1 95.12 351 ASP B C 1
ATOM 6050 O O . ASP B 1 351 ? 14.969 -25.094 -16.688 1 95.12 351 ASP B O 1
ATOM 6054 N N . MET B 1 352 ? 14.5 -23.5 -15.148 1 96.62 352 MET B N 1
ATOM 6055 C CA . MET B 1 352 ? 13.07 -23.562 -15.438 1 96.62 352 MET B CA 1
ATOM 6056 C C . MET B 1 352 ? 12.531 -22.188 -15.828 1 96.62 352 MET B C 1
ATOM 6058 O O . MET B 1 352 ? 13.148 -21.172 -15.523 1 96.62 352 MET B O 1
ATOM 6062 N N . ALA B 1 353 ? 11.523 -22.172 -16.531 1 95.88 353 ALA B N 1
ATOM 6063 C CA . ALA B 1 353 ? 10.664 -21.031 -16.797 1 95.88 353 ALA B CA 1
ATOM 6064 C C . ALA B 1 353 ? 9.195 -21.375 -16.609 1 95.88 353 ALA B C 1
ATOM 6066 O O . ALA B 1 353 ? 8.844 -22.547 -16.438 1 95.88 353 ALA B O 1
ATOM 6067 N N . HIS B 1 354 ? 8.414 -20.391 -16.516 1 96.38 354 HIS B N 1
ATOM 6068 C CA . HIS B 1 354 ? 7 -20.734 -16.469 1 96.38 354 HIS B CA 1
ATOM 6069 C C . HIS B 1 354 ? 6.176 -19.797 -17.359 1 96.38 354 HIS B C 1
ATOM 6071 O O . HIS B 1 354 ? 6.637 -18.703 -17.703 1 96.38 354 HIS B O 1
ATOM 6077 N N . VAL B 1 355 ? 5.09 -20.312 -17.797 1 95.75 355 VAL B N 1
ATOM 6078 C CA . VAL B 1 355 ? 4.035 -19.594 -18.484 1 95.75 355 VAL B CA 1
ATOM 6079 C C . VAL B 1 355 ? 2.764 -19.594 -17.641 1 95.75 355 VAL B C 1
ATOM 6081 O O . VAL B 1 355 ? 2.326 -20.641 -17.172 1 95.75 355 VAL B O 1
ATOM 6084 N N . ILE B 1 356 ? 2.223 -18.469 -17.422 1 95.44 356 ILE B N 1
ATOM 6085 C CA . ILE B 1 356 ? 0.955 -18.344 -16.719 1 95.44 356 ILE B CA 1
ATOM 6086 C C . ILE B 1 356 ? -0.173 -18.078 -17.703 1 95.44 356 ILE B C 1
ATOM 6088 O O . ILE B 1 356 ? -0.242 -17 -18.312 1 95.44 356 ILE B O 1
ATOM 6092 N N . VAL B 1 357 ? -1.064 -19.016 -17.828 1 95.56 357 VAL B N 1
ATOM 6093 C CA . VAL B 1 357 ? -2.119 -18.922 -18.844 1 95.56 357 VAL B CA 1
ATOM 6094 C C . VAL B 1 357 ? -3.289 -18.109 -18.297 1 95.56 357 VAL B C 1
ATOM 6096 O O . VAL B 1 357 ? -4.301 -18.672 -17.859 1 95.56 357 VAL B O 1
ATOM 6099 N N . MET B 1 358 ? -3.238 -16.891 -18.484 1 93.06 358 MET B N 1
ATOM 6100 C CA . MET B 1 358 ? -4.219 -15.922 -17.984 1 93.06 358 MET B CA 1
ATOM 6101 C C . MET B 1 358 ? -5.398 -15.812 -18.953 1 93.06 358 MET B C 1
ATOM 6103 O O . MET B 1 358 ? -5.336 -16.312 -20.078 1 93.06 358 MET B O 1
ATOM 6107 N N . PRO B 1 359 ? -6.645 -15.266 -18.578 1 88.62 359 PRO B N 1
ATOM 6108 C CA . PRO B 1 359 ? -7.84 -15.188 -19.422 1 88.62 359 PRO B CA 1
ATOM 6109 C C . PRO B 1 359 ? -7.555 -14.555 -20.781 1 88.62 359 PRO B C 1
ATOM 6111 O O . PRO B 1 359 ? -8.211 -14.891 -21.766 1 88.62 359 PRO B O 1
ATOM 6114 N N . GLY B 1 360 ? -6.613 -13.719 -20.984 1 84.75 360 GLY B N 1
ATOM 6115 C CA . GLY B 1 360 ? -6.301 -13.07 -22.25 1 84.75 360 GLY B CA 1
ATOM 6116 C C . GLY B 1 360 ? -5.395 -13.898 -23.141 1 84.75 360 GLY B C 1
ATOM 6117 O O . GLY B 1 360 ? -5.223 -13.594 -24.312 1 84.75 360 GLY B O 1
ATOM 6118 N N . ILE B 1 361 ? -4.977 -15.039 -22.75 1 90.75 361 ILE B N 1
ATOM 6119 C CA . ILE B 1 361 ? -4.078 -15.898 -23.516 1 90.75 361 ILE B CA 1
ATOM 6120 C C . ILE B 1 361 ? -4.891 -16.922 -24.297 1 90.75 361 ILE B C 1
ATOM 6122 O O . ILE B 1 361 ? -5.609 -17.734 -23.719 1 90.75 361 ILE B O 1
ATOM 6126 N N . THR B 1 362 ? -4.73 -16.891 -25.594 1 90.56 362 THR B N 1
ATOM 6127 C CA . THR B 1 362 ? -5.504 -17.75 -26.484 1 90.56 362 THR B CA 1
ATOM 6128 C C . THR B 1 362 ? -4.668 -18.953 -26.922 1 90.56 362 THR B C 1
ATOM 6130 O O . THR B 1 362 ? -3.443 -18.953 -26.781 1 90.56 362 THR B O 1
ATOM 6133 N N . ARG B 1 363 ? -5.348 -19.938 -27.469 1 94.81 363 ARG B N 1
ATOM 6134 C CA . ARG B 1 363 ? -4.645 -21.094 -28 1 94.81 363 ARG B CA 1
ATOM 6135 C C . ARG B 1 363 ? -3.756 -20.703 -29.188 1 94.81 363 ARG B C 1
ATOM 6137 O O . ARG B 1 363 ? -2.686 -21.281 -29.375 1 94.81 363 ARG B O 1
ATOM 6144 N N . GLU B 1 364 ? -4.25 -19.734 -29.922 1 94.38 364 GLU B N 1
ATOM 6145 C CA . GLU B 1 364 ? -3.451 -19.234 -31.031 1 94.38 364 GLU B CA 1
ATOM 6146 C C . GLU B 1 364 ? -2.113 -18.688 -30.547 1 94.38 364 GLU B C 1
ATOM 6148 O O . GLU B 1 364 ? -1.071 -18.969 -31.156 1 94.38 364 GLU B O 1
ATOM 6153 N N . MET B 1 365 ? -2.193 -17.938 -29.547 1 92.5 365 MET B N 1
ATOM 6154 C CA . MET B 1 365 ? -0.969 -17.391 -28.969 1 92.5 365 MET B CA 1
ATOM 6155 C C . MET B 1 365 ? -0.055 -18.516 -28.469 1 92.5 365 MET B C 1
ATOM 6157 O O . MET B 1 365 ? 1.165 -18.438 -28.625 1 92.5 365 MET B O 1
ATOM 6161 N N . LEU B 1 366 ? -0.645 -19.469 -27.844 1 96.44 366 LEU B N 1
ATOM 6162 C CA . LEU B 1 366 ? 0.127 -20.594 -27.344 1 96.44 366 LEU B CA 1
ATOM 6163 C C . LEU B 1 366 ? 0.771 -21.375 -28.484 1 96.44 366 LEU B C 1
ATOM 6165 O O . LEU B 1 366 ? 1.917 -21.812 -28.359 1 96.44 366 LEU B O 1
ATOM 6169 N N . ASP B 1 367 ? 0.057 -21.484 -29.531 1 97.06 367 ASP B N 1
ATOM 6170 C CA . ASP B 1 367 ? 0.598 -22.172 -30.703 1 97.06 367 ASP B CA 1
ATOM 6171 C C . ASP B 1 367 ? 1.809 -21.438 -31.266 1 97.06 367 ASP B C 1
ATOM 6173 O O . ASP B 1 367 ? 2.793 -22.062 -31.672 1 97.06 367 ASP B O 1
ATOM 6177 N N . ILE B 1 368 ? 1.686 -20.172 -31.344 1 95.5 368 ILE B N 1
ATOM 6178 C CA . ILE B 1 368 ? 2.797 -19.375 -31.828 1 95.5 368 ILE B CA 1
ATOM 6179 C C . ILE B 1 368 ? 3.998 -19.531 -30.906 1 95.5 368 ILE B C 1
ATOM 6181 O O . ILE B 1 368 ? 5.125 -19.719 -31.359 1 95.5 368 ILE B O 1
ATOM 6185 N N . PHE B 1 369 ? 3.781 -19.469 -29.688 1 96.38 369 PHE B N 1
ATOM 6186 C CA . PHE B 1 369 ? 4.832 -19.609 -28.688 1 96.38 369 PHE B CA 1
ATOM 6187 C C . PHE B 1 369 ? 5.52 -20.969 -28.828 1 96.38 369 PHE B C 1
ATOM 6189 O O . PHE B 1 369 ? 6.746 -21.047 -28.906 1 96.38 369 PHE B O 1
ATOM 6196 N N . ILE B 1 370 ? 4.715 -22 -28.891 1 97.44 370 ILE B N 1
ATOM 6197 C CA . ILE B 1 370 ? 5.227 -23.375 -28.984 1 97.44 370 ILE B CA 1
ATOM 6198 C C . ILE B 1 370 ? 6.027 -23.531 -30.281 1 97.44 370 ILE B C 1
ATOM 6200 O O . ILE B 1 370 ? 7.113 -24.109 -30.281 1 97.44 370 ILE B O 1
ATOM 6204 N N . GLY B 1 371 ? 5.426 -23.031 -31.312 1 97.19 371 GLY B N 1
ATOM 6205 C CA . GLY B 1 371 ? 6.113 -23.125 -32.594 1 97.19 371 GLY B CA 1
ATOM 6206 C C . GLY B 1 371 ? 7.477 -22.453 -32.594 1 97.19 371 GLY B C 1
ATOM 6207 O O . GLY B 1 371 ? 8.453 -23.031 -33.062 1 97.19 371 GLY B O 1
ATOM 6208 N N . GLU B 1 372 ? 7.52 -21.297 -32.062 1 96.19 372 GLU B N 1
ATOM 6209 C CA . GLU B 1 372 ? 8.789 -20.578 -31.969 1 96.19 372 GLU B CA 1
ATOM 6210 C C . GLU B 1 372 ? 9.766 -21.297 -31.031 1 96.19 372 GLU B C 1
ATOM 6212 O O . GLU B 1 372 ? 10.961 -21.375 -31.328 1 96.19 372 GLU B O 1
ATOM 6217 N N . LEU B 1 373 ? 9.289 -21.781 -29.938 1 96.75 373 LEU B N 1
ATOM 6218 C CA . LEU B 1 373 ? 10.133 -22.484 -28.984 1 96.75 373 LEU B CA 1
ATOM 6219 C C . LEU B 1 373 ? 10.758 -23.734 -29.625 1 96.75 373 LEU B C 1
ATOM 6221 O O . LEU B 1 373 ? 11.961 -23.953 -29.5 1 96.75 373 LEU B O 1
ATOM 6225 N N . VAL B 1 374 ? 9.969 -24.469 -30.297 1 95.62 374 VAL B N 1
ATOM 6226 C CA . VAL B 1 374 ? 10.422 -25.719 -30.906 1 95.62 374 VAL B CA 1
ATOM 6227 C C . VAL B 1 374 ? 11.453 -25.422 -31.984 1 95.62 374 VAL B C 1
ATOM 6229 O O . VAL B 1 374 ? 12.461 -26.125 -32.094 1 95.62 374 VAL B O 1
ATOM 6232 N N . GLN B 1 375 ? 11.148 -24.438 -32.75 1 95.56 375 GLN B N 1
ATOM 6233 C CA . GLN B 1 375 ? 12.078 -24.047 -33.812 1 95.56 375 GLN B CA 1
ATOM 6234 C C . GLN B 1 375 ? 13.422 -23.625 -33.219 1 95.56 375 GLN B C 1
ATOM 6236 O O . GLN B 1 375 ? 14.469 -24.062 -33.688 1 95.56 375 GLN B O 1
ATOM 6241 N N . GLN B 1 376 ? 13.406 -22.797 -32.281 1 95 376 GLN B N 1
ATOM 6242 C CA . GLN B 1 376 ? 14.648 -22.297 -31.703 1 95 376 GLN B CA 1
ATOM 6243 C C . GLN B 1 376 ? 15.375 -23.391 -30.922 1 95 376 GLN B C 1
ATOM 6245 O O . GLN B 1 376 ? 16.609 -23.438 -30.938 1 95 376 GLN B O 1
ATOM 6250 N N . ARG B 1 377 ? 14.625 -24.141 -30.219 1 93.81 377 ARG B N 1
ATOM 6251 C CA . ARG B 1 377 ? 15.188 -25.234 -29.438 1 93.81 377 ARG B CA 1
ATOM 6252 C C . ARG B 1 377 ? 16.031 -26.156 -30.328 1 93.81 377 ARG B C 1
ATOM 6254 O O . ARG B 1 377 ? 17.078 -26.641 -29.906 1 93.81 377 ARG B O 1
ATOM 6261 N N . LYS B 1 378 ? 15.617 -26.438 -31.516 1 91.31 378 LYS B N 1
ATOM 6262 C CA . LYS B 1 378 ? 16.375 -27.25 -32.469 1 91.31 378 LYS B CA 1
ATOM 6263 C C . LYS B 1 378 ? 17.734 -26.625 -32.75 1 91.31 378 LYS B C 1
ATOM 6265 O O . LYS B 1 378 ? 18.719 -27.344 -32.906 1 91.31 378 LYS B O 1
ATOM 6270 N N . GLN B 1 379 ? 17.688 -25.344 -32.75 1 91.81 379 GLN B N 1
ATOM 6271 C CA . GLN B 1 379 ? 18.938 -24.641 -33 1 91.81 379 GLN B CA 1
ATOM 6272 C C . GLN B 1 379 ? 19.859 -24.672 -31.781 1 91.81 379 GLN B C 1
ATOM 6274 O O . GLN B 1 379 ? 21.078 -24.797 -31.922 1 91.81 379 GLN B O 1
ATOM 6279 N N . TRP B 1 380 ? 19.25 -24.516 -30.578 1 92.12 380 TRP B N 1
ATOM 6280 C CA . TRP B 1 380 ? 20.031 -24.469 -29.344 1 92.12 380 TRP B CA 1
ATOM 6281 C C . TRP B 1 380 ? 20.812 -25.766 -29.141 1 92.12 380 TRP B C 1
ATOM 6283 O O . TRP B 1 380 ? 21.922 -25.75 -28.594 1 92.12 380 TRP B O 1
ATOM 6293 N N . TYR B 1 381 ? 20.234 -26.812 -29.578 1 88.56 381 TYR B N 1
ATOM 6294 C CA . TYR B 1 381 ? 20.828 -28.109 -29.234 1 88.56 381 TYR B CA 1
ATOM 6295 C C . TYR B 1 381 ? 21.281 -28.844 -30.484 1 88.56 381 TYR B C 1
ATOM 6297 O O . TYR B 1 381 ? 21.5 -30.062 -30.453 1 88.56 381 TYR B O 1
ATOM 6305 N N . GLN B 1 382 ? 21.453 -27.984 -31.438 1 84.25 382 GLN B N 1
ATOM 6306 C CA . GLN B 1 382 ? 21.953 -28.562 -32.688 1 84.25 382 GLN B CA 1
ATOM 6307 C C . GLN B 1 382 ? 23.375 -29.094 -32.5 1 84.25 382 GLN B C 1
ATOM 6309 O O . GLN B 1 382 ? 24.203 -28.469 -31.828 1 84.25 382 GLN B O 1
ATOM 6314 N N . GLY B 1 383 ? 23.703 -30.219 -33.125 1 78.81 383 GLY B N 1
ATOM 6315 C CA . GLY B 1 383 ? 25.062 -30.75 -33.156 1 78.81 383 GLY B CA 1
ATOM 6316 C C . GLY B 1 383 ? 25.375 -31.641 -31.953 1 78.81 383 GLY B C 1
ATOM 6317 O O . GLY B 1 383 ? 26.391 -32.312 -31.938 1 78.81 383 GLY B O 1
ATOM 6318 N N . GLY B 1 384 ? 24.562 -31.672 -30.906 1 73.44 384 GLY B N 1
ATOM 6319 C CA . GLY B 1 384 ? 24.672 -32.594 -29.781 1 73.44 384 GLY B CA 1
ATOM 6320 C C . GLY B 1 384 ? 25.688 -32.156 -28.75 1 73.44 384 GLY B C 1
ATOM 6321 O O . GLY B 1 384 ? 25.938 -32.844 -27.766 1 73.44 384 GLY B O 1
ATOM 6322 N N . GLU B 1 385 ? 26.359 -31 -28.891 1 79.31 385 GLU B N 1
ATOM 6323 C CA . GLU B 1 385 ? 27.359 -30.531 -27.938 1 79.31 385 GLU B CA 1
ATOM 6324 C C . GLU B 1 385 ? 26.719 -30.062 -26.641 1 79.31 385 GLU B C 1
ATOM 6326 O O . GLU B 1 385 ? 27.312 -30.188 -25.562 1 79.31 385 GLU B O 1
ATOM 6331 N N . VAL B 1 386 ? 25.531 -29.578 -26.719 1 86 386 VAL B N 1
ATOM 6332 C CA . VAL B 1 386 ? 24.781 -29.125 -25.547 1 86 386 VAL B CA 1
ATOM 6333 C C . VAL B 1 386 ? 23.453 -29.875 -25.469 1 86 386 VAL B C 1
ATOM 6335 O O . VAL B 1 386 ? 22.766 -30.078 -26.469 1 86 386 VAL B O 1
ATOM 6338 N N . GLU B 1 387 ? 23.141 -30.438 -24.312 1 87.88 387 GLU B N 1
ATOM 6339 C CA . GLU B 1 387 ? 21.906 -31.188 -24.109 1 87.88 387 GLU B CA 1
ATOM 6340 C C . GLU B 1 387 ? 20.891 -30.359 -23.312 1 87.88 387 GLU B C 1
ATOM 6342 O O . GLU B 1 387 ? 21.266 -29.438 -22.578 1 87.88 387 GLU B O 1
ATOM 6347 N N . PRO B 1 388 ? 19.641 -30.719 -23.562 1 90.88 388 PRO B N 1
ATOM 6348 C CA . PRO B 1 388 ? 18.625 -30.062 -22.734 1 90.88 388 PRO B CA 1
ATOM 6349 C C . PRO B 1 388 ? 18.844 -30.297 -21.234 1 90.88 388 PRO B C 1
ATOM 6351 O O . PRO B 1 388 ? 19.297 -31.375 -20.844 1 90.88 388 PRO B O 1
ATOM 6354 N N . PRO B 1 389 ? 18.547 -29.297 -20.469 1 92 389 PRO B N 1
ATOM 6355 C CA . PRO B 1 389 ? 18.781 -29.438 -19.031 1 92 389 PRO B CA 1
ATOM 6356 C C . PRO B 1 389 ? 17.875 -30.484 -18.391 1 92 389 PRO B C 1
ATOM 6358 O O . PRO B 1 389 ? 16.703 -30.609 -18.75 1 92 389 PRO B O 1
ATOM 6361 N N . CYS B 1 390 ? 18.438 -31.266 -17.516 1 94.19 390 CYS B N 1
ATOM 6362 C CA . CYS B 1 390 ? 17.641 -32.125 -16.656 1 94.19 390 CYS B CA 1
ATOM 6363 C C . CYS B 1 390 ? 17 -31.359 -15.516 1 94.19 390 CYS B C 1
ATOM 6365 O O . CYS B 1 390 ? 17.703 -30.781 -14.68 1 94.19 390 CYS B O 1
ATOM 6367 N N . ILE B 1 391 ? 15.641 -31.328 -15.539 1 95.62 391 ILE B N 1
ATOM 6368 C CA . ILE B 1 391 ? 14.969 -30.594 -14.477 1 95.62 391 ILE B CA 1
ATOM 6369 C C . ILE B 1 391 ? 14.109 -31.547 -13.648 1 95.62 391 ILE B C 1
ATOM 6371 O O . ILE B 1 391 ? 13.117 -31.141 -13.039 1 95.62 391 ILE B O 1
ATOM 6375 N N . ALA B 1 392 ? 14.461 -32.812 -13.617 1 94.94 392 ALA B N 1
ATOM 6376 C CA . ALA B 1 392 ? 13.688 -33.875 -12.93 1 94.94 392 ALA B CA 1
ATOM 6377 C C . ALA B 1 392 ? 13.609 -33.594 -11.43 1 94.94 392 ALA B C 1
ATOM 6379 O O . ALA B 1 392 ? 12.578 -33.844 -10.805 1 94.94 392 ALA B O 1
ATOM 6380 N N . ASP B 1 393 ? 14.656 -33.125 -10.898 1 93.94 393 ASP B N 1
ATOM 6381 C CA . ASP B 1 393 ? 14.703 -32.844 -9.469 1 93.94 393 ASP B CA 1
ATOM 6382 C C . ASP B 1 393 ? 13.75 -31.719 -9.094 1 93.94 393 ASP B C 1
ATOM 6384 O O . ASP B 1 393 ? 13.289 -31.641 -7.953 1 93.94 393 ASP B O 1
ATOM 6388 N N . ASP B 1 394 ? 13.477 -30.906 -10.078 1 95 394 ASP B N 1
ATOM 6389 C CA . ASP B 1 394 ? 12.68 -29.703 -9.797 1 95 394 ASP B CA 1
ATOM 6390 C C . ASP B 1 394 ? 11.211 -29.922 -10.148 1 95 394 ASP B C 1
ATOM 6392 O O . ASP B 1 394 ? 10.328 -29.297 -9.57 1 95 394 ASP B O 1
ATOM 6396 N N . VAL B 1 395 ? 10.977 -30.828 -11.109 1 95.69 395 VAL B N 1
ATOM 6397 C CA . VAL B 1 395 ? 9.602 -30.938 -11.57 1 95.69 395 VAL B CA 1
ATOM 6398 C C . VAL B 1 395 ? 9.133 -32.375 -11.484 1 95.69 395 VAL B C 1
ATOM 6400 O O . VAL B 1 395 ? 7.961 -32.688 -11.727 1 95.69 395 VAL B O 1
ATOM 6403 N N . GLY B 1 396 ? 9.898 -33.312 -11.094 1 94.44 396 GLY B N 1
ATOM 6404 C CA . GLY B 1 396 ? 9.594 -34.75 -11.109 1 94.44 396 GLY B CA 1
ATOM 6405 C C . GLY B 1 396 ? 10.055 -35.438 -12.375 1 94.44 396 GLY B C 1
ATOM 6406 O O . GLY B 1 396 ? 9.961 -34.875 -13.469 1 94.44 396 GLY B O 1
ATOM 6407 N N . ALA B 1 397 ? 10.469 -36.656 -12.258 1 93.75 397 ALA B N 1
ATOM 6408 C CA . ALA B 1 397 ? 11.023 -37.406 -13.375 1 93.75 397 ALA B CA 1
ATOM 6409 C C . ALA B 1 397 ? 10 -37.562 -14.492 1 93.75 397 ALA B C 1
ATOM 6411 O O . ALA B 1 397 ? 10.359 -37.562 -15.672 1 93.75 397 ALA B O 1
ATOM 6412 N N . GLN B 1 398 ? 8.797 -37.688 -14.148 1 92.19 398 GLN B N 1
ATOM 6413 C CA . GLN B 1 398 ? 7.746 -37.938 -15.133 1 92.19 398 GLN B CA 1
ATOM 6414 C C . GLN B 1 398 ? 7.523 -36.719 -16.016 1 92.19 398 GLN B C 1
ATOM 6416 O O . GLN B 1 398 ? 6.918 -36.812 -17.078 1 92.19 398 GLN B O 1
ATOM 6421 N N . ASN B 1 399 ? 8.031 -35.531 -15.586 1 94.94 399 ASN B N 1
ATOM 6422 C CA . ASN B 1 399 ? 7.812 -34.281 -16.312 1 94.94 399 ASN B CA 1
ATOM 6423 C C . ASN B 1 399 ? 9.078 -33.844 -17.031 1 94.94 399 ASN B C 1
ATOM 6425 O O . ASN B 1 399 ? 9.102 -32.75 -17.641 1 94.94 399 ASN B O 1
ATOM 6429 N N . CYS B 1 400 ? 10.133 -34.625 -16.953 1 95.38 400 CYS B N 1
ATOM 6430 C CA . CYS B 1 400 ? 11.406 -34.281 -17.578 1 95.38 400 CYS B CA 1
ATOM 6431 C C . CYS B 1 400 ? 11.609 -35.062 -18.859 1 95.38 400 CYS B C 1
ATOM 6433 O O . CYS B 1 400 ? 11.453 -36.281 -18.875 1 95.38 400 CYS B O 1
ATOM 6435 N N . SER B 1 401 ? 12 -34.375 -19.953 1 91.19 401 SER B N 1
ATOM 6436 C CA . SER B 1 401 ? 12.172 -35.031 -21.25 1 91.19 401 SER B CA 1
ATOM 6437 C C . SER B 1 401 ? 13.625 -35 -21.703 1 91.19 401 SER B C 1
ATOM 6439 O O . SER B 1 401 ? 13.906 -35.031 -22.906 1 91.19 401 SER B O 1
ATOM 6441 N N . CYS B 1 402 ? 14.477 -34.906 -20.766 1 89.44 402 CYS B N 1
ATOM 6442 C CA . CYS B 1 402 ? 15.891 -34.938 -21.141 1 89.44 402 CYS B CA 1
ATOM 6443 C C . CYS B 1 402 ? 16.312 -36.344 -21.562 1 89.44 402 CYS B C 1
ATOM 6445 O O . CYS B 1 402 ? 15.5 -37.281 -21.562 1 89.44 402 CYS B O 1
ATOM 6447 N N . SER B 1 403 ? 17.609 -36.469 -21.922 1 84.69 403 SER B N 1
ATOM 6448 C CA . SER B 1 403 ? 18.125 -37.719 -22.5 1 84.69 403 SER B CA 1
ATOM 6449 C C . SER B 1 403 ? 18.031 -38.844 -21.484 1 84.69 403 SER B C 1
ATOM 6451 O O . SER B 1 403 ? 17.875 -40.031 -21.875 1 84.69 403 SER B O 1
ATOM 6453 N N . TYR B 1 404 ? 18.031 -38.5 -20.172 1 86.75 404 TYR B N 1
ATOM 6454 C CA . TYR B 1 404 ? 18.016 -39.5 -19.125 1 86.75 404 TYR B CA 1
ATOM 6455 C C . TYR B 1 404 ? 16.594 -39.906 -18.781 1 86.75 404 TYR B C 1
ATOM 6457 O O . TYR B 1 404 ? 16.359 -41.062 -18.344 1 86.75 404 TYR B O 1
ATOM 6465 N N . HIS B 1 405 ? 15.641 -39.031 -18.984 1 86.81 405 HIS B N 1
ATOM 6466 C CA . HIS B 1 405 ? 14.281 -39.281 -18.5 1 86.81 405 HIS B CA 1
ATOM 6467 C C . HIS B 1 405 ? 13.32 -39.469 -19.672 1 86.81 405 HIS B C 1
ATOM 6469 O O . HIS B 1 405 ? 12.148 -39.781 -19.469 1 86.81 405 HIS B O 1
ATOM 6475 N N . LYS B 1 406 ? 13.805 -39.312 -20.859 1 74.12 406 LYS B N 1
ATOM 6476 C CA . LYS B 1 406 ? 12.953 -39.438 -22.047 1 74.12 406 LYS B CA 1
ATOM 6477 C C . LYS B 1 406 ? 12.305 -40.812 -22.094 1 74.12 406 LYS B C 1
ATOM 6479 O O . LYS B 1 406 ? 12.961 -41.844 -21.844 1 74.12 406 LYS B O 1
ATOM 6484 N N . ILE B 1 407 ? 11.023 -40.812 -21.922 1 56.78 407 ILE B N 1
ATOM 6485 C CA . ILE B 1 407 ? 10.297 -42.062 -22.094 1 56.78 407 ILE B CA 1
ATOM 6486 C C . ILE B 1 407 ? 10.211 -42.406 -23.578 1 56.78 407 ILE B C 1
ATOM 6488 O O . ILE B 1 407 ? 9.828 -41.562 -24.391 1 56.78 407 ILE B O 1
ATOM 6492 N N . ASP B 1 408 ? 11.039 -43.125 -24.078 1 49.41 408 ASP B N 1
ATOM 6493 C CA . ASP B 1 408 ? 10.953 -43.656 -25.438 1 49.41 408 ASP B CA 1
ATOM 6494 C C . ASP B 1 408 ? 9.508 -44 -25.812 1 49.41 408 ASP B C 1
ATOM 6496 O O . ASP B 1 408 ? 8.82 -44.719 -25.078 1 49.41 408 ASP B O 1
ATOM 6500 N N . ASP B 1 409 ? 8.805 -43.031 -26.188 1 44.34 409 ASP B N 1
ATOM 6501 C CA . ASP B 1 409 ? 7.582 -43.469 -26.844 1 44.34 409 ASP B CA 1
ATOM 6502 C C . ASP B 1 409 ? 7.844 -44.688 -27.734 1 44.34 409 ASP B C 1
ATOM 6504 O O . ASP B 1 409 ? 8.406 -44.531 -28.828 1 44.34 409 ASP B O 1
ATOM 6508 N N . ILE B 1 410 ? 8.336 -45.75 -27.281 1 38.41 410 ILE B N 1
ATOM 6509 C CA . ILE B 1 410 ? 8.25 -46.969 -28.109 1 38.41 410 ILE B CA 1
ATOM 6510 C C . ILE B 1 410 ? 6.852 -47.062 -28.703 1 38.41 410 ILE B C 1
ATOM 6512 O O . ILE B 1 410 ? 5.859 -47.156 -27.984 1 38.41 410 ILE B O 1
ATOM 6516 N N . SER B 1 411 ? 6.613 -46.344 -29.844 1 36.09 411 SER B N 1
ATOM 6517 C CA . SER B 1 411 ? 5.488 -46.812 -30.641 1 36.09 411 SER B CA 1
ATOM 6518 C C . SER B 1 411 ? 5.293 -48.312 -30.5 1 36.09 411 SER B C 1
ATOM 6520 O O . SER B 1 411 ? 6.246 -49.094 -30.625 1 36.09 411 SER B O 1
ATOM 6522 N N . PRO B 1 412 ? 4.082 -48.656 -30.094 1 35.22 412 PRO B N 1
ATOM 6523 C CA . PRO B 1 412 ? 3.869 -50.094 -30.281 1 35.22 412 PRO B CA 1
ATOM 6524 C C . PRO B 1 412 ? 4.152 -50.562 -31.719 1 35.22 412 PRO B C 1
ATOM 6526 O O . PRO B 1 412 ? 3.998 -49.781 -32.656 1 35.22 412 PRO B O 1
#

Sequence (824 aa):
MEPGLRKDGPSLDSILVNYLDTLTQRVNFHLGYPVNICYDHYANLARLLQFHLNNCGDPFMKNTVDFHSKDFEMAVLDWFAQLWEIEKDQYWGYVTNGGTEGNLHGILIGRELLPDGILYASKDSHYSVFKAARMYRMDLEMINTSVNGEMDYSDLRAKLLQNKDKPAIINVTIGTTFKGAIDDLDVILEVLKDCGYSQDMFYIHCDAALCGLMVPFINNMISFKKPIGSVTISGHKFLGCPMPCGVQITRKSNINNLSRNVEYIASVDATISGSRNGLTPIFLWYSLSAKGHIGPKNDVKRCLENARYLKDRLQQAGVSAMLNELSIVVVLERPRDQEFVRRWQLSCVKDMAHVIVMPGITREMLDIFIGELVQQRKQWYQGGEVEPPCIADDVGAQNCSCSYHKIDDISPMEPGLRKDGPSLDSILVNYLDTLTQRVNFHLGYPVNICYDHYANLARLLQFHLNNCGDPFMKNTVDFHSKDFEMAVLDWFAQLWEIEKDQYWGYVTNGGTEGNLHGILIGRELLPDGILYASKDSHYSVFKAARMYRMDLEMINTSVNGEMDYSDLRAKLLQNKDKPAIINVTIGTTFKGAIDDLDVILEVLKDCGYSQDMFYIHCDAALCGLMVPFINNMISFKKPIGSVTISGHKFLGCPMPCGVQITRKSNINNLSRNVEYIASVDATISGSRNGLTPIFLWYSLSAKGHIGPKNDVKRCLENARYLKDRLQQAGVSAMLNELSIVVVLERPRDQEFVRRWQLSCVKDMAHVIVMPGITREMLDIFIGELVQQRKQWYQGGEVEPPCIADDVGAQNCSCSYHKIDDISP

Nearest PDB structures (foldseek):
  8jij-assembly1_A-2  TM=9.585E-01  e=2.356E-58  Camellia sinensis
  8jik-assembly1_A-2  TM=9.595E-01  e=5.438E-58  Camellia sinensis
  8jg7-assembly1_E  TM=9.456E-01  e=6.687E-57  Arabidopsis thaliana
  7eru-assembly1_A-2  TM=9.424E-01  e=7.086E-40  Photobacterium phosphoreum
  7erv-assembly1_A-2  TM=9.438E-01  e=8.377E-40  Photobacterium phosphoreum

Solvent-accessible surface area (backbone atoms only — not comparable to full-atom values): 42559 Å² total; per-residue (Å²): 115,51,55,40,63,61,92,83,52,80,52,72,63,54,53,50,50,52,50,51,51,55,48,64,74,44,66,85,32,57,36,27,43,70,59,26,65,75,54,89,58,35,73,79,52,34,68,58,47,63,38,53,24,43,36,57,28,38,61,90,51,86,69,77,58,81,48,44,31,40,70,37,34,50,22,42,50,50,54,50,31,56,67,31,52,40,56,82,91,46,47,38,59,49,73,36,63,14,35,44,53,26,47,40,46,39,51,46,53,38,40,68,76,33,76,73,28,33,39,36,34,34,70,58,45,61,67,52,57,60,48,38,33,61,52,44,69,44,53,74,47,74,25,51,54,44,60,65,49,25,57,30,65,68,52,45,44,53,53,47,59,76,42,62,92,44,33,39,28,37,51,39,38,28,38,28,85,68,43,19,16,53,43,59,56,70,59,52,52,50,45,40,49,74,64,66,51,49,77,93,37,47,34,30,28,35,46,11,34,60,34,52,81,40,47,56,72,76,43,75,75,63,37,53,83,42,92,55,44,26,42,20,22,22,40,21,23,67,73,28,38,40,41,47,19,15,40,28,42,32,43,31,65,62,54,52,53,48,36,68,73,33,83,75,53,46,64,53,55,73,38,89,50,41,55,29,56,19,59,54,31,48,51,49,28,48,53,46,29,74,41,28,82,58,35,58,52,52,38,44,52,49,18,40,52,48,26,50,50,50,42,51,55,36,43,75,70,53,39,28,32,38,66,42,94,89,24,35,22,32,28,29,56,40,74,85,48,66,67,59,38,54,56,35,22,47,42,71,56,90,67,27,25,30,36,35,40,38,71,71,60,47,68,67,56,50,49,52,50,50,52,51,49,54,57,49,48,54,60,70,37,49,92,66,84,45,74,72,76,80,46,29,86,59,52,33,56,92,27,20,41,20,92,88,46,46,71,74,74,69,71,128,118,62,53,40,63,65,89,85,48,80,51,72,63,54,54,50,52,53,49,51,51,56,48,64,74,43,68,85,33,57,36,27,46,72,60,27,65,76,51,90,58,34,73,79,52,34,68,58,48,62,38,53,24,41,37,58,30,36,61,90,51,87,66,78,59,81,49,45,33,42,68,35,34,49,20,41,52,50,52,49,32,55,66,30,53,42,56,84,90,45,46,38,60,50,73,36,62,14,35,44,53,24,48,40,47,38,52,47,53,37,39,69,77,33,74,73,26,33,40,35,35,36,71,56,45,62,66,52,57,59,48,40,33,61,50,43,68,43,52,73,47,76,24,52,53,44,58,64,49,25,57,31,62,69,51,44,45,53,54,46,57,76,43,60,92,44,34,40,27,37,51,41,38,30,38,26,83,69,44,18,15,54,45,59,59,69,59,52,53,49,46,39,50,74,64,65,50,51,77,92,36,44,34,31,28,36,47,12,34,60,34,52,82,41,47,55,71,75,43,75,76,62,37,54,83,42,93,53,44,25,41,20,23,21,41,20,22,68,74,27,38,40,40,47,19,14,40,30,41,30,43,32,66,62,55,51,54,48,36,67,73,33,82,76,53,46,62,52,54,73,38,87,51,39,54,28,56,20,58,57,31,48,51,48,26,50,51,46,30,72,42,31,86,57,34,60,49,51,40,44,52,52,18,40,52,49,28,51,49,49,43,51,55,36,44,75,70,53,37,28,34,38,68,43,97,87,23,34,22,33,29,29,58,41,74,86,49,64,66,59,38,55,57,37,23,47,43,71,56,90,68,26,26,28,36,36,39,37,71,70,60,48,67,66,58,49,50,50,50,50,50,52,47,54,57,51,48,53,60,69,40,50,91,68,84,45,74,71,74,79,46,29,86,60,53,33,56,92,28,20,41,21,92,88,46,46,71,72,75,68,73,128